Protein AF-A0A7V9G4A8-F1 (afdb_monomer_lite)

Radius of gyration: 33.32 Å; chains: 1; bounding box: 95×56×88 Å

pLDDT: mean 85.18, std 13.76, range [29.92, 98.31]

Foldseek 3Di:
DDQVVLLVVCVVVVHQALAEEEADPVAQLRLLSVLLCVLRVHHYHHDDAFDDDPVPDPDPDPAEDEPVSLLVSLVVRVVVCVVSVNFDDVDEGEYEYRGPHHQWYADDDPDRDIFGSQQSSQADPVQFGRYQYAYADDGNVLSNLLNCCLNFPFFQEEEEQEQFDCPPVDPSNLQDQVLLQVLLVLFHHYDYADDLRRFLVNLCVAQPPAGPGQEYEYEFEDEFAWTDGHPGIDGLLSAHAHEAHAYEYHYFQVVLPLCDCNTNNVVCSVRHHSKYKYFNGGFPSQQWDHSNQQRNCLRVWQFNSVSGHAGPPGPNSGGGGMHMHGTSNRGNDPDGDPPPPCPDDPDPPVRVPDDDPDPAPDDDLEQVVLLSQLVNCVVVVNLVSNQVSLVSHPQLQPDAQVSLLSSLVSCRVVLVLVSLLVSQVRYHPRSLVRSSNLSSNLSSLVVQLVVCLVVLNLVSNLVSLVSNLSSVHDLVVNLVSLVSSLVSCLVVVNLVVLLVSLVVLLPDPSNVVNNLSSLLSNLVSLLSVLLPDQDDDPVSLVVNLVSLVSNDCDPVCNPSNLVSLLSSLVSQVVHDDPSSVVSLVVSLVVADPPDPSNVSSVVSVVVVVVQQQWFDQWFKADFAALPPPPPDLCVQAPVLHGDDDPRTDRPDDRNDTHKDFCCVVVNFDARTKMKTKWKKAAQAWDKWKKFKWWAAWKWKDKSSHTQDGGRGHDHTDTRPDITIDIDHHGIIMMMMMGGGHHDTGIMIIHIARYSVRHHDPRIDIGYDDRDPPDPD

Secondary structure (DSSP, 8-state):
--HHHHHHHHHHTTPPPSEEEEE-TTSTHHHHHHHHHHHHT-EEEE-PPPPPPGGG-TT--TTEE-HHHHHHHHHHHHHHHHHTT---TT--EEEEEESS---EEE-STTS--EEEHHHHHTB-TTS-B-EEEEE--SSHHHHHHHHHHHHH----EEEEEE-S---TTSTGGGG-SHHHHHHHTTTSEEEEEEGGG-BHHHHHHHH-SSB--SEEEEE-EEETTEEEEBTEEEEGGGS--BS-EEEEEE-TTTTSSTT-TTSHHHHHHHTTEEEEEEESS---GGGSPPHHHHHHHHHTT-BHHHHTS--TTSTT-SS-SEEEES-TT-B--SS--------S-SS-HHHH---PPPS------SHHHHHHHHHHHHHHT-HHHHHHHHHT-S-GGG--HHHHHHHHHHHHHTT-HHHHHHHHHHS-HHHHTSHHHHHHHHHHHHHHHHHHHHTT-HHHHHHHHHHHHHT---HHHHHHHHHHHHHHHHHHT-HHHHHHHHHHHHH-GGGGGGHHHHHHHHHHHHHHHHHT-SS--HHHHHHHHHHHHHS---SSSHHHHHHHHHHHHHHHHSS-HHHHHHHHHHHHHHSPSS-HHHHHHHHHHHHHHHHHTSB---EEEEEEESSSTT-SHHHHSGGGS----TT-B--S-TT-BS-EEHHHHH-S-SSEEEEEEEEEEESS-EEEEEEEEEES-EEEEETTEEEEEE-------TTSEEEEEEE-SEEEEEEEEEEESSS--EEEEEEESSTT--B-TTEEEEPPPPPPP---

Structure (mmCIF, N/CA/C/O backbone):
data_AF-A0A7V9G4A8-F1
#
_entry.id   AF-A0A7V9G4A8-F1
#
loop_
_atom_site.group_PDB
_atom_site.id
_atom_site.type_symbol
_atom_site.label_atom_id
_atom_site.label_alt_id
_atom_site.label_comp_id
_atom_site.label_asym_id
_atom_site.label_entity_id
_atom_site.label_seq_id
_atom_site.pdbx_PDB_ins_code
_atom_site.Cartn_x
_atom_site.Cartn_y
_atom_site.Cartn_z
_atom_site.occupancy
_atom_site.B_iso_or_equiv
_atom_site.auth_seq_id
_atom_site.auth_comp_id
_atom_site.auth_asym_id
_atom_site.auth_atom_id
_atom_site.pdbx_PDB_model_num
ATOM 1 N N . ALA A 1 1 ? 27.705 8.036 -31.083 1.00 53.50 1 ALA A N 1
ATOM 2 C CA . ALA A 1 1 ? 27.667 7.829 -32.548 1.00 53.50 1 ALA A CA 1
ATOM 3 C C . ALA A 1 1 ? 26.876 8.970 -33.179 1.00 53.50 1 ALA A C 1
ATOM 5 O O . ALA A 1 1 ? 25.944 9.440 -32.542 1.00 53.50 1 ALA A O 1
ATOM 6 N N . ASP A 1 2 ? 27.236 9.427 -34.378 1.00 78.38 2 ASP A N 1
ATOM 7 C CA . ASP A 1 2 ? 26.467 10.458 -35.093 1.00 78.38 2 ASP A CA 1
ATOM 8 C C . ASP A 1 2 ? 25.093 9.904 -35.546 1.00 78.38 2 ASP A C 1
ATOM 10 O O . ASP A 1 2 ? 25.017 8.805 -36.110 1.00 78.38 2 ASP A O 1
ATOM 14 N N . ARG A 1 3 ? 24.014 10.664 -35.290 1.00 87.62 3 ARG A N 1
ATOM 15 C CA . ARG A 1 3 ? 22.610 10.378 -35.655 1.00 87.62 3 ARG A CA 1
ATOM 16 C C . ARG A 1 3 ? 22.470 9.992 -37.123 1.00 87.62 3 ARG A C 1
ATOM 18 O O . ARG A 1 3 ? 21.736 9.059 -37.447 1.00 87.62 3 ARG A O 1
ATOM 25 N N . THR A 1 4 ? 23.201 10.676 -38.001 1.00 86.38 4 THR A N 1
ATOM 26 C CA . THR A 1 4 ? 23.182 10.434 -39.451 1.00 86.38 4 THR A CA 1
ATOM 27 C C . THR A 1 4 ? 23.552 8.986 -39.775 1.00 86.38 4 THR A C 1
ATOM 29 O O . THR A 1 4 ? 22.851 8.308 -40.528 1.00 86.38 4 THR A O 1
ATOM 32 N N . THR A 1 5 ? 24.608 8.476 -39.139 1.00 86.00 5 THR A N 1
ATOM 33 C CA . THR A 1 5 ? 25.087 7.100 -39.316 1.00 86.00 5 THR A CA 1
ATOM 34 C C . THR A 1 5 ? 24.090 6.079 -38.775 1.00 86.00 5 THR A C 1
ATOM 36 O O . THR A 1 5 ? 23.840 5.061 -39.421 1.00 86.00 5 THR A O 1
ATOM 39 N N . ALA A 1 6 ? 23.489 6.341 -37.611 1.00 85.44 6 ALA A N 1
ATOM 40 C CA . ALA A 1 6 ? 22.477 5.457 -37.032 1.00 85.44 6 ALA A CA 1
ATOM 41 C C . ALA A 1 6 ? 21.223 5.364 -37.921 1.00 85.44 6 ALA A C 1
ATOM 43 O O . ALA A 1 6 ? 20.761 4.263 -38.219 1.00 85.44 6 ALA A O 1
ATOM 44 N N . LEU A 1 7 ? 20.725 6.501 -38.420 1.00 87.69 7 LEU A N 1
ATOM 45 C CA . LEU A 1 7 ? 19.600 6.547 -39.359 1.00 87.69 7 LEU A CA 1
ATOM 46 C C . LEU A 1 7 ? 19.909 5.827 -40.671 1.00 87.69 7 LEU A C 1
ATOM 48 O O . LEU A 1 7 ? 19.063 5.087 -41.169 1.00 87.69 7 LEU A O 1
ATOM 52 N N . ALA A 1 8 ? 21.109 6.009 -41.226 1.00 85.62 8 ALA A N 1
ATOM 53 C CA . ALA A 1 8 ? 21.524 5.304 -42.435 1.00 85.62 8 ALA A CA 1
ATOM 54 C C . ALA A 1 8 ? 21.515 3.779 -42.232 1.00 85.62 8 ALA A C 1
ATOM 56 O O . ALA A 1 8 ? 21.009 3.055 -43.087 1.00 85.62 8 ALA A O 1
ATOM 57 N N . ARG A 1 9 ? 21.996 3.291 -41.079 1.00 86.25 9 ARG A N 1
ATOM 58 C CA . ARG A 1 9 ? 21.965 1.860 -40.731 1.00 86.25 9 ARG A CA 1
ATOM 59 C C . ARG A 1 9 ? 20.541 1.329 -40.567 1.00 86.25 9 ARG A C 1
ATOM 61 O O . ARG A 1 9 ? 20.227 0.290 -41.134 1.00 86.25 9 ARG A O 1
ATOM 68 N N . LEU A 1 10 ? 19.670 2.040 -39.850 1.00 86.38 10 LEU A N 1
ATOM 69 C CA . LEU A 1 10 ? 18.267 1.632 -39.689 1.00 86.38 10 LEU A CA 1
ATOM 70 C C . LEU A 1 10 ? 17.529 1.604 -41.035 1.00 86.38 10 LEU A C 1
ATOM 72 O O . LEU A 1 10 ? 16.846 0.628 -41.337 1.00 86.38 10 LEU A O 1
ATOM 76 N N . ARG A 1 11 ? 17.749 2.606 -41.896 1.00 86.69 11 ARG A N 1
ATOM 77 C CA . ARG A 1 11 ? 17.203 2.633 -43.264 1.00 86.69 11 ARG A CA 1
ATOM 78 C C . ARG A 1 11 ? 17.722 1.485 -44.124 1.00 86.69 11 ARG A C 1
ATOM 80 O O . ARG A 1 11 ? 16.936 0.897 -44.857 1.00 86.69 11 ARG A O 1
ATOM 87 N N . ALA A 1 12 ? 19.007 1.140 -44.020 1.00 85.81 12 ALA A N 1
ATOM 88 C CA . ALA A 1 12 ? 19.577 -0.010 -44.724 1.00 85.81 12 ALA A CA 1
ATOM 89 C C . ALA A 1 12 ? 18.945 -1.343 -44.281 1.00 85.81 12 ALA A C 1
ATOM 91 O O . ALA A 1 12 ? 18.836 -2.263 -45.084 1.00 85.81 12 ALA A O 1
ATOM 92 N N . LEU A 1 13 ? 18.473 -1.425 -43.032 1.00 86.81 13 LEU A N 1
ATOM 93 C CA . LEU A 1 13 ? 17.691 -2.551 -42.512 1.00 86.81 13 LEU A CA 1
ATOM 94 C C . LEU A 1 13 ? 16.189 -2.467 -42.857 1.00 86.81 13 LEU A C 1
ATOM 96 O O . LEU A 1 13 ? 15.428 -3.346 -42.463 1.00 86.81 13 LEU A O 1
ATOM 100 N N . GLY A 1 14 ? 15.740 -1.419 -43.559 1.00 88.69 14 GLY A N 1
ATOM 101 C CA . GLY A 1 14 ? 14.324 -1.180 -43.855 1.00 88.69 14 GLY A CA 1
ATOM 102 C C . GLY A 1 14 ? 13.489 -0.785 -42.631 1.00 88.69 14 GLY A C 1
ATOM 103 O O . GLY A 1 14 ? 12.267 -0.917 -42.653 1.00 88.69 14 GLY A O 1
ATOM 104 N N . ILE A 1 15 ? 14.130 -0.323 -41.555 1.00 87.38 15 ILE A N 1
ATOM 105 C CA . ILE A 1 15 ? 13.484 -0.002 -40.281 1.00 87.38 15 ILE A CA 1
ATOM 106 C C . ILE A 1 15 ? 13.254 1.507 -40.180 1.00 87.38 15 ILE A C 1
ATOM 108 O O . ILE A 1 15 ? 14.192 2.305 -40.243 1.00 87.38 15 ILE A O 1
ATOM 112 N N . VAL A 1 16 ? 11.998 1.893 -39.954 1.00 88.81 16 VAL A N 1
ATOM 113 C CA . VAL A 1 16 ? 11.642 3.226 -39.452 1.00 88.81 16 VAL A CA 1
ATOM 114 C C . VAL A 1 16 ? 11.624 3.152 -37.925 1.00 88.81 16 VAL A C 1
ATOM 116 O O . VAL A 1 16 ? 10.931 2.280 -37.391 1.00 88.81 16 VAL A O 1
ATOM 119 N N . PRO A 1 17 ? 12.366 4.018 -37.209 1.00 92.75 17 PRO A N 1
ATOM 120 C CA . PRO A 1 17 ? 12.383 3.982 -35.754 1.00 92.75 17 PRO A CA 1
ATOM 121 C C . PRO A 1 17 ? 10.958 4.113 -35.191 1.00 92.75 17 PRO A C 1
ATOM 123 O O . PRO A 1 17 ? 10.272 5.086 -35.508 1.00 92.75 17 PRO A O 1
ATOM 126 N N . PRO A 1 18 ? 10.502 3.195 -34.320 1.00 93.12 18 PRO A N 1
ATOM 127 C CA . PRO A 1 18 ? 9.171 3.285 -33.712 1.00 93.12 18 PRO A CA 1
ATOM 128 C C . PRO A 1 18 ? 9.074 4.403 -32.660 1.00 93.12 18 PRO A C 1
ATOM 130 O O . PRO A 1 18 ? 8.009 4.653 -32.099 1.00 93.12 18 PRO A O 1
ATOM 133 N N . GLY A 1 19 ? 10.198 5.048 -32.348 1.00 96.12 19 GLY A N 1
ATOM 134 C CA . GLY A 1 19 ? 10.325 6.062 -31.320 1.00 96.12 19 GLY A CA 1
ATOM 135 C C . GLY A 1 19 ? 11.772 6.480 -31.103 1.00 96.12 19 GLY A C 1
ATOM 136 O O . GLY A 1 19 ? 12.671 6.035 -31.821 1.00 96.12 19 GLY A O 1
ATOM 137 N N . VAL A 1 20 ? 11.995 7.297 -30.077 1.00 97.69 20 VAL A N 1
ATOM 138 C CA . VAL A 1 20 ? 13.321 7.766 -29.653 1.00 97.69 20 VAL A CA 1
ATOM 139 C C . VAL A 1 20 ? 13.488 7.574 -28.147 1.00 97.69 20 VAL A C 1
ATOM 141 O O . VAL A 1 20 ? 12.566 7.822 -27.369 1.00 97.69 20 VAL A O 1
ATOM 144 N N . VAL A 1 21 ? 14.673 7.132 -27.737 1.00 98.06 21 VAL A N 1
ATOM 145 C CA . VAL A 1 21 ? 15.130 7.146 -26.350 1.00 98.06 21 VAL A CA 1
ATOM 146 C C . VAL A 1 21 ? 15.959 8.406 -26.124 1.00 98.06 21 VAL A C 1
ATOM 148 O O . VAL A 1 21 ? 16.990 8.607 -26.764 1.00 98.06 21 VAL A O 1
ATOM 151 N N . PHE A 1 22 ? 15.503 9.242 -25.202 1.00 97.75 22 PHE A N 1
ATOM 152 C CA . PHE A 1 22 ? 16.151 10.473 -24.777 1.00 97.75 22 PHE A CA 1
ATOM 153 C C . PHE A 1 22 ? 16.984 10.209 -23.532 1.00 97.75 22 PHE A C 1
ATOM 155 O O . PHE A 1 22 ? 16.438 9.804 -22.510 1.00 97.75 22 PHE A O 1
ATOM 162 N N . THR A 1 23 ? 18.291 10.417 -23.626 1.00 95.19 23 THR A N 1
ATOM 163 C CA . THR A 1 23 ? 19.250 9.995 -22.606 1.00 95.19 23 THR A CA 1
ATOM 164 C C . THR A 1 23 ? 19.996 11.179 -22.006 1.00 95.19 23 THR A C 1
ATOM 166 O O . THR A 1 23 ? 20.457 12.067 -22.730 1.00 95.19 23 THR A O 1
ATOM 169 N N . ASP A 1 24 ? 20.160 11.146 -20.686 1.00 92.62 24 ASP A N 1
ATOM 170 C CA . ASP A 1 24 ? 21.178 11.902 -19.964 1.00 92.62 24 ASP A CA 1
ATOM 171 C C . ASP A 1 24 ? 22.316 10.941 -19.608 1.00 92.62 24 ASP A C 1
ATOM 173 O O . ASP A 1 24 ? 22.169 10.082 -18.741 1.00 92.62 24 ASP A O 1
ATOM 177 N N . TRP A 1 25 ? 23.455 11.075 -20.290 1.00 91.38 25 TRP A N 1
ATOM 178 C CA . TRP A 1 25 ? 24.605 10.177 -20.138 1.00 91.38 25 TRP A CA 1
ATOM 179 C C . TRP A 1 25 ? 25.279 10.245 -18.766 1.00 91.38 25 TRP A C 1
ATOM 181 O O . TRP A 1 25 ? 26.105 9.388 -18.461 1.00 91.38 25 TRP A O 1
ATOM 191 N N . THR A 1 26 ? 24.940 11.241 -17.944 1.00 89.94 26 THR A N 1
ATOM 192 C CA . THR A 1 26 ? 25.429 11.349 -16.564 1.00 89.94 26 THR A CA 1
ATOM 193 C C . THR A 1 26 ? 24.558 10.573 -15.569 1.00 89.94 26 THR A C 1
ATOM 195 O O . THR A 1 26 ? 24.954 10.380 -14.422 1.00 89.94 26 THR A O 1
ATOM 198 N N . SER A 1 27 ? 23.390 10.099 -16.013 1.00 90.56 27 SER A N 1
ATOM 199 C CA . SER A 1 27 ? 22.381 9.426 -15.196 1.00 90.56 27 SER A CA 1
ATOM 200 C C . SER A 1 27 ? 22.522 7.905 -15.249 1.00 90.56 27 SER A C 1
ATOM 202 O O . SER A 1 27 ? 22.871 7.334 -16.285 1.00 90.56 27 SER A O 1
ATOM 204 N N . GLY A 1 28 ? 22.155 7.217 -14.163 1.00 89.12 28 GLY A N 1
ATOM 205 C CA . GLY A 1 28 ? 22.096 5.749 -14.138 1.00 89.12 28 GLY A CA 1
ATOM 206 C C . GLY A 1 28 ? 21.103 5.177 -15.159 1.00 89.12 28 GLY A C 1
ATOM 207 O O . GLY A 1 28 ? 21.318 4.108 -15.728 1.00 89.12 28 GLY A O 1
ATOM 208 N N . GLU A 1 29 ? 20.053 5.924 -15.482 1.00 95.06 29 GLU A N 1
ATOM 209 C CA . GLU A 1 29 ? 19.022 5.551 -16.444 1.00 95.06 29 GLU A CA 1
ATOM 210 C C . GLU A 1 29 ? 19.539 5.353 -17.877 1.00 95.06 29 GLU A C 1
ATOM 212 O O . GLU A 1 29 ? 18.897 4.649 -18.664 1.00 95.06 29 GLU A O 1
ATOM 217 N N . ALA A 1 30 ? 20.706 5.912 -18.215 1.00 95.12 30 ALA A N 1
ATOM 218 C CA . ALA A 1 30 ? 21.306 5.790 -19.540 1.00 95.12 30 ALA A CA 1
ATOM 219 C C . ALA A 1 30 ? 21.578 4.334 -19.946 1.00 95.12 30 ALA A C 1
ATOM 221 O O . ALA A 1 30 ? 21.428 3.991 -21.120 1.00 95.12 30 ALA A O 1
ATOM 222 N N . ALA A 1 31 ? 21.923 3.463 -18.990 1.00 95.56 31 ALA A N 1
ATOM 223 C CA . ALA A 1 31 ? 22.196 2.051 -19.259 1.00 95.56 31 ALA A CA 1
ATOM 224 C C . ALA A 1 31 ? 20.955 1.330 -19.812 1.00 95.56 31 ALA A C 1
ATOM 226 O O . ALA A 1 31 ? 21.004 0.712 -20.880 1.00 95.56 31 ALA A O 1
ATOM 227 N N . GLY A 1 32 ? 19.813 1.467 -19.132 1.00 96.94 32 GLY A N 1
ATOM 228 C CA . GLY A 1 32 ? 18.539 0.950 -19.625 1.00 96.94 32 GLY A CA 1
ATOM 229 C C . GLY A 1 32 ? 18.065 1.647 -20.900 1.00 96.94 32 GLY A C 1
ATOM 230 O O . GLY A 1 32 ? 17.505 0.997 -21.784 1.00 96.94 32 GLY A O 1
ATOM 231 N N . GLY A 1 33 ? 18.327 2.951 -21.036 1.00 97.56 33 GLY A N 1
ATOM 232 C CA . GLY A 1 33 ? 18.001 3.713 -22.240 1.00 97.56 33 GLY A CA 1
ATOM 233 C C . GLY A 1 33 ? 18.699 3.158 -23.482 1.00 97.56 33 GLY A C 1
ATOM 234 O O . GLY A 1 33 ? 18.050 2.865 -24.488 1.00 97.56 33 GLY A O 1
ATOM 235 N N . LEU A 1 34 ? 20.009 2.926 -23.387 1.00 96.25 34 LEU A N 1
ATOM 236 C CA . LEU A 1 34 ? 20.801 2.304 -24.444 1.00 96.25 34 LEU A CA 1
ATOM 237 C C . LEU A 1 34 ? 20.280 0.902 -24.793 1.00 96.25 34 LEU A C 1
ATOM 239 O O . LEU A 1 34 ? 20.129 0.580 -25.973 1.00 96.25 34 LEU A O 1
ATOM 243 N N . ALA A 1 35 ? 19.959 0.090 -23.780 1.00 95.69 35 ALA A N 1
ATOM 244 C CA . ALA A 1 35 ? 19.415 -1.251 -23.978 1.00 95.69 35 ALA A CA 1
ATOM 245 C C . ALA A 1 35 ? 18.066 -1.230 -24.720 1.00 95.69 35 ALA A C 1
ATOM 247 O O . ALA A 1 35 ? 17.872 -2.007 -25.656 1.00 95.69 35 ALA A O 1
ATOM 248 N N . LEU A 1 36 ? 17.152 -0.320 -24.360 1.00 97.12 36 LEU A N 1
ATOM 249 C CA . LEU A 1 36 ? 15.880 -0.152 -25.070 1.00 97.12 36 LEU A CA 1
ATOM 250 C C . LEU A 1 36 ? 16.085 0.354 -26.496 1.00 97.12 36 LEU A C 1
ATOM 252 O O . LEU A 1 36 ? 15.487 -0.202 -27.416 1.00 97.12 36 LEU A O 1
ATOM 256 N N . ALA A 1 37 ? 16.961 1.342 -26.700 1.00 95.50 37 ALA A N 1
ATOM 257 C CA . ALA A 1 37 ? 17.241 1.870 -28.030 1.00 95.50 37 ALA A CA 1
ATOM 258 C C . ALA A 1 37 ? 17.726 0.771 -28.982 1.00 95.50 37 ALA A C 1
ATOM 260 O O . ALA A 1 37 ? 17.179 0.606 -30.075 1.00 95.50 37 ALA A O 1
ATOM 261 N N . ALA A 1 38 ? 18.684 -0.039 -28.524 1.00 92.06 38 ALA A N 1
ATOM 262 C CA . ALA A 1 38 ? 19.195 -1.178 -29.272 1.00 92.06 38 ALA A CA 1
ATOM 263 C C . ALA A 1 38 ? 18.129 -2.270 -29.473 1.00 92.06 38 ALA A C 1
ATOM 265 O O . ALA A 1 38 ? 17.887 -2.696 -30.600 1.00 92.06 38 ALA A O 1
ATOM 266 N N . GLY A 1 39 ? 17.453 -2.702 -28.404 1.00 91.00 39 GLY A N 1
ATOM 267 C CA . GLY A 1 39 ? 16.503 -3.819 -28.442 1.00 91.00 39 GLY A CA 1
ATOM 268 C C . GLY A 1 39 ? 15.188 -3.524 -29.174 1.00 91.00 39 GLY A C 1
ATOM 269 O O . GLY A 1 39 ? 14.509 -4.449 -29.622 1.00 91.00 39 GLY A O 1
ATOM 270 N N . ARG A 1 40 ? 14.812 -2.247 -29.307 1.00 92.62 40 ARG A N 1
ATOM 271 C CA . ARG A 1 40 ? 13.596 -1.792 -30.005 1.00 92.62 40 ARG A CA 1
ATOM 272 C C . ARG A 1 40 ? 13.870 -1.133 -31.352 1.00 92.62 40 ARG A C 1
ATOM 274 O O . ARG A 1 40 ? 12.911 -0.728 -32.007 1.00 92.62 40 ARG A O 1
ATOM 281 N N . PHE A 1 41 ? 15.136 -1.012 -31.755 1.00 92.69 41 PHE A N 1
ATOM 282 C CA . PHE A 1 41 ? 15.547 -0.240 -32.932 1.00 92.69 41 PHE A CA 1
ATOM 283 C C . PHE A 1 41 ? 15.026 1.211 -32.898 1.00 92.69 41 PHE A C 1
ATOM 285 O O . PHE A 1 41 ? 14.633 1.772 -33.923 1.00 92.69 41 PHE A O 1
ATOM 292 N N . GLN A 1 42 ? 14.977 1.813 -31.705 1.00 93.56 42 GLN A N 1
ATOM 293 C CA . GLN A 1 42 ? 14.596 3.217 -31.534 1.00 93.56 42 GLN A CA 1
ATOM 294 C C . GLN A 1 42 ? 15.778 4.136 -31.858 1.00 93.56 42 GLN A C 1
ATOM 296 O O . GLN A 1 42 ? 16.943 3.737 -31.795 1.00 93.56 42 GLN A O 1
ATOM 301 N N . GLY A 1 43 ? 15.476 5.399 -32.161 1.00 94.88 43 GLY A N 1
ATOM 302 C CA . GLY A 1 43 ? 16.492 6.446 -32.141 1.00 94.88 43 GLY A CA 1
ATOM 303 C C . GLY A 1 43 ? 17.082 6.607 -30.739 1.00 94.88 43 GLY A C 1
ATOM 304 O O . GLY A 1 43 ? 16.411 6.324 -29.747 1.00 94.88 43 GLY A O 1
ATOM 305 N N . LEU A 1 44 ? 18.324 7.074 -30.654 1.00 94.62 44 LEU A N 1
ATOM 306 C CA . LEU A 1 44 ? 19.014 7.338 -29.393 1.00 94.62 44 LEU A CA 1
ATOM 307 C C . LEU A 1 44 ? 19.550 8.762 -29.418 1.00 94.62 44 LEU A C 1
ATOM 309 O O . LEU A 1 44 ? 20.405 9.088 -30.240 1.00 94.62 44 LEU A O 1
ATOM 313 N N . GLU A 1 45 ? 19.038 9.597 -28.527 1.00 95.69 45 GLU A N 1
ATOM 314 C CA . GLU A 1 45 ? 19.274 11.032 -28.554 1.00 95.69 45 GLU A CA 1
ATOM 315 C C . GLU A 1 45 ? 19.683 11.554 -27.184 1.00 95.69 45 GLU A C 1
ATOM 317 O O . GLU A 1 45 ? 19.087 11.184 -26.176 1.00 95.69 45 GLU A O 1
ATOM 322 N N . THR A 1 46 ? 20.657 12.458 -27.143 1.00 94.06 46 THR A N 1
ATOM 323 C CA . THR A 1 46 ? 20.955 13.195 -25.913 1.00 94.06 46 THR A CA 1
ATOM 324 C C . THR A 1 46 ? 19.930 14.310 -25.747 1.00 94.06 46 THR A C 1
ATOM 326 O O . THR A 1 46 ? 19.789 15.154 -26.632 1.00 94.06 46 T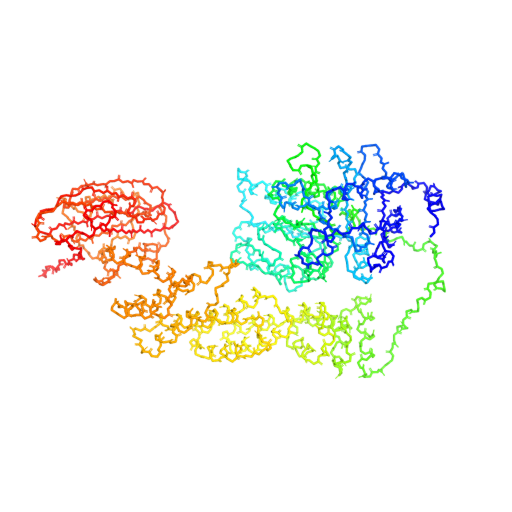HR A O 1
ATOM 329 N N . LEU A 1 47 ? 19.238 14.349 -24.609 1.00 92.56 47 LEU A N 1
ATOM 330 C CA . LEU A 1 47 ? 18.302 15.426 -24.283 1.00 92.56 47 LEU A CA 1
ATOM 331 C C . LEU A 1 47 ? 18.812 16.179 -23.060 1.00 92.56 47 LEU A C 1
ATOM 333 O O . LEU A 1 47 ? 18.953 15.601 -21.983 1.00 92.56 47 LEU A O 1
ATOM 337 N N . ALA A 1 48 ? 19.087 17.470 -23.233 1.00 88.00 48 ALA A N 1
ATOM 338 C CA . ALA A 1 48 ? 19.552 18.314 -22.143 1.00 88.00 48 ALA A CA 1
ATOM 339 C C . ALA A 1 48 ? 18.492 18.401 -21.035 1.00 88.00 48 ALA A C 1
ATOM 341 O O . ALA A 1 48 ? 17.297 18.568 -21.314 1.00 88.00 48 ALA A O 1
ATOM 342 N N . ARG A 1 49 ? 18.940 18.314 -19.777 1.00 84.38 49 ARG A N 1
ATOM 343 C CA . ARG A 1 49 ? 18.084 18.570 -18.618 1.00 84.38 49 ARG A CA 1
ATOM 344 C C . ARG A 1 49 ? 17.606 20.027 -18.687 1.00 84.38 49 ARG A C 1
ATOM 346 O O . ARG A 1 49 ? 18.444 20.927 -18.783 1.00 84.38 49 ARG A O 1
ATOM 353 N N . PRO A 1 50 ? 16.289 20.285 -18.682 1.00 81.31 50 PRO A N 1
ATOM 354 C CA . PRO A 1 50 ? 15.790 21.648 -18.757 1.00 81.31 50 PRO A CA 1
ATOM 355 C C . PRO A 1 50 ? 16.065 22.388 -17.435 1.00 81.31 50 PRO A C 1
ATOM 357 O O . PRO A 1 50 ? 16.153 21.744 -16.385 1.00 81.31 50 PRO A O 1
ATOM 360 N N . PRO A 1 51 ? 16.176 23.729 -17.452 1.00 69.12 51 PRO A N 1
ATOM 361 C CA . PRO A 1 51 ? 16.346 24.503 -16.230 1.00 69.12 51 PRO A CA 1
ATOM 362 C C . PRO A 1 51 ? 15.150 24.294 -15.290 1.00 69.12 51 PRO A C 1
ATOM 364 O O . PRO A 1 51 ? 13.992 24.455 -15.686 1.00 69.12 51 PRO A O 1
ATOM 367 N N . VAL A 1 52 ? 15.442 23.942 -14.039 1.00 68.62 52 VAL A N 1
ATOM 368 C CA . VAL A 1 52 ? 14.470 23.885 -12.940 1.00 68.62 52 VAL A CA 1
ATOM 369 C C . VAL A 1 52 ? 14.478 25.241 -12.227 1.00 68.62 52 VAL A C 1
ATOM 371 O O . VAL A 1 52 ? 15.537 25.797 -11.946 1.00 68.62 52 VAL A O 1
ATOM 374 N N . GLY A 1 53 ? 13.308 25.847 -12.022 1.00 54.69 53 GLY A N 1
ATOM 375 C CA . GLY A 1 53 ? 13.222 27.227 -11.531 1.00 54.69 53 GLY A CA 1
ATOM 376 C C . GLY A 1 53 ? 13.485 27.328 -10.027 1.00 54.69 53 GLY A C 1
ATOM 377 O O . GLY A 1 53 ? 12.698 26.804 -9.243 1.00 54.69 53 GLY A O 1
ATOM 378 N N . ALA A 1 54 ? 14.526 28.062 -9.620 1.00 48.56 54 ALA A N 1
ATOM 379 C CA . ALA A 1 54 ? 14.780 28.413 -8.216 1.00 48.56 54 ALA A CA 1
ATOM 380 C C . ALA A 1 54 ? 13.672 29.305 -7.608 1.00 48.56 54 ALA A C 1
ATOM 382 O O . ALA A 1 54 ? 13.470 29.324 -6.401 1.00 48.56 54 ALA A O 1
ATOM 383 N N . GLU A 1 55 ? 12.911 30.007 -8.449 1.00 48.28 55 GLU A N 1
ATOM 384 C CA . GLU A 1 55 ? 11.951 31.047 -8.048 1.00 48.28 55 GLU A CA 1
ATOM 385 C C . GLU A 1 55 ? 10.572 30.490 -7.637 1.00 48.28 55 GLU A C 1
ATOM 387 O O . GLU A 1 55 ? 9.737 31.224 -7.124 1.00 48.28 55 GLU A O 1
ATOM 392 N N . ASN A 1 56 ? 10.335 29.184 -7.826 1.00 46.94 56 ASN A N 1
ATOM 393 C CA . ASN A 1 56 ? 9.067 28.503 -7.509 1.00 46.94 56 ASN A CA 1
ATOM 394 C C . ASN A 1 56 ? 9.265 27.212 -6.688 1.00 46.94 56 ASN A C 1
ATOM 396 O O . ASN A 1 56 ? 8.411 26.325 -6.710 1.00 46.94 56 ASN A O 1
ATOM 400 N N . ASN A 1 57 ? 10.398 27.079 -5.991 1.00 45.69 57 ASN A N 1
ATOM 401 C CA . ASN A 1 57 ? 10.771 25.874 -5.246 1.00 45.69 57 ASN A CA 1
ATOM 402 C C . ASN A 1 57 ? 11.032 26.181 -3.757 1.00 45.69 57 ASN A C 1
ATOM 404 O O . ASN A 1 57 ? 12.191 26.205 -3.335 1.00 45.69 57 ASN A O 1
ATOM 408 N N . PRO A 1 58 ? 9.994 26.420 -2.932 1.00 36.31 58 PRO A N 1
ATOM 409 C CA . PRO A 1 58 ? 10.165 26.456 -1.488 1.00 36.31 58 PRO A CA 1
ATOM 410 C C . PRO A 1 58 ? 10.324 25.006 -0.996 1.00 36.31 58 PRO A C 1
ATOM 412 O O . PRO A 1 58 ? 9.353 24.378 -0.591 1.00 36.31 58 PRO A O 1
ATOM 415 N N . GLY A 1 59 ? 11.529 24.437 -1.113 1.00 41.31 59 GLY A N 1
ATOM 416 C CA . GLY A 1 59 ? 11.809 23.082 -0.611 1.00 41.31 59 GLY A CA 1
ATOM 417 C C . GLY A 1 59 ? 12.950 22.308 -1.274 1.00 41.31 59 GLY A C 1
ATOM 418 O O . GLY A 1 59 ? 13.328 21.264 -0.758 1.00 41.31 59 GLY A O 1
ATOM 419 N N . GLY A 1 60 ? 13.522 22.784 -2.387 1.00 38.88 60 GLY A N 1
ATOM 420 C CA . GLY A 1 60 ? 14.683 22.131 -3.013 1.00 38.88 60 GLY A CA 1
ATOM 421 C C . GLY A 1 60 ? 14.375 20.834 -3.779 1.00 38.88 60 GLY A C 1
ATOM 422 O O . GLY A 1 60 ? 15.260 20.001 -3.936 1.00 38.88 60 GLY A O 1
ATOM 423 N N . ILE A 1 61 ? 13.148 20.647 -4.284 1.00 50.97 61 ILE A N 1
ATOM 424 C CA . ILE A 1 61 ? 12.757 19.424 -5.009 1.00 50.97 61 ILE A CA 1
ATOM 425 C C . ILE A 1 61 ? 13.008 19.577 -6.521 1.00 50.97 61 ILE A C 1
ATOM 427 O O . ILE A 1 61 ? 12.373 20.385 -7.199 1.00 50.97 61 ILE A O 1
ATOM 431 N N . ASP A 1 62 ? 13.899 18.750 -7.066 1.00 60.28 62 ASP A N 1
ATOM 432 C CA . ASP A 1 62 ? 14.459 18.765 -8.431 1.00 60.28 62 ASP A CA 1
ATOM 433 C C . ASP A 1 62 ? 13.487 18.378 -9.578 1.00 60.28 62 ASP A C 1
ATOM 435 O O . ASP A 1 62 ? 13.904 18.077 -10.704 1.00 60.28 62 ASP A O 1
ATOM 439 N N . HIS A 1 63 ? 12.175 18.367 -9.315 1.00 73.56 63 HIS A N 1
ATOM 440 C CA . HIS A 1 63 ? 11.172 17.712 -10.166 1.00 73.56 63 HIS A CA 1
ATOM 441 C C . HIS A 1 63 ? 10.176 18.648 -10.870 1.00 73.56 63 HIS A C 1
ATOM 443 O O . HIS A 1 63 ? 9.314 18.153 -11.603 1.00 73.56 63 HIS A O 1
ATOM 449 N N . TYR A 1 64 ? 10.290 19.969 -10.685 1.00 81.56 64 TYR A N 1
ATOM 450 C CA . TYR A 1 64 ? 9.319 20.958 -11.170 1.00 81.56 64 TYR A CA 1
ATOM 451 C C . TYR A 1 64 ? 9.845 21.854 -12.295 1.00 81.56 64 TYR A C 1
ATOM 453 O O . TYR A 1 64 ? 10.995 22.290 -12.300 1.00 81.56 64 TYR A O 1
ATOM 461 N N . MET A 1 65 ? 8.946 22.196 -13.219 1.00 83.69 65 MET A N 1
ATOM 462 C CA . MET A 1 65 ? 9.173 23.160 -14.295 1.00 83.69 65 MET A CA 1
ATOM 463 C C . MET A 1 65 ? 8.105 24.257 -14.305 1.00 83.69 65 MET A C 1
ATOM 465 O O . MET A 1 65 ? 6.954 24.047 -13.908 1.00 83.69 65 MET A O 1
ATOM 469 N N . SER A 1 66 ? 8.460 25.422 -14.850 1.00 84.25 66 SER A N 1
ATOM 470 C CA . SER A 1 66 ? 7.454 26.396 -15.274 1.00 84.25 66 SER A CA 1
ATOM 471 C C . SER A 1 66 ? 6.636 25.838 -16.444 1.00 84.25 66 SER A C 1
ATOM 473 O O . SER A 1 66 ? 7.099 24.980 -17.202 1.00 84.25 66 SER A O 1
ATOM 475 N N . ARG A 1 67 ? 5.413 26.346 -16.624 1.00 86.94 67 ARG A N 1
ATOM 476 C CA . ARG A 1 67 ? 4.553 25.967 -17.754 1.00 86.94 67 ARG A CA 1
ATOM 477 C C . ARG A 1 67 ? 5.232 26.196 -19.103 1.00 86.94 67 ARG A C 1
ATOM 479 O O . ARG A 1 67 ? 5.153 25.340 -19.983 1.00 86.94 67 ARG A O 1
ATOM 486 N N . ASP A 1 68 ? 5.881 27.344 -19.259 1.00 88.00 68 ASP A N 1
ATOM 487 C CA . ASP A 1 68 ? 6.527 27.724 -20.514 1.00 88.00 68 ASP A CA 1
ATOM 488 C C . ASP A 1 68 ? 7.788 26.899 -20.757 1.00 88.00 68 ASP A C 1
ATOM 490 O O . ASP A 1 68 ? 7.994 26.422 -21.872 1.00 88.00 68 ASP A O 1
ATOM 494 N N . GLY A 1 69 ? 8.555 26.610 -19.700 1.00 88.62 69 GLY A N 1
ATOM 495 C CA . GLY A 1 69 ? 9.674 25.674 -19.769 1.00 88.62 69 GLY A CA 1
ATOM 496 C C . GLY A 1 69 ? 9.225 24.284 -20.219 1.00 88.62 69 GLY A C 1
ATOM 497 O O . GLY A 1 69 ? 9.819 23.708 -21.127 1.00 88.62 69 GLY A O 1
ATOM 498 N N . ALA A 1 70 ? 8.137 23.756 -19.647 1.00 91.38 70 ALA A N 1
ATOM 499 C CA . ALA A 1 70 ? 7.610 22.442 -20.016 1.00 91.38 70 ALA A CA 1
ATOM 500 C C . ALA A 1 70 ? 7.111 22.399 -21.473 1.00 91.38 70 ALA A C 1
ATOM 502 O O . ALA A 1 70 ? 7.311 21.406 -22.170 1.00 91.38 70 ALA A O 1
ATOM 503 N N . ARG A 1 71 ? 6.506 23.489 -21.967 1.00 91.88 71 ARG A N 1
ATOM 504 C CA . ARG A 1 71 ? 6.065 23.620 -23.368 1.00 91.88 71 ARG A CA 1
ATOM 505 C C . ARG A 1 71 ? 7.228 23.716 -24.350 1.00 91.88 71 ARG A C 1
ATOM 507 O O . ARG A 1 71 ? 7.189 23.055 -25.385 1.00 91.88 71 ARG A O 1
ATOM 514 N N . ALA A 1 72 ? 8.252 24.503 -24.027 1.00 92.06 72 ALA A N 1
ATOM 515 C CA . ALA A 1 72 ? 9.463 24.594 -24.837 1.00 92.06 72 ALA A CA 1
ATOM 516 C C . ALA A 1 72 ? 10.160 23.230 -24.930 1.00 92.06 72 ALA A C 1
ATOM 518 O O . ALA A 1 72 ? 10.572 22.805 -26.008 1.00 92.06 72 ALA A O 1
ATOM 519 N N . TRP A 1 73 ? 10.209 22.503 -23.814 1.00 93.00 73 TRP A N 1
ATOM 520 C CA . TRP A 1 73 ? 10.797 21.171 -23.769 1.00 93.00 73 TRP A CA 1
ATOM 521 C C . TRP A 1 73 ? 9.980 20.133 -24.556 1.00 93.00 73 TRP A C 1
ATOM 523 O O . TRP A 1 73 ? 10.556 19.329 -25.286 1.00 93.00 73 TRP A O 1
ATOM 533 N N . ALA A 1 74 ? 8.644 20.200 -24.513 1.00 95.06 74 ALA A N 1
ATOM 534 C CA . ALA A 1 74 ? 7.775 19.377 -25.361 1.00 95.06 74 ALA A CA 1
ATOM 535 C C . ALA A 1 74 ? 8.013 19.618 -26.860 1.00 95.06 74 ALA A C 1
ATOM 537 O O . ALA A 1 74 ? 8.135 18.658 -27.620 1.00 95.06 74 ALA A O 1
ATOM 538 N N . ALA A 1 75 ? 8.142 20.883 -27.273 1.00 94.56 75 ALA A N 1
ATOM 539 C CA . ALA A 1 75 ? 8.442 21.231 -28.661 1.00 94.56 75 ALA A CA 1
ATOM 540 C C . ALA A 1 75 ? 9.798 20.664 -29.117 1.00 94.56 75 ALA A C 1
ATOM 542 O O . ALA A 1 75 ? 9.909 20.150 -30.231 1.00 94.56 75 ALA A O 1
ATOM 543 N N . GLU A 1 76 ? 10.811 20.696 -28.247 1.00 95.25 76 GLU A N 1
ATOM 544 C CA . GLU A 1 76 ? 12.122 20.111 -28.534 1.00 95.25 76 GLU A CA 1
ATOM 545 C C . GLU A 1 76 ? 12.057 18.583 -28.677 1.00 95.25 76 GLU A C 1
ATOM 547 O O . GLU A 1 76 ? 12.594 18.027 -29.638 1.00 95.25 76 GLU A O 1
ATOM 552 N N . VAL A 1 77 ? 11.330 17.898 -27.788 1.00 95.62 77 VAL A N 1
ATOM 553 C CA . VAL A 1 77 ? 11.091 16.450 -27.896 1.00 95.62 77 VAL A CA 1
ATOM 554 C C . VAL A 1 77 ? 10.421 16.098 -29.228 1.00 95.62 77 VAL A C 1
ATOM 556 O O . VAL A 1 77 ? 10.860 15.162 -29.898 1.00 95.62 77 VAL A O 1
ATOM 559 N N . HIS A 1 78 ? 9.408 16.850 -29.677 1.00 95.62 78 HIS A N 1
ATOM 560 C CA . HIS A 1 78 ? 8.758 16.585 -30.973 1.00 95.62 78 HIS A CA 1
ATOM 561 C C . HIS A 1 78 ? 9.669 16.860 -32.157 1.00 95.62 78 HIS A C 1
ATOM 563 O O . HIS A 1 78 ? 9.691 16.069 -33.100 1.00 95.62 78 HIS A O 1
ATOM 569 N N . ARG A 1 79 ? 10.449 17.943 -32.110 1.00 95.06 79 ARG A N 1
ATOM 570 C CA . ARG A 1 79 ? 11.442 18.248 -33.144 1.00 95.06 79 ARG A CA 1
ATOM 571 C C . ARG A 1 79 ? 12.436 17.095 -33.290 1.00 95.06 79 ARG A C 1
ATOM 573 O O . ARG A 1 79 ? 12.747 16.686 -34.410 1.00 95.06 79 ARG A O 1
ATOM 580 N N . LEU A 1 80 ? 12.904 16.541 -32.172 1.00 95.38 80 LEU A N 1
ATOM 581 C CA . LEU A 1 80 ? 13.825 15.408 -32.164 1.00 95.38 80 LEU A CA 1
ATOM 582 C C . LEU A 1 80 ? 13.157 14.116 -32.654 1.00 95.38 80 LEU A C 1
ATOM 584 O O . LEU A 1 80 ? 13.730 13.467 -33.529 1.00 95.38 80 LEU A O 1
ATOM 588 N N . LEU A 1 81 ? 11.940 13.785 -32.203 1.00 95.44 81 LEU A N 1
ATOM 589 C CA . LEU A 1 81 ? 11.158 12.656 -32.739 1.00 95.44 81 LEU A CA 1
ATOM 590 C C . LEU A 1 81 ? 11.001 12.753 -34.266 1.00 95.44 81 LEU A C 1
ATOM 592 O O . LEU A 1 81 ? 11.234 11.777 -34.981 1.00 95.44 81 LEU A O 1
ATOM 596 N N . GLY A 1 82 ? 10.669 13.944 -34.773 1.00 93.69 82 GLY A N 1
ATOM 597 C CA . GLY A 1 82 ? 10.571 14.217 -36.206 1.00 93.69 82 GLY A CA 1
ATOM 598 C C . GLY A 1 82 ? 11.904 14.039 -36.935 1.00 93.69 82 GLY A C 1
ATOM 599 O O . GLY A 1 82 ? 11.941 13.438 -38.005 1.00 93.69 82 GLY A O 1
ATOM 600 N N . SER A 1 83 ? 13.020 14.468 -36.335 1.00 93.50 83 SER A N 1
ATOM 601 C CA . SER A 1 83 ? 14.357 14.314 -36.933 1.00 93.50 83 SER A CA 1
ATOM 602 C C . SER A 1 83 ? 14.801 12.854 -37.098 1.00 93.50 83 SER A C 1
ATOM 604 O O . SER A 1 83 ? 15.621 12.556 -37.964 1.00 93.50 83 SER A O 1
ATOM 606 N N . TRP A 1 84 ? 14.232 11.943 -36.305 1.00 93.62 84 TRP A N 1
ATOM 607 C CA . TRP A 1 84 ? 14.432 10.499 -36.436 1.00 93.62 84 TRP A CA 1
ATOM 608 C C . TRP A 1 84 ? 13.428 9.831 -37.388 1.00 93.62 84 TRP A C 1
ATOM 610 O O . TRP A 1 84 ? 13.513 8.627 -37.617 1.00 93.62 84 TRP A O 1
ATOM 620 N N . GLY A 1 85 ? 12.476 10.585 -37.950 1.00 91.06 85 GLY A N 1
ATOM 621 C CA . GLY A 1 85 ? 11.377 10.036 -38.747 1.00 91.06 85 GLY A CA 1
ATOM 622 C C . GLY A 1 85 ? 10.402 9.184 -37.928 1.00 91.06 85 GLY A C 1
ATOM 623 O O . GLY A 1 85 ? 9.680 8.375 -38.498 1.00 91.06 85 GLY A O 1
ATOM 624 N N . ALA A 1 86 ? 10.398 9.340 -36.600 1.00 91.38 86 ALA A N 1
ATOM 625 C CA . ALA A 1 86 ? 9.583 8.534 -35.693 1.00 91.38 86 ALA A CA 1
ATOM 626 C C . ALA A 1 86 ? 8.138 9.053 -35.559 1.00 91.38 86 ALA A C 1
ATOM 628 O O . ALA A 1 86 ? 7.293 8.378 -34.970 1.00 91.38 86 ALA A O 1
ATOM 629 N N . LEU A 1 87 ? 7.846 10.251 -36.075 1.00 88.06 87 LEU A N 1
ATOM 630 C CA . LEU A 1 87 ? 6.489 10.785 -36.185 1.00 88.06 87 LEU A CA 1
ATOM 631 C C . LEU A 1 87 ? 5.879 10.325 -37.511 1.00 88.06 87 LEU A C 1
ATOM 633 O O . LEU A 1 87 ? 6.483 10.498 -38.566 1.00 88.06 87 LEU A O 1
ATOM 637 N N . THR A 1 88 ? 4.686 9.740 -37.446 1.00 76.44 88 THR A N 1
ATOM 638 C CA . THR A 1 88 ? 3.941 9.251 -38.614 1.00 76.44 88 THR A CA 1
ATOM 639 C C . THR A 1 88 ? 2.558 9.887 -38.647 1.00 76.44 88 THR A C 1
ATOM 641 O O . THR A 1 88 ? 1.967 10.145 -37.595 1.00 76.44 88 THR A O 1
ATOM 644 N N . ASP A 1 89 ? 2.025 10.131 -39.844 1.00 75.06 89 ASP A N 1
ATOM 645 C CA . ASP A 1 89 ? 0.700 10.729 -40.009 1.00 75.06 89 ASP A CA 1
ATOM 646 C C . ASP A 1 89 ? -0.382 9.827 -39.401 1.00 75.06 89 ASP A C 1
ATOM 648 O O . ASP A 1 89 ? -0.600 8.694 -39.830 1.00 75.06 89 ASP A O 1
ATOM 652 N N . GLY A 1 90 ? -1.047 10.322 -38.353 1.00 69.94 90 GLY A N 1
ATOM 653 C CA . GLY A 1 90 ? -2.090 9.589 -37.627 1.00 69.94 90 GLY A CA 1
ATOM 654 C C . GLY A 1 90 ? -1.596 8.414 -36.769 1.00 69.94 90 GLY A C 1
ATOM 655 O O . GLY A 1 90 ? -2.419 7.746 -36.134 1.00 69.94 90 GLY A O 1
ATOM 656 N N . GLY A 1 91 ? -0.285 8.156 -36.722 1.00 78.81 91 GLY A N 1
ATOM 657 C CA . GLY A 1 91 ? 0.327 7.106 -35.910 1.00 78.81 91 GLY A CA 1
ATOM 658 C C . GLY A 1 91 ? 0.789 7.594 -34.535 1.00 78.81 91 GLY A C 1
ATOM 659 O O . GLY A 1 91 ? 0.930 8.788 -34.281 1.00 78.81 91 GLY A O 1
ATOM 660 N N . LEU A 1 92 ? 1.016 6.647 -33.621 1.00 89.00 92 LEU A N 1
ATOM 661 C CA . LEU A 1 92 ? 1.530 6.919 -32.278 1.00 89.00 92 LEU A CA 1
ATOM 662 C C . LEU A 1 92 ? 3.008 6.521 -32.211 1.00 89.00 92 LEU A C 1
ATOM 664 O O . LEU A 1 92 ? 3.326 5.343 -32.355 1.00 89.00 92 LEU A O 1
ATOM 668 N N . SER A 1 93 ? 3.886 7.491 -31.963 1.00 95.38 93 SER A N 1
ATOM 669 C CA . SER A 1 93 ? 5.314 7.266 -31.717 1.00 95.38 93 SER A CA 1
ATOM 670 C C . SER A 1 93 ? 5.580 6.809 -30.275 1.00 95.38 93 SER A C 1
ATOM 672 O O . SER A 1 93 ? 4.686 6.809 -29.423 1.00 95.38 93 SER A O 1
ATOM 674 N N . ALA A 1 94 ? 6.826 6.463 -29.972 1.00 96.69 94 ALA A N 1
ATOM 675 C CA . ALA A 1 94 ? 7.297 6.196 -28.618 1.00 96.69 94 ALA A CA 1
ATOM 676 C C . ALA A 1 94 ? 8.400 7.179 -28.205 1.00 96.69 94 ALA A C 1
ATOM 678 O O . ALA A 1 94 ? 9.308 7.479 -28.976 1.00 96.69 94 ALA A O 1
ATOM 679 N N . ALA A 1 95 ? 8.347 7.641 -26.960 1.00 98.00 95 ALA A N 1
ATOM 680 C CA . ALA A 1 95 ? 9.410 8.426 -26.348 1.00 98.00 95 ALA A CA 1
ATOM 681 C C . ALA A 1 95 ? 9.774 7.810 -24.998 1.00 98.00 95 ALA A C 1
ATOM 683 O O . ALA A 1 95 ? 8.925 7.714 -24.109 1.00 98.00 95 ALA A O 1
ATOM 684 N N . THR A 1 96 ? 11.027 7.395 -24.847 1.00 98.31 96 THR A N 1
ATOM 685 C CA . THR A 1 96 ? 11.543 6.900 -23.568 1.00 98.31 96 THR A CA 1
ATOM 686 C C . THR A 1 96 ? 12.439 7.964 -22.958 1.00 98.31 96 THR A C 1
ATOM 688 O O . THR A 1 96 ? 13.396 8.382 -23.600 1.00 98.31 96 THR A O 1
ATOM 691 N N . LEU A 1 97 ? 12.161 8.392 -21.730 1.00 98.00 97 LEU A N 1
ATOM 692 C CA . LEU A 1 97 ? 13.045 9.273 -20.968 1.00 98.00 97 LEU A CA 1
ATOM 693 C C . LEU A 1 97 ? 13.986 8.426 -20.102 1.00 98.00 97 LEU A C 1
ATOM 695 O O . LEU A 1 97 ? 13.539 7.717 -19.204 1.00 98.00 97 LEU A O 1
ATOM 699 N N . ALA A 1 98 ? 15.281 8.492 -20.380 1.00 97.06 98 ALA A N 1
ATOM 700 C CA . ALA A 1 98 ? 16.348 7.763 -19.706 1.00 97.06 98 ALA A CA 1
ATOM 701 C C . ALA A 1 98 ? 17.336 8.754 -19.065 1.00 97.06 98 ALA A C 1
ATOM 703 O O . ALA A 1 98 ? 18.472 8.913 -19.509 1.00 97.06 98 ALA A O 1
ATOM 704 N N . GLY A 1 99 ? 16.869 9.465 -18.039 1.00 91.62 99 GLY A N 1
ATOM 705 C CA . GLY A 1 99 ? 17.668 10.443 -17.305 1.00 91.62 99 GLY A CA 1
ATOM 706 C C . GLY A 1 99 ? 16.912 11.080 -16.142 1.00 91.62 99 GLY A C 1
ATOM 707 O O . GLY A 1 99 ? 15.688 10.936 -16.037 1.00 91.62 99 GLY A O 1
ATOM 708 N N . ALA A 1 100 ? 17.637 11.824 -15.305 1.00 85.88 100 ALA A N 1
ATOM 709 C CA . ALA A 1 100 ? 17.115 12.576 -14.164 1.00 85.88 100 ALA A CA 1
ATOM 710 C C . ALA A 1 100 ? 16.318 13.827 -14.597 1.00 85.88 100 ALA A C 1
ATOM 712 O O . ALA A 1 100 ? 16.686 14.976 -14.337 1.00 85.88 100 ALA A O 1
ATOM 713 N N . TYR A 1 101 ? 15.203 13.604 -15.294 1.00 90.81 101 TYR A N 1
ATOM 714 C CA . TYR A 1 101 ? 14.355 14.665 -15.823 1.00 90.81 101 TYR A CA 1
ATOM 715 C C . TYR A 1 101 ? 13.192 15.023 -14.887 1.00 90.81 101 TYR A C 1
ATOM 717 O O . TYR A 1 101 ? 12.544 14.119 -14.340 1.00 90.81 101 TYR A O 1
ATOM 725 N N . PRO A 1 102 ? 12.827 16.317 -14.777 1.00 90.19 102 PRO A N 1
ATOM 726 C CA . PRO A 1 102 ? 11.640 16.729 -14.038 1.00 90.19 102 PRO A CA 1
ATOM 727 C C . PRO A 1 102 ? 10.371 16.113 -14.640 1.00 90.19 102 PRO A C 1
ATOM 729 O O . PRO A 1 102 ? 10.238 15.958 -15.856 1.00 90.19 102 PRO A O 1
ATOM 732 N N . PHE A 1 103 ? 9.426 15.746 -13.777 1.00 92.00 103 PHE A N 1
ATOM 733 C CA . PHE A 1 103 ? 8.181 15.072 -14.170 1.00 92.00 103 PHE A CA 1
ATOM 734 C C . PHE A 1 103 ? 6.924 15.879 -13.839 1.00 92.00 103 PHE A C 1
ATOM 736 O O . PHE A 1 103 ? 5.809 15.424 -14.117 1.00 92.00 103 PHE A O 1
ATOM 743 N N . ARG A 1 104 ? 7.089 17.081 -13.271 1.00 91.44 104 ARG A N 1
ATOM 744 C CA . ARG A 1 104 ? 6.002 17.987 -12.900 1.00 91.44 104 ARG A CA 1
ATOM 745 C C . ARG A 1 104 ? 6.180 19.363 -13.530 1.00 91.44 104 ARG A C 1
ATOM 747 O O . ARG A 1 104 ? 7.297 19.858 -13.671 1.00 91.44 104 ARG A O 1
ATOM 754 N N . TYR A 1 105 ? 5.065 20.022 -13.825 1.00 89.50 105 TYR A N 1
ATOM 755 C CA . TYR A 1 105 ? 5.049 21.444 -14.162 1.00 89.50 105 TYR A CA 1
ATOM 756 C C . TYR A 1 105 ? 3.830 22.164 -13.572 1.00 89.50 105 TYR A C 1
ATOM 758 O O . TYR A 1 105 ? 2.790 21.547 -13.316 1.00 89.50 105 TYR A O 1
ATOM 766 N N . PHE A 1 106 ? 3.965 23.473 -13.347 1.00 85.69 106 PHE A N 1
ATOM 767 C CA . PHE A 1 106 ? 2.901 24.323 -12.800 1.00 85.69 106 PHE A CA 1
ATOM 768 C C . PHE A 1 106 ? 1.880 24.768 -13.861 1.00 85.69 106 PHE A C 1
ATOM 770 O O . PHE A 1 106 ? 2.216 25.003 -15.023 1.00 85.69 106 PHE A O 1
ATOM 777 N N . GLY A 1 107 ? 0.614 24.887 -13.453 1.00 78.94 107 GLY A N 1
ATOM 778 C CA . GLY A 1 107 ? -0.500 25.375 -14.272 1.00 78.94 107 GLY A CA 1
ATOM 779 C C . GLY A 1 107 ? -0.528 26.892 -14.528 1.00 78.94 107 GLY A C 1
ATOM 780 O O . GLY A 1 107 ? 0.456 27.597 -14.349 1.00 78.94 107 GLY A O 1
ATOM 781 N N . GLN A 1 108 ? -1.683 27.393 -14.995 1.00 70.44 108 GLN A N 1
ATOM 782 C CA . GLN A 1 108 ? -1.980 28.835 -15.125 1.00 70.44 108 GLN A CA 1
ATOM 783 C C . GLN A 1 108 ? -1.882 29.567 -13.761 1.00 70.44 108 GLN A C 1
ATOM 785 O O . GLN A 1 108 ? -2.120 28.931 -12.736 1.00 70.44 108 GLN A O 1
ATOM 790 N N . PRO A 1 109 ? -1.649 30.896 -13.732 1.00 51.56 109 PRO A N 1
ATOM 791 C CA . PRO A 1 109 ? -1.173 31.621 -12.540 1.00 51.56 109 PRO A CA 1
ATOM 792 C C . PRO A 1 109 ? -2.124 31.679 -11.330 1.00 51.56 109 PRO A C 1
ATOM 794 O O . PRO A 1 109 ? -1.699 32.076 -10.255 1.00 51.56 109 PRO A O 1
ATOM 797 N N . ALA A 1 110 ? -3.402 31.316 -11.478 1.00 47.94 110 ALA A N 1
ATOM 798 C CA . ALA A 1 110 ? -4.410 31.466 -10.420 1.00 47.94 110 ALA A CA 1
ATOM 799 C C . ALA A 1 110 ? -4.614 30.211 -9.547 1.00 47.94 110 ALA A C 1
ATOM 801 O O . ALA A 1 110 ? -5.470 30.210 -8.667 1.00 47.94 110 ALA A O 1
ATOM 802 N N . GLY A 1 111 ? -3.859 29.130 -9.772 1.00 51.19 111 GLY A N 1
ATOM 803 C CA . GLY A 1 111 ? -3.933 27.947 -8.918 1.00 51.19 111 GLY A CA 1
ATOM 804 C C . GLY A 1 111 ? -2.627 27.171 -8.909 1.00 51.19 111 GLY A C 1
ATOM 805 O O . GLY A 1 111 ? -2.081 26.883 -9.971 1.00 51.19 111 GLY A O 1
ATOM 806 N N . ASN A 1 112 ? -2.178 26.761 -7.721 1.00 60.34 112 ASN A N 1
ATOM 807 C CA . ASN A 1 112 ? -1.020 25.880 -7.489 1.00 60.34 112 ASN A CA 1
ATOM 808 C C . ASN A 1 112 ? -1.229 24.442 -8.029 1.00 60.34 112 ASN A C 1
ATOM 810 O O . ASN A 1 112 ? -0.765 23.460 -7.456 1.00 60.34 112 ASN A O 1
ATOM 814 N N . ASN A 1 113 ? -1.955 24.285 -9.138 1.00 78.31 113 ASN A N 1
ATOM 815 C CA . ASN A 1 113 ? -2.226 23.006 -9.773 1.00 78.31 113 ASN A CA 1
ATOM 816 C C . ASN A 1 113 ? -0.980 22.492 -10.497 1.00 78.31 113 ASN A C 1
ATOM 818 O O . ASN A 1 113 ? -0.419 23.170 -11.359 1.00 78.31 113 ASN A O 1
ATOM 822 N N . THR A 1 114 ? -0.612 21.251 -10.192 1.00 86.56 114 THR A N 1
ATOM 823 C CA . THR A 1 114 ? 0.511 20.537 -10.807 1.00 86.56 114 THR A CA 1
ATOM 824 C C . THR A 1 114 ? 0.017 19.549 -11.867 1.00 86.56 114 THR A C 1
ATOM 826 O O . THR A 1 114 ? -1.068 18.966 -11.742 1.00 86.56 114 THR A O 1
ATOM 829 N N . TYR A 1 115 ? 0.809 19.379 -12.925 1.00 91.88 115 TYR A N 1
ATOM 830 C CA . TYR A 1 115 ? 0.545 18.498 -14.068 1.00 91.88 115 TYR A CA 1
ATOM 831 C C . TYR A 1 115 ? 1.777 17.649 -14.386 1.00 91.88 115 TYR A C 1
ATOM 833 O O . TYR A 1 115 ? 2.892 18.016 -14.016 1.00 91.88 115 TYR A O 1
ATOM 841 N N . CYS A 1 116 ? 1.586 16.514 -15.062 1.00 94.06 116 CYS A N 1
ATOM 842 C CA . CYS A 1 116 ? 2.676 15.612 -15.418 1.00 94.06 116 CYS A CA 1
ATOM 843 C C . CYS A 1 116 ? 3.342 16.063 -16.720 1.00 94.06 116 CYS A C 1
ATOM 845 O O . CYS A 1 116 ? 2.694 16.136 -17.769 1.00 94.06 116 CYS A O 1
ATOM 847 N N . THR A 1 117 ? 4.646 16.329 -16.654 1.00 93.94 117 THR A N 1
ATOM 848 C CA . THR A 1 117 ? 5.449 16.737 -17.812 1.00 93.94 117 THR A CA 1
ATOM 849 C C . THR A 1 117 ? 5.429 15.660 -18.895 1.00 93.94 117 THR A C 1
ATOM 851 O O . THR A 1 117 ? 5.197 15.968 -20.056 1.00 93.94 117 THR A O 1
ATOM 854 N N . ASP A 1 118 ? 5.546 14.385 -18.529 1.00 94.75 118 ASP A N 1
ATOM 855 C CA . ASP A 1 118 ? 5.566 13.251 -19.460 1.00 94.75 118 ASP A CA 1
ATOM 856 C C . ASP A 1 118 ? 4.291 13.154 -20.298 1.00 94.75 118 ASP A C 1
ATOM 858 O O . ASP A 1 118 ? 4.342 12.805 -21.478 1.00 94.75 118 ASP A O 1
ATOM 862 N N . ASP A 1 119 ? 3.130 13.471 -19.713 1.00 93.88 119 ASP A N 1
ATOM 863 C CA . ASP A 1 119 ? 1.887 13.469 -20.481 1.00 93.88 119 ASP A CA 1
ATOM 864 C C . ASP A 1 119 ? 1.849 14.610 -21.503 1.00 93.88 119 ASP A C 1
ATOM 866 O O . ASP A 1 119 ? 1.320 14.414 -22.598 1.00 93.88 119 ASP A O 1
ATOM 870 N N . LEU A 1 120 ? 2.428 15.770 -21.167 1.00 94.56 120 LEU A N 1
ATOM 871 C CA . LEU A 1 120 ? 2.574 16.910 -22.074 1.00 94.56 120 LEU A CA 1
ATOM 872 C C . LEU A 1 120 ? 3.547 16.596 -23.219 1.00 94.56 120 LEU A C 1
ATOM 874 O O . LEU A 1 120 ? 3.216 16.860 -24.371 1.00 94.56 120 LEU A O 1
ATOM 878 N N . LEU A 1 121 ? 4.704 15.989 -22.927 1.00 95.31 121 LEU A N 1
ATOM 879 C CA . LEU A 1 121 ? 5.714 15.638 -23.937 1.00 95.31 121 LEU A CA 1
ATOM 880 C C . LEU A 1 121 ? 5.158 14.715 -25.030 1.00 95.31 121 LEU A C 1
ATOM 882 O O . LEU A 1 121 ? 5.615 14.753 -26.167 1.00 95.31 121 LEU A O 1
ATOM 886 N N . GLY A 1 122 ? 4.149 13.901 -24.715 1.00 93.88 122 GLY A N 1
ATOM 887 C CA . GLY A 1 122 ? 3.515 13.002 -25.678 1.00 93.88 122 GLY A CA 1
ATOM 888 C C . GLY A 1 122 ? 2.501 13.658 -26.618 1.00 93.88 122 GLY A C 1
ATOM 889 O O . GLY A 1 122 ? 1.837 12.934 -27.366 1.00 93.88 122 GLY A O 1
ATOM 890 N N . ARG A 1 123 ? 2.301 14.981 -26.555 1.00 91.69 123 ARG A N 1
ATOM 891 C CA . ARG A 1 123 ? 1.185 15.674 -27.217 1.00 91.69 123 ARG A CA 1
ATOM 892 C C . ARG A 1 123 ? 1.631 16.895 -27.993 1.00 91.69 123 ARG A C 1
ATOM 894 O O . ARG A 1 123 ? 2.386 17.685 -27.452 1.00 91.69 123 ARG A O 1
ATOM 901 N N . ASP A 1 124 ? 1.095 17.084 -29.191 1.00 88.62 124 ASP A N 1
ATOM 902 C CA . ASP A 1 124 ? 1.378 18.253 -30.025 1.00 88.62 124 ASP A CA 1
ATOM 903 C C . ASP A 1 124 ? 0.785 19.567 -29.465 1.00 88.62 124 ASP A C 1
ATOM 905 O O . ASP A 1 124 ? 0.130 19.602 -28.417 1.00 88.62 124 ASP A O 1
ATOM 909 N N . GLY A 1 125 ? 0.990 20.672 -30.189 1.00 83.12 125 GLY A N 1
ATOM 910 C CA . GLY A 1 125 ? 0.475 21.996 -29.817 1.00 83.12 125 GLY A CA 1
ATOM 911 C C . GLY A 1 125 ? -1.057 22.105 -29.759 1.00 83.12 125 GLY A C 1
ATOM 912 O O . GLY A 1 125 ? -1.568 23.026 -29.121 1.00 83.12 125 GLY A O 1
ATOM 913 N N . LEU A 1 126 ? -1.789 21.165 -30.368 1.00 83.00 126 LEU A N 1
ATOM 914 C CA . LEU A 1 126 ? -3.252 21.057 -30.305 1.00 83.00 126 LEU A CA 1
ATOM 915 C C . LEU A 1 126 ? -3.717 20.141 -29.158 1.00 83.00 126 LEU A C 1
ATOM 917 O O . LEU A 1 126 ? -4.917 19.982 -28.928 1.00 83.00 126 LEU A O 1
ATOM 921 N N . GLY A 1 127 ? -2.782 19.541 -28.417 1.00 84.25 127 GLY A N 1
ATOM 922 C CA . GLY A 1 127 ? -3.049 18.596 -27.337 1.00 84.25 127 GLY A CA 1
ATOM 923 C C . GLY A 1 127 ? -3.331 17.169 -27.817 1.00 84.25 127 GLY A C 1
ATOM 924 O O . GLY A 1 127 ? -3.668 16.309 -26.991 1.00 84.25 127 GLY A O 1
ATOM 925 N N . ILE A 1 128 ? -3.185 16.887 -29.114 1.00 87.19 128 ILE A N 1
ATOM 926 C CA . ILE A 1 128 ? -3.376 15.558 -29.699 1.00 87.19 128 ILE A CA 1
ATOM 927 C C . ILE A 1 128 ? -2.178 14.692 -29.334 1.00 87.19 128 ILE A C 1
ATOM 929 O O . ILE A 1 128 ? -1.029 15.115 -29.415 1.00 87.19 128 ILE A O 1
ATOM 933 N N . ARG A 1 129 ? -2.438 13.456 -28.903 1.00 90.94 129 ARG A N 1
ATOM 934 C CA . ARG A 1 129 ? -1.370 12.532 -28.527 1.00 90.94 129 ARG A CA 1
ATOM 935 C C . ARG A 1 129 ? -0.663 11.993 -29.768 1.00 90.94 129 ARG A C 1
ATOM 937 O O . ARG A 1 129 ? -1.272 11.254 -30.535 1.00 90.94 129 ARG A O 1
ATOM 944 N N . VAL A 1 130 ? 0.621 12.311 -29.881 1.00 92.44 130 VAL A N 1
ATOM 945 C CA . VAL A 1 130 ? 1.517 11.889 -30.967 1.00 92.44 130 VAL A CA 1
ATOM 946 C C . VAL A 1 130 ? 2.563 10.876 -30.502 1.00 92.44 130 VAL A C 1
ATOM 948 O O . VAL A 1 130 ? 3.120 10.156 -31.325 1.00 92.44 130 VAL A O 1
ATOM 951 N N . ALA A 1 131 ? 2.795 10.757 -29.188 1.00 94.69 131 ALA A N 1
ATOM 952 C CA . ALA A 1 131 ? 3.669 9.736 -28.623 1.00 94.69 131 ALA A CA 1
ATOM 953 C C . ALA A 1 131 ? 3.147 9.148 -27.300 1.00 94.69 131 ALA A C 1
ATOM 955 O O . ALA A 1 131 ? 2.511 9.824 -26.481 1.00 94.69 131 ALA A O 1
ATOM 956 N N . ALA A 1 132 ? 3.436 7.865 -27.077 1.00 95.56 132 ALA A N 1
ATOM 957 C CA . ALA A 1 132 ? 3.412 7.262 -25.752 1.00 95.56 132 ALA A CA 1
ATOM 958 C C . ALA A 1 132 ? 4.750 7.544 -25.061 1.00 95.56 132 ALA A C 1
ATOM 960 O O . ALA A 1 132 ? 5.802 7.155 -25.566 1.00 95.56 132 ALA A O 1
ATOM 961 N N . VAL A 1 133 ? 4.691 8.219 -23.913 1.00 97.75 133 VAL A N 1
ATOM 962 C CA . VAL A 1 133 ? 5.874 8.552 -23.117 1.00 97.75 133 VAL A CA 1
ATOM 963 C C . VAL A 1 133 ? 5.973 7.593 -21.941 1.00 97.75 133 VAL A C 1
ATOM 965 O O . VAL A 1 133 ? 5.008 7.449 -21.180 1.00 97.75 133 VAL A O 1
ATOM 968 N N . GLY A 1 134 ? 7.126 6.942 -21.825 1.00 98.06 134 GLY A N 1
ATOM 969 C CA . GLY A 1 134 ? 7.547 6.182 -20.652 1.00 98.06 134 GLY A CA 1
ATOM 970 C C . GLY A 1 134 ? 8.890 6.705 -20.146 1.00 98.06 134 GLY A C 1
ATOM 971 O O . GLY A 1 134 ? 9.637 7.330 -20.901 1.00 98.06 134 GLY A O 1
ATOM 972 N N . ARG A 1 135 ? 9.208 6.464 -18.875 1.00 97.12 135 ARG A N 1
ATOM 973 C CA . ARG A 1 135 ? 10.509 6.825 -18.295 1.00 97.12 135 ARG A CA 1
ATOM 974 C C . ARG A 1 135 ? 11.157 5.672 -17.546 1.00 97.12 135 ARG A C 1
ATOM 976 O O . ARG A 1 135 ? 10.470 4.843 -16.953 1.00 97.12 135 ARG A O 1
ATOM 983 N N . LEU A 1 136 ? 12.478 5.628 -17.562 1.00 96.81 136 LEU A N 1
ATOM 984 C CA . LEU A 1 136 ? 13.257 4.765 -16.681 1.00 96.81 136 LEU A CA 1
ATOM 985 C C . LEU A 1 136 ? 13.539 5.494 -15.364 1.00 96.81 136 LEU A C 1
ATOM 987 O O . LEU A 1 136 ? 13.353 6.708 -15.265 1.00 96.81 136 LEU A O 1
ATOM 991 N N . SER A 1 137 ? 13.936 4.743 -14.344 1.00 91.88 137 SER A N 1
ATOM 992 C CA . SER A 1 137 ? 14.205 5.286 -13.013 1.00 91.88 137 SER A CA 1
ATOM 993 C C . SER A 1 137 ? 15.299 4.502 -12.310 1.00 91.88 137 SER A C 1
ATOM 995 O O . SER A 1 137 ? 15.291 3.272 -12.367 1.00 91.88 137 SER A O 1
ATOM 997 N N . GLY A 1 138 ? 16.148 5.204 -11.568 1.00 87.25 138 GLY A N 1
ATOM 998 C CA . GLY A 1 138 ? 17.125 4.605 -10.668 1.00 87.25 138 GLY A CA 1
ATOM 999 C C . GLY A 1 138 ? 18.503 4.457 -11.303 1.00 87.25 138 GLY A C 1
ATOM 1000 O O . GLY A 1 138 ? 18.801 5.020 -12.354 1.00 87.25 138 GLY A O 1
ATOM 1001 N N . ASP A 1 139 ? 19.365 3.700 -10.633 1.00 85.38 139 ASP A N 1
ATOM 1002 C CA . ASP A 1 139 ? 20.746 3.502 -11.065 1.00 85.38 139 ASP A CA 1
ATOM 1003 C C . ASP A 1 139 ? 20.878 2.660 -12.356 1.00 85.38 139 ASP A C 1
ATOM 1005 O O . ASP A 1 139 ? 19.900 2.219 -12.971 1.00 85.38 139 ASP A O 1
ATOM 1009 N N . ALA A 1 140 ? 22.123 2.435 -12.783 1.00 87.44 140 ALA A N 1
ATOM 1010 C CA . ALA A 1 140 ? 22.435 1.652 -13.977 1.00 87.44 140 ALA A CA 1
ATOM 1011 C C . ALA A 1 140 ? 21.886 0.221 -13.924 1.00 87.44 140 ALA A C 1
ATOM 1013 O O . ALA A 1 140 ? 21.359 -0.267 -14.925 1.00 87.44 140 ALA A O 1
ATOM 1014 N N . ALA A 1 141 ? 21.963 -0.444 -12.770 1.00 83.88 141 ALA A N 1
ATOM 1015 C CA . ALA A 1 141 ? 21.464 -1.805 -12.617 1.00 83.88 141 ALA A CA 1
ATOM 1016 C C . ALA A 1 141 ? 19.934 -1.835 -12.705 1.00 83.88 141 ALA A C 1
ATOM 1018 O O . ALA A 1 141 ? 19.354 -2.663 -13.413 1.00 83.88 141 ALA A O 1
ATOM 1019 N N . ARG A 1 142 ? 19.274 -0.890 -12.037 1.00 87.19 142 ARG A N 1
ATOM 1020 C CA . ARG A 1 142 ? 17.821 -0.778 -11.997 1.00 87.19 142 ARG A CA 1
ATOM 1021 C C . ARG A 1 142 ? 17.231 -0.432 -13.362 1.00 87.19 142 ARG A C 1
ATOM 1023 O O . ARG A 1 142 ? 16.271 -1.074 -13.796 1.00 87.19 142 ARG A O 1
ATOM 1030 N N . SER A 1 143 ? 17.799 0.542 -14.063 1.00 93.81 143 SER A N 1
ATOM 1031 C CA . SER A 1 143 ? 17.307 0.931 -15.385 1.00 93.81 143 SER A CA 1
ATOM 1032 C C . SER A 1 143 ? 17.538 -0.169 -16.426 1.00 93.81 143 SER A C 1
ATOM 1034 O O . SER A 1 143 ? 16.643 -0.457 -17.227 1.00 93.81 143 SER A O 1
ATOM 1036 N N . ALA A 1 144 ? 18.689 -0.852 -16.373 1.00 93.81 144 ALA A N 1
ATOM 1037 C CA . ALA A 1 144 ? 18.971 -2.019 -17.205 1.00 93.81 144 ALA A CA 1
ATOM 1038 C C . ALA A 1 144 ? 18.002 -3.173 -16.909 1.00 93.81 144 ALA A C 1
ATOM 1040 O O . ALA A 1 144 ? 17.502 -3.799 -17.844 1.00 93.81 144 ALA A O 1
ATOM 1041 N N . TYR A 1 145 ? 17.660 -3.407 -15.638 1.00 91.25 145 TYR A N 1
ATOM 1042 C CA . TYR A 1 145 ? 16.631 -4.370 -15.247 1.00 91.25 145 TYR A CA 1
ATOM 1043 C C . TYR A 1 145 ? 15.266 -4.036 -15.865 1.00 91.25 145 TYR A C 1
ATOM 1045 O O . TYR A 1 145 ? 14.613 -4.927 -16.416 1.00 91.25 145 TYR A O 1
ATOM 1053 N N . GLN A 1 146 ? 14.831 -2.768 -15.817 1.00 95.38 146 GLN A N 1
ATOM 1054 C CA . GLN A 1 146 ? 13.556 -2.356 -16.420 1.00 95.38 146 GLN A CA 1
ATOM 1055 C C . GLN A 1 146 ? 13.546 -2.618 -17.930 1.00 95.38 146 GLN A C 1
ATOM 1057 O O . GLN A 1 146 ? 12.582 -3.174 -18.462 1.00 95.38 146 GLN A O 1
ATOM 1062 N N . ALA A 1 147 ? 14.637 -2.255 -18.609 1.00 96.62 147 ALA A N 1
ATOM 1063 C CA . ALA A 1 147 ? 14.801 -2.461 -20.041 1.00 96.62 147 ALA A CA 1
ATOM 1064 C C . ALA A 1 147 ? 14.799 -3.950 -20.416 1.00 96.62 147 ALA A C 1
ATOM 1066 O O . ALA A 1 147 ? 14.016 -4.374 -21.267 1.00 96.62 147 ALA A O 1
ATOM 1067 N N . ALA A 1 148 ? 15.631 -4.757 -19.754 1.00 92.31 148 ALA A N 1
ATOM 1068 C CA . ALA A 1 148 ? 15.741 -6.189 -20.007 1.00 92.31 148 ALA A CA 1
ATOM 1069 C C . ALA A 1 148 ? 14.409 -6.909 -19.754 1.00 92.31 148 ALA A C 1
ATOM 1071 O O . ALA A 1 148 ? 13.959 -7.693 -20.592 1.00 92.31 148 ALA A O 1
ATOM 1072 N N . SER A 1 149 ? 13.729 -6.584 -18.652 1.00 92.69 149 SER A N 1
ATOM 1073 C CA . SER A 1 149 ? 12.418 -7.156 -18.334 1.00 92.69 149 SER A CA 1
ATOM 1074 C C . SER A 1 149 ? 11.394 -6.851 -19.430 1.00 92.69 149 SER A C 1
ATOM 1076 O O . SER A 1 149 ? 10.726 -7.758 -19.921 1.00 92.69 149 SER A O 1
ATOM 1078 N N . ALA A 1 150 ? 11.325 -5.601 -19.898 1.00 94.19 150 ALA A N 1
ATOM 1079 C CA . ALA A 1 150 ? 10.404 -5.207 -20.963 1.00 94.19 150 ALA A CA 1
ATOM 1080 C C . ALA A 1 150 ? 10.727 -5.828 -22.338 1.00 94.19 150 ALA A C 1
ATOM 1082 O O . ALA A 1 150 ? 9.823 -6.026 -23.161 1.00 94.19 150 ALA A O 1
ATOM 1083 N N . LEU A 1 151 ? 12.003 -6.105 -22.618 1.00 92.12 151 LEU A N 1
ATOM 1084 C CA . LEU A 1 151 ? 12.450 -6.698 -23.881 1.00 92.12 151 LEU A CA 1
ATOM 1085 C C . LEU A 1 151 ? 12.199 -8.207 -23.937 1.00 92.12 151 LEU A C 1
ATOM 1087 O O . LEU A 1 151 ? 11.778 -8.716 -24.980 1.00 92.12 151 LEU A O 1
ATOM 1091 N N . PHE A 1 152 ? 12.456 -8.911 -22.833 1.00 87.25 152 PHE A N 1
ATOM 1092 C CA . PHE A 1 152 ? 12.574 -10.370 -22.842 1.00 87.25 152 PHE A CA 1
ATOM 1093 C C . PHE A 1 152 ? 11.448 -11.099 -22.111 1.00 87.25 152 PHE A C 1
ATOM 1095 O O . PHE A 1 152 ? 11.133 -12.229 -22.486 1.00 87.25 152 PHE A O 1
ATOM 1102 N N . LEU A 1 153 ? 10.815 -10.482 -21.110 1.00 87.00 153 LEU A N 1
ATOM 1103 C CA . LEU A 1 153 ? 9.761 -11.135 -20.336 1.00 87.00 153 LEU A CA 1
ATOM 1104 C C . LEU A 1 153 ? 8.389 -10.914 -20.968 1.00 87.00 153 LEU A C 1
ATOM 1106 O O . LEU A 1 153 ? 8.126 -9.908 -21.632 1.00 87.00 153 LEU A O 1
ATOM 1110 N N . GLN A 1 154 ? 7.498 -11.883 -20.772 1.00 89.50 154 GLN A N 1
ATOM 1111 C CA . GLN A 1 154 ? 6.101 -11.811 -21.182 1.00 89.50 154 GLN A CA 1
ATOM 1112 C C . GLN A 1 154 ? 5.220 -12.287 -20.026 1.00 89.50 154 GLN A C 1
ATOM 1114 O O . GLN A 1 154 ? 5.435 -13.399 -19.549 1.00 89.50 154 GLN A O 1
ATOM 1119 N N . PRO A 1 155 ? 4.239 -11.482 -19.577 1.00 90.50 155 PRO A N 1
ATOM 1120 C CA . PRO A 1 155 ? 3.297 -11.923 -18.562 1.00 90.50 155 PRO A CA 1
ATOM 1121 C C . PRO A 1 155 ? 2.500 -13.128 -19.055 1.00 90.50 155 PRO A C 1
ATOM 1123 O O . PRO A 1 155 ? 2.020 -13.121 -20.188 1.00 90.50 155 PRO A O 1
ATOM 1126 N N . GLU A 1 156 ? 2.327 -14.123 -18.191 1.00 89.56 156 GLU A N 1
ATOM 1127 C CA . GLU A 1 156 ? 1.469 -15.296 -18.424 1.00 89.56 156 GLU A CA 1
ATOM 1128 C C . GLU A 1 156 ? 0.202 -15.290 -17.555 1.00 89.56 156 GLU A C 1
ATOM 1130 O O . GLU A 1 156 ? -0.804 -15.915 -17.897 1.00 89.56 156 GLU A O 1
ATOM 1135 N N . ALA A 1 157 ? 0.222 -14.514 -16.470 1.00 94.25 157 ALA A N 1
ATOM 1136 C CA . ALA A 1 157 ? -0.875 -14.368 -15.529 1.00 94.25 157 ALA A CA 1
ATOM 1137 C C . ALA A 1 157 ? -1.123 -12.893 -15.177 1.00 94.25 157 ALA A C 1
ATOM 1139 O O . ALA A 1 157 ? -0.230 -12.052 -15.291 1.00 94.25 157 ALA A O 1
ATOM 1140 N N . ALA A 1 158 ? -2.341 -12.574 -14.750 1.00 96.62 158 ALA A N 1
ATOM 1141 C CA . ALA A 1 158 ? -2.722 -11.249 -14.297 1.00 96.62 158 ALA A CA 1
ATOM 1142 C C . ALA A 1 158 ? -3.573 -11.307 -13.029 1.00 96.62 158 ALA A C 1
ATOM 1144 O O . ALA A 1 158 ? -4.549 -12.055 -12.973 1.00 96.62 158 ALA A O 1
ATOM 1145 N N . LEU A 1 159 ? -3.243 -10.447 -12.067 1.00 97.75 159 LEU A N 1
ATOM 1146 C CA . LEU A 1 159 ? -4.122 -10.096 -10.961 1.00 97.75 159 LEU A CA 1
ATOM 1147 C C . LEU A 1 159 ? -4.942 -8.864 -11.346 1.00 97.75 159 LEU A C 1
ATOM 1149 O O . LEU A 1 159 ? -4.388 -7.805 -11.641 1.00 97.75 159 LEU A O 1
ATOM 1153 N N . MET A 1 160 ? -6.264 -8.993 -11.325 1.00 97.69 160 MET A N 1
ATOM 1154 C CA . MET A 1 160 ? -7.208 -7.887 -11.438 1.00 97.69 160 MET A CA 1
ATOM 1155 C C . MET A 1 160 ? -7.900 -7.684 -10.089 1.00 97.69 160 MET A C 1
ATOM 1157 O O . MET A 1 160 ? -8.765 -8.469 -9.708 1.00 97.69 160 MET A O 1
ATOM 1161 N N . PHE A 1 161 ? -7.514 -6.639 -9.359 1.00 96.62 161 PHE A N 1
ATOM 1162 C CA . PHE A 1 161 ? -7.984 -6.384 -7.996 1.00 96.62 161 PHE A CA 1
ATOM 1163 C C . PHE A 1 161 ? -8.884 -5.142 -7.946 1.00 96.62 161 PHE A C 1
ATOM 1165 O O . PHE A 1 161 ? -8.419 -4.006 -8.052 1.00 96.62 161 PHE A O 1
ATOM 1172 N N . ASN A 1 162 ? -10.193 -5.357 -7.817 1.00 95.56 162 ASN A N 1
ATOM 1173 C CA . ASN A 1 162 ? -11.210 -4.315 -7.905 1.00 95.56 162 ASN A CA 1
ATOM 1174 C C . ASN A 1 162 ? -11.858 -4.042 -6.541 1.00 95.56 162 ASN A C 1
ATOM 1176 O O . ASN A 1 162 ? -12.760 -4.769 -6.129 1.00 95.56 162 ASN A O 1
ATOM 1180 N N . THR A 1 163 ? -11.448 -2.955 -5.891 1.00 92.88 163 THR A N 1
ATOM 1181 C CA . THR A 1 163 ? -12.010 -2.480 -4.615 1.00 92.88 163 THR A CA 1
ATOM 1182 C C . THR A 1 163 ? -13.300 -1.676 -4.795 1.00 92.88 163 THR A C 1
ATOM 1184 O O . THR A 1 163 ? -14.074 -1.511 -3.857 1.00 92.88 163 THR A O 1
ATOM 1187 N N . TYR A 1 164 ? -13.564 -1.173 -6.004 1.00 91.00 164 TYR A N 1
ATOM 1188 C CA . TYR A 1 164 ? -14.756 -0.374 -6.283 1.00 91.00 164 TYR A CA 1
ATOM 1189 C C . TYR A 1 164 ? -16.027 -1.220 -6.397 1.00 91.00 164 TYR A C 1
ATOM 1191 O O . TYR A 1 164 ? -16.001 -2.367 -6.854 1.00 91.00 164 TYR A O 1
ATOM 1199 N N . ASN A 1 165 ? -17.168 -0.619 -6.043 1.00 83.56 165 ASN A N 1
ATOM 1200 C CA . ASN A 1 165 ? -18.468 -1.275 -6.156 1.00 83.56 165 ASN A CA 1
ATOM 1201 C C . ASN A 1 165 ? -18.763 -1.712 -7.613 1.00 83.56 165 ASN A C 1
ATOM 1203 O O . ASN A 1 165 ? -18.317 -1.065 -8.565 1.00 83.56 165 ASN A O 1
ATOM 1207 N N . PRO A 1 166 ? -19.527 -2.798 -7.815 1.00 76.81 166 PRO A N 1
ATOM 1208 C CA . PRO A 1 166 ? -19.846 -3.287 -9.153 1.00 76.81 166 PRO A CA 1
ATOM 1209 C C . PRO A 1 166 ? -21.008 -2.537 -9.833 1.00 76.81 166 PRO A C 1
ATOM 1211 O O . PRO A 1 166 ? -21.310 -2.844 -10.990 1.00 76.81 166 PRO A O 1
ATOM 1214 N N . ASP A 1 167 ? -21.668 -1.575 -9.169 1.00 83.19 167 ASP A N 1
ATOM 1215 C CA . ASP A 1 167 ? -22.842 -0.891 -9.722 1.00 83.19 167 ASP A CA 1
ATOM 1216 C C . ASP A 1 167 ? -22.459 -0.013 -10.916 1.00 83.19 167 ASP A C 1
ATOM 1218 O O . ASP A 1 167 ? -21.907 1.081 -10.791 1.00 83.19 167 ASP A O 1
ATOM 1222 N N . SER A 1 168 ? -22.838 -0.483 -12.101 1.00 78.00 168 SER A N 1
ATOM 1223 C CA . SER A 1 168 ? -22.579 0.180 -13.375 1.00 78.00 168 SER A CA 1
ATOM 1224 C C . SER A 1 168 ? -23.157 1.592 -13.514 1.00 78.00 168 SER A C 1
ATOM 1226 O O . SER A 1 168 ? -22.709 2.324 -14.403 1.00 78.00 168 SER A O 1
ATOM 1228 N N . LYS A 1 169 ? -24.132 1.969 -12.677 1.00 82.62 169 LYS A N 1
ATOM 1229 C CA . LYS A 1 169 ? -24.733 3.307 -12.671 1.00 82.62 169 LYS A CA 1
ATOM 1230 C C . LYS A 1 169 ? -23.886 4.321 -11.898 1.00 82.62 169 LYS A C 1
ATOM 1232 O O . LYS A 1 169 ? -23.961 5.509 -12.211 1.00 82.62 169 LYS A O 1
ATOM 1237 N N . SER A 1 170 ? -23.053 3.871 -10.958 1.00 88.25 170 SER A N 1
ATOM 1238 C CA . SER A 1 170 ? -22.154 4.738 -10.192 1.00 88.25 170 SER A CA 1
ATOM 1239 C C . SER A 1 170 ? -20.905 5.136 -10.994 1.00 88.25 170 SER A C 1
ATOM 1241 O O . SER A 1 170 ? -20.500 4.454 -11.941 1.00 88.25 170 SER A O 1
ATOM 1243 N N . GLU A 1 171 ? -20.264 6.253 -10.630 1.00 85.94 171 GLU A N 1
ATOM 1244 C CA . GLU A 1 171 ? -19.032 6.699 -11.297 1.00 85.94 171 GLU A CA 1
ATOM 1245 C C . GLU A 1 171 ? -17.888 5.688 -11.112 1.00 85.94 171 GLU A C 1
ATOM 1247 O O . GLU A 1 171 ? -17.221 5.322 -12.083 1.00 85.94 171 GLU A O 1
ATOM 1252 N N . PHE A 1 172 ? -17.732 5.165 -9.893 1.00 89.19 172 PHE A N 1
ATOM 1253 C CA . PHE A 1 172 ? -16.736 4.153 -9.532 1.00 89.19 172 PHE A CA 1
ATOM 1254 C C . PHE A 1 172 ? -16.999 2.803 -10.208 1.00 89.19 172 PHE A C 1
ATOM 1256 O O . PHE A 1 172 ? -16.071 2.186 -10.733 1.00 89.19 172 PHE A O 1
ATOM 1263 N N . GLY A 1 173 ? -18.258 2.371 -10.321 1.00 90.44 173 GLY A N 1
ATOM 1264 C CA . GLY A 1 173 ? -18.596 1.104 -10.972 1.00 90.44 173 GLY A CA 1
ATOM 1265 C C . GLY A 1 173 ? -18.386 1.094 -12.489 1.00 90.44 173 GLY A C 1
ATOM 1266 O O . GLY A 1 173 ? -18.373 0.025 -13.107 1.00 90.44 173 GLY A O 1
ATOM 1267 N N . ARG A 1 174 ? -18.114 2.245 -13.125 1.00 90.69 174 ARG A N 1
ATOM 1268 C CA . ARG A 1 174 ? -17.589 2.309 -14.508 1.00 90.69 174 ARG A CA 1
ATOM 1269 C C . ARG A 1 174 ? -16.154 1.785 -14.632 1.00 90.69 174 ARG A C 1
ATOM 1271 O O . ARG A 1 174 ? -15.719 1.512 -15.747 1.00 90.69 174 ARG A O 1
ATOM 1278 N N . TYR A 1 175 ? -15.440 1.645 -13.517 1.00 94.06 175 TYR A N 1
ATOM 1279 C CA . TYR A 1 175 ? -14.075 1.120 -13.437 1.00 94.06 175 TYR A CA 1
ATOM 1280 C C . TYR A 1 175 ? -14.025 -0.323 -12.924 1.00 94.06 175 TYR A C 1
ATOM 1282 O O . TYR A 1 175 ? -12.942 -0.834 -12.643 1.00 94.06 175 TYR A O 1
ATOM 1290 N N . ARG A 1 176 ? -15.180 -1.000 -12.855 1.00 93.50 176 ARG A N 1
ATOM 1291 C CA . ARG A 1 176 ? -15.258 -2.433 -12.560 1.00 93.50 176 ARG A CA 1
ATOM 1292 C C . ARG A 1 176 ? -14.422 -3.250 -13.543 1.00 93.50 176 ARG A C 1
ATOM 1294 O O . ARG A 1 176 ? -14.342 -2.939 -14.734 1.00 93.50 176 ARG A O 1
ATOM 1301 N N . MET A 1 177 ? -13.842 -4.338 -13.052 1.00 96.00 177 MET A N 1
ATOM 1302 C CA . MET A 1 177 ? -12.867 -5.117 -13.817 1.00 96.00 177 MET A CA 1
ATOM 1303 C C . MET A 1 177 ? -13.434 -6.367 -14.490 1.00 96.00 177 MET A C 1
ATOM 1305 O O . MET A 1 177 ? -12.807 -6.854 -15.425 1.00 96.00 177 MET A O 1
ATOM 1309 N N . ALA A 1 178 ? -14.629 -6.837 -14.109 1.00 94.75 178 ALA A N 1
ATOM 1310 C CA . ALA A 1 178 ? -15.207 -8.092 -14.605 1.00 94.75 178 ALA A CA 1
ATOM 1311 C C . ALA A 1 178 ? -15.213 -8.221 -16.140 1.00 94.75 178 ALA A C 1
ATOM 1313 O O . ALA A 1 178 ? -14.666 -9.173 -16.689 1.00 94.75 178 ALA A O 1
ATOM 1314 N N . ALA A 1 179 ? -15.748 -7.226 -16.855 1.00 93.19 179 ALA A N 1
ATOM 1315 C CA . ALA A 1 179 ? -15.782 -7.261 -18.319 1.00 93.19 179 ALA A CA 1
ATOM 1316 C C . ALA A 1 179 ? -14.376 -7.226 -18.947 1.00 93.19 179 ALA A C 1
ATOM 1318 O O . ALA A 1 179 ? -14.147 -7.849 -19.981 1.00 93.19 179 ALA A O 1
ATOM 1319 N N . GLY A 1 180 ? -13.431 -6.510 -18.329 1.00 94.75 180 GLY A N 1
ATOM 1320 C CA . GLY A 1 180 ? -12.035 -6.489 -18.763 1.00 94.75 180 GLY A CA 1
ATOM 1321 C C . GLY A 1 180 ? -11.341 -7.834 -18.539 1.00 94.75 180 GLY A C 1
ATOM 1322 O O . GLY A 1 180 ? -10.656 -8.315 -19.440 1.00 94.75 180 GLY A O 1
ATOM 1323 N N . ALA A 1 181 ? -11.584 -8.471 -17.391 1.00 96.31 181 ALA A N 1
ATOM 1324 C CA . ALA A 1 181 ? -11.047 -9.782 -17.043 1.00 96.31 181 ALA A CA 1
ATOM 1325 C C . ALA A 1 181 ? -11.450 -10.846 -18.068 1.00 96.31 181 ALA A C 1
ATOM 1327 O O . ALA A 1 181 ? -10.578 -11.541 -18.584 1.00 96.31 181 ALA A O 1
ATOM 1328 N N . GLU A 1 182 ? -12.727 -10.900 -18.464 1.00 95.56 182 GLU A N 1
ATOM 1329 C CA . GLU A 1 182 ? -13.184 -11.836 -19.506 1.00 95.56 182 GLU A CA 1
ATOM 1330 C C . GLU A 1 182 ? -12.438 -11.652 -20.833 1.00 95.56 182 GLU A C 1
ATOM 1332 O O . GLU A 1 182 ? -12.075 -12.621 -21.500 1.00 95.56 182 GLU A O 1
ATOM 1337 N N . ARG A 1 183 ? -12.152 -10.404 -21.223 1.00 94.00 183 ARG A N 1
ATOM 1338 C CA . ARG A 1 183 ? -11.385 -10.126 -22.448 1.00 94.00 183 ARG A CA 1
ATOM 1339 C C . ARG A 1 183 ? -9.919 -10.521 -22.307 1.00 94.00 183 ARG A C 1
ATOM 1341 O O . ARG A 1 183 ? -9.327 -10.991 -23.276 1.00 94.00 183 ARG A O 1
ATOM 1348 N N . LEU A 1 184 ? -9.338 -10.331 -21.126 1.00 93.00 184 LEU A N 1
ATOM 1349 C CA . LEU A 1 184 ? -7.939 -10.645 -20.861 1.00 93.00 184 LEU A CA 1
ATOM 1350 C C . LEU A 1 184 ? -7.698 -12.152 -20.687 1.00 93.00 184 LEU A C 1
ATOM 1352 O O . LEU A 1 184 ? -6.602 -12.614 -20.986 1.00 93.00 184 LEU A O 1
ATOM 1356 N N . ARG A 1 185 ? -8.712 -12.948 -20.321 1.00 94.25 185 ARG A N 1
ATOM 1357 C CA . ARG A 1 185 ? -8.608 -14.422 -20.280 1.00 94.25 185 ARG A CA 1
ATOM 1358 C C . ARG A 1 185 ? -8.351 -15.070 -21.637 1.00 94.25 185 ARG A C 1
ATOM 1360 O O . ARG A 1 185 ? -7.810 -16.165 -21.703 1.00 94.25 185 ARG A O 1
ATOM 1367 N N . ALA A 1 186 ? -8.634 -14.369 -22.736 1.00 88.81 186 ALA A N 1
ATOM 1368 C CA . ALA A 1 186 ? -8.187 -14.792 -24.066 1.00 88.81 186 ALA A CA 1
ATOM 1369 C C . ALA A 1 186 ? -6.652 -14.732 -24.236 1.00 88.81 186 ALA A C 1
ATOM 1371 O O . ALA A 1 186 ? -6.127 -15.132 -25.278 1.00 88.81 186 ALA A O 1
ATOM 1372 N N . ARG A 1 187 ? -5.941 -14.159 -23.254 1.00 88.12 187 ARG A N 1
ATOM 1373 C CA . ARG A 1 187 ? -4.519 -13.826 -23.296 1.00 88.12 187 ARG A CA 1
ATOM 1374 C C . ARG A 1 187 ? -3.710 -14.460 -22.172 1.00 88.12 187 ARG A C 1
ATOM 1376 O O . ARG A 1 187 ? -2.636 -14.974 -22.460 1.00 88.12 187 ARG A O 1
ATOM 1383 N N . LEU A 1 188 ? -4.199 -14.357 -20.943 1.00 92.19 188 LEU A N 1
ATOM 1384 C CA . LEU A 1 188 ? -3.489 -14.699 -19.711 1.00 92.19 188 LEU A CA 1
ATOM 1385 C C . LEU A 1 188 ? -4.389 -15.538 -18.812 1.00 92.19 188 LEU A C 1
ATOM 1387 O O . LEU A 1 188 ? -5.615 -15.450 -18.901 1.00 92.19 188 LEU A O 1
ATOM 1391 N N . THR A 1 189 ? -3.785 -16.246 -17.865 1.00 95.38 189 THR A N 1
ATOM 1392 C CA . THR A 1 189 ? -4.505 -16.646 -16.652 1.00 95.38 189 THR A CA 1
ATOM 1393 C C . THR A 1 189 ? -4.904 -15.380 -15.889 1.00 95.38 189 THR A C 1
ATOM 1395 O O . THR A 1 189 ? -4.072 -14.498 -15.700 1.00 95.38 189 THR A O 1
ATOM 1398 N N . VAL A 1 190 ? -6.166 -15.246 -15.471 1.00 97.06 190 VAL A N 1
ATOM 1399 C CA . VAL A 1 190 ? -6.643 -14.041 -14.765 1.00 97.06 190 VAL A CA 1
ATOM 1400 C C . VAL A 1 190 ? -7.288 -14.418 -13.439 1.00 97.06 190 VAL A C 1
ATOM 1402 O O . VAL A 1 190 ? -8.343 -15.060 -13.439 1.00 97.06 190 VAL A O 1
ATOM 1405 N N . ASP A 1 191 ? -6.694 -13.948 -12.342 1.00 97.56 191 ASP A N 1
ATOM 1406 C CA . ASP A 1 191 ? -7.331 -13.882 -11.026 1.00 97.56 191 ASP A CA 1
ATOM 1407 C C . ASP A 1 191 ? -8.071 -12.551 -10.913 1.00 97.56 191 ASP A C 1
ATOM 1409 O O . ASP A 1 191 ? -7.481 -11.482 -11.078 1.00 97.56 191 ASP A O 1
ATOM 1413 N N . LEU A 1 192 ? -9.383 -12.616 -10.703 1.00 97.38 192 LEU A N 1
ATOM 1414 C CA . LEU A 1 192 ? -10.218 -11.441 -10.487 1.00 97.38 192 LEU A CA 1
ATOM 1415 C C . LEU A 1 192 ? -10.728 -11.479 -9.052 1.00 97.38 192 LEU A C 1
ATOM 1417 O O . LEU A 1 192 ? -11.541 -12.336 -8.721 1.00 97.38 192 LEU A O 1
ATOM 1421 N N . THR A 1 193 ? -10.314 -10.504 -8.249 1.00 96.19 193 THR A N 1
ATOM 1422 C CA . THR A 1 193 ? -10.837 -10.290 -6.895 1.00 96.19 193 THR A CA 1
ATOM 1423 C C . THR A 1 193 ? -11.680 -9.022 -6.879 1.00 96.19 193 THR A C 1
ATOM 1425 O O . THR A 1 193 ? -11.223 -7.973 -7.337 1.00 96.19 193 THR A O 1
ATOM 1428 N N . GLN A 1 194 ? -12.923 -9.105 -6.399 1.00 93.88 194 GLN A N 1
ATOM 1429 C CA . GLN A 1 194 ? -13.872 -7.985 -6.416 1.00 93.88 194 GLN A CA 1
ATOM 1430 C C . GLN A 1 194 ? -14.977 -8.128 -5.359 1.00 93.88 194 GLN A C 1
ATOM 1432 O O . GLN A 1 194 ? -15.190 -9.206 -4.811 1.00 93.88 194 GLN A O 1
ATOM 1437 N N . GLY A 1 195 ? -15.732 -7.054 -5.114 1.00 87.19 195 GLY A N 1
ATOM 1438 C CA . GLY A 1 195 ? -16.839 -7.070 -4.151 1.00 87.19 195 GLY A CA 1
ATOM 1439 C C . GLY A 1 195 ? -16.335 -7.184 -2.711 1.00 87.19 195 GLY A C 1
ATOM 1440 O O . GLY A 1 195 ? -15.268 -6.667 -2.396 1.00 87.19 195 GLY A O 1
ATOM 1441 N N . GLY A 1 196 ? -17.086 -7.868 -1.841 1.00 86.62 196 GLY A N 1
ATOM 1442 C CA . GLY A 1 196 ? -16.702 -8.051 -0.431 1.00 86.62 196 GLY A CA 1
ATOM 1443 C C . GLY A 1 196 ? -15.389 -8.823 -0.227 1.00 86.62 196 GLY A C 1
ATOM 1444 O O . GLY A 1 196 ? -14.745 -8.679 0.809 1.00 86.62 196 GLY A O 1
ATOM 1445 N N . GLU A 1 197 ? -14.952 -9.591 -1.230 1.00 89.31 197 GLU A N 1
ATOM 1446 C CA . GLU A 1 197 ? -13.671 -10.308 -1.209 1.00 89.31 197 GLU A CA 1
ATOM 1447 C C . GLU A 1 197 ? -12.466 -9.391 -1.465 1.00 89.31 197 GLU A C 1
ATOM 1449 O O . GLU A 1 197 ? -11.342 -9.751 -1.125 1.00 89.31 197 GLU A O 1
ATOM 1454 N N . ALA A 1 198 ? -12.665 -8.209 -2.060 1.00 92.62 198 ALA A N 1
ATOM 1455 C CA . ALA A 1 198 ? -11.590 -7.261 -2.349 1.00 92.62 198 ALA A CA 1
ATOM 1456 C C . ALA A 1 198 ? -11.224 -6.430 -1.112 1.00 92.62 198 ALA A C 1
ATOM 1458 O O . ALA A 1 198 ? -11.456 -5.221 -1.045 1.00 92.62 198 ALA A O 1
ATOM 1459 N N . ASN A 1 199 ? -10.637 -7.109 -0.132 1.00 92.69 199 ASN A N 1
ATOM 1460 C CA . ASN A 1 199 ? -10.151 -6.529 1.112 1.00 92.69 199 ASN A CA 1
ATOM 1461 C C . ASN A 1 199 ? -8.624 -6.667 1.255 1.00 92.69 199 ASN A C 1
ATOM 1463 O O . ASN A 1 199 ? -7.962 -7.356 0.474 1.00 92.69 199 ASN A O 1
ATOM 1467 N N . ILE A 1 200 ? -8.050 -5.983 2.242 1.00 90.06 200 ILE A N 1
ATOM 1468 C CA . ILE A 1 200 ? -6.600 -5.910 2.417 1.00 90.06 200 ILE A CA 1
ATOM 1469 C C . ILE A 1 200 ? -5.956 -7.271 2.713 1.00 90.06 200 ILE A C 1
ATOM 1471 O O . ILE A 1 200 ? -4.857 -7.550 2.236 1.00 90.06 200 ILE A O 1
ATOM 1475 N N . GLU A 1 201 ? -6.634 -8.149 3.453 1.00 89.12 201 GLU A N 1
ATOM 1476 C CA . GLU A 1 201 ? -6.142 -9.500 3.743 1.00 89.12 201 GLU A CA 1
ATOM 1477 C C . GLU A 1 201 ? -6.082 -10.342 2.466 1.00 89.12 201 GLU A C 1
ATOM 1479 O O . GLU A 1 201 ? -5.066 -10.976 2.181 1.00 89.12 201 GLU A O 1
ATOM 1484 N N . ALA A 1 202 ? -7.127 -10.267 1.642 1.00 93.19 202 ALA A N 1
ATOM 1485 C CA . ALA A 1 202 ? -7.192 -10.935 0.350 1.00 93.19 202 ALA A CA 1
ATOM 1486 C C . ALA A 1 202 ? -6.134 -10.422 -0.638 1.00 93.19 202 ALA A C 1
ATOM 1488 O O . ALA A 1 202 ? -5.632 -11.204 -1.452 1.00 93.19 202 ALA A O 1
ATOM 1489 N N . PHE A 1 203 ? -5.786 -9.132 -0.578 1.00 93.38 203 PHE A N 1
ATOM 1490 C CA . PHE A 1 203 ? -4.684 -8.572 -1.359 1.00 93.38 203 PHE A CA 1
ATOM 1491 C C . PHE A 1 203 ? -3.340 -9.135 -0.890 1.00 93.38 203 PHE A C 1
ATOM 1493 O O . PHE A 1 203 ? -2.603 -9.705 -1.694 1.00 93.38 203 PHE A O 1
ATOM 1500 N N . ARG A 1 204 ? -3.056 -9.064 0.419 1.00 88.38 204 ARG A N 1
ATOM 1501 C CA . ARG A 1 204 ? -1.826 -9.599 1.034 1.00 88.38 204 ARG A CA 1
ATOM 1502 C C . ARG A 1 204 ? -1.625 -11.079 0.728 1.00 88.38 204 ARG A C 1
ATOM 1504 O O . ARG A 1 204 ? -0.522 -11.468 0.372 1.00 88.38 204 ARG A O 1
ATOM 1511 N N . ALA A 1 205 ? -2.686 -11.880 0.785 1.00 89.12 205 ALA A N 1
ATOM 1512 C CA . ALA A 1 205 ? -2.632 -13.304 0.459 1.00 89.12 205 ALA A CA 1
ATOM 1513 C C . ALA A 1 205 ? -2.246 -13.589 -1.007 1.00 89.12 205 ALA A C 1
ATOM 1515 O O . ALA A 1 205 ? -1.776 -14.680 -1.316 1.00 89.12 205 ALA A O 1
ATOM 1516 N N . ARG A 1 206 ? -2.456 -12.631 -1.920 1.00 91.38 206 ARG A N 1
ATOM 1517 C CA . ARG A 1 206 ? -2.171 -12.784 -3.356 1.00 91.38 206 ARG A CA 1
ATOM 1518 C C . ARG A 1 206 ? -0.826 -12.223 -3.778 1.00 91.38 206 ARG A C 1
ATOM 1520 O O . ARG A 1 206 ? -0.220 -12.777 -4.691 1.00 91.38 206 ARG A O 1
ATOM 1527 N N . VAL A 1 207 ? -0.407 -11.105 -3.189 1.00 87.94 207 VAL A N 1
ATOM 1528 C CA . VAL A 1 207 ? 0.834 -10.413 -3.579 1.00 87.94 207 VAL A CA 1
ATOM 1529 C C . VAL A 1 207 ? 1.976 -10.641 -2.595 1.00 87.94 207 VAL A C 1
ATOM 1531 O O . VAL A 1 207 ? 3.128 -10.423 -2.951 1.00 87.94 207 VAL A O 1
ATOM 1534 N N . GLY A 1 208 ? 1.669 -11.044 -1.364 1.00 76.31 208 GLY A N 1
ATOM 1535 C CA . GLY A 1 208 ? 2.637 -11.248 -0.299 1.00 76.31 208 GLY A CA 1
ATOM 1536 C C . GLY A 1 208 ? 2.998 -12.725 -0.097 1.00 76.31 208 GLY A C 1
ATOM 1537 O O . GLY A 1 208 ? 2.273 -13.618 -0.532 1.00 76.31 208 GLY A O 1
ATOM 1538 N N . PRO A 1 209 ? 4.129 -13.004 0.572 1.00 66.75 209 PRO A N 1
ATOM 1539 C CA . PRO A 1 209 ? 5.215 -12.062 0.869 1.00 66.75 209 PRO A CA 1
ATOM 1540 C C . PRO A 1 209 ? 6.067 -11.738 -0.374 1.00 66.75 209 PRO A C 1
ATOM 1542 O O . PRO A 1 209 ? 6.931 -10.871 -0.316 1.00 66.75 209 PRO A O 1
ATOM 1545 N N . TRP A 1 210 ? 5.830 -12.447 -1.479 1.00 76.50 210 TRP A N 1
ATOM 1546 C CA . TRP A 1 210 ? 6.538 -12.306 -2.743 1.00 76.50 210 TRP A CA 1
ATOM 1547 C C . TRP A 1 210 ? 5.526 -12.245 -3.879 1.00 76.50 210 TRP A C 1
ATOM 1549 O O . TRP A 1 210 ? 4.781 -13.206 -4.092 1.00 76.50 210 TRP A O 1
ATOM 1559 N N . ASN A 1 211 ? 5.502 -11.141 -4.619 1.00 85.69 211 ASN A N 1
ATOM 1560 C CA . ASN A 1 211 ? 4.595 -10.991 -5.741 1.00 85.69 211 ASN A CA 1
ATOM 1561 C C . ASN A 1 211 ? 4.978 -11.972 -6.847 1.00 85.69 211 ASN A C 1
ATOM 1563 O O . ASN A 1 211 ? 6.106 -11.962 -7.330 1.00 85.69 211 ASN A O 1
ATOM 1567 N N . ARG A 1 212 ? 4.003 -12.772 -7.276 1.00 87.25 212 ARG A N 1
ATOM 1568 C CA . ARG A 1 212 ? 4.137 -13.735 -8.381 1.00 87.25 212 ARG A CA 1
ATOM 1569 C C . ARG A 1 212 ? 3.298 -13.349 -9.594 1.00 87.25 212 ARG A C 1
ATOM 1571 O O . ARG A 1 212 ? 3.237 -14.091 -10.567 1.00 87.25 212 ARG A O 1
ATOM 1578 N N . TRP A 1 213 ? 2.612 -12.206 -9.538 1.00 93.56 213 TRP A N 1
ATOM 1579 C CA . TRP A 1 213 ? 1.761 -11.735 -10.623 1.00 93.56 213 TRP A CA 1
ATOM 1580 C C . TRP A 1 213 ? 2.579 -10.874 -11.587 1.00 93.56 213 TRP A C 1
ATOM 1582 O O . TRP A 1 213 ? 2.951 -9.755 -11.225 1.00 93.56 213 TRP A O 1
ATOM 1592 N N . PRO A 1 214 ? 2.835 -11.333 -12.827 1.00 93.00 214 PRO A N 1
ATOM 1593 C CA . PRO A 1 214 ? 3.627 -10.568 -13.787 1.00 93.00 214 PRO A CA 1
ATOM 1594 C C . PRO A 1 214 ? 2.836 -9.404 -14.410 1.00 93.00 214 PRO A C 1
ATOM 1596 O O . PRO A 1 214 ? 3.421 -8.525 -15.047 1.00 93.00 214 PRO A O 1
ATOM 1599 N N . LEU A 1 215 ? 1.513 -9.367 -14.217 1.00 96.06 215 LEU A N 1
ATOM 1600 C CA . LEU A 1 215 ? 0.653 -8.227 -14.523 1.00 96.06 215 LEU A CA 1
ATOM 1601 C C . LEU A 1 215 ? -0.317 -7.968 -13.362 1.00 96.06 215 LEU A C 1
ATOM 1603 O O . LEU A 1 215 ? -1.039 -8.869 -12.947 1.00 96.06 215 LEU A O 1
ATOM 1607 N N . VAL A 1 216 ? -0.382 -6.727 -12.881 1.00 97.31 216 VAL A N 1
ATOM 1608 C CA . VAL A 1 216 ? -1.333 -6.285 -11.854 1.00 97.31 216 VAL A CA 1
ATOM 1609 C C . VAL A 1 216 ? -2.133 -5.093 -12.376 1.00 97.31 216 VAL A C 1
ATOM 1611 O O . VAL A 1 216 ? -1.578 -4.058 -12.749 1.00 97.31 216 VAL A O 1
ATOM 1614 N N . LEU A 1 217 ? -3.456 -5.232 -12.404 1.00 97.62 217 LEU A N 1
ATOM 1615 C CA . LEU A 1 217 ? -4.401 -4.152 -12.671 1.00 97.62 217 LEU A CA 1
ATOM 1616 C C . LEU A 1 217 ? -5.249 -3.961 -11.418 1.00 97.62 217 LEU A C 1
ATOM 1618 O O . LEU A 1 217 ? -5.963 -4.877 -11.021 1.00 97.62 217 LEU A O 1
ATOM 1622 N N . MET A 1 218 ? -5.198 -2.788 -10.795 1.00 96.31 218 MET A N 1
ATOM 1623 C CA . MET A 1 218 ? -5.953 -2.555 -9.561 1.00 96.31 218 MET A CA 1
ATOM 1624 C C . MET A 1 218 ? -6.563 -1.158 -9.476 1.00 96.31 218 MET A C 1
ATOM 1626 O O . MET A 1 218 ? -6.155 -0.234 -10.184 1.00 96.31 218 MET A O 1
ATOM 1630 N N . ASN A 1 219 ? -7.573 -1.008 -8.625 1.00 95.25 219 ASN A N 1
ATOM 1631 C CA . ASN A 1 219 ? -8.123 0.289 -8.251 1.00 95.25 219 ASN A CA 1
ATOM 1632 C C . ASN A 1 219 ? -8.239 0.407 -6.728 1.00 95.25 219 ASN A C 1
ATOM 1634 O O . ASN A 1 219 ? -8.494 -0.581 -6.043 1.00 95.25 219 ASN A O 1
ATOM 1638 N N . SER A 1 220 ? -8.006 1.609 -6.208 1.00 93.25 220 SER A N 1
ATOM 1639 C CA . SER A 1 220 ? -8.176 1.975 -4.798 1.00 93.25 220 SER A CA 1
ATOM 1640 C C . SER A 1 220 ? -8.249 3.503 -4.670 1.00 93.25 220 SER A C 1
ATOM 1642 O O . SER A 1 220 ? -8.420 4.213 -5.664 1.00 93.25 220 SER A O 1
ATOM 1644 N N . SER A 1 221 ? -8.162 4.036 -3.459 1.00 87.69 221 SER A N 1
ATOM 1645 C CA . SER A 1 221 ? -8.036 5.473 -3.185 1.00 87.69 221 SER A CA 1
ATOM 1646 C C . SER A 1 221 ? -6.981 5.693 -2.106 1.00 87.69 221 SER A C 1
ATOM 1648 O O . SER A 1 221 ? -6.603 4.739 -1.432 1.00 87.69 221 SER A O 1
ATOM 1650 N N . GLY A 1 222 ? -6.465 6.913 -1.956 1.00 87.25 222 GLY A N 1
ATOM 1651 C CA . GLY A 1 222 ? -5.477 7.235 -0.926 1.00 87.25 222 GLY A CA 1
ATOM 1652 C C . GLY A 1 222 ? -4.406 8.212 -1.398 1.00 87.25 222 GLY A C 1
ATOM 1653 O O . GLY A 1 222 ? -4.688 9.115 -2.184 1.00 87.25 222 GLY A O 1
ATOM 1654 N N . TYR A 1 223 ? -3.205 8.025 -0.859 1.00 84.19 223 TYR A N 1
ATOM 1655 C CA . TYR A 1 223 ? -2.049 8.906 -0.948 1.00 84.19 223 TYR A CA 1
ATOM 1656 C C . TYR A 1 223 ? -0.774 8.086 -1.225 1.00 84.19 223 TYR A C 1
ATOM 1658 O O . TYR A 1 223 ? -0.805 6.855 -1.227 1.00 84.19 223 TYR A O 1
ATOM 1666 N N . PRO A 1 224 ? 0.392 8.723 -1.439 1.00 88.81 224 PRO A N 1
ATOM 1667 C CA . PRO A 1 224 ? 1.608 8.015 -1.838 1.00 88.81 224 PRO A CA 1
ATOM 1668 C C . PRO A 1 224 ? 2.095 6.980 -0.821 1.00 88.81 224 PRO A C 1
ATOM 1670 O O . PRO A 1 224 ? 2.889 6.123 -1.190 1.00 88.81 224 PRO A O 1
ATOM 1673 N N . THR A 1 225 ? 1.653 7.046 0.436 1.00 89.00 225 THR A N 1
ATOM 1674 C CA . THR A 1 225 ? 2.100 6.147 1.507 1.00 89.00 225 THR A CA 1
ATOM 1675 C C . THR A 1 225 ? 1.005 5.241 2.075 1.00 89.00 225 THR A C 1
ATOM 1677 O O . THR A 1 225 ? 1.310 4.297 2.804 1.00 89.00 225 THR A O 1
ATOM 1680 N N . ALA A 1 226 ? -0.261 5.485 1.738 1.00 84.94 226 ALA A N 1
ATOM 1681 C CA . ALA A 1 226 ? -1.414 4.806 2.322 1.00 84.94 226 ALA A CA 1
ATOM 1682 C C . ALA A 1 226 ? -2.545 4.676 1.308 1.00 84.94 226 ALA A C 1
ATOM 1684 O O . ALA A 1 226 ? -2.730 5.533 0.445 1.00 84.94 226 ALA A O 1
ATOM 1685 N N . TRP A 1 227 ? -3.328 3.611 1.420 1.00 88.81 227 TRP A N 1
ATOM 1686 C CA . TRP A 1 227 ? -4.405 3.349 0.479 1.00 88.81 227 TRP A CA 1
ATOM 1687 C C . TRP A 1 227 ? -5.602 2.695 1.153 1.00 88.81 227 TRP A C 1
ATOM 1689 O O . TRP A 1 227 ? -5.454 1.778 1.948 1.00 88.81 227 TRP A O 1
ATOM 1699 N N . SER A 1 228 ? -6.796 3.169 0.816 1.00 85.75 228 SER A N 1
ATOM 1700 C CA . SER A 1 228 ? -8.051 2.674 1.361 1.00 85.75 228 SER A CA 1
ATOM 1701 C C . SER A 1 228 ? -8.565 1.491 0.548 1.00 85.75 228 SER A C 1
ATOM 1703 O O . SER A 1 228 ? -8.550 1.491 -0.691 1.00 85.75 228 SER A O 1
ATOM 1705 N N . ILE A 1 229 ? -8.999 0.461 1.264 1.00 86.62 229 ILE A N 1
ATOM 1706 C CA . ILE A 1 229 ? -9.429 -0.834 0.741 1.00 86.62 229 ILE A CA 1
ATOM 1707 C C . ILE A 1 229 ? -10.393 -1.476 1.756 1.00 86.62 229 ILE A C 1
ATOM 1709 O O . ILE A 1 229 ? -10.463 -1.075 2.916 1.00 86.62 229 ILE A O 1
ATOM 1713 N N . GLY A 1 230 ? -11.196 -2.458 1.331 1.00 83.62 230 GLY A N 1
ATOM 1714 C CA . GLY A 1 230 ? -12.048 -3.198 2.264 1.00 83.62 230 GLY A CA 1
ATOM 1715 C C . GLY A 1 230 ? -11.225 -3.834 3.394 1.00 83.62 230 GLY A C 1
ATOM 1716 O O . GLY A 1 230 ? -10.094 -4.265 3.177 1.00 83.62 230 GLY A O 1
ATOM 1717 N N . GLY A 1 231 ? -11.784 -3.918 4.601 1.00 79.75 231 GLY A N 1
ATOM 1718 C CA . GLY A 1 231 ? -11.108 -4.534 5.753 1.00 79.75 231 GLY A CA 1
ATOM 1719 C C . GLY A 1 231 ? -10.045 -3.668 6.448 1.00 79.75 231 GLY A C 1
ATOM 1720 O O . GLY A 1 231 ? -9.390 -4.166 7.357 1.00 79.75 231 GLY A O 1
ATOM 1721 N N . GLY A 1 232 ? -9.880 -2.399 6.058 1.00 80.06 232 GLY A N 1
ATOM 1722 C CA . GLY A 1 232 ? -8.983 -1.429 6.702 1.00 80.06 232 GLY A CA 1
ATOM 1723 C C . GLY A 1 232 ? -8.040 -0.754 5.707 1.00 80.06 232 GLY A C 1
ATOM 1724 O O . GLY A 1 232 ? -8.081 -1.043 4.517 1.00 80.06 232 GLY A O 1
ATOM 1725 N N . ASP A 1 233 ? -7.165 0.129 6.184 1.00 82.00 233 ASP A N 1
ATOM 1726 C CA . ASP A 1 233 ? -6.199 0.802 5.312 1.00 82.00 233 ASP A CA 1
ATOM 1727 C C . ASP A 1 233 ? -4.954 -0.064 5.055 1.00 82.00 233 ASP A C 1
ATOM 1729 O O . ASP A 1 233 ? -4.430 -0.763 5.932 1.00 82.00 233 ASP A O 1
ATOM 1733 N N . GLY A 1 234 ? -4.481 -0.023 3.813 1.00 85.50 234 GLY A N 1
ATOM 1734 C CA . GLY A 1 234 ? -3.213 -0.590 3.384 1.00 85.50 234 GLY A CA 1
ATOM 1735 C C . GLY A 1 234 ? -2.067 0.414 3.504 1.00 85.50 234 GLY A C 1
ATOM 1736 O O . GLY A 1 234 ? -2.254 1.631 3.415 1.00 85.50 234 GLY A O 1
ATOM 1737 N N . THR A 1 235 ? -0.852 -0.107 3.653 1.00 86.44 235 THR A N 1
ATOM 1738 C CA . THR A 1 235 ? 0.387 0.684 3.689 1.00 86.44 235 THR A CA 1
ATOM 1739 C C . THR A 1 235 ? 1.257 0.388 2.469 1.00 86.44 235 THR A C 1
ATOM 1741 O O . THR A 1 235 ? 0.940 -0.475 1.645 1.00 86.44 235 THR A O 1
ATOM 1744 N N . THR A 1 236 ? 2.375 1.099 2.335 1.00 86.38 236 THR A N 1
ATOM 1745 C CA . THR A 1 236 ? 3.352 0.882 1.253 1.00 86.38 236 THR A CA 1
ATOM 1746 C C . THR A 1 236 ? 3.982 -0.494 1.276 1.00 86.38 236 THR A C 1
ATOM 1748 O O . THR A 1 236 ? 4.303 -1.040 0.227 1.00 86.38 236 THR A O 1
ATOM 1751 N N . ASP A 1 237 ? 4.091 -1.100 2.450 1.00 81.06 237 ASP A N 1
ATOM 1752 C CA . ASP A 1 237 ? 4.606 -2.456 2.603 1.00 81.06 237 ASP A CA 1
ATOM 1753 C C . ASP A 1 237 ? 3.660 -3.544 2.096 1.00 81.06 237 ASP A C 1
ATOM 1755 O O . ASP A 1 237 ? 4.091 -4.678 1.915 1.00 81.06 237 ASP A O 1
ATOM 1759 N N . ASP A 1 238 ? 2.399 -3.210 1.817 1.00 86.06 238 ASP A N 1
ATOM 1760 C CA . ASP A 1 238 ? 1.488 -4.138 1.154 1.00 86.06 238 ASP A CA 1
ATOM 1761 C C . ASP A 1 238 ? 1.719 -4.177 -0.369 1.00 86.06 238 ASP A C 1
ATOM 1763 O O . ASP A 1 238 ? 1.241 -5.096 -1.030 1.00 86.06 238 ASP A O 1
ATOM 1767 N N . PHE A 1 239 ? 2.429 -3.200 -0.950 1.00 87.19 239 PHE A N 1
ATOM 1768 C CA . PHE A 1 239 ? 2.591 -3.113 -2.401 1.00 87.19 239 PHE A CA 1
ATOM 1769 C C . PHE A 1 239 ? 3.538 -4.178 -2.970 1.00 87.19 239 PHE A C 1
ATOM 1771 O O . PHE A 1 239 ? 4.506 -4.551 -2.307 1.00 87.19 239 PHE A O 1
ATOM 1778 N N . PRO A 1 240 ? 3.296 -4.646 -4.214 1.00 83.06 240 PRO A N 1
ATOM 1779 C CA . PRO A 1 240 ? 4.025 -5.767 -4.796 1.00 83.06 240 PRO A CA 1
ATOM 1780 C C . PRO A 1 240 ? 5.547 -5.591 -4.770 1.00 83.06 240 PRO A C 1
ATOM 1782 O O . PRO A 1 240 ? 6.091 -4.672 -5.384 1.00 83.06 240 PRO A O 1
ATOM 1785 N N . VAL A 1 241 ? 6.217 -6.532 -4.111 1.00 82.75 241 VAL A N 1
ATOM 1786 C CA . VAL A 1 241 ? 7.662 -6.756 -4.181 1.00 82.75 241 VAL A CA 1
ATOM 1787 C C . VAL A 1 241 ? 7.851 -8.205 -4.592 1.00 82.75 241 VAL A C 1
ATOM 1789 O O . VAL A 1 241 ? 7.288 -9.092 -3.953 1.00 82.75 241 VAL A O 1
ATOM 1792 N N . GLY A 1 242 ? 8.595 -8.461 -5.660 1.00 82.44 242 GLY A N 1
ATOM 1793 C CA . GLY A 1 242 ? 8.894 -9.827 -6.046 1.00 82.44 242 GLY A CA 1
ATOM 1794 C C . GLY A 1 242 ? 9.307 -10.004 -7.497 1.00 82.44 242 GLY A C 1
ATOM 1795 O O . GLY A 1 242 ? 10.174 -9.298 -8.013 1.00 82.44 242 GLY A O 1
ATOM 1796 N N . ASP A 1 243 ? 8.671 -10.970 -8.158 1.00 83.88 243 ASP A N 1
ATOM 1797 C CA . ASP A 1 243 ? 8.936 -11.276 -9.557 1.00 83.88 243 ASP A CA 1
ATOM 1798 C C . ASP A 1 243 ? 8.666 -10.052 -10.452 1.00 83.88 243 ASP A C 1
ATOM 1800 O O . ASP A 1 243 ? 7.769 -9.244 -10.160 1.00 83.88 243 ASP A O 1
ATOM 1804 N N . PRO A 1 244 ? 9.411 -9.910 -11.569 1.00 89.62 244 PRO A N 1
ATOM 1805 C CA . PRO A 1 244 ? 9.230 -8.803 -12.496 1.00 89.62 244 PRO A CA 1
ATOM 1806 C C . PRO A 1 244 ? 7.770 -8.654 -12.928 1.00 89.62 244 PRO A C 1
ATOM 1808 O O . PRO A 1 244 ? 7.179 -9.572 -13.503 1.00 89.62 244 PRO A O 1
ATOM 1811 N N . CYS A 1 245 ? 7.193 -7.471 -12.716 1.00 94.00 245 CYS A N 1
ATOM 1812 C CA . CYS A 1 245 ? 5.784 -7.228 -13.018 1.00 94.00 245 CYS A CA 1
ATOM 1813 C C . CYS A 1 245 ? 5.514 -5.898 -13.735 1.00 94.00 245 CYS A C 1
ATOM 1815 O O . CYS A 1 245 ? 6.302 -4.950 -13.692 1.00 94.00 245 CYS A O 1
ATOM 1817 N N . ALA A 1 246 ? 4.372 -5.835 -14.417 1.00 97.19 246 ALA A N 1
ATOM 1818 C CA . ALA A 1 246 ? 3.789 -4.605 -14.937 1.00 97.19 246 ALA A CA 1
ATOM 1819 C C . ALA A 1 246 ? 2.568 -4.222 -14.093 1.00 97.19 246 ALA A C 1
ATOM 1821 O O . ALA A 1 246 ? 1.703 -5.061 -13.850 1.00 97.19 246 ALA A O 1
ATOM 1822 N N . ILE A 1 247 ? 2.472 -2.960 -13.671 1.00 97.88 247 ILE A N 1
ATOM 1823 C CA . ILE A 1 247 ? 1.407 -2.482 -12.784 1.00 97.88 247 ILE A CA 1
ATOM 1824 C C . ILE A 1 247 ? 0.680 -1.294 -13.415 1.00 97.88 247 ILE A C 1
ATOM 1826 O O . ILE A 1 247 ? 1.297 -0.330 -13.871 1.00 97.88 247 ILE A O 1
ATOM 1830 N N . HIS A 1 248 ? -0.650 -1.335 -13.405 1.00 97.94 248 HIS A N 1
ATOM 1831 C CA . HIS A 1 248 ? -1.488 -0.150 -13.571 1.00 97.94 248 HIS A CA 1
ATOM 1832 C C . HIS A 1 248 ? -2.433 -0.031 -12.385 1.00 97.94 248 HIS A C 1
ATOM 1834 O O . HIS A 1 248 ? -3.176 -0.967 -12.075 1.00 97.94 248 HIS A O 1
ATOM 1840 N N . ILE A 1 249 ? -2.424 1.145 -11.765 1.00 96.81 249 ILE A N 1
ATOM 1841 C CA . ILE A 1 249 ? -3.290 1.450 -10.641 1.00 96.81 249 ILE A CA 1
ATOM 1842 C C . ILE A 1 249 ? -4.118 2.713 -10.886 1.00 96.81 249 ILE A C 1
ATOM 1844 O O . ILE A 1 249 ? -3.601 3.776 -11.228 1.00 96.81 249 ILE A O 1
ATOM 1848 N N . VAL A 1 250 ? -5.425 2.587 -10.660 1.00 96.25 250 VAL A N 1
ATOM 1849 C CA . VAL A 1 250 ? -6.348 3.717 -10.517 1.00 96.25 250 VAL A CA 1
ATOM 1850 C C . VAL A 1 250 ? -6.334 4.135 -9.049 1.00 96.25 250 VAL A C 1
ATOM 1852 O O . VAL A 1 250 ? -6.974 3.488 -8.224 1.00 96.25 250 VAL A O 1
ATOM 1855 N N . HIS A 1 251 ? -5.537 5.154 -8.727 1.00 94.88 251 HIS A N 1
ATOM 1856 C CA . HIS A 1 251 ? -5.336 5.655 -7.364 1.00 94.88 251 HIS A CA 1
ATOM 1857 C C . HIS A 1 251 ? -4.727 7.063 -7.386 1.00 94.88 251 HIS A C 1
ATOM 1859 O O . HIS A 1 251 ? -3.855 7.366 -8.211 1.00 94.88 251 HIS A O 1
ATOM 1865 N N . SER A 1 252 ? -5.170 7.916 -6.469 1.00 92.12 252 SER A N 1
ATOM 1866 C CA . SER A 1 252 ? -4.759 9.316 -6.367 1.00 92.12 252 SER A CA 1
ATOM 1867 C C . SER A 1 252 ? -3.364 9.480 -5.769 1.00 92.12 252 SER A C 1
ATOM 1869 O O . SER A 1 252 ? -3.085 9.007 -4.681 1.00 92.12 252 SER A O 1
ATOM 1871 N N . GLY A 1 253 ? -2.450 10.141 -6.479 1.00 92.31 253 GLY A N 1
ATOM 1872 C CA . GLY A 1 253 ? -1.087 10.361 -5.986 1.00 92.31 253 GLY A CA 1
ATOM 1873 C C . GLY A 1 253 ? -0.241 9.092 -5.815 1.00 92.31 253 GLY A C 1
ATOM 1874 O O . GLY A 1 253 ? 0.794 9.154 -5.163 1.00 92.31 253 GLY A O 1
ATOM 1875 N N . SER A 1 254 ? -0.617 7.953 -6.411 1.00 95.44 254 SER A N 1
ATOM 1876 C CA . SER A 1 254 ? 0.107 6.681 -6.223 1.00 95.44 254 SER A CA 1
ATOM 1877 C C . SER A 1 254 ? 1.587 6.744 -6.629 1.00 95.44 254 SER A C 1
ATOM 1879 O O . SER A 1 254 ? 2.402 5.975 -6.132 1.00 95.44 254 SER A O 1
ATOM 1881 N N . ALA A 1 255 ? 1.923 7.665 -7.533 1.00 95.12 255 ALA A N 1
ATOM 1882 C CA . ALA A 1 255 ? 3.258 7.962 -8.032 1.00 95.12 255 ALA A CA 1
ATOM 1883 C C . ALA A 1 255 ? 3.646 9.421 -7.769 1.00 95.12 255 ALA A C 1
ATOM 1885 O O . ALA A 1 255 ? 4.241 10.064 -8.637 1.00 95.12 255 ALA A O 1
ATOM 1886 N N . ALA A 1 256 ? 3.271 9.977 -6.612 1.00 92.38 256 ALA A N 1
ATOM 1887 C CA . ALA A 1 256 ? 3.698 11.327 -6.271 1.00 92.38 256 ALA A CA 1
ATOM 1888 C C . ALA A 1 256 ? 5.212 11.402 -6.013 1.00 92.38 256 ALA A C 1
ATOM 1890 O O . ALA A 1 256 ? 5.869 12.272 -6.579 1.00 92.38 256 ALA A O 1
ATOM 1891 N N . GLU A 1 257 ? 5.764 10.453 -5.257 1.00 90.88 257 GLU A N 1
ATOM 1892 C CA . GLU A 1 257 ? 7.200 10.387 -4.947 1.00 90.88 257 GLU A CA 1
ATOM 1893 C C . GLU A 1 257 ? 7.810 9.059 -5.433 1.00 90.88 257 GLU A C 1
ATOM 1895 O O . GLU A 1 257 ? 8.274 8.243 -4.646 1.00 90.88 257 GLU A O 1
ATOM 1900 N N . PRO A 1 258 ? 7.811 8.792 -6.752 1.00 91.06 258 PRO A N 1
ATOM 1901 C CA . PRO A 1 258 ? 8.149 7.478 -7.308 1.00 91.06 258 PRO A CA 1
ATOM 1902 C C . PRO A 1 258 ? 9.623 7.081 -7.131 1.00 91.06 258 PRO A C 1
ATOM 1904 O O . PRO A 1 258 ? 9.976 5.935 -7.397 1.00 91.06 258 PRO A O 1
ATOM 1907 N N . TYR A 1 259 ? 10.483 8.012 -6.712 1.00 88.19 259 TYR A N 1
ATOM 1908 C CA . TYR A 1 259 ? 11.891 7.751 -6.414 1.00 88.19 259 TYR A CA 1
ATOM 1909 C C . TYR A 1 259 ? 12.121 7.351 -4.949 1.00 88.19 259 TYR A C 1
ATOM 1911 O O . TYR A 1 259 ? 13.160 6.770 -4.646 1.00 88.19 259 TYR A O 1
ATOM 1919 N N . ASP A 1 260 ? 11.146 7.581 -4.068 1.00 87.19 260 ASP A N 1
ATOM 1920 C CA . ASP A 1 260 ? 11.182 7.155 -2.672 1.00 87.19 260 ASP A CA 1
ATOM 1921 C C . ASP A 1 260 ? 10.600 5.739 -2.529 1.00 87.19 260 ASP A C 1
ATOM 1923 O O . ASP A 1 260 ? 9.406 5.511 -2.748 1.00 87.19 260 ASP A O 1
ATOM 1927 N N . SER A 1 261 ? 11.449 4.776 -2.148 1.00 86.88 261 SER A N 1
ATOM 1928 C CA . SER A 1 261 ? 11.091 3.362 -1.958 1.00 86.88 261 SER A CA 1
ATOM 1929 C C . SER A 1 261 ? 10.046 3.104 -0.874 1.00 86.88 261 SER A C 1
ATOM 1931 O O . SER A 1 261 ? 9.510 1.996 -0.801 1.00 86.88 261 SER A O 1
ATOM 1933 N N . ASP A 1 262 ? 9.750 4.097 -0.044 1.00 86.81 262 ASP A N 1
ATOM 1934 C CA . ASP A 1 262 ? 8.730 4.030 0.991 1.00 86.81 262 ASP A CA 1
ATOM 1935 C C . ASP A 1 262 ? 7.371 4.606 0.558 1.00 86.81 262 ASP A C 1
ATOM 1937 O O . ASP A 1 262 ? 6.451 4.669 1.371 1.00 86.81 262 ASP A O 1
ATOM 1941 N N . THR A 1 263 ? 7.192 4.906 -0.736 1.00 90.88 263 THR A N 1
ATOM 1942 C CA . THR A 1 263 ? 5.887 5.201 -1.363 1.00 90.88 263 THR A CA 1
ATOM 1943 C C . THR A 1 263 ? 5.355 4.051 -2.228 1.00 90.88 263 THR A C 1
ATOM 1945 O O . THR A 1 263 ? 6.094 3.131 -2.557 1.00 90.88 263 THR A O 1
ATOM 1948 N N . LEU A 1 264 ? 4.077 4.072 -2.633 1.00 93.31 264 LEU A N 1
ATOM 1949 C CA . LEU A 1 264 ? 3.442 2.986 -3.397 1.00 93.31 264 LEU A CA 1
ATOM 1950 C C . LEU A 1 264 ? 4.164 2.709 -4.728 1.00 93.31 264 LEU A C 1
ATOM 1952 O O . LEU A 1 264 ? 4.547 1.571 -5.010 1.00 93.31 264 LEU A O 1
ATOM 1956 N N . ALA A 1 265 ? 4.356 3.737 -5.565 1.00 94.31 265 ALA A N 1
ATOM 1957 C CA . ALA A 1 265 ? 5.072 3.584 -6.831 1.00 94.31 265 ALA A CA 1
ATOM 1958 C C . ALA A 1 265 ? 6.553 3.288 -6.626 1.00 94.31 265 ALA A C 1
ATOM 1960 O O . ALA A 1 265 ? 7.081 2.418 -7.316 1.00 94.31 265 ALA A O 1
ATOM 1961 N N . GLY A 1 266 ? 7.217 3.972 -5.690 1.00 91.38 266 GLY A N 1
ATOM 1962 C CA . GLY A 1 266 ? 8.626 3.715 -5.436 1.00 91.38 266 GLY A CA 1
ATOM 1963 C C . GLY A 1 266 ? 8.845 2.292 -4.941 1.00 91.38 266 GLY A C 1
ATOM 1964 O O . GLY A 1 266 ? 9.668 1.580 -5.511 1.00 91.38 266 GLY A O 1
ATOM 1965 N N . ARG A 1 267 ? 8.040 1.811 -3.987 1.00 90.06 267 ARG A N 1
ATOM 1966 C CA . ARG A 1 267 ? 8.087 0.422 -3.522 1.00 90.06 267 ARG A CA 1
ATOM 1967 C C . ARG A 1 267 ? 7.906 -0.565 -4.661 1.00 90.06 267 ARG A C 1
ATOM 1969 O O . ARG A 1 267 ? 8.699 -1.491 -4.772 1.00 90.06 267 ARG A O 1
ATOM 1976 N N . ALA A 1 268 ? 6.899 -0.361 -5.508 1.00 92.06 268 ALA A N 1
ATOM 1977 C CA . ALA A 1 268 ? 6.661 -1.235 -6.650 1.00 92.06 268 ALA A CA 1
ATOM 1978 C C . ALA A 1 268 ? 7.843 -1.240 -7.622 1.00 92.06 268 ALA A C 1
ATOM 1980 O O . ALA A 1 268 ? 8.306 -2.304 -8.021 1.00 92.06 268 ALA A O 1
ATOM 1981 N N . LEU A 1 269 ? 8.337 -0.060 -8.010 1.00 91.00 269 LEU A N 1
ATOM 1982 C CA . LEU A 1 269 ? 9.460 0.074 -8.934 1.00 91.00 269 LEU A CA 1
ATOM 1983 C C . LEU A 1 269 ? 10.687 -0.619 -8.347 1.00 91.00 269 LEU A C 1
ATOM 1985 O O . LEU A 1 269 ? 11.169 -1.597 -8.912 1.00 91.00 269 LEU A O 1
ATOM 1989 N N . TRP A 1 270 ? 11.146 -0.188 -7.180 1.00 84.81 270 TRP A N 1
ATOM 1990 C CA . TRP A 1 270 ? 12.305 -0.770 -6.511 1.00 84.81 270 TRP A CA 1
ATOM 1991 C C . TRP A 1 270 ? 12.121 -2.258 -6.162 1.00 84.81 270 TRP A C 1
ATOM 1993 O O . TRP A 1 270 ? 13.098 -3.001 -6.142 1.00 84.81 270 TRP A O 1
ATOM 2003 N N . GLY A 1 271 ? 10.880 -2.709 -5.970 1.00 80.75 271 GLY A N 1
ATOM 2004 C CA . GLY A 1 271 ? 10.501 -4.092 -5.686 1.00 80.75 271 GLY A CA 1
ATOM 2005 C C . GLY A 1 271 ? 10.316 -5.001 -6.904 1.00 80.75 271 GLY A C 1
ATOM 2006 O O . GLY A 1 271 ? 9.936 -6.152 -6.720 1.00 80.75 271 GLY A O 1
ATOM 2007 N N . GLY A 1 272 ? 10.565 -4.523 -8.130 1.00 84.31 272 GLY A N 1
ATOM 2008 C CA . GLY A 1 272 ? 10.573 -5.367 -9.337 1.00 84.31 272 GLY A CA 1
ATOM 2009 C C . GLY A 1 272 ? 9.601 -4.953 -10.447 1.00 84.31 272 GLY A C 1
ATOM 2010 O O . GLY A 1 272 ? 9.649 -5.502 -11.548 1.00 84.31 272 GLY A O 1
ATOM 2011 N N . ALA A 1 273 ? 8.752 -3.945 -10.245 1.00 93.94 273 ALA A N 1
ATOM 2012 C CA . ALA A 1 273 ? 7.872 -3.472 -11.309 1.00 93.94 273 ALA A CA 1
ATOM 2013 C C . ALA A 1 273 ? 8.697 -2.820 -12.427 1.00 93.94 273 ALA A C 1
ATOM 2015 O O . ALA A 1 273 ? 9.327 -1.788 -12.214 1.00 93.94 273 ALA A O 1
ATOM 2016 N N . TYR A 1 274 ? 8.721 -3.393 -13.630 1.00 96.19 274 TYR A N 1
ATOM 2017 C CA . TYR A 1 274 ? 9.441 -2.816 -14.774 1.00 96.19 274 TYR A CA 1
ATOM 2018 C C . TYR A 1 274 ? 8.567 -1.872 -15.606 1.00 96.19 274 TYR A C 1
ATOM 2020 O O . TYR A 1 274 ? 9.094 -1.040 -16.346 1.00 96.19 274 TYR A O 1
ATOM 2028 N N . VAL A 1 275 ? 7.245 -1.958 -15.434 1.00 97.75 275 VAL A N 1
ATOM 2029 C CA . VAL A 1 275 ? 6.266 -0.979 -15.911 1.00 97.75 275 VAL A CA 1
ATOM 2030 C C . VAL A 1 275 ? 5.367 -0.576 -14.748 1.00 97.75 275 VAL A C 1
ATOM 2032 O O . VAL A 1 275 ? 4.835 -1.440 -14.056 1.00 97.75 275 VAL A O 1
ATOM 2035 N N . TYR A 1 276 ? 5.158 0.724 -14.557 1.00 98.25 276 TYR A N 1
ATOM 2036 C CA . TYR A 1 276 ? 4.223 1.250 -13.562 1.00 98.25 276 TYR A CA 1
ATOM 2037 C C . TYR A 1 276 ? 3.457 2.435 -14.143 1.00 98.25 276 TYR A C 1
ATOM 2039 O O . TYR A 1 276 ? 4.064 3.389 -14.628 1.00 98.25 276 TYR A O 1
ATOM 2047 N N . VAL A 1 277 ? 2.128 2.404 -14.078 1.00 98.31 277 VAL A N 1
ATOM 2048 C CA . VAL A 1 277 ? 1.269 3.517 -14.498 1.00 98.31 277 VAL A CA 1
ATOM 2049 C C . VAL A 1 277 ? 0.364 3.926 -13.342 1.00 98.31 277 VAL A C 1
ATOM 2051 O O . VAL A 1 277 ? -0.420 3.116 -12.849 1.00 98.31 277 VAL A O 1
ATOM 2054 N N . GLY A 1 278 ? 0.458 5.196 -12.947 1.00 97.00 278 GLY A N 1
ATOM 2055 C CA . GLY A 1 278 ? -0.292 5.778 -11.834 1.00 97.00 278 GLY A CA 1
ATOM 2056 C C . GLY A 1 278 ? -0.400 7.296 -11.956 1.00 97.00 278 GLY A C 1
ATOM 2057 O O . GLY A 1 278 ? -0.281 7.845 -13.057 1.00 97.00 278 GLY A O 1
ATOM 2058 N N . SER A 1 279 ? -0.623 7.990 -10.838 1.00 95.50 279 SER A N 1
ATOM 2059 C CA . SER A 1 279 ? -0.810 9.448 -10.837 1.00 95.50 279 SER A CA 1
ATOM 2060 C C . SER A 1 279 ? 0.143 10.182 -9.895 1.00 95.50 279 SER A C 1
ATOM 2062 O O . SER A 1 279 ? 0.462 9.695 -8.817 1.00 95.50 279 SER A O 1
ATOM 2064 N N . ILE A 1 280 ? 0.599 11.369 -10.302 1.00 93.44 280 ILE A N 1
ATOM 2065 C CA . ILE A 1 280 ? 1.548 12.191 -9.525 1.00 93.44 280 ILE A CA 1
ATOM 2066 C C . ILE A 1 280 ? 0.862 13.038 -8.438 1.00 93.44 280 ILE A C 1
ATOM 2068 O O . ILE A 1 280 ? 1.517 13.636 -7.587 1.00 93.44 280 ILE A O 1
ATOM 2072 N N . SER A 1 281 ? -0.458 13.160 -8.508 1.00 89.44 281 SER A N 1
ATOM 2073 C CA . SER A 1 281 ? -1.337 13.886 -7.586 1.00 89.44 281 SER A CA 1
ATOM 2074 C C . SER A 1 281 ? -2.786 13.517 -7.916 1.00 89.44 281 SER A C 1
ATOM 2076 O O . SER A 1 281 ? -3.016 12.832 -8.914 1.00 89.44 281 SER A O 1
ATOM 2078 N N . GLU A 1 282 ? -3.752 13.963 -7.105 1.00 88.56 282 GLU A N 1
ATOM 2079 C CA . GLU A 1 282 ? -5.193 13.739 -7.316 1.00 88.56 282 GLU A CA 1
ATOM 2080 C C . GLU A 1 282 ? -5.616 14.063 -8.767 1.00 88.56 282 GLU A C 1
ATOM 2082 O O . GLU A 1 282 ? -5.593 15.234 -9.173 1.00 88.56 282 GLU A O 1
ATOM 2087 N N . PRO A 1 283 ? -5.968 13.058 -9.592 1.00 87.81 283 PRO A N 1
ATOM 2088 C CA . PRO A 1 283 ? -6.212 13.260 -11.012 1.00 87.81 283 PRO A CA 1
ATOM 2089 C C . PRO A 1 283 ? -7.702 13.344 -11.371 1.00 87.81 283 PRO A C 1
ATOM 2091 O O . PRO A 1 283 ? -7.999 13.555 -12.543 1.00 87.81 283 PRO A O 1
ATOM 2094 N N . TYR A 1 284 ? -8.637 13.194 -10.433 1.00 89.25 284 TYR A N 1
ATOM 2095 C CA . TYR A 1 284 ? -10.016 12.789 -10.720 1.00 89.25 284 TYR A CA 1
ATOM 2096 C C . TYR A 1 284 ? -10.096 11.401 -11.368 1.00 89.25 284 TYR A C 1
ATOM 2098 O O . TYR A 1 284 ? -9.313 11.029 -12.247 1.00 89.25 284 TYR A O 1
ATOM 2106 N N . LEU A 1 285 ? -11.129 10.645 -11.004 1.00 90.75 285 LEU A N 1
ATOM 2107 C CA . LEU A 1 285 ? -11.346 9.292 -11.511 1.00 90.75 285 LEU A CA 1
ATOM 2108 C C . LEU A 1 285 ? -11.390 9.240 -13.053 1.00 90.75 285 LEU A C 1
ATOM 2110 O O . LEU A 1 285 ? -10.752 8.390 -13.675 1.00 90.75 285 LEU A O 1
ATOM 2114 N N . SER A 1 286 ? -12.063 10.212 -13.680 1.00 91.12 286 SER A N 1
ATOM 2115 C CA . SER A 1 286 ? -12.248 10.303 -15.138 1.00 91.12 286 SER A CA 1
ATOM 2116 C C . SER A 1 286 ? -10.961 10.467 -15.965 1.00 91.12 286 SER A C 1
ATOM 2118 O O . SER A 1 286 ? -10.997 10.263 -17.185 1.00 91.12 286 SER A O 1
ATOM 2120 N N . ALA A 1 287 ? -9.833 10.808 -15.330 1.00 92.00 287 ALA A N 1
ATOM 2121 C CA . ALA A 1 287 ? -8.533 10.876 -15.989 1.00 92.00 287 ALA A CA 1
ATOM 2122 C C . ALA A 1 287 ? -7.960 9.498 -16.329 1.00 92.00 287 ALA A C 1
ATOM 2124 O O . ALA A 1 287 ? -7.236 9.366 -17.317 1.00 92.00 287 ALA A O 1
ATOM 2125 N N . PHE A 1 288 ? -8.300 8.470 -15.551 1.00 95.31 288 PHE A N 1
ATOM 2126 C CA . PHE A 1 288 ? -7.851 7.111 -15.813 1.00 95.31 288 PHE A CA 1
ATOM 2127 C C . PHE A 1 288 ? -8.649 6.469 -16.939 1.00 95.31 288 PHE A C 1
ATOM 2129 O O . PHE A 1 288 ? -9.864 6.661 -17.079 1.00 95.31 288 PHE A O 1
ATOM 2136 N N . GLN A 1 289 ? -7.966 5.645 -17.728 1.00 95.19 289 GLN A N 1
ATOM 2137 C CA . GLN A 1 289 ? -8.638 4.808 -18.700 1.00 95.19 289 GLN A CA 1
ATOM 2138 C C . GLN A 1 289 ? -9.343 3.639 -18.002 1.00 95.19 289 GLN A C 1
ATOM 2140 O O . GLN A 1 289 ? -8.836 3.062 -17.044 1.00 95.19 289 GLN A O 1
ATOM 2145 N N . ARG A 1 290 ? -10.542 3.298 -18.477 1.00 93.62 290 ARG A N 1
ATOM 2146 C CA . ARG A 1 290 ? -11.347 2.237 -17.867 1.00 93.62 290 ARG A CA 1
ATOM 2147 C C . ARG A 1 290 ? -10.764 0.847 -18.170 1.00 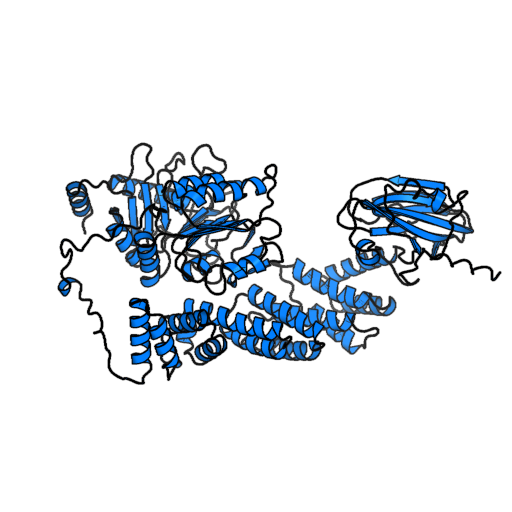93.62 290 ARG A C 1
ATOM 2149 O O . ARG A 1 290 ? -10.284 0.638 -19.292 1.00 93.62 290 ARG A O 1
ATOM 2156 N N . PRO A 1 291 ? -10.846 -0.125 -17.242 1.00 94.06 291 PRO A N 1
ATOM 2157 C CA . PRO A 1 291 ? -10.343 -1.483 -17.471 1.00 94.06 291 PRO A CA 1
ATOM 2158 C C . PRO A 1 291 ? -10.964 -2.190 -18.683 1.00 94.06 291 PRO A C 1
ATOM 2160 O O . PRO A 1 291 ? -10.261 -2.895 -19.405 1.00 94.06 291 PRO A O 1
ATOM 2163 N N . ASP A 1 292 ? -12.246 -1.949 -18.967 1.00 92.00 292 ASP A N 1
ATOM 2164 C CA . ASP A 1 292 ? -12.959 -2.474 -20.143 1.00 92.00 292 ASP A CA 1
ATOM 2165 C C . ASP A 1 292 ? -12.454 -1.900 -21.482 1.00 92.00 292 ASP A C 1
ATOM 2167 O O . ASP A 1 292 ? -12.678 -2.485 -22.541 1.00 92.00 292 ASP A O 1
ATOM 2171 N N . TYR A 1 293 ? -11.714 -0.791 -21.452 1.00 94.62 293 TYR A N 1
ATOM 2172 C CA . TYR A 1 293 ? -11.001 -0.253 -22.604 1.00 94.62 293 TYR A CA 1
ATOM 2173 C C . TYR A 1 293 ? -9.564 -0.776 -22.695 1.00 94.62 293 TYR A C 1
ATOM 2175 O O . TYR A 1 293 ? -9.096 -1.066 -23.802 1.00 94.62 293 TYR A O 1
ATOM 2183 N N . ILE A 1 294 ? -8.868 -0.861 -21.557 1.00 95.94 294 ILE A N 1
ATOM 2184 C CA . ILE A 1 294 ? -7.465 -1.288 -21.468 1.00 95.94 294 ILE A CA 1
ATOM 2185 C C . ILE A 1 294 ? -7.341 -2.764 -21.864 1.00 95.94 294 ILE A C 1
ATOM 2187 O O . ILE A 1 294 ? -6.651 -3.095 -22.830 1.00 95.94 294 ILE A O 1
ATOM 2191 N N . ALA A 1 295 ? -8.056 -3.647 -21.165 1.00 95.44 295 ALA A N 1
ATOM 2192 C CA . ALA A 1 295 ? -7.903 -5.095 -21.264 1.00 95.44 295 ALA A CA 1
ATOM 2193 C C . ALA A 1 295 ? -8.040 -5.670 -22.689 1.00 95.44 295 ALA A C 1
ATOM 2195 O O . ALA A 1 295 ? -7.139 -6.401 -23.106 1.00 95.44 295 ALA A O 1
ATOM 2196 N N . PRO A 1 296 ? -9.073 -5.340 -23.497 1.00 93.81 296 PRO A N 1
ATOM 2197 C CA . PRO A 1 296 ? -9.168 -5.880 -24.855 1.00 93.81 296 PRO A CA 1
ATOM 2198 C C . PRO A 1 296 ? -8.034 -5.403 -25.776 1.00 93.81 296 PRO A C 1
ATOM 2200 O O . PRO A 1 296 ? -7.626 -6.137 -26.673 1.00 93.81 296 PRO A O 1
ATOM 2203 N N . ARG A 1 297 ? -7.490 -4.198 -25.558 1.00 94.75 297 ARG A N 1
ATOM 2204 C CA . ARG A 1 297 ? -6.359 -3.677 -26.346 1.00 94.75 297 ARG A CA 1
ATOM 2205 C C . ARG A 1 297 ? -5.048 -4.340 -25.944 1.00 94.75 297 ARG A C 1
ATOM 2207 O O . ARG A 1 297 ? -4.270 -4.701 -26.822 1.00 94.75 297 ARG A O 1
ATOM 2214 N N . LEU A 1 298 ? -4.839 -4.560 -24.647 1.00 93.88 298 LEU A N 1
ATOM 2215 C CA . LEU A 1 298 ? -3.718 -5.361 -24.153 1.00 93.88 298 LEU A CA 1
ATOM 2216 C C . LEU A 1 298 ? -3.765 -6.787 -24.708 1.00 93.88 298 LEU A C 1
ATOM 2218 O O . LEU A 1 298 ? -2.764 -7.276 -25.225 1.00 93.88 298 LEU A O 1
ATOM 2222 N N . ALA A 1 299 ? -4.937 -7.429 -24.679 1.00 91.12 299 ALA A N 1
ATOM 2223 C CA . ALA A 1 299 ? -5.133 -8.763 -25.243 1.00 91.12 299 ALA A CA 1
ATOM 2224 C C . ALA A 1 299 ? -4.840 -8.813 -26.755 1.00 91.12 299 ALA A C 1
ATOM 2226 O O . ALA A 1 299 ? -4.300 -9.804 -27.252 1.00 91.12 299 ALA A O 1
ATOM 2227 N N . ALA A 1 300 ? -5.131 -7.724 -27.475 1.00 91.38 300 ALA A N 1
ATOM 2228 C CA . ALA A 1 300 ? -4.800 -7.554 -28.889 1.00 91.38 300 ALA A CA 1
ATOM 2229 C C . ALA A 1 300 ? -3.311 -7.242 -29.158 1.00 91.38 300 ALA A C 1
ATOM 2231 O O . ALA A 1 300 ? -2.904 -7.199 -30.316 1.00 91.38 300 ALA A O 1
ATOM 2232 N N . GLY A 1 301 ? -2.487 -7.057 -28.120 1.00 90.44 301 GLY A N 1
ATOM 2233 C CA . GLY A 1 301 ? -1.055 -6.779 -28.243 1.00 90.44 301 GLY A CA 1
ATOM 2234 C C . GLY A 1 301 ? -0.697 -5.300 -28.393 1.00 90.44 301 GLY A C 1
ATOM 2235 O O . GLY A 1 301 ? 0.410 -5.000 -28.831 1.00 90.44 301 GLY A O 1
ATOM 2236 N N . ALA A 1 302 ? -1.598 -4.377 -28.042 1.00 93.06 302 ALA A N 1
ATOM 2237 C CA . ALA A 1 302 ? -1.275 -2.953 -28.010 1.00 93.06 302 ALA A CA 1
ATOM 2238 C C . ALA A 1 302 ? -0.251 -2.629 -26.897 1.00 93.06 302 ALA A C 1
ATOM 2240 O O . ALA A 1 302 ? -0.265 -3.295 -25.854 1.00 93.06 302 ALA A O 1
ATOM 2241 N N . PRO A 1 303 ? 0.592 -1.588 -27.066 1.00 94.69 303 PRO A N 1
ATOM 2242 C CA . PRO A 1 303 ? 1.561 -1.205 -26.045 1.00 94.69 303 PRO A CA 1
ATOM 2243 C C . PRO A 1 303 ? 0.898 -0.786 -24.733 1.00 94.69 303 PRO A C 1
ATOM 2245 O O . PRO A 1 303 ? -0.031 0.026 -24.733 1.00 94.69 303 PRO A O 1
ATOM 2248 N N . PHE A 1 304 ? 1.391 -1.312 -23.612 1.00 96.75 304 PHE A N 1
ATOM 2249 C CA . PHE A 1 304 ? 0.742 -1.206 -22.307 1.00 96.75 304 PHE A CA 1
ATOM 2250 C C . PHE A 1 304 ? 0.502 0.245 -21.898 1.00 96.75 304 PHE A C 1
ATOM 2252 O O . PHE A 1 304 ? -0.644 0.656 -21.708 1.00 96.75 304 PHE A O 1
ATOM 2259 N N . ILE A 1 305 ? 1.568 1.051 -21.886 1.00 97.38 305 ILE A N 1
ATOM 2260 C CA . ILE A 1 305 ? 1.507 2.473 -21.532 1.00 97.38 305 ILE A CA 1
ATOM 2261 C C . ILE A 1 305 ? 0.527 3.220 -22.446 1.00 97.38 305 ILE A C 1
ATOM 2263 O O . ILE A 1 305 ? -0.276 4.018 -21.966 1.00 97.38 305 ILE A O 1
ATOM 2267 N N . ALA A 1 306 ? 0.520 2.927 -23.750 1.00 95.00 306 ALA A N 1
ATOM 2268 C CA . ALA A 1 306 ? -0.388 3.567 -24.699 1.00 95.00 306 ALA A CA 1
ATOM 2269 C C . ALA A 1 306 ? -1.869 3.250 -24.419 1.00 95.00 306 ALA A C 1
ATOM 2271 O O . ALA A 1 306 ? -2.728 4.107 -24.639 1.00 95.00 306 ALA A O 1
ATOM 2272 N N . THR A 1 307 ? -2.190 2.048 -23.924 1.00 95.69 307 THR A N 1
ATOM 2273 C CA . THR A 1 307 ? -3.576 1.681 -23.577 1.00 95.69 307 THR A CA 1
ATOM 2274 C C . THR A 1 307 ? -4.110 2.415 -22.350 1.00 95.69 307 THR A C 1
ATOM 2276 O O . THR A 1 307 ? -5.316 2.653 -22.281 1.00 95.69 307 THR A O 1
ATOM 2279 N N . CYS A 1 308 ? -3.233 2.825 -21.430 1.00 95.69 308 CYS A N 1
ATOM 2280 C CA . CYS A 1 308 ? -3.604 3.544 -20.210 1.00 95.69 308 CYS A CA 1
ATOM 2281 C C . CYS A 1 308 ? -3.832 5.049 -20.437 1.00 95.69 308 CYS A C 1
ATOM 2283 O O . CYS A 1 308 ? -4.321 5.744 -19.548 1.00 95.69 308 CYS A O 1
ATOM 2285 N N . ARG A 1 309 ? -3.482 5.579 -21.616 1.00 92.69 309 ARG A N 1
ATOM 2286 C CA . ARG A 1 309 ? -3.575 7.010 -21.921 1.00 92.69 309 ARG A CA 1
ATOM 2287 C C . ARG A 1 309 ? -4.909 7.392 -22.562 1.00 92.69 309 ARG A C 1
ATOM 2289 O O . ARG A 1 309 ? -5.399 6.729 -23.478 1.00 92.69 309 ARG A O 1
ATOM 2296 N N . ARG A 1 310 ? -5.437 8.547 -22.146 1.00 90.06 310 ARG A N 1
ATOM 2297 C CA . ARG A 1 310 ? -6.607 9.187 -22.764 1.00 90.06 310 ARG A CA 1
ATOM 2298 C C . ARG A 1 310 ? -6.299 9.645 -24.190 1.00 90.06 310 ARG A C 1
ATOM 2300 O O . ARG A 1 310 ? -5.207 10.156 -24.472 1.00 90.06 310 ARG A O 1
ATOM 2307 N N . ARG A 1 311 ? -7.285 9.480 -25.071 1.00 83.56 311 ARG A N 1
ATOM 2308 C CA . ARG A 1 311 ? -7.297 9.941 -26.465 1.00 83.56 311 ARG A CA 1
ATOM 2309 C C . ARG A 1 311 ? -8.195 11.162 -26.623 1.00 83.56 311 ARG A C 1
ATOM 2311 O O . ARG A 1 311 ? -9.084 11.395 -25.805 1.00 83.56 311 ARG A O 1
ATOM 2318 N N . LEU A 1 312 ? -7.970 11.916 -27.699 1.00 83.56 312 LEU A N 1
ATOM 2319 C CA . LEU A 1 312 ? -8.815 13.046 -28.080 1.00 83.56 312 LEU A CA 1
ATOM 2320 C C . LEU A 1 312 ? -10.297 12.626 -28.122 1.00 83.56 312 LEU A C 1
ATOM 2322 O O . LEU A 1 312 ? -10.619 11.524 -28.564 1.00 83.56 312 LEU A O 1
ATOM 2326 N N . GLY A 1 313 ? -11.185 13.488 -27.623 1.00 81.38 313 GLY A N 1
ATOM 2327 C CA . GLY A 1 313 ? -12.626 13.221 -27.526 1.00 81.38 313 GLY A CA 1
ATOM 2328 C C . GLY A 1 313 ? -13.071 12.501 -26.246 1.00 81.38 313 GLY A C 1
ATOM 2329 O O . GLY A 1 313 ? -14.267 12.346 -26.021 1.00 81.38 313 GLY A O 1
ATOM 2330 N N . GLN A 1 314 ? -12.144 12.083 -25.379 1.00 86.75 314 GLN A N 1
ATOM 2331 C CA . GLN A 1 314 ? -12.470 11.527 -24.063 1.00 86.75 314 GLN A CA 1
ATOM 2332 C C . GLN A 1 314 ? -12.394 12.604 -22.958 1.00 86.75 314 GLN A C 1
ATOM 2334 O O . GLN A 1 314 ? -11.702 13.610 -23.096 1.00 86.75 314 GLN A O 1
ATOM 2339 N N . ALA A 1 315 ? -13.082 12.408 -21.827 1.00 79.69 315 ALA A N 1
ATOM 2340 C CA . ALA A 1 315 ? -12.941 13.303 -20.669 1.00 79.69 315 ALA A CA 1
ATOM 2341 C C . ALA A 1 315 ? -11.480 13.345 -20.182 1.00 79.69 315 ALA A C 1
ATOM 2343 O O . ALA A 1 315 ? -10.805 12.313 -20.221 1.00 79.69 315 ALA A O 1
ATOM 2344 N N . SER A 1 316 ? -10.994 14.511 -19.748 1.00 80.44 316 SER A N 1
ATOM 2345 C CA . SER A 1 316 ? -9.592 14.703 -19.331 1.00 80.44 316 SER A CA 1
ATOM 2346 C C . SER A 1 316 ? -8.579 14.279 -20.409 1.00 80.44 316 SER A C 1
ATOM 2348 O O . SER A 1 316 ? -7.509 13.754 -20.114 1.00 80.44 316 SER A O 1
ATOM 2350 N N . ALA A 1 317 ? -8.927 14.476 -21.688 1.00 80.69 317 ALA A N 1
ATOM 2351 C CA . ALA A 1 317 ? -8.070 14.124 -22.817 1.00 80.69 317 ALA A CA 1
ATOM 2352 C C . ALA A 1 317 ? -6.889 15.073 -23.040 1.00 80.69 317 ALA A C 1
ATOM 2354 O O . ALA A 1 317 ? -6.066 14.746 -23.888 1.00 80.69 317 ALA A O 1
ATOM 2355 N N . GLY A 1 318 ? -6.780 16.199 -22.328 1.00 86.12 318 GLY A N 1
ATOM 2356 C CA . GLY A 1 318 ? -5.614 17.092 -22.376 1.00 86.12 318 GLY A CA 1
ATOM 2357 C C . GLY A 1 318 ? -4.428 16.593 -21.533 1.00 86.12 318 GLY A C 1
ATOM 2358 O O . GLY A 1 318 ? -4.523 15.521 -20.930 1.00 86.12 318 GLY A O 1
ATOM 2359 N N . PRO A 1 319 ? -3.308 17.344 -21.489 1.00 89.31 319 PRO A N 1
ATOM 2360 C CA . PRO A 1 319 ? -2.220 17.099 -20.543 1.00 89.31 319 PRO A CA 1
ATOM 2361 C C . PRO A 1 319 ? -2.746 17.025 -19.108 1.00 89.31 319 PRO A C 1
ATOM 2363 O O . PRO A 1 319 ? -3.458 17.930 -18.666 1.00 89.31 319 PRO A O 1
ATOM 2366 N N . TRP A 1 320 ? -2.424 15.947 -18.394 1.00 92.56 320 TRP A N 1
ATOM 2367 C CA . TRP A 1 320 ? -2.956 15.709 -17.050 1.00 92.56 320 TRP A CA 1
ATOM 2368 C C . TRP A 1 320 ? -1.912 15.132 -16.080 1.00 92.56 320 TRP A C 1
ATOM 2370 O O . TRP A 1 320 ? -0.717 15.327 -16.265 1.00 92.56 320 TRP A O 1
ATOM 2380 N N . ARG A 1 321 ? -2.347 14.469 -15.004 1.00 93.19 321 ARG A N 1
ATOM 2381 C CA . ARG A 1 321 ? -1.530 14.045 -13.848 1.00 93.19 321 ARG A CA 1
ATOM 2382 C C . ARG A 1 321 ? -1.116 12.568 -13.859 1.00 93.19 321 ARG A C 1
ATOM 2384 O O . ARG A 1 321 ? -0.719 12.042 -12.825 1.00 93.19 321 ARG A O 1
ATOM 2391 N N . LEU A 1 322 ? -1.223 11.883 -14.997 1.00 95.38 322 LEU A N 1
ATOM 2392 C CA . LEU A 1 322 ? -0.809 10.480 -15.107 1.00 95.38 322 LEU A CA 1
ATOM 2393 C C . LEU A 1 322 ? 0.644 10.367 -15.565 1.00 95.38 322 LEU A C 1
ATOM 2395 O O . LEU A 1 322 ? 1.037 11.010 -16.540 1.00 95.38 322 LEU A O 1
ATOM 2399 N N . ILE A 1 323 ? 1.406 9.491 -14.921 1.00 96.75 323 ILE A N 1
ATOM 2400 C CA . ILE A 1 323 ? 2.805 9.194 -15.243 1.00 96.75 323 ILE A CA 1
ATOM 2401 C C . ILE A 1 323 ? 2.961 7.708 -15.560 1.00 96.75 323 ILE A C 1
ATOM 2403 O O . ILE A 1 323 ? 2.171 6.879 -15.101 1.00 96.75 323 ILE A O 1
ATOM 2407 N N . ALA A 1 324 ? 3.958 7.377 -16.379 1.00 97.88 324 ALA A N 1
ATOM 2408 C CA . ALA A 1 324 ? 4.254 6.003 -16.740 1.00 97.88 324 ALA A CA 1
ATOM 2409 C C . ALA A 1 324 ? 5.762 5.745 -16.701 1.00 97.88 324 ALA A C 1
ATOM 2411 O O . ALA A 1 324 ? 6.530 6.412 -17.391 1.00 97.88 324 ALA A O 1
ATOM 2412 N N . PHE A 1 325 ? 6.160 4.751 -15.918 1.00 98.06 325 PHE A N 1
ATOM 2413 C CA . PHE A 1 325 ? 7.510 4.211 -15.875 1.00 98.06 325 PHE A CA 1
ATOM 2414 C C . PHE A 1 325 ? 7.586 2.941 -16.723 1.00 98.06 325 PHE A C 1
ATOM 2416 O O . PHE A 1 325 ? 6.617 2.180 -16.792 1.00 98.06 325 PHE A O 1
ATOM 2423 N N . GLY A 1 326 ? 8.741 2.705 -17.335 1.00 97.56 326 GLY A N 1
ATOM 2424 C CA . GLY A 1 326 ? 9.022 1.565 -18.198 1.00 97.56 326 GLY A CA 1
ATOM 2425 C C . GLY A 1 326 ? 8.992 1.887 -19.691 1.00 97.56 326 GLY A C 1
ATOM 2426 O O . GLY A 1 326 ? 8.851 3.033 -20.120 1.00 97.56 326 GLY A O 1
ATOM 2427 N N . ASP A 1 327 ? 9.144 0.833 -20.486 1.00 97.94 327 ASP A N 1
ATOM 2428 C CA . ASP A 1 327 ? 9.218 0.891 -21.945 1.00 97.94 327 ASP A CA 1
ATOM 2429 C C . ASP A 1 327 ? 7.838 1.193 -22.580 1.00 97.94 327 ASP A C 1
ATOM 2431 O O . ASP A 1 327 ? 6.915 0.376 -22.459 1.00 97.94 327 ASP A O 1
ATOM 2435 N N . PRO A 1 328 ? 7.665 2.315 -23.309 1.00 97.31 328 PRO A N 1
ATOM 2436 C CA . PRO A 1 328 ? 6.416 2.646 -24.003 1.00 97.31 328 PRO A CA 1
ATOM 2437 C C . PRO A 1 328 ? 6.030 1.663 -25.117 1.00 97.31 328 PRO A C 1
ATOM 2439 O O . PRO A 1 328 ? 4.874 1.671 -25.542 1.00 97.31 328 PRO A O 1
ATOM 2442 N N . LEU A 1 329 ? 6.952 0.806 -25.570 1.00 96.12 329 LEU A N 1
ATOM 2443 C CA . LEU A 1 329 ? 6.737 -0.241 -26.574 1.00 96.12 329 LEU A CA 1
ATOM 2444 C C . LEU A 1 329 ? 6.538 -1.638 -25.960 1.00 96.12 329 LEU A C 1
ATOM 2446 O O . LEU A 1 329 ? 6.423 -2.632 -26.696 1.00 96.12 329 LEU A O 1
ATOM 2450 N N . PHE A 1 330 ? 6.485 -1.753 -24.629 1.00 96.06 330 PHE A N 1
ATOM 2451 C CA . PHE A 1 330 ? 6.157 -3.013 -23.968 1.00 96.06 330 PHE A CA 1
ATOM 2452 C C . PHE A 1 330 ? 4.729 -3.451 -24.318 1.00 96.06 330 PHE A C 1
ATOM 2454 O O . PHE A 1 330 ? 3.774 -2.695 -24.154 1.00 96.06 330 PHE A O 1
ATOM 2461 N N . CYS A 1 331 ? 4.584 -4.685 -24.801 1.00 93.31 331 CYS A N 1
ATOM 2462 C CA . CYS A 1 331 ? 3.313 -5.269 -25.232 1.00 93.31 331 CYS A CA 1
ATOM 2463 C C . CYS A 1 331 ? 3.156 -6.663 -24.622 1.00 93.31 331 CYS A C 1
ATOM 2465 O O . CYS A 1 331 ? 4.137 -7.400 -24.525 1.00 93.31 331 CYS A O 1
ATOM 2467 N N . VAL A 1 332 ? 1.916 -7.061 -24.331 1.00 89.31 332 VAL A N 1
ATOM 2468 C CA . VAL A 1 332 ? 1.577 -8.438 -23.935 1.00 89.31 332 VAL A CA 1
ATOM 2469 C C . VAL A 1 332 ? 1.343 -9.276 -25.206 1.00 89.31 332 VAL A C 1
ATOM 2471 O O . VAL A 1 332 ? 0.344 -9.081 -25.906 1.00 89.31 332 VAL A O 1
ATOM 2474 N N . ARG A 1 333 ? 2.266 -10.187 -25.556 1.00 80.62 333 ARG A N 1
ATOM 2475 C CA . ARG A 1 333 ? 2.356 -10.910 -26.856 1.00 80.62 333 ARG A CA 1
ATOM 2476 C C . ARG A 1 333 ? 1.888 -12.382 -26.801 1.00 80.62 333 ARG A C 1
ATOM 2478 O O . ARG A 1 333 ? 1.745 -12.958 -25.736 1.00 80.62 333 ARG A O 1
ATOM 2485 N N . ARG A 1 334 ? 1.536 -12.970 -27.974 1.00 66.25 334 ARG A N 1
ATOM 2486 C CA . ARG A 1 334 ? 0.926 -14.335 -28.129 1.00 66.25 334 ARG A CA 1
ATOM 2487 C C . ARG A 1 334 ? 1.917 -15.447 -28.001 1.00 66.25 334 ARG A C 1
ATOM 2489 O O . ARG A 1 334 ? 1.551 -16.542 -27.600 1.00 66.25 334 ARG A O 1
ATOM 2496 N N . LYS A 1 335 ? 3.143 -15.148 -28.360 1.00 64.19 335 LYS A N 1
ATOM 2497 C CA . LYS A 1 335 ? 4.266 -16.028 -28.180 1.00 64.19 335 LYS A CA 1
ATOM 2498 C C . LYS A 1 335 ? 5.331 -15.170 -27.505 1.00 64.19 335 LYS A C 1
ATOM 2500 O O . LYS A 1 335 ? 5.394 -13.970 -27.820 1.00 64.19 335 LYS A O 1
ATOM 2505 N N . PRO A 1 336 ? 6.132 -15.743 -26.594 1.00 56.88 336 PRO A N 1
ATOM 2506 C CA . PRO A 1 336 ? 7.381 -15.126 -26.177 1.00 56.88 336 PRO A CA 1
ATOM 2507 C C . PRO A 1 336 ? 8.147 -14.628 -27.403 1.00 56.88 336 PRO A C 1
ATOM 2509 O O . PRO A 1 336 ? 7.975 -15.170 -28.503 1.00 56.88 336 PRO A O 1
ATOM 2512 N N . ALA A 1 337 ? 8.978 -13.598 -27.239 1.00 55.81 337 ALA A N 1
ATOM 2513 C CA . ALA A 1 337 ? 9.923 -13.262 -28.296 1.00 55.81 337 ALA A CA 1
ATOM 2514 C C . ALA A 1 337 ? 10.677 -14.549 -28.670 1.00 55.81 337 ALA A C 1
ATOM 2516 O O . ALA A 1 337 ? 11.219 -15.225 -27.795 1.00 55.81 337 ALA A O 1
ATOM 2517 N N . GLN A 1 338 ? 10.621 -14.945 -29.944 1.00 52.28 338 GLN A N 1
ATOM 2518 C CA . GLN A 1 338 ? 11.302 -16.155 -30.384 1.00 52.28 338 GLN A CA 1
ATOM 2519 C C . GLN A 1 338 ? 12.794 -15.930 -30.150 1.00 52.28 338 GLN A C 1
ATOM 2521 O O . GLN A 1 338 ? 13.372 -15.003 -30.720 1.00 52.28 338 GLN A O 1
ATOM 2526 N N . ARG A 1 339 ? 13.411 -16.745 -29.286 1.00 52.00 339 ARG A N 1
ATOM 2527 C CA . ARG A 1 339 ? 14.866 -16.754 -29.150 1.00 52.00 339 ARG A CA 1
ATOM 2528 C C . ARG A 1 339 ? 15.410 -17.203 -30.501 1.00 52.00 339 ARG A C 1
ATOM 2530 O O . ARG A 1 339 ? 15.262 -18.365 -30.872 1.00 52.00 339 ARG A O 1
ATOM 2537 N N . VAL A 1 340 ? 15.963 -16.265 -31.261 1.00 51.53 340 VAL A N 1
ATOM 2538 C CA . VAL A 1 340 ? 16.639 -16.585 -32.516 1.00 51.53 340 VAL A CA 1
ATOM 2539 C C . VAL A 1 340 ? 17.816 -17.484 -32.139 1.00 51.53 340 VAL A C 1
ATOM 2541 O O . VAL A 1 340 ? 18.571 -17.143 -31.225 1.00 51.53 340 VAL A O 1
ATOM 2544 N N . SER A 1 341 ? 17.959 -18.653 -32.775 1.00 45.62 341 SER A N 1
ATOM 2545 C CA . SER A 1 341 ? 19.224 -19.394 -32.705 1.00 45.62 341 SER A CA 1
ATOM 2546 C C . SER A 1 341 ? 20.315 -18.407 -33.098 1.00 45.62 341 SER A C 1
ATOM 2548 O O . SER A 1 341 ? 20.129 -17.748 -34.119 1.00 45.62 341 SER A O 1
ATOM 2550 N N . ALA A 1 342 ? 21.365 -18.249 -32.290 1.00 42.91 342 ALA A N 1
ATOM 2551 C CA . ALA A 1 342 ? 22.432 -17.277 -32.523 1.00 42.91 342 ALA A CA 1
ATOM 2552 C C . ALA A 1 342 ? 23.046 -17.488 -33.918 1.00 42.91 342 ALA A C 1
ATOM 2554 O O . ALA A 1 342 ? 23.975 -18.267 -34.102 1.00 42.91 342 ALA A O 1
ATOM 2555 N N . ALA A 1 343 ? 22.465 -16.844 -34.923 1.00 39.56 343 ALA A N 1
ATOM 2556 C CA . ALA A 1 343 ? 22.924 -16.852 -36.291 1.00 39.56 343 ALA A CA 1
ATOM 2557 C C . ALA A 1 343 ? 23.650 -15.524 -36.457 1.00 39.56 343 ALA A C 1
ATOM 2559 O O . ALA A 1 343 ? 23.020 -14.473 -36.546 1.00 39.56 343 ALA A O 1
ATOM 2560 N N . ALA A 1 344 ? 24.977 -15.633 -36.433 1.00 38.50 344 ALA A N 1
ATOM 2561 C CA . ALA A 1 344 ? 25.982 -14.580 -36.358 1.00 38.50 344 ALA A CA 1
ATOM 2562 C C . ALA A 1 344 ? 26.224 -14.001 -34.951 1.00 38.50 344 ALA A C 1
ATOM 2564 O O . ALA A 1 344 ? 25.362 -13.399 -34.311 1.00 38.50 344 ALA A O 1
ATOM 2565 N N . VAL A 1 345 ? 27.469 -14.176 -34.506 1.00 38.12 345 VAL A N 1
ATOM 2566 C CA . VAL A 1 345 ? 28.118 -13.391 -33.457 1.00 38.12 345 VAL A CA 1
ATOM 2567 C C . VAL A 1 345 ? 28.042 -11.924 -33.892 1.00 38.12 345 VAL A C 1
ATOM 2569 O O . VAL A 1 345 ? 28.708 -11.528 -34.843 1.00 38.12 345 VAL A O 1
ATOM 2572 N N . LEU A 1 346 ? 27.164 -11.136 -33.265 1.00 41.59 346 LEU A N 1
ATOM 2573 C CA . LEU A 1 346 ? 27.028 -9.701 -33.559 1.00 41.59 346 LEU A CA 1
ATOM 2574 C C . LEU A 1 346 ? 28.146 -8.864 -32.911 1.00 41.59 346 LEU A C 1
ATOM 2576 O O . LEU A 1 346 ? 28.349 -7.728 -33.327 1.00 41.59 346 LEU A O 1
ATOM 2580 N N . VAL A 1 347 ? 28.846 -9.426 -31.916 1.00 41.53 347 VAL A N 1
ATOM 2581 C CA . VAL A 1 347 ? 30.010 -8.861 -31.211 1.00 41.53 347 VAL A CA 1
ATOM 2582 C C . VAL A 1 347 ? 30.868 -10.036 -30.735 1.00 41.53 347 VAL A C 1
ATOM 2584 O O . VAL A 1 347 ? 30.321 -10.955 -30.118 1.00 41.53 347 VAL A O 1
ATOM 2587 N N . ASP A 1 348 ? 32.168 -10.048 -31.038 1.00 43.47 348 ASP A N 1
ATOM 2588 C CA . ASP A 1 348 ? 33.086 -11.088 -30.545 1.00 43.47 348 ASP A CA 1
ATOM 2589 C C . ASP A 1 348 ? 33.129 -11.030 -29.005 1.00 43.47 348 ASP A C 1
ATOM 2591 O O . ASP A 1 348 ? 33.146 -9.952 -28.411 1.00 43.47 348 ASP A O 1
ATOM 2595 N N . ALA A 1 349 ? 33.141 -12.175 -28.318 1.00 42.62 349 ALA A N 1
ATOM 2596 C CA . ALA A 1 349 ? 33.265 -12.205 -26.860 1.00 42.62 349 ALA A CA 1
ATOM 2597 C C . ALA A 1 349 ? 34.540 -11.473 -26.387 1.00 42.62 349 ALA A C 1
ATOM 2599 O O . ALA A 1 349 ? 34.512 -10.809 -25.347 1.00 42.62 349 ALA A O 1
ATOM 2600 N N . ALA A 1 350 ? 35.608 -11.498 -27.196 1.00 47.41 350 ALA A N 1
ATOM 2601 C CA . ALA A 1 350 ? 36.829 -10.723 -26.979 1.00 47.41 350 ALA A CA 1
ATOM 2602 C C . ALA A 1 350 ? 36.619 -9.193 -27.039 1.00 47.41 350 ALA A C 1
ATOM 2604 O O . ALA A 1 350 ? 37.358 -8.455 -26.391 1.00 47.41 350 ALA A O 1
ATOM 2605 N N . GLU A 1 351 ? 35.604 -8.705 -27.762 1.00 41.75 351 GLU A N 1
ATOM 2606 C CA . GLU A 1 351 ? 35.269 -7.275 -27.879 1.00 41.75 351 GLU A CA 1
ATOM 2607 C C . GLU A 1 351 ? 34.426 -6.761 -26.701 1.00 41.75 351 GLU A C 1
ATOM 2609 O O . GLU A 1 351 ? 34.418 -5.563 -26.425 1.00 41.75 351 GLU A O 1
ATOM 2614 N N . THR A 1 352 ? 33.722 -7.646 -25.984 1.00 47.28 352 THR A N 1
ATOM 2615 C CA . THR A 1 352 ? 32.884 -7.246 -24.836 1.00 47.28 352 THR A CA 1
ATOM 2616 C C . THR A 1 352 ? 33.677 -7.004 -23.554 1.00 47.28 352 THR A C 1
ATOM 2618 O O . THR A 1 352 ? 33.208 -6.288 -22.673 1.00 47.28 352 THR A O 1
ATOM 2621 N N . GLY A 1 353 ? 34.861 -7.614 -23.424 1.00 38.78 353 GLY A N 1
ATOM 2622 C CA . GLY A 1 353 ? 35.686 -7.542 -22.215 1.00 38.78 353 GLY A CA 1
ATOM 2623 C C . GLY A 1 353 ? 35.052 -8.164 -20.959 1.00 38.78 353 GLY A C 1
ATOM 2624 O O . GLY A 1 353 ? 35.621 -8.042 -19.876 1.00 38.78 353 GLY A O 1
ATOM 2625 N N . VAL A 1 354 ? 33.893 -8.827 -21.070 1.00 42.56 354 VAL A N 1
ATOM 2626 C CA . VAL A 1 354 ? 33.185 -9.427 -19.930 1.00 42.56 354 VAL A CA 1
ATOM 2627 C C . VAL A 1 354 ? 33.633 -10.876 -19.761 1.00 42.56 354 VAL A C 1
ATOM 2629 O O . VAL A 1 354 ? 33.129 -11.783 -20.422 1.00 42.56 354 VAL A O 1
ATOM 2632 N N . ALA A 1 355 ? 34.583 -11.106 -18.855 1.00 47.62 355 ALA A N 1
ATOM 2633 C CA . ALA A 1 355 ? 34.894 -12.447 -18.380 1.00 47.62 355 ALA A CA 1
ATOM 2634 C C . ALA A 1 355 ? 33.796 -12.897 -17.404 1.00 47.62 355 ALA A C 1
ATOM 2636 O O . ALA A 1 355 ? 33.641 -12.320 -16.328 1.00 47.62 355 ALA A O 1
ATOM 2637 N N . LEU A 1 356 ? 33.027 -13.925 -17.770 1.00 45.16 356 LEU A N 1
ATOM 2638 C CA . LEU A 1 356 ? 32.220 -14.645 -16.786 1.00 45.16 356 LEU A CA 1
ATOM 2639 C C . LEU A 1 356 ? 33.185 -15.397 -15.857 1.00 45.16 356 LEU A C 1
ATOM 2641 O O . LEU A 1 356 ? 34.089 -16.067 -16.372 1.00 45.16 356 LEU A O 1
ATOM 2645 N N . PRO A 1 357 ? 33.037 -15.313 -14.522 1.00 48.22 357 PRO A N 1
ATOM 2646 C CA . PRO A 1 357 ? 33.808 -16.167 -13.631 1.00 48.22 357 PRO A CA 1
ATOM 2647 C C . PRO A 1 357 ? 33.562 -17.627 -14.025 1.00 48.22 357 PRO A C 1
ATOM 2649 O O . PRO A 1 357 ? 32.432 -18.019 -14.331 1.00 48.22 357 PRO A O 1
ATOM 2652 N N . ALA A 1 358 ? 34.638 -18.412 -14.099 1.00 47.72 358 ALA A N 1
ATOM 2653 C CA . ALA A 1 358 ? 34.555 -19.808 -14.502 1.00 47.72 358 ALA A CA 1
ATOM 2654 C C . ALA A 1 358 ? 33.547 -20.552 -13.609 1.00 47.72 358 ALA A C 1
ATOM 2656 O O . ALA A 1 358 ? 33.557 -20.392 -12.387 1.00 47.72 358 ALA A O 1
ATOM 2657 N N . GLN A 1 359 ? 32.674 -21.365 -14.215 1.00 42.09 359 GLN A N 1
ATOM 2658 C CA . GLN A 1 359 ? 31.837 -22.291 -13.453 1.00 42.09 359 GLN A CA 1
ATOM 2659 C C . GLN A 1 359 ? 32.752 -23.187 -12.608 1.00 42.09 359 GLN A C 1
ATOM 2661 O O . GLN A 1 359 ? 33.603 -23.883 -13.157 1.00 42.09 359 GLN A O 1
ATOM 2666 N N . GLY A 1 360 ? 32.582 -23.144 -11.284 1.00 47.59 360 GLY A N 1
ATOM 2667 C CA . GLY A 1 360 ? 33.400 -23.908 -10.338 1.00 47.59 360 GLY A CA 1
ATOM 2668 C C . GLY A 1 360 ? 34.470 -23.093 -9.610 1.00 47.59 360 GLY A C 1
ATOM 2669 O O . GLY A 1 360 ? 35.622 -23.518 -9.555 1.00 47.59 360 GLY A O 1
ATOM 2670 N N . VAL A 1 361 ? 34.110 -21.945 -9.020 1.00 46.41 361 VAL A N 1
ATOM 2671 C CA . VAL A 1 361 ? 34.982 -21.299 -8.024 1.00 46.41 361 VAL A CA 1
ATOM 2672 C C . VAL A 1 361 ? 35.148 -22.271 -6.848 1.00 46.41 361 VAL A C 1
ATOM 2674 O O . VAL A 1 361 ? 34.173 -22.656 -6.207 1.00 46.41 361 VAL A O 1
ATOM 2677 N N . THR A 1 362 ? 36.385 -22.711 -6.632 1.00 48.53 362 THR A N 1
ATOM 2678 C CA . THR A 1 362 ? 36.811 -23.728 -5.659 1.00 48.53 362 THR A CA 1
ATOM 2679 C C . THR A 1 362 ? 36.694 -23.261 -4.208 1.00 48.53 362 THR A C 1
ATOM 2681 O O . THR A 1 362 ? 37.002 -22.103 -3.939 1.00 48.53 362 THR A O 1
ATOM 2684 N N . ASP A 1 363 ? 36.338 -24.193 -3.312 1.00 50.59 363 ASP A N 1
ATOM 2685 C CA . ASP A 1 363 ? 36.307 -24.127 -1.838 1.00 50.59 363 ASP A CA 1
ATOM 2686 C C . ASP A 1 363 ? 37.033 -22.923 -1.205 1.00 50.59 363 ASP A C 1
ATOM 2688 O O . ASP A 1 363 ? 38.239 -22.953 -0.948 1.00 50.59 363 ASP A O 1
ATOM 2692 N N . GLY A 1 364 ? 36.272 -21.868 -0.901 1.00 52.62 364 GLY A N 1
ATOM 2693 C CA . GLY A 1 364 ? 36.681 -20.766 -0.032 1.00 52.62 364 GLY A CA 1
ATOM 2694 C C . GLY A 1 364 ? 35.617 -20.520 1.039 1.00 52.62 364 GLY A C 1
ATOM 2695 O O . GLY A 1 364 ? 34.437 -20.410 0.731 1.00 52.62 364 GLY A O 1
ATOM 2696 N N . SER A 1 365 ? 36.003 -20.438 2.313 1.00 55.75 365 SER A N 1
ATOM 2697 C CA . SER A 1 365 ? 35.054 -20.261 3.429 1.00 55.75 365 SER A CA 1
ATOM 2698 C C . SER A 1 365 ? 34.802 -18.796 3.814 1.00 55.75 365 SER A C 1
ATOM 2700 O O . SER A 1 365 ? 34.220 -18.537 4.870 1.00 55.75 365 SER A O 1
ATOM 2702 N N . ASP A 1 366 ? 35.295 -17.832 3.027 1.00 70.50 366 ASP A N 1
ATOM 2703 C CA . ASP A 1 366 ? 35.150 -16.406 3.329 1.00 70.50 366 ASP A CA 1
ATOM 2704 C C . ASP A 1 366 ? 33.887 -15.786 2.696 1.00 70.50 366 ASP A C 1
ATOM 2706 O O . ASP A 1 366 ? 33.278 -16.320 1.761 1.00 70.50 366 ASP A O 1
ATOM 2710 N N . THR A 1 367 ? 33.452 -14.642 3.236 1.00 71.00 367 THR A N 1
ATOM 2711 C CA . THR A 1 367 ? 32.234 -13.958 2.772 1.00 71.00 367 THR A CA 1
ATOM 2712 C C . THR A 1 367 ? 32.336 -13.481 1.322 1.00 71.00 367 THR A C 1
ATOM 2714 O O . THR A 1 367 ? 31.321 -13.450 0.628 1.00 71.00 367 THR A O 1
ATOM 2717 N N . LYS A 1 368 ? 33.531 -13.128 0.827 1.00 75.69 368 LYS A N 1
ATOM 2718 C CA . LYS A 1 368 ? 33.696 -12.672 -0.564 1.00 75.69 368 LYS A CA 1
ATOM 2719 C C . LYS A 1 368 ? 33.386 -13.802 -1.535 1.00 75.69 368 LYS A C 1
ATOM 2721 O O . LYS A 1 368 ? 32.618 -13.602 -2.473 1.00 75.69 368 LYS A O 1
ATOM 2726 N N . HIS A 1 369 ? 33.904 -14.990 -1.248 1.00 76.06 369 HIS A N 1
ATOM 2727 C CA . HIS A 1 369 ? 33.620 -16.191 -2.013 1.00 76.06 369 HIS A CA 1
ATOM 2728 C C . HIS A 1 369 ? 32.128 -16.550 -1.979 1.00 76.06 369 HIS A C 1
ATOM 2730 O O . HIS A 1 369 ? 31.516 -16.751 -3.028 1.00 76.06 369 HIS A O 1
ATOM 2736 N N . SER A 1 370 ? 31.506 -16.542 -0.794 1.00 79.44 370 SER A N 1
ATOM 2737 C CA . SER A 1 370 ? 30.065 -16.822 -0.659 1.00 79.44 370 SER A CA 1
ATOM 2738 C C . SER A 1 370 ? 29.198 -15.805 -1.418 1.00 79.44 370 SER A C 1
ATOM 2740 O O . SER A 1 370 ? 28.199 -16.173 -2.036 1.00 79.44 370 SER A O 1
ATOM 2742 N N . LEU A 1 371 ? 29.588 -14.525 -1.438 1.00 84.50 371 LEU A N 1
ATOM 2743 C CA . LEU A 1 371 ? 28.889 -13.479 -2.190 1.00 84.50 371 LEU A CA 1
ATOM 2744 C C . LEU A 1 371 ? 29.024 -13.659 -3.712 1.00 84.50 371 LEU A C 1
ATOM 2746 O O . LEU A 1 371 ? 28.054 -13.461 -4.447 1.00 84.50 371 LEU A O 1
ATOM 2750 N N . GLU A 1 372 ? 30.202 -14.040 -4.203 1.00 83.69 372 GLU A N 1
ATOM 2751 C CA . GLU A 1 372 ? 30.417 -14.354 -5.622 1.00 83.69 372 GLU A CA 1
ATOM 2752 C C . GLU A 1 372 ? 29.604 -15.576 -6.065 1.00 83.69 372 GLU A C 1
ATOM 2754 O O . GLU A 1 372 ? 28.976 -15.547 -7.130 1.00 83.69 372 GLU A O 1
ATOM 2759 N N . GLN A 1 373 ? 29.548 -16.618 -5.232 1.00 82.81 373 GLN A N 1
ATOM 2760 C CA . GLN A 1 373 ? 28.704 -17.788 -5.467 1.00 82.81 373 GLN A CA 1
ATOM 2761 C C . GLN A 1 373 ? 27.219 -17.418 -5.474 1.00 82.81 373 GLN A C 1
ATOM 2763 O O . GLN A 1 373 ? 26.517 -17.780 -6.418 1.00 82.81 373 GLN A O 1
ATOM 2768 N N . LEU A 1 374 ? 26.757 -16.629 -4.496 1.00 87.00 374 LEU A N 1
ATOM 2769 C CA . LEU A 1 374 ? 25.382 -16.128 -4.440 1.00 87.00 374 LEU A CA 1
ATOM 2770 C C . LEU A 1 374 ? 25.013 -15.397 -5.737 1.00 87.00 374 LEU A C 1
ATOM 2772 O O . LEU A 1 374 ? 24.010 -15.716 -6.373 1.00 87.00 374 LEU A O 1
ATOM 2776 N N . ARG A 1 375 ? 25.843 -14.445 -6.173 1.00 83.38 375 ARG A N 1
ATOM 2777 C CA . ARG A 1 375 ? 25.614 -13.680 -7.411 1.00 83.38 375 ARG A CA 1
ATOM 2778 C C . ARG A 1 375 ? 25.585 -14.573 -8.646 1.00 83.38 375 ARG A C 1
ATOM 2780 O O . ARG A 1 375 ? 24.720 -14.399 -9.502 1.00 83.38 375 ARG A O 1
ATOM 2787 N N . SER A 1 376 ? 26.498 -15.536 -8.724 1.00 76.38 376 SER A N 1
ATOM 2788 C CA . SER A 1 376 ? 26.581 -16.479 -9.842 1.00 76.38 376 SER A CA 1
ATOM 2789 C C . SER A 1 376 ? 25.357 -17.393 -9.897 1.00 76.38 376 SER A C 1
ATOM 2791 O O . SER A 1 376 ? 24.746 -17.543 -10.953 1.00 76.38 376 SER A O 1
ATOM 2793 N N . ALA A 1 377 ? 24.941 -17.943 -8.755 1.00 75.62 377 ALA A N 1
ATOM 2794 C CA . ALA A 1 377 ? 23.746 -18.771 -8.638 1.00 75.62 377 ALA A CA 1
ATOM 2795 C C . ALA A 1 377 ? 22.481 -17.992 -9.033 1.00 75.62 377 ALA A C 1
ATOM 2797 O O . ALA A 1 377 ? 21.686 -18.465 -9.846 1.00 75.62 377 ALA A O 1
ATOM 2798 N N . ARG A 1 378 ? 22.343 -16.744 -8.561 1.00 77.50 378 ARG A N 1
ATOM 2799 C CA . ARG A 1 378 ? 21.253 -15.834 -8.959 1.00 77.50 378 ARG A CA 1
ATOM 2800 C C . ARG A 1 378 ? 21.243 -15.550 -10.454 1.00 77.50 378 ARG A C 1
ATOM 2802 O O . ARG A 1 378 ? 20.176 -15.574 -11.060 1.00 77.50 378 ARG A O 1
ATOM 2809 N N . TRP A 1 379 ? 22.409 -15.304 -11.050 1.00 70.56 379 TRP A N 1
ATOM 2810 C CA . TRP A 1 379 ? 22.536 -15.072 -12.490 1.00 70.56 379 TRP A CA 1
ATOM 2811 C C . TRP A 1 379 ? 22.104 -16.295 -13.309 1.00 70.56 379 TRP A C 1
ATOM 2813 O O . TRP A 1 379 ? 21.455 -16.156 -14.344 1.00 70.56 379 TRP A O 1
ATOM 2823 N N . LEU A 1 380 ? 22.440 -17.498 -12.839 1.00 71.50 380 LEU A N 1
ATOM 2824 C CA . LEU A 1 380 ? 22.061 -18.764 -13.471 1.00 71.50 380 LEU A CA 1
ATOM 2825 C C . LEU A 1 380 ? 20.605 -19.174 -13.188 1.00 71.50 380 LEU A C 1
ATOM 2827 O O . LEU A 1 380 ? 20.114 -20.121 -13.799 1.00 71.50 380 LEU A O 1
ATOM 2831 N N . GLY A 1 381 ? 19.909 -18.467 -12.292 1.00 70.12 381 GLY A N 1
ATOM 2832 C CA . GLY A 1 381 ? 18.559 -18.815 -11.851 1.00 70.12 381 GLY A CA 1
ATOM 2833 C C . GLY A 1 381 ? 18.504 -20.013 -10.894 1.00 70.12 381 GLY A C 1
ATOM 2834 O O . GLY A 1 381 ? 17.418 -20.533 -10.641 1.00 70.12 381 GLY A O 1
ATOM 2835 N N . ASP A 1 382 ? 19.641 -20.448 -10.346 1.00 78.50 382 ASP A N 1
ATOM 2836 C CA . ASP A 1 382 ? 19.717 -21.539 -9.373 1.00 78.50 382 ASP A CA 1
ATOM 2837 C C . ASP A 1 382 ? 19.470 -21.009 -7.953 1.00 78.50 382 ASP A C 1
ATOM 2839 O O . ASP A 1 382 ? 20.386 -20.648 -7.211 1.00 78.50 382 ASP A O 1
ATOM 2843 N N . ARG A 1 383 ? 18.190 -20.936 -7.576 1.00 83.50 383 ARG A N 1
ATOM 2844 C CA . ARG A 1 383 ? 17.763 -20.466 -6.248 1.00 83.50 383 ARG A CA 1
ATOM 2845 C C . ARG A 1 383 ? 18.217 -21.396 -5.115 1.00 83.50 383 ARG A C 1
ATOM 2847 O O . ARG A 1 383 ? 18.448 -20.929 -4.004 1.00 83.50 383 ARG A O 1
ATOM 2854 N N . ALA A 1 384 ? 18.368 -22.698 -5.372 1.00 87.00 384 ALA A N 1
ATOM 2855 C CA . ALA A 1 384 ? 18.805 -23.646 -4.348 1.00 87.00 384 ALA A CA 1
ATOM 2856 C C . ALA A 1 384 ? 20.281 -23.422 -3.995 1.00 87.00 384 ALA A C 1
ATOM 2858 O O . ALA A 1 384 ? 20.623 -23.326 -2.814 1.00 87.00 384 ALA A O 1
ATOM 2859 N N . ALA A 1 385 ? 21.134 -23.259 -5.012 1.00 82.12 385 ALA A N 1
ATOM 2860 C CA . ALA A 1 385 ? 22.526 -22.873 -4.816 1.00 82.12 385 ALA A CA 1
ATOM 2861 C C . ALA A 1 385 ? 22.640 -21.479 -4.181 1.00 82.12 385 ALA A C 1
ATOM 2863 O O . ALA A 1 385 ? 23.432 -21.300 -3.260 1.00 82.12 385 ALA A O 1
ATOM 2864 N N . ALA A 1 386 ? 21.806 -20.518 -4.597 1.00 86.31 386 ALA A N 1
ATOM 2865 C CA . ALA A 1 386 ? 21.787 -19.181 -4.006 1.00 86.31 386 ALA A CA 1
ATOM 2866 C C . ALA A 1 386 ? 21.498 -19.232 -2.496 1.00 86.31 386 ALA A C 1
ATOM 2868 O O . ALA A 1 386 ? 22.263 -18.677 -1.710 1.00 86.31 386 ALA A O 1
ATOM 2869 N N . LEU A 1 387 ? 20.453 -19.951 -2.072 1.00 93.25 387 LEU A N 1
ATOM 2870 C CA . LEU A 1 387 ? 20.119 -20.111 -0.654 1.00 93.25 387 LEU A CA 1
ATOM 2871 C C . LEU A 1 387 ? 21.228 -20.830 0.131 1.00 93.25 387 LEU A C 1
ATOM 2873 O O . LEU A 1 387 ? 21.515 -20.457 1.270 1.00 93.25 387 LEU A O 1
ATOM 2877 N N . ALA A 1 388 ? 21.869 -21.841 -0.463 1.00 91.62 388 ALA A N 1
ATOM 2878 C CA . ALA A 1 388 ? 23.009 -22.516 0.153 1.00 91.62 388 ALA A CA 1
ATOM 2879 C C . ALA A 1 388 ? 24.184 -21.547 0.378 1.00 91.62 388 ALA A C 1
ATOM 2881 O O . ALA A 1 388 ? 24.735 -21.518 1.477 1.00 91.62 388 ALA A O 1
ATOM 2882 N N . SER A 1 389 ? 24.498 -20.701 -0.610 1.00 90.62 389 SER A N 1
ATOM 2883 C CA . SER A 1 389 ? 25.518 -19.653 -0.485 1.00 90.62 389 SER A CA 1
ATOM 2884 C C . SER A 1 389 ? 25.161 -18.597 0.558 1.00 90.62 389 SER A C 1
ATOM 2886 O O . SER A 1 389 ? 26.046 -18.090 1.235 1.00 90.62 389 SER A O 1
ATOM 2888 N N . VAL A 1 390 ? 23.877 -18.267 0.744 1.00 94.31 390 VAL A N 1
ATOM 2889 C CA . VAL A 1 390 ? 23.468 -17.367 1.837 1.00 94.31 390 VAL A CA 1
ATOM 2890 C C . VAL A 1 390 ? 23.787 -17.986 3.196 1.00 94.31 390 VAL A C 1
ATOM 2892 O O . VAL A 1 390 ? 24.348 -17.326 4.066 1.00 94.31 390 VAL A O 1
ATOM 2895 N N . ARG A 1 391 ? 23.468 -19.270 3.372 1.00 93.94 391 ARG A N 1
ATOM 2896 C CA . ARG A 1 391 ? 23.694 -19.994 4.631 1.00 93.94 391 ARG A CA 1
ATOM 2897 C C . ARG A 1 391 ? 25.167 -20.302 4.909 1.00 93.94 391 ARG A C 1
ATOM 2899 O O . ARG A 1 391 ? 25.490 -20.654 6.040 1.00 93.94 391 ARG A O 1
ATOM 2906 N N . SER A 1 392 ? 26.051 -20.157 3.921 1.00 90.12 392 SER A N 1
ATOM 2907 C CA . SER A 1 392 ? 27.502 -20.275 4.103 1.00 90.12 392 SER A CA 1
ATOM 2908 C C . SER A 1 392 ? 28.191 -18.959 4.472 1.00 90.12 392 SER A C 1
ATOM 2910 O O . SER A 1 392 ? 29.389 -18.973 4.746 1.00 90.12 392 SER A O 1
ATOM 2912 N N . ILE A 1 393 ? 27.477 -17.826 4.496 1.00 89.19 393 ILE A N 1
ATOM 2913 C CA . ILE A 1 393 ? 28.054 -16.529 4.877 1.00 89.19 393 ILE A CA 1
ATOM 2914 C C . ILE A 1 393 ? 28.447 -16.560 6.359 1.00 89.19 393 ILE A C 1
ATOM 2916 O O . ILE A 1 393 ? 27.596 -16.663 7.241 1.00 89.19 393 ILE A O 1
ATOM 2920 N N . THR A 1 394 ? 29.748 -16.438 6.630 1.00 88.00 394 THR A N 1
ATOM 2921 C CA . THR A 1 394 ? 30.323 -16.483 7.985 1.00 88.00 394 THR A CA 1
ATOM 2922 C C . THR A 1 394 ? 30.530 -15.101 8.607 1.00 88.00 394 THR A C 1
ATOM 2924 O O . THR A 1 394 ? 30.454 -14.973 9.827 1.00 88.00 394 THR A O 1
ATOM 2927 N N . ASP A 1 395 ? 30.731 -14.060 7.792 1.00 90.94 395 ASP A N 1
ATOM 2928 C CA . ASP A 1 395 ? 30.825 -12.659 8.226 1.00 90.94 395 ASP A CA 1
ATOM 2929 C C . ASP A 1 395 ? 29.826 -11.776 7.450 1.00 90.94 395 ASP A C 1
ATOM 2931 O O . ASP A 1 395 ? 30.171 -11.234 6.395 1.00 90.94 395 ASP A O 1
ATOM 2935 N N . PRO A 1 396 ? 28.582 -11.624 7.944 1.00 92.62 396 PRO A N 1
ATOM 2936 C CA . PRO A 1 396 ? 27.571 -10.739 7.364 1.00 92.62 396 PRO A CA 1
ATOM 2937 C C . PRO A 1 396 ? 27.982 -9.268 7.221 1.00 92.62 396 PRO A C 1
ATOM 2939 O O . PRO A 1 396 ? 27.453 -8.573 6.351 1.00 92.62 396 PRO A O 1
ATOM 2942 N N . ALA A 1 397 ? 28.911 -8.770 8.045 1.00 92.75 397 ALA A N 1
ATOM 2943 C CA . ALA A 1 397 ? 29.320 -7.367 8.012 1.00 92.75 397 ALA A CA 1
ATOM 2944 C C . ALA A 1 397 ? 30.127 -7.026 6.748 1.00 92.75 397 ALA A C 1
ATOM 2946 O O . ALA A 1 397 ? 30.155 -5.866 6.332 1.00 92.75 397 ALA A O 1
ATOM 2947 N N . ALA A 1 398 ? 30.727 -8.036 6.110 1.00 89.06 398 ALA A N 1
ATOM 2948 C CA . ALA A 1 398 ? 31.455 -7.904 4.852 1.00 89.06 398 ALA A CA 1
ATOM 2949 C C . ALA A 1 398 ? 30.555 -7.879 3.600 1.00 89.06 398 ALA A C 1
ATOM 2951 O O . ALA A 1 398 ? 31.063 -7.661 2.497 1.00 89.06 398 ALA A O 1
ATOM 2952 N N . LEU A 1 399 ? 29.240 -8.093 3.735 1.00 92.50 399 LEU A N 1
ATOM 2953 C CA . LEU A 1 399 ? 28.310 -7.948 2.615 1.00 92.50 399 LEU A CA 1
ATOM 2954 C C . LEU A 1 399 ? 28.190 -6.480 2.200 1.00 92.50 399 LEU A C 1
ATOM 2956 O O . LEU A 1 399 ? 28.044 -5.588 3.037 1.00 92.50 399 LEU A O 1
ATOM 2960 N N . ASP A 1 400 ? 28.184 -6.238 0.891 1.00 92.19 400 ASP A N 1
ATOM 2961 C CA . ASP A 1 400 ? 27.736 -4.958 0.354 1.00 92.19 400 ASP A CA 1
ATOM 2962 C C . ASP A 1 400 ? 26.201 -4.869 0.331 1.00 92.19 400 ASP A C 1
ATOM 2964 O O . ASP A 1 400 ? 25.487 -5.858 0.510 1.00 92.19 400 ASP A O 1
ATOM 2968 N N . GLY A 1 401 ? 25.675 -3.660 0.126 1.00 91.00 401 GLY A N 1
ATOM 2969 C CA . GLY A 1 401 ? 24.232 -3.398 0.115 1.00 91.00 401 GLY A CA 1
ATOM 2970 C C . GLY A 1 401 ? 23.427 -4.289 -0.846 1.00 91.00 401 GLY A C 1
ATOM 2971 O O . GLY A 1 401 ? 22.449 -4.907 -0.414 1.00 91.00 401 GLY A O 1
ATOM 2972 N N . PRO A 1 402 ? 23.826 -4.412 -2.129 1.00 87.81 402 PRO A N 1
ATOM 2973 C CA . PRO A 1 402 ? 23.174 -5.320 -3.070 1.00 87.81 402 PRO A CA 1
ATOM 2974 C C . PRO A 1 402 ? 23.255 -6.790 -2.645 1.00 87.81 402 PRO A C 1
ATOM 2976 O O . PRO A 1 402 ? 22.260 -7.503 -2.749 1.00 87.81 402 PRO A O 1
ATOM 2979 N N . GLY A 1 403 ? 24.410 -7.244 -2.144 1.00 90.94 403 GLY A N 1
ATOM 2980 C CA . GLY A 1 403 ? 24.608 -8.604 -1.646 1.00 90.94 403 GLY A CA 1
ATOM 2981 C C . GLY A 1 403 ? 23.709 -8.931 -0.459 1.00 90.94 403 GLY A C 1
ATOM 2982 O O . GLY A 1 403 ? 23.049 -9.969 -0.460 1.00 90.94 403 GLY A O 1
ATOM 2983 N N . LEU A 1 404 ? 23.604 -8.011 0.504 1.00 94.88 404 LEU A N 1
ATOM 2984 C CA . LEU A 1 404 ? 22.671 -8.123 1.624 1.00 94.88 404 LEU A CA 1
ATOM 2985 C C . LEU A 1 404 ? 21.218 -8.191 1.136 1.00 94.88 404 LEU A C 1
ATOM 2987 O O . LEU A 1 404 ? 20.456 -9.038 1.595 1.00 94.88 404 LEU A O 1
ATOM 2991 N N . GLY A 1 405 ? 20.841 -7.342 0.174 1.00 90.69 405 GLY A N 1
ATOM 2992 C CA . GLY A 1 405 ? 19.518 -7.377 -0.450 1.00 90.69 405 GLY A CA 1
ATOM 2993 C C . GLY A 1 405 ? 19.202 -8.731 -1.090 1.00 90.69 405 GLY A C 1
ATOM 2994 O O . GLY A 1 405 ? 18.151 -9.298 -0.809 1.00 90.69 405 GLY A O 1
ATOM 2995 N N . MET A 1 406 ? 20.123 -9.281 -1.889 1.00 88.81 406 MET A N 1
ATOM 2996 C CA . MET A 1 406 ? 19.964 -10.604 -2.510 1.00 88.81 406 MET A CA 1
ATOM 2997 C C . MET A 1 406 ? 19.820 -11.714 -1.465 1.00 88.81 406 MET A C 1
ATOM 2999 O O . MET A 1 406 ? 18.962 -12.580 -1.606 1.00 88.81 406 MET A O 1
ATOM 3003 N N . ALA A 1 407 ? 20.636 -11.685 -0.411 1.00 94.25 407 ALA A N 1
ATOM 3004 C CA . ALA A 1 407 ? 20.609 -12.704 0.630 1.00 94.25 407 ALA A CA 1
ATOM 3005 C C . ALA A 1 407 ? 19.302 -12.674 1.441 1.00 94.25 407 ALA A C 1
ATOM 3007 O O . ALA A 1 407 ? 18.682 -13.714 1.665 1.00 94.25 407 ALA A O 1
ATOM 3008 N N . LEU A 1 408 ? 18.842 -11.480 1.825 1.00 93.50 408 LEU A N 1
ATOM 3009 C CA . LEU A 1 408 ? 17.559 -11.298 2.509 1.00 93.50 408 LEU A CA 1
ATOM 3010 C C . LEU A 1 408 ? 16.374 -11.710 1.632 1.00 93.50 408 LEU A C 1
ATOM 3012 O O . LEU A 1 408 ? 15.401 -12.246 2.154 1.00 93.50 408 LEU A O 1
ATOM 3016 N N . GLU A 1 409 ? 16.456 -11.495 0.318 1.00 89.19 409 GLU A N 1
ATOM 3017 C CA . GLU A 1 409 ? 15.454 -11.970 -0.637 1.00 89.19 409 GLU A CA 1
ATOM 3018 C C . GLU A 1 409 ? 15.340 -13.502 -0.628 1.00 89.19 409 GLU A C 1
ATOM 3020 O O . GLU A 1 409 ? 14.236 -14.028 -0.506 1.00 89.19 409 GLU A O 1
ATOM 3025 N N . GLU A 1 410 ? 16.464 -14.226 -0.711 1.00 90.94 410 GLU A N 1
ATOM 3026 C CA . GLU A 1 410 ? 16.459 -15.698 -0.683 1.00 90.94 410 GLU A CA 1
ATOM 3027 C C . GLU A 1 410 ? 15.872 -16.240 0.621 1.00 90.94 410 GLU A C 1
ATOM 3029 O O . GLU A 1 410 ? 15.017 -17.127 0.600 1.00 90.94 410 GLU A O 1
ATOM 3034 N N . LEU A 1 411 ? 16.274 -15.672 1.763 1.00 92.94 411 LEU A N 1
ATOM 3035 C CA . LEU A 1 411 ? 15.712 -16.046 3.063 1.00 92.94 411 LEU A CA 1
ATOM 3036 C C . LEU A 1 411 ? 14.222 -15.713 3.140 1.00 92.94 411 LEU A C 1
ATOM 3038 O O . LEU A 1 411 ? 13.445 -16.478 3.711 1.00 92.94 411 LEU A O 1
ATOM 3042 N N . ALA A 1 412 ? 13.802 -14.600 2.535 1.00 86.88 412 ALA A N 1
ATOM 3043 C CA . ALA A 1 412 ? 12.405 -14.223 2.507 1.00 86.88 412 ALA A CA 1
ATOM 3044 C C . ALA A 1 412 ? 11.555 -15.177 1.658 1.00 86.88 412 ALA A C 1
ATOM 3046 O O . ALA A 1 412 ? 10.434 -15.490 2.061 1.00 86.88 412 ALA A O 1
ATOM 3047 N N . ILE A 1 413 ? 12.070 -15.651 0.524 1.00 84.56 413 ILE A N 1
ATOM 3048 C CA . ILE A 1 413 ? 11.413 -16.650 -0.330 1.00 84.56 413 ILE A CA 1
ATOM 3049 C C . ILE A 1 413 ? 11.353 -18.012 0.373 1.00 84.56 413 ILE A C 1
ATOM 3051 O O . ILE A 1 413 ? 10.337 -18.700 0.283 1.00 84.56 413 ILE A O 1
ATOM 3055 N N . ALA A 1 414 ? 12.407 -18.376 1.107 1.00 88.94 414 ALA A N 1
ATOM 3056 C CA . ALA A 1 414 ? 12.494 -19.612 1.885 1.00 88.94 414 ALA A CA 1
ATOM 3057 C C . ALA A 1 414 ? 11.693 -19.589 3.204 1.00 88.94 414 ALA A C 1
ATOM 3059 O O . ALA A 1 414 ? 11.761 -20.548 3.968 1.00 88.94 414 ALA A O 1
ATOM 3060 N N . ASP A 1 415 ? 10.968 -18.499 3.480 1.00 88.06 415 ASP A N 1
ATOM 3061 C CA . ASP A 1 415 ? 10.219 -18.259 4.721 1.00 88.06 415 ASP A CA 1
ATOM 3062 C C . ASP A 1 415 ? 11.073 -18.346 6.005 1.00 88.06 415 ASP A C 1
ATOM 3064 O O . ASP A 1 415 ? 10.602 -18.649 7.099 1.00 88.06 415 ASP A O 1
ATOM 3068 N N . ALA A 1 416 ? 12.363 -18.027 5.889 1.00 92.44 416 ALA A N 1
ATOM 3069 C CA . ALA A 1 416 ? 13.341 -18.074 6.970 1.00 92.44 416 ALA A CA 1
ATOM 3070 C C . ALA A 1 416 ? 13.422 -16.727 7.717 1.00 92.44 416 ALA A C 1
ATOM 3072 O O . ALA A 1 416 ? 14.473 -16.087 7.793 1.00 92.44 416 ALA A O 1
ATOM 3073 N N . ALA A 1 417 ? 12.292 -16.267 8.266 1.00 90.56 417 ALA A N 1
ATOM 3074 C CA . ALA A 1 417 ? 12.157 -14.920 8.833 1.00 90.56 417 ALA A CA 1
ATOM 3075 C C . ALA A 1 417 ? 13.150 -14.618 9.977 1.00 90.56 417 ALA A C 1
ATOM 3077 O O . ALA A 1 417 ? 13.695 -13.515 10.057 1.00 90.56 417 ALA A O 1
ATOM 3078 N N . THR A 1 418 ? 13.431 -15.605 10.833 1.00 91.19 418 THR A N 1
ATOM 3079 C CA . THR A 1 418 ? 14.420 -15.479 11.916 1.00 91.19 418 THR A CA 1
ATOM 3080 C C . THR A 1 418 ? 15.846 -15.372 11.376 1.00 91.19 418 THR A C 1
ATOM 3082 O O . THR A 1 418 ? 16.582 -14.493 11.816 1.00 91.19 418 THR A O 1
ATOM 3085 N N . GLU A 1 419 ? 16.221 -16.202 10.392 1.00 95.00 419 GLU A N 1
ATOM 3086 C CA . GLU A 1 419 ? 17.538 -16.124 9.734 1.00 95.00 419 GLU A CA 1
ATOM 3087 C C . GLU A 1 419 ? 17.733 -14.739 9.096 1.00 95.00 419 GLU A C 1
ATOM 3089 O O . GLU A 1 419 ? 18.774 -14.111 9.279 1.00 95.00 419 GLU A O 1
ATOM 3094 N N . ALA A 1 420 ? 16.704 -14.217 8.418 1.00 94.94 420 ALA A N 1
ATOM 3095 C CA . ALA A 1 420 ? 16.743 -12.897 7.792 1.00 94.94 420 ALA A CA 1
ATOM 3096 C C . ALA A 1 420 ? 16.910 -11.764 8.817 1.00 94.94 420 ALA A C 1
ATOM 3098 O O . ALA A 1 420 ? 17.695 -10.841 8.599 1.00 94.94 420 ALA A O 1
ATOM 3099 N N . ALA A 1 421 ? 16.205 -11.836 9.950 1.00 93.12 421 ALA A N 1
ATOM 3100 C CA . ALA A 1 421 ? 16.332 -10.849 11.019 1.00 93.12 421 ALA A CA 1
ATOM 3101 C C . ALA A 1 421 ? 17.738 -10.856 11.647 1.00 93.12 421 ALA A C 1
ATOM 3103 O O . ALA A 1 421 ? 18.280 -9.788 11.938 1.00 93.12 421 ALA A O 1
ATOM 3104 N N . THR A 1 422 ? 18.342 -12.036 11.817 1.00 94.62 422 THR A N 1
ATOM 3105 C CA . THR A 1 422 ? 19.725 -12.177 12.295 1.00 94.62 422 THR A CA 1
ATOM 3106 C C . THR A 1 422 ? 20.725 -11.632 11.278 1.00 94.62 422 THR A C 1
ATOM 3108 O O . THR A 1 422 ? 21.565 -10.813 11.641 1.00 94.62 422 THR A O 1
ATOM 3111 N N . LEU A 1 423 ? 20.599 -12.015 10.003 1.00 96.62 423 LEU A N 1
ATOM 3112 C CA . LEU A 1 423 ? 21.453 -11.519 8.920 1.00 96.62 423 LEU A CA 1
ATOM 3113 C C . LEU A 1 423 ? 21.420 -9.988 8.834 1.00 96.62 423 LEU A C 1
ATOM 3115 O O . LEU A 1 423 ? 22.467 -9.353 8.744 1.00 96.62 423 LEU A O 1
ATOM 3119 N N . TRP A 1 424 ? 20.226 -9.396 8.913 1.00 96.75 424 TRP A N 1
ATOM 3120 C CA . TRP A 1 424 ? 20.050 -7.947 8.937 1.00 96.75 424 TRP A CA 1
ATOM 3121 C C . TRP A 1 424 ? 20.781 -7.301 10.118 1.00 96.75 424 TRP A C 1
ATOM 3123 O O . TRP A 1 424 ? 21.553 -6.368 9.913 1.00 96.75 424 TRP A O 1
ATOM 3133 N N . ALA A 1 425 ? 20.579 -7.808 11.338 1.00 95.38 425 ALA A N 1
ATOM 3134 C CA . ALA A 1 425 ? 21.189 -7.252 12.546 1.00 95.38 425 ALA A CA 1
ATOM 3135 C C . ALA A 1 425 ? 22.725 -7.364 12.560 1.00 95.38 425 ALA A C 1
ATOM 3137 O O . ALA A 1 425 ? 23.389 -6.529 13.170 1.00 95.38 425 ALA A O 1
ATOM 3138 N N . SER A 1 426 ? 23.284 -8.377 11.892 1.00 96.19 426 SER A N 1
ATOM 3139 C CA . SER A 1 426 ? 24.731 -8.598 11.783 1.00 96.19 426 SER A CA 1
ATOM 3140 C C . SER A 1 426 ? 25.391 -7.870 10.607 1.00 96.19 426 SER A C 1
ATOM 3142 O O . SER A 1 426 ? 26.618 -7.864 10.513 1.00 96.19 426 SER A O 1
ATOM 3144 N N . ALA A 1 427 ? 24.616 -7.274 9.699 1.00 96.62 427 ALA A N 1
ATOM 3145 C CA . ALA A 1 427 ? 25.154 -6.563 8.546 1.00 96.62 427 ALA A CA 1
ATOM 3146 C C . ALA A 1 427 ? 25.727 -5.183 8.912 1.00 96.62 427 ALA A C 1
ATOM 3148 O O . ALA A 1 427 ? 25.362 -4.575 9.919 1.00 96.62 427 ALA A O 1
ATOM 3149 N N . SER A 1 428 ? 26.612 -4.653 8.061 1.00 95.81 428 SER A N 1
ATOM 3150 C CA . SER A 1 428 ? 27.184 -3.321 8.275 1.00 95.81 428 SER A CA 1
ATOM 3151 C C . SER A 1 428 ? 26.130 -2.211 8.109 1.00 95.81 428 SER A C 1
ATOM 3153 O O . SER A 1 428 ? 25.250 -2.328 7.249 1.00 95.81 428 SER A O 1
ATOM 3155 N N . PRO A 1 429 ? 26.245 -1.078 8.836 1.00 94.75 429 PRO A N 1
ATOM 3156 C CA . PRO A 1 429 ? 25.337 0.059 8.663 1.00 94.75 429 PRO A CA 1
ATOM 3157 C C . PRO A 1 429 ? 25.269 0.554 7.214 1.00 94.75 429 PRO A C 1
ATOM 3159 O O . PRO A 1 429 ? 24.201 0.896 6.724 1.00 94.75 429 PRO A O 1
ATOM 3162 N N . SER A 1 430 ? 26.395 0.529 6.489 1.00 94.31 430 SER A N 1
ATOM 3163 C CA . SER A 1 430 ? 26.425 0.934 5.080 1.00 94.31 430 SER A CA 1
ATOM 3164 C C . SER A 1 430 ? 25.619 -0.004 4.179 1.00 94.31 430 SER A C 1
ATOM 3166 O O . SER A 1 430 ? 24.969 0.475 3.253 1.00 94.31 430 SER A O 1
ATOM 3168 N N . ALA A 1 431 ? 25.644 -1.318 4.422 1.00 94.31 431 ALA A N 1
ATOM 3169 C CA . ALA A 1 431 ? 24.830 -2.266 3.664 1.00 94.31 431 ALA A CA 1
ATOM 3170 C C . ALA A 1 431 ? 23.336 -2.117 3.993 1.00 94.31 431 ALA A C 1
ATOM 3172 O O . ALA A 1 431 ? 22.494 -2.196 3.098 1.00 94.31 431 ALA A O 1
ATOM 3173 N N . GLN A 1 432 ? 23.012 -1.819 5.255 1.00 94.94 432 GLN A N 1
ATOM 3174 C CA . GLN A 1 432 ? 21.650 -1.533 5.715 1.00 94.94 432 GLN A CA 1
ATOM 3175 C C . GLN A 1 432 ? 21.053 -0.244 5.111 1.00 94.94 432 GLN A C 1
ATOM 3177 O O . GLN A 1 432 ? 19.832 -0.071 5.105 1.00 94.94 432 GLN A O 1
ATOM 3182 N N . GLU A 1 433 ? 21.861 0.667 4.560 1.00 91.06 433 GLU A N 1
ATOM 3183 C CA . GLU A 1 433 ? 21.343 1.820 3.806 1.00 91.06 433 GLU A CA 1
ATOM 3184 C C . GLU A 1 433 ? 20.763 1.436 2.435 1.00 91.06 433 GLU A C 1
ATOM 3186 O O . GLU A 1 433 ? 20.002 2.210 1.856 1.00 91.06 433 GLU A O 1
ATOM 3191 N N . HIS A 1 434 ? 21.056 0.239 1.918 1.00 89.12 434 HIS A N 1
ATOM 3192 C CA . HIS A 1 434 ? 20.566 -0.182 0.610 1.00 89.12 434 HIS A CA 1
ATOM 3193 C C . HIS A 1 434 ? 19.056 -0.464 0.624 1.00 89.12 434 HIS A C 1
ATOM 3195 O O . HIS A 1 434 ? 18.564 -1.287 1.400 1.00 89.12 434 HIS A O 1
ATOM 3201 N N . TYR A 1 435 ? 18.319 0.171 -0.294 1.00 83.19 435 TYR A N 1
ATOM 3202 C CA . TYR A 1 435 ? 16.852 0.133 -0.344 1.00 83.19 435 TYR A CA 1
ATOM 3203 C C . TYR A 1 435 ? 16.288 -1.299 -0.349 1.00 83.19 435 TYR A C 1
ATOM 3205 O O . TYR A 1 435 ? 15.401 -1.619 0.440 1.00 83.19 435 TYR A O 1
ATOM 3213 N N . ALA A 1 436 ? 16.835 -2.191 -1.186 1.00 82.62 436 ALA A N 1
ATOM 3214 C CA . ALA A 1 436 ? 16.322 -3.555 -1.314 1.00 82.62 436 ALA A CA 1
ATOM 3215 C C . ALA A 1 436 ? 16.528 -4.354 -0.021 1.00 82.62 436 ALA A C 1
ATOM 3217 O O . ALA A 1 436 ? 15.650 -5.108 0.389 1.00 82.62 436 ALA A O 1
ATOM 3218 N N . ALA A 1 437 ? 17.660 -4.139 0.662 1.00 90.62 437 ALA A N 1
ATOM 3219 C CA . ALA A 1 437 ? 17.949 -4.806 1.924 1.00 90.62 437 ALA A CA 1
ATOM 3220 C C . ALA A 1 437 ? 16.933 -4.400 3.000 1.00 90.62 437 ALA A C 1
ATOM 3222 O O . ALA A 1 437 ? 16.380 -5.266 3.674 1.00 90.62 437 ALA A O 1
ATOM 3223 N N . ARG A 1 438 ? 16.602 -3.104 3.096 1.00 89.62 438 ARG A N 1
ATOM 3224 C CA . ARG A 1 438 ? 15.562 -2.619 4.019 1.00 89.62 438 ARG A CA 1
ATOM 3225 C C . ARG A 1 438 ? 14.206 -3.242 3.747 1.00 89.62 438 ARG A C 1
ATOM 3227 O O . ARG A 1 438 ? 13.563 -3.716 4.680 1.00 89.62 438 ARG A O 1
ATOM 3234 N N . VAL A 1 439 ? 13.782 -3.254 2.483 1.00 84.94 439 VAL A N 1
ATOM 3235 C CA . VAL A 1 439 ? 12.478 -3.795 2.078 1.00 84.94 439 VAL A CA 1
ATOM 3236 C C . VAL A 1 439 ? 12.361 -5.273 2.464 1.00 84.94 439 VAL A C 1
ATOM 3238 O O . VAL A 1 439 ? 11.383 -5.660 3.107 1.00 84.94 439 VAL A O 1
ATOM 3241 N N . TYR A 1 440 ? 13.370 -6.093 2.155 1.00 87.75 440 TYR A N 1
ATOM 3242 C CA . TYR A 1 440 ? 13.337 -7.529 2.460 1.00 87.75 440 TYR A CA 1
ATOM 3243 C C . TYR A 1 440 ? 13.505 -7.851 3.949 1.00 87.75 440 TYR A C 1
ATOM 3245 O O . TYR A 1 440 ? 12.841 -8.764 4.457 1.00 87.75 440 TYR A O 1
ATOM 3253 N N . ALA A 1 441 ? 14.328 -7.088 4.675 1.00 91.50 441 ALA A N 1
ATOM 3254 C CA . ALA A 1 441 ? 14.431 -7.208 6.128 1.00 91.50 441 ALA A CA 1
ATOM 3255 C C . ALA A 1 441 ? 13.088 -6.895 6.798 1.00 91.50 441 ALA A C 1
ATOM 3257 O O . ALA A 1 441 ? 12.602 -7.676 7.616 1.00 91.50 441 ALA A O 1
ATOM 3258 N N . ARG A 1 442 ? 12.447 -5.791 6.397 1.00 89.50 442 ARG A N 1
ATOM 3259 C CA . ARG A 1 442 ? 11.156 -5.354 6.935 1.00 89.50 442 ARG A CA 1
ATOM 3260 C C . ARG A 1 442 ? 10.057 -6.388 6.704 1.00 89.50 442 ARG A C 1
ATOM 3262 O O . ARG A 1 442 ? 9.353 -6.734 7.649 1.00 89.50 442 ARG A O 1
ATOM 3269 N N . ALA A 1 443 ? 9.950 -6.924 5.486 1.00 84.25 443 ALA A N 1
ATOM 3270 C CA . ALA A 1 443 ? 8.982 -7.972 5.153 1.00 84.25 443 ALA A CA 1
ATOM 3271 C C . ALA A 1 443 ? 9.184 -9.245 5.996 1.00 84.25 443 ALA A C 1
ATOM 3273 O O . ALA A 1 443 ? 8.224 -9.868 6.450 1.00 84.25 443 ALA A O 1
ATOM 3274 N N . SER A 1 444 ? 10.438 -9.622 6.255 1.00 88.56 444 SER A N 1
ATOM 3275 C CA . SER A 1 444 ? 10.752 -10.787 7.085 1.00 88.56 444 SER A CA 1
ATOM 3276 C C . SER A 1 444 ? 10.446 -10.554 8.564 1.00 88.56 444 SER A C 1
ATOM 3278 O O . SER A 1 444 ? 9.803 -11.394 9.184 1.00 88.56 444 SER A O 1
ATOM 3280 N N . ILE A 1 445 ? 10.809 -9.393 9.116 1.00 92.25 445 ILE A N 1
ATOM 3281 C CA . ILE A 1 445 ? 10.500 -9.030 10.508 1.00 92.25 445 ILE A CA 1
ATOM 3282 C C . ILE A 1 445 ? 8.984 -8.957 10.737 1.00 92.25 445 ILE A C 1
ATOM 3284 O O . ILE A 1 445 ? 8.487 -9.470 11.740 1.00 92.25 445 ILE A O 1
ATOM 3288 N N . ALA A 1 446 ? 8.246 -8.387 9.782 1.00 89.50 446 ALA A N 1
ATOM 3289 C CA . ALA A 1 446 ? 6.788 -8.373 9.774 1.00 89.50 446 ALA A CA 1
ATOM 3290 C C . ALA A 1 446 ? 6.189 -9.782 9.912 1.00 89.50 446 ALA A C 1
ATOM 3292 O O . ALA A 1 446 ? 5.303 -9.989 10.734 1.00 89.50 446 ALA A O 1
ATOM 3293 N N . ARG A 1 447 ? 6.708 -10.781 9.189 1.00 86.19 447 ARG A N 1
ATOM 3294 C CA . ARG A 1 447 ? 6.240 -12.169 9.342 1.00 86.19 447 ARG A CA 1
ATOM 3295 C C . ARG A 1 447 ? 6.504 -12.741 10.724 1.00 86.19 447 ARG A C 1
ATOM 3297 O O . ARG A 1 447 ? 5.624 -13.394 11.274 1.00 86.19 447 ARG A O 1
ATOM 3304 N N . SER A 1 448 ? 7.673 -12.478 11.306 1.00 90.44 448 SER A N 1
ATOM 3305 C CA . SER A 1 448 ? 7.952 -12.906 12.682 1.00 90.44 448 SER A CA 1
ATOM 3306 C C . SER A 1 448 ? 6.959 -12.288 13.673 1.00 90.44 448 SER A C 1
ATOM 3308 O O . SER A 1 448 ? 6.563 -12.945 14.631 1.00 90.44 448 SER A O 1
ATOM 3310 N N . MET A 1 449 ? 6.526 -11.047 13.432 1.00 93.31 449 MET A N 1
ATOM 3311 C CA . MET A 1 449 ? 5.503 -10.379 14.240 1.00 93.31 449 MET A CA 1
ATOM 3312 C C . MET A 1 449 ? 4.111 -10.969 14.014 1.00 93.31 449 MET A C 1
ATOM 3314 O O . MET A 1 449 ? 3.415 -11.217 14.992 1.00 93.31 449 MET A O 1
ATOM 3318 N N . ASP A 1 450 ? 3.709 -11.247 12.771 1.00 90.62 450 ASP A N 1
ATOM 3319 C CA . ASP A 1 450 ? 2.442 -11.941 12.495 1.00 90.62 450 ASP A CA 1
ATOM 3320 C C . ASP A 1 450 ? 2.415 -13.330 13.150 1.00 90.62 450 ASP A C 1
ATOM 3322 O O . ASP A 1 450 ? 1.425 -13.675 13.789 1.00 90.62 450 ASP A O 1
ATOM 3326 N N . ALA A 1 451 ? 3.508 -14.098 13.071 1.00 91.44 451 ALA A N 1
ATOM 3327 C CA . ALA A 1 451 ? 3.621 -15.404 13.721 1.00 91.44 451 ALA A CA 1
ATOM 3328 C C . ALA A 1 451 ? 3.520 -15.300 15.253 1.00 91.44 451 ALA A C 1
ATOM 3330 O O . ALA A 1 451 ? 2.789 -16.070 15.874 1.00 91.44 451 ALA A O 1
ATOM 3331 N N . ALA A 1 452 ? 4.199 -14.320 15.859 1.00 94.56 452 ALA A N 1
ATOM 3332 C CA . ALA A 1 452 ? 4.106 -14.056 17.294 1.00 94.56 452 ALA A CA 1
ATOM 3333 C C . ALA A 1 452 ? 2.678 -13.673 17.715 1.00 94.56 452 ALA A C 1
ATOM 3335 O O . ALA A 1 452 ? 2.145 -14.216 18.678 1.00 94.56 452 ALA A O 1
ATOM 3336 N N . LEU A 1 453 ? 2.025 -12.785 16.964 1.00 94.69 453 LEU A N 1
ATOM 3337 C CA . LEU A 1 453 ? 0.660 -12.339 17.249 1.00 94.69 453 LEU A CA 1
ATOM 3338 C C . LEU A 1 453 ? -0.382 -13.439 17.027 1.00 94.69 453 LEU A C 1
ATOM 3340 O O . LEU A 1 453 ? -1.363 -13.488 17.763 1.00 94.69 453 LEU A O 1
ATOM 3344 N N . ALA A 1 454 ? -0.175 -14.326 16.051 1.00 93.25 454 ALA A N 1
ATOM 3345 C CA . ALA A 1 454 ? -1.014 -15.506 15.842 1.00 93.25 454 ALA A CA 1
ATOM 3346 C C . ALA A 1 454 ? -0.889 -16.518 16.995 1.00 93.25 454 ALA A C 1
ATOM 3348 O O . ALA A 1 454 ? -1.842 -17.237 17.282 1.00 93.25 454 ALA A O 1
ATOM 3349 N N . ALA A 1 455 ? 0.261 -16.544 17.672 1.00 94.50 455 ALA A N 1
ATOM 3350 C CA . ALA A 1 455 ? 0.481 -17.300 18.902 1.00 94.50 455 ALA A CA 1
ATOM 3351 C C . ALA A 1 455 ? 0.059 -16.533 20.175 1.00 94.50 455 ALA A C 1
ATOM 3353 O O . ALA A 1 455 ? 0.327 -17.006 21.278 1.00 94.50 455 ALA A O 1
ATOM 3354 N N . ASP A 1 456 ? -0.567 -15.354 20.033 1.00 93.38 456 ASP A N 1
ATOM 3355 C CA . ASP A 1 456 ? -0.905 -14.429 21.124 1.00 93.38 456 ASP A CA 1
ATOM 3356 C C . ASP A 1 456 ? 0.305 -14.056 22.019 1.00 93.38 456 ASP A C 1
ATOM 3358 O O . ASP A 1 456 ? 0.165 -13.675 23.183 1.00 93.38 456 ASP A O 1
ATOM 3362 N N . ASP A 1 457 ? 1.518 -14.094 21.462 1.00 94.06 457 ASP A N 1
ATOM 3363 C CA . ASP A 1 457 ? 2.751 -13.692 22.135 1.00 94.06 457 ASP A CA 1
ATOM 3364 C C . ASP A 1 457 ? 3.085 -12.224 21.829 1.00 94.06 457 ASP A C 1
ATOM 3366 O O . ASP A 1 457 ? 3.894 -11.879 20.958 1.00 94.06 457 ASP A O 1
ATOM 3370 N N . SER A 1 458 ? 2.456 -11.323 22.587 1.00 93.31 458 SER A N 1
ATOM 3371 C CA . SER A 1 458 ? 2.724 -9.885 22.490 1.00 93.31 458 SER A CA 1
ATOM 3372 C C . SER A 1 458 ? 4.182 -9.527 22.812 1.00 93.31 458 SER A C 1
ATOM 3374 O O . SER A 1 458 ? 4.680 -8.522 22.310 1.00 93.31 458 SER A O 1
ATOM 3376 N N . ALA A 1 459 ? 4.886 -10.319 23.631 1.00 94.00 459 ALA A N 1
ATOM 3377 C CA . ALA A 1 459 ? 6.271 -10.037 24.011 1.00 94.00 459 ALA A CA 1
ATOM 3378 C C . ALA A 1 459 ? 7.243 -10.335 22.862 1.00 94.00 459 ALA A C 1
ATOM 3380 O O . ALA A 1 459 ? 8.097 -9.502 22.543 1.00 94.00 459 ALA A O 1
ATOM 3381 N N . ALA A 1 460 ? 7.068 -11.470 22.182 1.00 94.88 460 ALA A N 1
ATOM 3382 C CA . ALA A 1 460 ? 7.808 -11.780 20.964 1.00 94.88 460 ALA A CA 1
ATOM 3383 C C . ALA A 1 460 ? 7.513 -10.763 19.849 1.00 94.88 460 ALA A C 1
ATOM 3385 O O . ALA A 1 460 ? 8.439 -10.326 19.158 1.00 94.88 460 ALA A O 1
ATOM 3386 N N . ALA A 1 461 ? 6.258 -10.317 19.720 1.00 96.25 461 ALA A N 1
ATOM 3387 C CA . ALA A 1 461 ? 5.887 -9.273 18.768 1.00 96.25 461 ALA A CA 1
ATOM 3388 C C . ALA A 1 461 ? 6.569 -7.927 19.086 1.00 96.25 461 ALA A C 1
ATOM 3390 O O . ALA A 1 461 ? 7.126 -7.306 18.182 1.00 96.25 461 ALA A O 1
ATOM 3391 N N . MET A 1 462 ? 6.613 -7.507 20.359 1.00 96.56 462 MET A N 1
ATOM 3392 C CA . MET A 1 462 ? 7.354 -6.311 20.794 1.00 96.56 462 MET A CA 1
ATOM 3393 C C . MET A 1 462 ? 8.858 -6.433 20.505 1.00 96.56 462 MET A C 1
ATOM 3395 O O . MET A 1 462 ? 9.439 -5.518 19.926 1.00 96.56 462 MET A O 1
ATOM 3399 N N . SER A 1 463 ? 9.485 -7.576 20.811 1.00 94.75 463 SER A N 1
ATOM 3400 C CA . SER A 1 463 ? 10.906 -7.814 20.502 1.00 94.75 463 SER A CA 1
ATOM 3401 C C . SER A 1 463 ? 11.199 -7.750 18.999 1.00 94.75 463 SER A C 1
ATOM 3403 O O . SER A 1 463 ? 12.218 -7.205 18.571 1.00 94.75 463 SER A O 1
ATOM 3405 N N . ALA A 1 464 ? 10.314 -8.293 18.164 1.00 94.94 464 ALA A N 1
ATOM 3406 C CA . ALA A 1 464 ? 10.455 -8.182 16.719 1.00 94.94 464 ALA A CA 1
ATOM 3407 C C . ALA A 1 464 ? 10.212 -6.744 16.222 1.00 94.94 464 ALA A C 1
ATOM 3409 O O . ALA A 1 464 ? 10.924 -6.292 15.326 1.00 94.94 464 ALA A O 1
ATOM 3410 N N . CYS A 1 465 ? 9.313 -5.988 16.859 1.00 95.88 465 CYS A N 1
ATOM 3411 C CA . CYS A 1 465 ? 9.098 -4.570 16.570 1.00 95.88 465 CYS A CA 1
ATOM 3412 C C . CYS A 1 465 ? 10.342 -3.709 16.869 1.00 95.88 465 CYS A C 1
ATOM 3414 O O . CYS A 1 465 ? 10.596 -2.731 16.170 1.00 95.88 465 CYS A O 1
ATOM 3416 N N . GLU A 1 466 ? 11.178 -4.084 17.842 1.00 94.00 466 GLU A N 1
ATOM 3417 C CA . GLU A 1 466 ? 12.461 -3.399 18.069 1.00 94.00 466 GLU A CA 1
ATOM 3418 C C . GLU A 1 466 ? 13.398 -3.533 16.867 1.00 94.00 466 GLU A C 1
ATOM 3420 O O . GLU A 1 466 ? 13.998 -2.556 16.419 1.00 94.00 466 GLU A O 1
ATOM 3425 N N . ARG A 1 467 ? 13.472 -4.738 16.288 1.00 93.38 467 ARG A N 1
ATOM 3426 C CA . ARG A 1 467 ? 14.225 -4.967 15.048 1.00 93.38 467 ARG A CA 1
ATOM 3427 C C . ARG A 1 467 ? 13.604 -4.208 13.886 1.00 93.38 467 ARG A C 1
ATOM 3429 O O . ARG A 1 467 ? 14.338 -3.693 13.046 1.00 93.38 467 ARG A O 1
ATOM 3436 N N . LEU A 1 468 ? 12.278 -4.088 13.849 1.00 93.88 468 LEU A N 1
ATOM 3437 C CA . LEU A 1 468 ? 11.584 -3.351 12.801 1.00 93.88 468 LEU A CA 1
ATOM 3438 C C . LEU A 1 468 ? 12.058 -1.890 12.724 1.00 93.88 468 LEU A C 1
ATOM 3440 O O . LEU A 1 468 ? 12.344 -1.428 11.619 1.00 93.88 468 LEU A O 1
ATOM 3444 N N . PHE A 1 469 ? 12.217 -1.191 13.854 1.00 94.31 469 PHE A N 1
ATOM 3445 C CA . PHE A 1 469 ? 12.688 0.205 13.876 1.00 94.31 469 PHE A CA 1
ATOM 3446 C C . PHE A 1 469 ? 14.033 0.398 13.164 1.00 94.31 469 PHE A C 1
ATOM 3448 O O . PHE A 1 469 ? 14.239 1.399 12.479 1.00 94.31 469 PHE A O 1
ATOM 3455 N N . THR A 1 470 ? 14.922 -0.597 13.227 1.00 93.12 470 THR A N 1
ATOM 3456 C CA . THR A 1 470 ? 16.235 -0.532 12.562 1.00 93.12 470 THR A CA 1
ATOM 3457 C C . THR A 1 470 ? 16.139 -0.505 11.031 1.00 93.12 470 THR A C 1
ATOM 3459 O O . THR A 1 470 ? 17.045 -0.013 10.368 1.00 93.12 470 THR A O 1
ATOM 3462 N N . THR A 1 471 ? 15.014 -0.949 10.454 1.00 91.88 471 THR A N 1
ATOM 3463 C CA . THR A 1 471 ? 14.750 -0.896 9.001 1.00 91.88 471 THR A CA 1
ATOM 3464 C C . THR A 1 471 ? 14.241 0.468 8.516 1.00 91.88 471 THR A C 1
ATOM 3466 O O . THR A 1 471 ? 13.916 0.614 7.333 1.00 91.88 471 THR A O 1
ATOM 3469 N N . LYS A 1 472 ? 14.150 1.453 9.424 1.00 90.88 472 LYS A N 1
ATOM 3470 C CA . LYS A 1 472 ? 13.616 2.805 9.192 1.00 90.88 472 LYS A CA 1
ATOM 3471 C C . LYS A 1 472 ? 12.240 2.780 8.492 1.00 90.88 472 LYS A C 1
ATOM 3473 O O . LYS A 1 472 ? 12.109 3.317 7.396 1.00 90.88 472 LYS A O 1
ATOM 3478 N N . PRO A 1 473 ? 11.231 2.091 9.061 1.00 89.00 473 PRO A N 1
ATOM 3479 C CA . PRO A 1 473 ? 9.906 1.971 8.457 1.00 89.00 473 PRO A CA 1
ATOM 3480 C C . PRO A 1 473 ? 9.138 3.303 8.415 1.00 89.00 473 PRO A C 1
ATOM 3482 O O . PRO A 1 473 ? 9.301 4.134 9.314 1.00 89.00 473 PRO A O 1
ATOM 3485 N N . PRO A 1 474 ? 8.221 3.472 7.447 1.00 86.00 474 PRO A N 1
ATOM 3486 C CA . PRO A 1 474 ? 7.230 4.544 7.462 1.00 86.00 474 PRO A CA 1
ATOM 3487 C C . PRO A 1 474 ? 6.383 4.532 8.735 1.00 86.00 474 PRO A C 1
ATOM 3489 O O . PRO A 1 474 ? 6.099 3.473 9.303 1.00 86.00 474 PRO A O 1
ATOM 3492 N N . GLU A 1 475 ? 5.933 5.707 9.173 1.00 85.12 475 GLU A N 1
ATOM 3493 C CA . GLU A 1 475 ? 5.179 5.842 10.422 1.00 85.12 475 GLU A CA 1
ATOM 3494 C C . GLU A 1 475 ? 3.865 5.049 10.421 1.00 85.12 475 GLU A C 1
ATOM 3496 O O . GLU A 1 475 ? 3.557 4.343 11.383 1.00 85.12 475 GLU A O 1
ATOM 3501 N N . ASN A 1 476 ? 3.123 5.079 9.315 1.00 80.56 476 ASN A N 1
ATOM 3502 C CA . ASN A 1 476 ? 1.871 4.336 9.183 1.00 80.56 476 ASN A CA 1
ATOM 3503 C C . ASN A 1 476 ? 2.064 2.807 9.219 1.00 80.56 476 ASN A C 1
ATOM 3505 O O . ASN A 1 476 ? 1.170 2.082 9.659 1.00 80.56 476 ASN A O 1
ATOM 3509 N N . PHE A 1 477 ? 3.233 2.300 8.815 1.00 85.75 477 PHE A N 1
ATOM 3510 C CA . PHE A 1 477 ? 3.563 0.886 8.970 1.00 85.75 477 PHE A CA 1
ATOM 3511 C C . PHE A 1 477 ? 3.765 0.519 10.437 1.00 85.75 477 PHE A C 1
ATOM 3513 O O . PHE A 1 477 ? 3.222 -0.482 10.901 1.00 85.75 477 PHE A O 1
ATOM 3520 N N . VAL A 1 478 ? 4.505 1.345 11.183 1.00 90.81 478 VAL A N 1
ATOM 3521 C CA . VAL A 1 478 ? 4.692 1.154 12.628 1.00 90.81 478 VAL A CA 1
ATOM 3522 C C . VAL A 1 478 ? 3.350 1.197 13.351 1.00 90.81 478 VAL A C 1
ATOM 3524 O O . VAL A 1 478 ? 3.065 0.298 14.140 1.00 90.81 478 VAL A O 1
ATOM 3527 N N . ALA A 1 479 ? 2.505 2.182 13.037 1.00 87.44 479 ALA A N 1
ATOM 3528 C CA . ALA A 1 479 ? 1.173 2.328 13.616 1.00 87.44 479 ALA A CA 1
ATOM 3529 C C . ALA A 1 479 ? 0.347 1.040 13.512 1.00 87.44 479 ALA A C 1
ATOM 3531 O O . ALA A 1 479 ? -0.107 0.517 14.526 1.00 87.44 479 ALA A O 1
ATOM 3532 N N . ARG A 1 480 ? 0.253 0.465 12.307 1.00 86.62 480 ARG A N 1
ATOM 3533 C CA . ARG A 1 480 ? -0.459 -0.798 12.062 1.00 86.62 480 ARG A CA 1
ATOM 3534 C C . ARG A 1 480 ? 0.009 -1.926 12.985 1.00 86.62 480 ARG A C 1
ATOM 3536 O O . ARG A 1 480 ? -0.801 -2.723 13.459 1.00 86.62 480 ARG A O 1
ATOM 3543 N N . TRP A 1 481 ? 1.317 -2.055 13.189 1.00 92.00 481 TRP A N 1
ATOM 3544 C CA . TRP A 1 481 ? 1.863 -3.122 14.026 1.00 92.00 481 TRP A CA 1
ATOM 3545 C C . TRP A 1 481 ? 1.648 -2.872 15.506 1.00 92.00 481 TRP A C 1
ATOM 3547 O O . TRP A 1 481 ? 1.308 -3.808 16.227 1.00 92.00 481 TRP A O 1
ATOM 3557 N N . LEU A 1 482 ? 1.781 -1.626 15.947 1.00 94.19 482 LEU A N 1
ATOM 3558 C CA . LEU A 1 482 ? 1.460 -1.247 17.314 1.00 94.19 482 LEU A CA 1
ATOM 3559 C C . LEU A 1 482 ? -0.023 -1.464 17.634 1.00 94.19 482 LEU A C 1
ATOM 3561 O O . LEU A 1 482 ? -0.320 -1.978 18.708 1.00 94.19 482 LEU A O 1
ATOM 3565 N N . ASP A 1 483 ? -0.935 -1.193 16.697 1.00 90.25 483 ASP A N 1
ATOM 3566 C CA . ASP A 1 483 ? -2.364 -1.484 16.862 1.00 90.25 483 ASP A CA 1
ATOM 3567 C C . ASP A 1 483 ? -2.611 -2.990 17.044 1.00 90.25 483 ASP A C 1
ATOM 3569 O O . ASP A 1 483 ? -3.329 -3.409 17.956 1.00 90.25 483 ASP A O 1
ATOM 3573 N N . LYS A 1 484 ? -1.962 -3.834 16.229 1.00 92.94 484 LYS A N 1
ATOM 3574 C CA . LYS A 1 484 ? -2.040 -5.298 16.371 1.00 92.94 484 LYS A CA 1
ATOM 3575 C C . LYS A 1 484 ? -1.466 -5.791 17.705 1.00 92.94 484 LYS A C 1
ATOM 3577 O O . LYS A 1 484 ? -2.072 -6.651 18.348 1.00 92.94 484 LYS A O 1
ATOM 3582 N N . ILE A 1 485 ? -0.314 -5.257 18.120 1.00 96.50 485 ILE A N 1
ATOM 3583 C CA . ILE A 1 485 ? 0.325 -5.579 19.404 1.00 96.50 485 ILE A CA 1
ATOM 3584 C C . ILE A 1 485 ? -0.579 -5.147 20.560 1.00 96.50 485 ILE A C 1
ATOM 3586 O O . ILE A 1 485 ? -0.807 -5.940 21.469 1.00 96.50 485 ILE A O 1
ATOM 3590 N N . GLY A 1 486 ? -1.149 -3.942 20.502 1.00 94.69 486 GLY A N 1
ATOM 3591 C CA . GLY A 1 486 ? -2.108 -3.428 21.479 1.00 94.69 486 GLY A CA 1
ATOM 3592 C C . GLY A 1 486 ? -3.349 -4.309 21.591 1.00 94.69 486 GLY A C 1
ATOM 3593 O O . GLY A 1 486 ? -3.729 -4.703 22.693 1.00 94.69 486 GLY A O 1
ATOM 3594 N N . ALA A 1 487 ? -3.927 -4.714 20.458 1.00 93.06 487 ALA A N 1
ATOM 3595 C CA . ALA A 1 487 ? -5.063 -5.630 20.430 1.00 93.06 487 ALA A CA 1
ATOM 3596 C C . ALA A 1 487 ? -4.727 -7.003 21.039 1.00 93.06 487 ALA A C 1
ATOM 3598 O O . ALA A 1 487 ? -5.530 -7.542 21.801 1.00 93.06 487 ALA A O 1
ATOM 3599 N N . SER A 1 488 ? -3.554 -7.570 20.733 1.00 95.31 488 SER A N 1
ATOM 3600 C CA . SER A 1 488 ? -3.088 -8.817 21.355 1.00 95.31 488 SER A CA 1
ATOM 3601 C C . SER A 1 488 ? -2.892 -8.644 22.860 1.00 95.31 488 SER A C 1
ATOM 3603 O O . SER A 1 488 ? -3.473 -9.404 23.630 1.00 95.31 488 SER A O 1
ATOM 3605 N N . ALA A 1 489 ? -2.199 -7.586 23.289 1.00 95.19 489 ALA A N 1
ATOM 3606 C CA . ALA A 1 489 ? -1.952 -7.296 24.697 1.00 95.19 489 ALA A CA 1
ATOM 3607 C C . ALA A 1 489 ? -3.243 -7.078 25.501 1.00 95.19 489 ALA A C 1
ATOM 3609 O O . ALA A 1 489 ? -3.351 -7.508 26.650 1.00 95.19 489 ALA A O 1
ATOM 3610 N N . LYS A 1 490 ? -4.263 -6.458 24.897 1.00 93.19 490 LYS A N 1
ATOM 3611 C CA . LYS A 1 490 ? -5.599 -6.339 25.490 1.00 93.19 490 LYS A CA 1
ATOM 3612 C C . LYS A 1 490 ? -6.241 -7.708 25.702 1.00 93.19 490 LYS A C 1
ATOM 3614 O O . LYS A 1 490 ? -6.702 -7.997 26.805 1.00 93.19 490 LYS A O 1
ATOM 3619 N N . ARG A 1 491 ? -6.257 -8.562 24.671 1.00 93.44 491 ARG A N 1
ATOM 3620 C CA . ARG A 1 491 ? -6.841 -9.915 24.754 1.00 93.44 491 ARG A CA 1
ATOM 3621 C C . ARG A 1 491 ? -6.126 -10.789 25.785 1.00 93.44 491 ARG A C 1
ATOM 3623 O O . ARG A 1 491 ? -6.789 -11.498 26.538 1.00 93.44 491 ARG A O 1
ATOM 3630 N N . THR A 1 492 ? -4.799 -10.709 25.852 1.00 93.44 492 THR A N 1
ATOM 3631 C CA . THR A 1 492 ? -3.957 -11.519 26.750 1.00 93.44 492 THR A CA 1
ATOM 3632 C C . THR A 1 492 ? -3.725 -10.886 28.122 1.00 93.44 492 THR A C 1
ATOM 3634 O O . THR A 1 492 ? -3.067 -11.486 28.970 1.00 93.44 492 THR A O 1
ATOM 3637 N N . LYS A 1 493 ? -4.310 -9.708 28.383 1.00 93.19 493 LYS A N 1
ATOM 3638 C CA . LYS A 1 493 ? -4.196 -8.954 29.645 1.00 93.19 493 LYS A CA 1
ATOM 3639 C C . LYS A 1 493 ? -2.755 -8.542 29.991 1.00 93.19 493 LYS A C 1
ATOM 3641 O O . LYS A 1 493 ? -2.392 -8.475 31.164 1.00 93.19 493 LYS A O 1
ATOM 3646 N N . THR A 1 494 ? -1.945 -8.222 28.984 1.00 94.44 494 THR A N 1
ATOM 3647 C CA . THR A 1 494 ? -0.546 -7.776 29.117 1.00 94.44 494 THR A CA 1
ATOM 3648 C C . THR A 1 494 ? -0.343 -6.283 28.814 1.00 94.44 494 THR A C 1
ATOM 3650 O O . THR A 1 494 ? 0.793 -5.837 28.645 1.00 94.44 494 THR A O 1
ATOM 3653 N N . LEU A 1 495 ? -1.413 -5.473 28.806 1.00 93.25 495 LEU A N 1
ATOM 3654 C CA . LEU A 1 495 ? -1.343 -4.012 28.609 1.00 93.25 495 LEU A CA 1
ATOM 3655 C C . LEU A 1 495 ? -0.311 -3.293 29.512 1.00 93.25 495 LEU A C 1
ATOM 3657 O O . LEU A 1 495 ? 0.421 -2.454 28.979 1.00 93.25 495 LEU A O 1
ATOM 3661 N N . PRO A 1 496 ? -0.115 -3.661 30.799 1.00 92.62 496 PRO A N 1
ATOM 3662 C CA . PRO A 1 496 ? 0.925 -3.035 31.620 1.00 92.62 496 PRO A CA 1
ATOM 3663 C C . PRO A 1 496 ? 2.347 -3.272 31.092 1.00 92.62 496 PRO A C 1
ATOM 3665 O O . PRO A 1 496 ? 3.189 -2.374 31.145 1.00 92.62 496 PRO A O 1
ATOM 3668 N N . ALA A 1 497 ? 2.619 -4.464 30.548 1.00 95.12 497 ALA A N 1
ATOM 3669 C CA . ALA A 1 497 ? 3.913 -4.787 29.951 1.00 95.12 497 ALA A CA 1
ATOM 3670 C C . ALA A 1 497 ? 4.135 -3.992 28.656 1.00 95.12 497 ALA A C 1
ATOM 3672 O O . ALA A 1 497 ? 5.218 -3.443 28.452 1.00 95.12 497 ALA A O 1
ATOM 3673 N N . LEU A 1 498 ? 3.090 -3.859 27.830 1.00 96.19 498 LEU A N 1
ATOM 3674 C CA . LEU A 1 498 ? 3.119 -3.009 26.641 1.00 96.19 498 LEU A CA 1
ATOM 3675 C C . LEU A 1 498 ? 3.400 -1.545 27.003 1.00 96.19 498 LEU A C 1
ATOM 3677 O O . LEU A 1 498 ? 4.264 -0.922 26.394 1.00 96.19 498 LEU A O 1
ATOM 3681 N N . ARG A 1 499 ? 2.728 -0.994 28.020 1.00 93.31 499 ARG A N 1
ATOM 3682 C CA . ARG A 1 499 ? 2.956 0.388 28.476 1.00 93.31 499 ARG A CA 1
ATOM 3683 C C . ARG A 1 499 ? 4.390 0.614 28.949 1.00 93.31 499 ARG A C 1
ATOM 3685 O O . ARG A 1 499 ? 4.993 1.623 28.588 1.00 93.31 499 ARG A O 1
ATOM 3692 N N . ALA A 1 500 ? 4.946 -0.318 29.723 1.00 95.06 500 ALA A N 1
ATOM 3693 C CA . ALA A 1 500 ? 6.332 -0.235 30.175 1.00 95.06 500 ALA A CA 1
ATOM 3694 C C . ALA A 1 500 ? 7.317 -0.248 28.994 1.00 95.06 500 ALA A C 1
ATOM 3696 O O . ALA A 1 500 ? 8.250 0.555 28.963 1.00 95.06 500 ALA A O 1
ATOM 3697 N N . TRP A 1 501 ? 7.074 -1.108 28.000 1.00 97.12 501 TRP A N 1
ATOM 3698 C CA . TRP A 1 501 ? 7.866 -1.162 26.773 1.00 97.12 501 TRP A CA 1
ATOM 3699 C C . TRP A 1 501 ? 7.756 0.138 25.957 1.00 97.12 501 TRP A C 1
ATOM 3701 O O . TRP A 1 501 ? 8.771 0.724 25.583 1.00 97.12 501 TRP A O 1
ATOM 3711 N N . LEU A 1 502 ? 6.539 0.653 25.755 1.00 95.44 502 LEU A N 1
ATOM 3712 C CA . LEU A 1 502 ? 6.295 1.909 25.037 1.00 95.44 502 LEU A CA 1
ATOM 3713 C C . LEU A 1 502 ? 6.974 3.100 25.717 1.00 95.44 502 LEU A C 1
ATOM 3715 O O . LEU A 1 502 ? 7.599 3.905 25.035 1.00 95.44 502 LEU A O 1
ATOM 3719 N N . ALA A 1 503 ? 6.903 3.207 27.047 1.00 93.00 503 ALA A N 1
ATOM 3720 C CA . ALA A 1 503 ? 7.525 4.301 27.790 1.00 93.00 503 ALA A CA 1
ATOM 3721 C C . ALA A 1 503 ? 9.045 4.371 27.562 1.00 93.00 503 ALA A C 1
ATOM 3723 O O . ALA A 1 503 ? 9.589 5.457 27.362 1.00 93.00 503 ALA A O 1
ATOM 3724 N N . GLN A 1 504 ? 9.719 3.217 27.520 1.00 95.62 504 GLN A N 1
ATOM 3725 C CA . GLN A 1 504 ? 11.151 3.150 27.213 1.00 95.62 504 GLN A CA 1
ATOM 3726 C C . GLN A 1 504 ? 11.443 3.641 25.789 1.00 95.62 504 GLN A C 1
ATOM 3728 O O . GLN A 1 504 ? 12.362 4.431 25.592 1.00 95.62 504 GLN A O 1
ATOM 3733 N N . ARG A 1 505 ? 10.629 3.244 24.801 1.00 95.50 505 ARG A N 1
ATOM 3734 C CA . ARG A 1 505 ? 10.806 3.644 23.391 1.00 95.50 505 ARG A CA 1
ATOM 3735 C C . ARG A 1 505 ? 10.396 5.085 23.105 1.00 95.50 505 ARG A C 1
ATOM 3737 O O . ARG A 1 505 ? 10.939 5.716 22.208 1.00 95.50 505 ARG A O 1
ATOM 3744 N N . ILE A 1 506 ? 9.480 5.655 23.874 1.00 92.31 506 ILE A N 1
ATOM 3745 C CA . ILE A 1 506 ? 9.160 7.084 23.777 1.00 92.31 506 ILE A CA 1
ATOM 3746 C C . ILE A 1 506 ? 10.363 7.930 24.226 1.00 92.31 506 ILE A C 1
ATOM 3748 O O . ILE A 1 506 ? 10.637 8.968 23.621 1.00 92.31 506 ILE A O 1
ATOM 3752 N N . ALA A 1 507 ? 11.091 7.480 25.254 1.00 92.56 507 ALA A N 1
ATOM 3753 C CA . ALA A 1 507 ? 12.269 8.166 25.785 1.00 92.56 507 ALA A CA 1
ATOM 3754 C C . ALA A 1 507 ? 13.559 7.928 24.973 1.00 92.56 507 ALA A C 1
ATOM 3756 O O . ALA A 1 507 ? 14.496 8.714 25.082 1.00 92.56 507 ALA A O 1
ATOM 3757 N N . ASP A 1 508 ? 13.612 6.862 24.174 1.00 94.75 508 ASP A N 1
ATOM 3758 C CA . ASP A 1 508 ? 14.768 6.491 23.355 1.00 94.75 508 ASP A CA 1
ATOM 3759 C C . ASP A 1 508 ? 14.870 7.372 22.093 1.00 94.75 508 ASP A C 1
ATOM 3761 O O . ASP A 1 508 ? 13.879 7.657 21.412 1.00 94.75 508 ASP A O 1
ATOM 3765 N N . GLU A 1 509 ? 16.083 7.826 21.778 1.00 94.06 509 GLU A N 1
ATOM 3766 C CA . GLU A 1 509 ? 16.342 8.677 20.615 1.00 94.06 509 GLU A CA 1
ATOM 3767 C C . GLU A 1 509 ? 16.406 7.866 19.314 1.00 94.06 509 GLU A C 1
ATOM 3769 O O . GLU A 1 509 ? 16.076 8.382 18.247 1.00 94.06 509 GLU A O 1
ATOM 3774 N N . ALA A 1 510 ? 16.714 6.566 19.392 1.00 92.06 510 ALA A N 1
ATOM 3775 C CA . ALA A 1 510 ? 16.676 5.671 18.235 1.00 92.06 510 ALA A CA 1
ATOM 3776 C C . ALA A 1 510 ? 15.261 5.523 17.643 1.00 92.06 510 ALA A C 1
ATOM 3778 O O . ALA A 1 510 ? 15.106 5.193 16.467 1.00 92.06 510 ALA A O 1
ATOM 3779 N N . THR A 1 511 ? 14.227 5.790 18.443 1.00 94.44 511 THR A N 1
ATOM 3780 C CA . THR A 1 511 ? 12.810 5.709 18.064 1.00 94.44 511 THR A CA 1
ATOM 3781 C C . THR A 1 511 ? 12.125 7.075 17.996 1.00 94.44 511 THR A C 1
ATOM 3783 O O . THR A 1 511 ? 10.899 7.143 17.881 1.00 94.44 511 THR A O 1
ATOM 3786 N N . ALA A 1 512 ? 12.898 8.170 17.992 1.00 92.00 512 ALA A N 1
ATOM 3787 C CA . ALA A 1 512 ? 12.376 9.536 17.953 1.00 92.00 512 ALA A CA 1
ATOM 3788 C C . ALA A 1 512 ? 11.423 9.785 16.768 1.00 92.00 512 ALA A C 1
ATOM 3790 O O . ALA A 1 512 ? 10.411 10.468 16.933 1.00 92.00 512 ALA A O 1
ATOM 3791 N N . ALA A 1 513 ? 11.694 9.171 15.610 1.00 90.44 513 ALA A N 1
ATOM 3792 C CA . ALA A 1 513 ? 10.871 9.284 14.402 1.00 90.44 513 ALA A CA 1
ATOM 3793 C C . ALA A 1 513 ? 9.432 8.753 14.569 1.00 90.44 513 ALA A C 1
ATOM 3795 O O . ALA A 1 513 ? 8.542 9.198 13.857 1.00 90.44 513 ALA A O 1
ATOM 3796 N N . TRP A 1 514 ? 9.185 7.840 15.517 1.00 92.44 514 TRP A N 1
ATOM 3797 C CA . TRP A 1 514 ? 7.864 7.238 15.763 1.00 92.44 514 TRP A CA 1
ATOM 3798 C C . TRP A 1 514 ? 7.291 7.602 17.132 1.00 92.44 514 TRP A C 1
ATOM 3800 O O . TRP A 1 514 ? 6.304 7.011 17.572 1.00 92.44 514 TRP A O 1
ATOM 3810 N N . ARG A 1 515 ? 7.901 8.570 17.829 1.00 89.69 515 ARG A N 1
ATOM 3811 C CA . ARG A 1 515 ? 7.538 8.957 19.200 1.00 89.69 515 ARG A CA 1
ATOM 3812 C C . ARG A 1 515 ? 6.054 9.317 19.324 1.00 89.69 515 ARG A C 1
ATOM 3814 O O . ARG A 1 515 ? 5.424 8.960 20.316 1.00 89.69 515 ARG A O 1
ATOM 3821 N N . GLN A 1 516 ? 5.486 9.952 18.297 1.00 84.25 516 GLN A N 1
ATOM 3822 C CA . GLN A 1 516 ? 4.064 10.305 18.241 1.00 84.25 516 GLN A CA 1
ATOM 3823 C C . GLN A 1 516 ? 3.163 9.065 18.190 1.00 84.25 516 GLN A C 1
ATOM 3825 O O . GLN A 1 516 ? 2.275 8.895 19.024 1.00 84.25 516 GLN A O 1
ATOM 3830 N N . THR A 1 517 ? 3.440 8.160 17.253 1.00 87.12 517 THR A N 1
ATOM 3831 C CA . THR A 1 517 ? 2.721 6.892 17.089 1.00 87.12 517 THR A CA 1
ATOM 3832 C C . THR A 1 517 ? 2.853 5.970 18.316 1.00 87.12 517 THR A C 1
ATOM 3834 O O . THR A 1 517 ? 1.873 5.351 18.744 1.00 87.12 517 THR A O 1
ATOM 3837 N N . LEU A 1 518 ? 4.025 5.934 18.959 1.00 91.88 518 LEU A N 1
ATOM 3838 C CA . LEU A 1 518 ? 4.240 5.220 20.224 1.00 91.88 518 LEU A CA 1
ATOM 3839 C C . LEU A 1 518 ? 3.407 5.821 21.370 1.00 91.88 518 LEU A C 1
ATOM 3841 O O . LEU A 1 518 ? 2.753 5.081 22.109 1.00 91.88 518 LEU A O 1
ATOM 3845 N N . ALA A 1 519 ? 3.383 7.152 21.498 1.00 87.44 519 ALA A N 1
ATOM 3846 C CA . ALA A 1 519 ? 2.582 7.849 22.506 1.00 87.44 519 ALA A CA 1
ATOM 3847 C C . ALA A 1 519 ? 1.076 7.610 22.308 1.00 87.44 519 ALA A C 1
ATOM 3849 O O . ALA A 1 519 ? 0.374 7.304 23.272 1.00 87.44 519 ALA A O 1
ATOM 3850 N N . ALA A 1 520 ? 0.595 7.651 21.061 1.00 85.19 520 ALA A N 1
ATOM 3851 C CA . ALA A 1 520 ? -0.797 7.349 20.729 1.00 85.19 520 ALA A CA 1
ATOM 3852 C C . ALA A 1 520 ? -1.192 5.913 21.124 1.00 85.19 520 ALA A C 1
ATOM 3854 O O . ALA A 1 520 ? -2.258 5.694 21.700 1.00 85.19 520 ALA A O 1
ATOM 3855 N N . THR A 1 521 ? -0.307 4.939 20.888 1.00 89.94 521 THR A N 1
ATOM 3856 C CA . THR A 1 521 ? -0.519 3.539 21.301 1.00 89.94 521 THR A CA 1
ATOM 3857 C C . THR A 1 521 ? -0.528 3.396 22.827 1.00 89.94 521 THR A C 1
ATOM 3859 O O . THR A 1 521 ? -1.327 2.647 23.386 1.00 89.94 521 THR A O 1
ATOM 3862 N N . SER A 1 522 ? 0.327 4.140 23.533 1.00 90.75 522 SER A N 1
ATOM 3863 C CA . SER A 1 522 ? 0.368 4.123 25.002 1.00 90.75 522 SER A CA 1
ATOM 3864 C C . SER A 1 522 ? -0.928 4.672 25.604 1.00 90.75 522 SER A C 1
ATOM 3866 O O . SER A 1 522 ? -1.534 4.049 26.476 1.00 90.75 522 SER A O 1
ATOM 3868 N N . ALA A 1 523 ? -1.409 5.796 25.071 1.00 87.00 523 ALA A N 1
ATOM 3869 C CA . ALA A 1 523 ? -2.686 6.394 25.440 1.00 87.00 523 ALA A CA 1
ATOM 3870 C C . ALA A 1 523 ? -3.872 5.450 25.171 1.00 87.00 523 ALA A C 1
ATOM 3872 O O . ALA A 1 523 ? -4.763 5.325 26.011 1.00 87.00 523 ALA A O 1
ATOM 3873 N N . ARG A 1 524 ? -3.852 4.720 24.047 1.00 88.19 524 ARG A N 1
ATOM 3874 C CA . ARG A 1 524 ? -4.838 3.673 23.738 1.00 88.19 524 ARG A CA 1
ATOM 3875 C C . ARG A 1 524 ? -4.875 2.582 24.803 1.00 88.19 524 ARG A C 1
ATOM 3877 O O . ARG A 1 524 ? -5.949 2.232 25.284 1.00 88.19 524 ARG A O 1
ATOM 3884 N N . ALA A 1 525 ? -3.705 2.063 25.172 1.00 90.44 525 ALA A N 1
ATOM 3885 C CA . ALA A 1 525 ? -3.585 1.021 26.185 1.00 90.44 525 ALA A CA 1
ATOM 3886 C C . ALA A 1 525 ? -4.122 1.493 27.548 1.00 90.44 525 ALA A C 1
ATOM 3888 O O . ALA A 1 525 ? -4.793 0.727 28.234 1.00 90.44 525 ALA A O 1
ATOM 3889 N N . ILE A 1 526 ? -3.892 2.762 27.910 1.00 87.94 526 ILE A N 1
ATOM 3890 C CA . ILE A 1 526 ? -4.475 3.380 29.113 1.00 87.94 526 ILE A CA 1
ATOM 3891 C C . ILE A 1 526 ? -6.004 3.413 29.023 1.00 87.94 526 ILE A C 1
ATOM 3893 O O . ILE A 1 526 ? -6.672 2.998 29.969 1.00 87.94 526 ILE A O 1
ATOM 3897 N N . ALA A 1 527 ? -6.566 3.854 27.893 1.00 84.06 527 ALA A N 1
ATOM 3898 C CA . ALA A 1 527 ? -8.016 3.873 27.691 1.00 84.06 527 ALA A CA 1
ATOM 3899 C C . ALA A 1 527 ? -8.629 2.471 27.847 1.00 84.06 527 ALA A C 1
ATOM 3901 O O . ALA A 1 527 ? -9.627 2.301 28.545 1.00 84.06 527 ALA A O 1
ATOM 3902 N N . ASP A 1 528 ? -7.998 1.455 27.257 1.00 86.38 528 ASP A N 1
ATOM 3903 C CA . ASP A 1 528 ? -8.447 0.065 27.350 1.00 86.38 528 ASP A CA 1
ATOM 3904 C C . ASP A 1 528 ? -8.378 -0.491 28.784 1.00 86.38 528 ASP A C 1
ATOM 3906 O O . ASP A 1 528 ? -9.291 -1.202 29.211 1.00 86.38 528 ASP A O 1
ATOM 3910 N N . GLU A 1 529 ? -7.331 -0.159 29.547 1.00 85.56 529 GLU A N 1
ATOM 3911 C CA . GLU A 1 529 ? -7.214 -0.531 30.964 1.00 85.56 529 GLU A CA 1
ATOM 3912 C C . GLU A 1 529 ? -8.296 0.131 31.825 1.00 85.56 529 GLU A C 1
ATOM 3914 O O . GLU A 1 529 ? -8.865 -0.521 32.704 1.00 85.56 529 GLU A O 1
ATOM 3919 N N . LEU A 1 530 ? -8.575 1.415 31.587 1.00 81.06 530 LEU A N 1
ATOM 3920 C CA . LEU A 1 530 ? -9.595 2.166 32.320 1.00 81.06 530 LEU A CA 1
ATOM 3921 C C . LEU A 1 530 ? -10.995 1.632 32.029 1.00 81.06 530 LEU A C 1
ATOM 3923 O O . LEU A 1 530 ? -11.751 1.377 32.967 1.00 81.06 530 LEU A O 1
ATOM 3927 N N . ALA A 1 531 ? -11.307 1.379 30.756 1.00 79.94 531 ALA A N 1
ATOM 3928 C CA . ALA A 1 531 ? -12.593 0.834 30.330 1.00 79.94 531 ALA A CA 1
ATOM 3929 C C . ALA A 1 531 ? -12.883 -0.557 30.926 1.00 79.94 531 ALA A C 1
ATOM 3931 O O . ALA A 1 531 ? -14.044 -0.927 31.102 1.00 79.94 531 ALA A O 1
ATOM 3932 N N . ALA A 1 532 ? -11.841 -1.333 31.246 1.00 81.31 532 ALA A N 1
ATOM 3933 C CA . ALA A 1 532 ? -11.972 -2.659 31.846 1.00 81.31 532 ALA A CA 1
ATOM 3934 C C . ALA A 1 532 ? -12.194 -2.644 33.374 1.00 81.31 532 ALA A C 1
ATOM 3936 O O . ALA A 1 532 ? -12.526 -3.687 33.941 1.00 81.31 532 ALA A O 1
ATOM 3937 N N . LYS A 1 533 ? -11.997 -1.506 34.054 1.00 76.44 533 LYS A N 1
ATOM 3938 C CA . LYS A 1 533 ? -12.116 -1.374 35.517 1.00 76.44 533 LYS A CA 1
ATOM 3939 C C . LYS A 1 533 ? -13.451 -0.747 35.918 1.00 76.44 533 LYS A C 1
ATOM 3941 O O . LYS A 1 533 ? -13.944 0.158 35.256 1.00 76.44 533 LYS A O 1
ATOM 3946 N N . ASP A 1 534 ? -14.006 -1.181 37.050 1.00 69.81 534 ASP A N 1
ATOM 3947 C CA . ASP A 1 534 ? -15.235 -0.589 37.603 1.00 69.81 534 ASP A CA 1
ATOM 3948 C C . ASP A 1 534 ? -14.990 0.705 38.395 1.00 69.81 534 ASP A C 1
ATOM 3950 O O . ASP A 1 534 ? -15.892 1.533 38.516 1.00 69.81 534 ASP A O 1
ATOM 3954 N N . THR A 1 535 ? -13.785 0.888 38.941 1.00 70.88 535 THR A N 1
ATOM 3955 C CA . THR A 1 535 ? -13.368 2.086 39.683 1.00 70.88 535 THR A CA 1
ATOM 3956 C C . THR A 1 535 ? -11.923 2.444 39.354 1.00 70.88 535 THR A C 1
ATOM 3958 O O . THR A 1 535 ? -11.128 1.566 39.006 1.00 70.88 535 THR A O 1
ATOM 3961 N N . TRP A 1 536 ? -11.577 3.730 39.487 1.00 71.00 536 TRP A N 1
ATOM 3962 C CA . TRP A 1 536 ? -10.225 4.232 39.222 1.00 71.00 536 TRP A CA 1
ATOM 3963 C C . TRP A 1 536 ? -9.612 4.930 40.424 1.00 71.00 536 TRP A C 1
ATOM 3965 O O . TRP A 1 536 ? -10.298 5.592 41.207 1.00 71.00 536 TRP A O 1
ATOM 3975 N N . LYS A 1 537 ? -8.292 4.814 40.521 1.00 79.75 537 LYS A N 1
ATOM 3976 C CA . LYS A 1 537 ? -7.447 5.545 41.463 1.00 79.75 537 LYS A CA 1
ATOM 3977 C C . LYS A 1 537 ? -7.067 6.908 40.889 1.00 79.75 537 LYS A C 1
ATOM 3979 O O . LYS A 1 537 ? -6.970 7.075 39.677 1.00 79.75 537 LYS A O 1
ATOM 3984 N N . GLU A 1 538 ? -6.734 7.844 41.770 1.00 75.38 538 GLU A N 1
ATOM 3985 C CA . GLU A 1 538 ? -6.242 9.175 41.390 1.00 75.38 538 GLU A CA 1
ATOM 3986 C C . GLU A 1 538 ? -5.022 9.110 40.455 1.00 75.38 538 GLU A C 1
ATOM 3988 O O . GLU A 1 538 ? -4.949 9.817 39.456 1.00 75.38 538 GLU A O 1
ATOM 3993 N N . SER A 1 539 ? -4.103 8.174 40.709 1.00 79.44 539 SER A N 1
ATOM 3994 C CA . SER A 1 539 ? -2.940 7.942 39.846 1.00 79.44 539 SER A CA 1
ATOM 3995 C C . SER A 1 539 ? -3.316 7.517 38.422 1.00 79.44 539 SER A C 1
ATOM 3997 O O . SER A 1 539 ? -2.621 7.858 37.477 1.00 79.44 539 SER A O 1
ATOM 3999 N N . GLU A 1 540 ? -4.416 6.781 38.250 1.00 80.31 540 GLU A N 1
ATOM 4000 C CA . GLU A 1 540 ? -4.870 6.303 36.937 1.00 80.31 540 GLU A CA 1
ATOM 4001 C C . GLU A 1 540 ? -5.541 7.434 36.142 1.00 80.31 540 GLU A C 1
ATOM 4003 O O . GLU A 1 540 ? -5.386 7.514 34.924 1.00 80.31 540 GLU A O 1
ATOM 4008 N N . ARG A 1 541 ? -6.217 8.360 36.838 1.00 73.75 541 ARG A N 1
ATOM 4009 C CA . ARG A 1 541 ? -6.726 9.606 36.244 1.00 73.75 541 ARG A CA 1
ATOM 4010 C C . ARG A 1 541 ? -5.580 10.521 35.820 1.00 73.75 541 ARG A C 1
ATOM 4012 O O . ARG A 1 541 ? -5.586 11.022 34.700 1.00 73.75 541 ARG A O 1
ATOM 4019 N N . ALA A 1 542 ? -4.567 10.678 36.671 1.00 77.50 542 ALA A N 1
ATOM 4020 C CA . ALA A 1 542 ? -3.367 11.450 36.357 1.00 77.50 542 ALA A CA 1
ATOM 4021 C C . ALA A 1 542 ? -2.597 10.873 35.152 1.00 77.50 542 ALA A C 1
ATOM 4023 O O . ALA A 1 542 ? -2.138 11.634 34.295 1.00 77.50 542 ALA A O 1
ATOM 4024 N N . ASP A 1 543 ? -2.505 9.544 35.042 1.00 79.75 543 ASP A N 1
ATOM 4025 C CA . ASP A 1 543 ? -1.931 8.858 33.878 1.00 79.75 543 ASP A CA 1
ATOM 4026 C C . ASP A 1 543 ? -2.717 9.167 32.594 1.00 79.75 543 ASP A C 1
ATOM 4028 O O . ASP A 1 543 ? -2.115 9.491 31.570 1.00 79.75 543 ASP A O 1
ATOM 4032 N N . ALA A 1 544 ? -4.054 9.121 32.638 1.00 78.25 544 ALA A N 1
ATOM 4033 C CA . ALA A 1 544 ? -4.903 9.466 31.496 1.00 78.25 544 ALA A CA 1
ATOM 4034 C C . ALA A 1 544 ? -4.771 10.939 31.090 1.00 78.25 544 ALA A C 1
ATOM 4036 O O . ALA A 1 544 ? -4.633 11.239 29.905 1.00 78.25 544 ALA A O 1
ATOM 4037 N N . LEU A 1 545 ? -4.736 11.862 32.054 1.00 75.69 545 LEU A N 1
ATOM 4038 C CA . LEU A 1 545 ? -4.487 13.283 31.792 1.00 75.69 545 LEU A CA 1
ATOM 4039 C C . LEU A 1 545 ? -3.101 13.508 31.171 1.00 75.69 545 LEU A C 1
ATOM 4041 O O . LEU A 1 545 ? -2.955 14.282 30.223 1.00 75.69 545 LEU A O 1
ATOM 4045 N N . THR A 1 546 ? -2.085 12.797 31.662 1.00 80.06 546 THR A N 1
ATOM 4046 C CA . THR A 1 546 ? -0.731 12.826 31.092 1.00 80.06 546 THR A CA 1
ATOM 4047 C C . THR A 1 546 ? -0.715 12.262 29.672 1.00 80.06 546 THR A C 1
ATOM 4049 O O . THR A 1 546 ? -0.048 12.811 28.795 1.00 80.06 546 THR A O 1
ATOM 4052 N N . ALA A 1 547 ? -1.481 11.205 29.402 1.00 78.00 547 ALA A N 1
ATOM 4053 C CA . ALA A 1 547 ? -1.627 10.648 28.064 1.00 78.00 547 ALA A CA 1
ATOM 4054 C C . ALA A 1 547 ? -2.276 11.655 27.103 1.00 78.00 547 ALA A C 1
ATOM 4056 O O . ALA A 1 547 ? -1.714 11.913 26.045 1.00 78.00 547 ALA A O 1
ATOM 4057 N N . ILE A 1 548 ? -3.371 12.318 27.496 1.00 74.25 548 ILE A N 1
ATOM 4058 C CA . ILE A 1 548 ? -3.995 13.387 26.690 1.00 74.25 548 ILE A CA 1
ATOM 4059 C C . ILE A 1 548 ? -2.988 14.510 26.400 1.00 74.25 548 ILE A C 1
ATOM 4061 O O . ILE A 1 548 ? -2.946 15.026 25.285 1.00 74.25 548 ILE A O 1
ATOM 4065 N N . ALA A 1 549 ? -2.144 14.865 27.375 1.00 71.12 549 ALA A N 1
ATOM 4066 C CA . ALA A 1 549 ? -1.143 15.920 27.210 1.00 71.12 549 ALA A CA 1
ATOM 4067 C C . ALA A 1 549 ? 0.009 15.533 26.275 1.00 71.12 549 ALA A C 1
ATOM 4069 O O . ALA A 1 549 ? 0.591 16.401 25.628 1.00 71.12 549 ALA A O 1
ATOM 4070 N N . THR A 1 550 ? 0.368 14.249 26.238 1.00 69.94 550 THR A N 1
ATOM 4071 C CA . THR A 1 550 ? 1.481 13.742 25.426 1.00 69.94 550 THR A CA 1
ATOM 4072 C C . THR A 1 550 ? 1.057 13.327 24.025 1.00 69.94 550 THR A C 1
ATOM 4074 O O . THR A 1 550 ? 1.932 13.161 23.178 1.00 69.94 550 THR A O 1
ATOM 4077 N N . VAL A 1 551 ? -0.249 13.208 23.752 1.00 67.94 551 VAL A N 1
ATOM 4078 C CA . VAL A 1 551 ? -0.781 13.014 22.400 1.00 67.94 551 VAL A CA 1
ATOM 4079 C C . VAL A 1 551 ? -0.500 14.277 21.570 1.00 67.94 551 VAL A C 1
ATOM 4081 O O . VAL A 1 551 ? -1.108 15.329 21.807 1.00 67.94 551 VAL A O 1
ATOM 4084 N N . PRO A 1 552 ? 0.438 14.212 20.610 1.00 59.91 552 PRO A N 1
ATOM 4085 C CA . PRO A 1 552 ? 0.821 15.373 19.828 1.00 59.91 552 PRO A CA 1
ATOM 4086 C C . PRO A 1 552 ? -0.327 15.762 18.897 1.00 59.91 552 PRO A C 1
ATOM 4088 O O . PRO A 1 552 ? -0.932 14.922 18.236 1.00 59.91 552 PRO A O 1
ATOM 4091 N N . PHE A 1 553 ? -0.624 17.058 18.834 1.00 57.25 553 PHE A N 1
ATOM 4092 C CA . PHE A 1 553 ? -1.571 17.580 17.860 1.00 57.25 553 PHE A CA 1
ATOM 4093 C C . PHE A 1 553 ? -0.868 17.690 16.505 1.00 57.25 553 PHE A C 1
ATOM 4095 O O . PHE A 1 553 ? -0.063 18.599 16.296 1.00 57.25 553 PHE A O 1
ATOM 4102 N N . SER A 1 554 ? -1.152 16.759 15.593 1.00 55.47 554 SER A N 1
ATOM 4103 C CA . SER A 1 554 ? -0.770 16.906 14.189 1.00 55.47 554 SER A CA 1
ATOM 4104 C C . SER A 1 554 ? -1.880 17.623 13.423 1.00 55.47 554 SER A C 1
ATOM 4106 O O . SER A 1 554 ? -3.041 17.213 13.467 1.00 55.47 554 SER A O 1
ATOM 4108 N N . LEU A 1 555 ? -1.512 18.673 12.686 1.00 48.31 555 LEU A N 1
ATOM 4109 C CA . LEU A 1 555 ? -2.400 19.315 11.712 1.00 48.31 555 LEU A CA 1
ATOM 4110 C C . LEU A 1 555 ? -2.700 18.400 10.512 1.00 48.31 555 LEU A C 1
ATOM 4112 O O . LEU A 1 555 ? -3.675 18.642 9.805 1.00 48.31 555 LEU A O 1
ATOM 4116 N N . GLU A 1 556 ? -1.882 17.366 10.287 1.00 45.75 556 GLU A N 1
ATOM 4117 C CA . GLU A 1 556 ? -1.995 16.453 9.144 1.00 45.75 556 GLU A CA 1
ATOM 4118 C C . GLU A 1 556 ? -3.003 15.316 9.393 1.00 45.75 556 GLU A C 1
ATOM 4120 O O . GLU A 1 556 ? -3.727 14.940 8.475 1.00 45.75 556 GLU A O 1
ATOM 4125 N N . GLU A 1 557 ? -3.135 14.825 10.635 1.00 54.25 557 GLU A N 1
ATOM 4126 C CA . GLU A 1 557 ? -4.093 13.764 11.015 1.00 54.25 557 GLU A CA 1
ATOM 4127 C C . GLU A 1 557 ? -4.970 14.137 12.235 1.00 54.25 557 GLU A C 1
ATOM 4129 O O . GLU A 1 557 ? -5.055 13.382 13.210 1.00 54.25 557 GLU A O 1
ATOM 4134 N N . PRO A 1 558 ? -5.682 15.280 12.225 1.00 54.31 558 PRO A N 1
ATOM 4135 C CA . PRO A 1 558 ? -6.401 15.770 13.405 1.00 54.31 558 PRO A CA 1
ATOM 4136 C C . PRO A 1 558 ? -7.474 14.789 13.906 1.00 54.31 558 PRO A C 1
ATOM 4138 O O . PRO A 1 558 ? -7.750 14.714 15.103 1.00 54.31 558 PRO A O 1
ATOM 4141 N N . GLN A 1 559 ? -8.062 13.999 13.005 1.00 60.31 559 GLN A N 1
ATOM 4142 C CA . GLN A 1 559 ? -9.136 13.052 13.313 1.00 60.31 559 GLN A CA 1
ATOM 4143 C C . GLN A 1 559 ? -8.661 11.870 14.167 1.00 60.31 559 GLN A C 1
ATOM 4145 O O . GLN A 1 559 ? -9.353 11.493 15.112 1.00 60.31 559 GLN A O 1
ATOM 4150 N N . ARG A 1 560 ? -7.471 11.323 13.887 1.00 62.62 560 ARG A N 1
ATOM 4151 C CA . ARG A 1 560 ? -6.911 10.174 14.617 1.00 62.62 560 ARG A CA 1
ATOM 4152 C C . ARG A 1 560 ? -6.686 10.508 16.091 1.00 62.62 560 ARG A C 1
ATOM 4154 O O . ARG A 1 560 ? -7.013 9.721 16.975 1.00 62.62 560 ARG A O 1
ATOM 4161 N N . PHE A 1 561 ? -6.181 11.711 16.349 1.00 63.84 561 PHE A N 1
ATOM 4162 C CA . PHE A 1 561 ? -5.898 12.190 17.699 1.00 63.84 561 PHE A CA 1
ATOM 4163 C C . PHE A 1 561 ? -7.152 12.671 18.431 1.00 63.84 561 PHE A C 1
ATOM 4165 O O . PHE A 1 561 ? -7.307 12.401 19.621 1.00 63.84 561 PHE A O 1
ATOM 4172 N N . THR A 1 562 ? -8.086 13.306 17.718 1.00 64.44 562 THR A N 1
ATOM 4173 C CA . THR A 1 562 ? -9.393 13.680 18.281 1.00 64.44 562 THR A CA 1
ATOM 4174 C C . THR A 1 562 ? -10.189 12.447 18.712 1.00 64.44 562 THR A C 1
ATOM 4176 O O . THR A 1 562 ? -10.766 12.448 19.798 1.00 64.44 562 THR A O 1
ATOM 4179 N N . GLY A 1 563 ? -10.162 11.373 17.911 1.00 70.19 563 GLY A N 1
ATOM 4180 C CA . GLY A 1 563 ? -10.771 10.088 18.262 1.00 70.19 563 GLY A CA 1
ATOM 4181 C C . GLY A 1 563 ? -10.211 9.518 19.566 1.00 70.19 563 GLY A C 1
ATOM 4182 O O . GLY A 1 563 ? -10.982 9.217 20.471 1.00 70.19 563 GLY A O 1
ATOM 4183 N N . LEU A 1 564 ? -8.881 9.495 19.707 1.00 72.69 564 LEU A N 1
ATOM 4184 C CA . LEU A 1 564 ? -8.194 8.969 20.891 1.00 72.69 564 LEU A CA 1
ATOM 4185 C C . LEU A 1 564 ? -8.542 9.717 22.186 1.00 72.69 564 LEU A C 1
ATOM 4187 O O . LEU A 1 564 ? -8.760 9.085 23.220 1.00 72.69 564 LEU A O 1
ATOM 4191 N N . VAL A 1 565 ? -8.609 11.053 22.145 1.00 72.75 565 VAL A N 1
ATOM 4192 C CA . VAL A 1 565 ? -9.071 11.849 23.296 1.00 72.75 565 VAL A CA 1
ATOM 4193 C C . VAL A 1 565 ? -10.524 11.505 23.622 1.00 72.75 565 VAL A C 1
ATOM 4195 O O . VAL A 1 565 ? -10.856 11.305 24.789 1.00 72.75 565 VAL A O 1
ATOM 4198 N N . GLY A 1 566 ? -11.373 11.370 22.598 1.00 72.56 566 GLY A N 1
ATOM 4199 C CA . GLY A 1 566 ? -12.743 10.890 22.755 1.00 72.56 566 GLY A CA 1
ATOM 4200 C C . GLY A 1 566 ? -12.806 9.522 23.432 1.00 72.56 566 GLY A C 1
ATOM 4201 O O . GLY A 1 566 ? -13.563 9.349 24.375 1.00 72.56 566 GLY A O 1
ATOM 4202 N N . GLU A 1 567 ? -11.976 8.565 23.033 1.00 76.81 567 GLU A N 1
ATOM 4203 C CA . GLU A 1 567 ? -11.990 7.210 23.593 1.00 76.81 567 GLU A CA 1
ATOM 4204 C C . GLU A 1 567 ? -11.468 7.149 25.028 1.00 76.81 567 GLU A C 1
ATOM 4206 O O . GLU A 1 567 ? -11.995 6.376 25.824 1.00 76.81 567 GLU A O 1
ATOM 4211 N N . LEU A 1 568 ? -10.502 7.996 25.392 1.00 75.62 568 LEU A N 1
ATOM 4212 C CA . LEU A 1 568 ? -10.115 8.190 26.791 1.00 75.62 568 LEU A CA 1
ATOM 4213 C C . LEU A 1 568 ? -11.277 8.760 27.611 1.00 75.62 568 LEU A C 1
ATOM 4215 O O . LEU A 1 568 ? -11.542 8.272 28.705 1.00 75.62 568 LEU A O 1
ATOM 4219 N N . ILE A 1 569 ? -12.006 9.744 27.077 1.00 73.94 569 ILE A N 1
ATOM 4220 C CA . ILE A 1 569 ? -13.185 10.315 27.741 1.00 73.94 569 ILE A CA 1
ATOM 4221 C C . ILE A 1 569 ? -14.311 9.278 27.857 1.00 73.94 569 ILE A C 1
ATOM 4223 O O . ILE A 1 569 ? -14.909 9.170 28.920 1.00 73.94 569 ILE A O 1
ATOM 4227 N N . GLU A 1 570 ? -14.590 8.491 26.817 1.00 72.38 570 GLU A N 1
ATOM 4228 C CA . GLU A 1 570 ? -15.620 7.440 26.833 1.00 72.38 570 GLU A CA 1
ATOM 4229 C C . GLU A 1 570 ? -15.259 6.292 27.780 1.00 72.38 570 GLU A C 1
ATOM 4231 O O . GLU A 1 570 ? -16.112 5.830 28.542 1.00 72.38 570 GLU A O 1
ATOM 4236 N N . ALA A 1 571 ? -13.992 5.864 27.793 1.00 73.38 571 ALA A N 1
ATOM 4237 C CA . ALA A 1 571 ? -13.482 4.932 28.793 1.00 73.38 571 ALA A CA 1
ATOM 4238 C C . ALA A 1 571 ? -13.692 5.505 30.199 1.00 73.38 571 ALA A C 1
ATOM 4240 O O . ALA A 1 571 ? -14.180 4.798 31.084 1.00 73.38 571 ALA A O 1
ATOM 4241 N N . CYS A 1 572 ? -13.435 6.809 30.360 1.00 66.62 572 CYS A N 1
ATOM 4242 C CA . CYS A 1 572 ? -13.722 7.548 31.579 1.00 66.62 572 CYS A CA 1
ATOM 4243 C C . CYS A 1 572 ? -15.235 7.731 31.866 1.00 66.62 572 CYS A C 1
ATOM 4245 O O . CYS A 1 572 ? -15.632 8.029 32.993 1.00 66.62 572 CYS A O 1
ATOM 4247 N N . ALA A 1 573 ? -16.112 7.580 30.872 1.00 64.31 573 ALA A N 1
ATOM 4248 C CA . ALA A 1 573 ? -17.542 7.854 30.999 1.00 64.31 573 ALA A CA 1
ATOM 4249 C C . ALA A 1 573 ? -18.386 6.623 31.312 1.00 64.31 573 ALA A C 1
ATOM 4251 O O . ALA A 1 573 ? -19.461 6.735 31.911 1.00 64.31 573 ALA A O 1
ATOM 4252 N N . ALA A 1 574 ? -17.892 5.444 30.937 1.00 62.06 574 ALA A N 1
ATOM 4253 C CA . ALA A 1 574 ? -18.593 4.177 31.091 1.00 62.06 574 ALA A CA 1
ATOM 4254 C C . ALA A 1 574 ? -18.929 3.824 32.555 1.00 62.06 574 ALA A C 1
ATOM 4256 O O . ALA A 1 574 ? -19.751 2.934 32.789 1.00 62.06 574 ALA A O 1
ATOM 4257 N N . LYS A 1 575 ? -18.319 4.491 33.551 1.00 60.94 575 LYS A N 1
ATOM 4258 C CA . LYS A 1 575 ? -18.426 4.135 34.975 1.00 60.94 575 LYS A CA 1
ATOM 4259 C C . LYS A 1 575 ? -18.540 5.376 35.892 1.00 60.94 575 LYS A C 1
ATOM 4261 O O . LYS A 1 575 ? -17.566 5.904 36.412 1.00 60.94 575 LYS A O 1
ATOM 4266 N N . SER A 1 576 ? -19.795 5.764 36.156 1.00 58.59 576 SER A N 1
ATOM 4267 C CA . SER A 1 576 ? -20.287 6.825 37.070 1.00 58.59 576 SER A CA 1
ATOM 4268 C C . SER A 1 576 ? -20.049 8.294 36.659 1.00 58.59 576 SER A C 1
ATOM 4270 O O . SER A 1 576 ? -18.963 8.692 36.257 1.00 58.59 576 SER A O 1
ATOM 4272 N N . ALA A 1 577 ? -21.087 9.131 36.806 1.00 61.06 577 ALA A N 1
ATOM 4273 C CA . ALA A 1 577 ? -21.075 10.539 36.391 1.00 61.06 577 ALA A CA 1
ATOM 4274 C C . ALA A 1 577 ? -20.127 11.468 37.189 1.00 61.06 577 ALA A C 1
ATOM 4276 O O . ALA A 1 577 ? -19.460 12.282 36.552 1.00 61.06 577 ALA A O 1
ATOM 4277 N N . PRO A 1 578 ? -20.002 11.358 38.531 1.00 64.50 578 PRO A N 1
ATOM 4278 C CA . PRO A 1 578 ? -19.177 12.292 39.306 1.00 64.50 578 PRO A CA 1
ATOM 4279 C C . PRO A 1 578 ? -17.673 12.173 39.029 1.00 64.50 578 PRO A C 1
ATOM 4281 O O . PRO A 1 578 ? -16.977 13.180 38.993 1.00 64.50 578 PRO A O 1
ATOM 4284 N N . ALA A 1 579 ? -17.167 10.953 38.809 1.00 66.12 579 ALA A N 1
ATOM 4285 C CA . ALA A 1 579 ? -15.751 10.719 38.511 1.00 66.12 579 ALA A CA 1
ATOM 4286 C C . ALA A 1 579 ? -15.336 11.286 37.143 1.00 66.12 579 ALA A C 1
ATOM 4288 O O . ALA A 1 579 ? -14.199 11.714 36.965 1.00 66.12 579 ALA A O 1
ATOM 4289 N N . LEU A 1 580 ? -16.268 11.292 36.191 1.00 70.62 580 LEU A N 1
ATOM 4290 C CA . LEU A 1 580 ? -16.063 11.825 34.851 1.00 70.62 580 LEU A CA 1
ATOM 4291 C C . LEU A 1 580 ? -16.087 13.355 34.823 1.00 70.62 580 LEU A C 1
ATOM 4293 O O . LEU A 1 580 ? -15.275 13.957 34.129 1.00 70.62 580 LEU A O 1
ATOM 4297 N N . ASP A 1 581 ? -17.007 13.980 35.560 1.00 75.06 581 ASP A N 1
ATOM 4298 C CA . ASP A 1 581 ? -17.111 15.442 35.590 1.00 75.06 581 ASP A CA 1
ATOM 4299 C C . ASP A 1 581 ? -15.853 16.057 36.232 1.00 75.06 581 ASP A C 1
ATOM 4301 O O . ASP A 1 581 ? -15.270 16.976 35.662 1.00 75.06 581 ASP A O 1
ATOM 4305 N N . ASP A 1 582 ? -15.362 15.458 37.324 1.00 75.50 582 ASP A N 1
ATOM 4306 C CA . ASP A 1 582 ? -14.080 15.796 37.961 1.00 75.50 582 ASP A CA 1
ATOM 4307 C C . ASP A 1 582 ? -12.888 15.615 36.999 1.00 75.50 582 ASP A C 1
ATOM 4309 O O . ASP A 1 582 ? -12.062 16.511 36.844 1.00 75.50 582 ASP A O 1
ATOM 4313 N N . PHE A 1 583 ? -12.835 14.502 36.258 1.00 76.44 583 PHE A N 1
ATOM 4314 C CA . PHE A 1 583 ? -11.801 14.281 35.241 1.00 76.44 583 PHE A CA 1
ATOM 4315 C C . PHE A 1 583 ? -11.817 15.346 34.132 1.00 76.44 583 PHE A C 1
ATOM 4317 O O . PHE A 1 583 ? -10.761 15.842 33.736 1.00 76.44 583 PHE A O 1
ATOM 4324 N N . LEU A 1 584 ? -13.000 15.707 33.621 1.00 80.19 584 LEU A N 1
ATOM 4325 C CA . LEU A 1 584 ? -13.143 16.729 32.583 1.00 80.19 584 LEU A CA 1
ATOM 4326 C C . LEU A 1 584 ? -12.744 18.114 33.099 1.00 80.19 584 LEU A C 1
ATOM 4328 O O . LEU A 1 584 ? -12.089 18.858 32.370 1.00 80.19 584 LEU A O 1
ATOM 4332 N N . ASP A 1 585 ? -13.102 18.455 34.336 1.00 83.38 585 ASP A N 1
ATOM 4333 C CA . ASP A 1 585 ? -12.705 19.720 34.955 1.00 83.38 585 ASP A CA 1
ATOM 4334 C C . ASP A 1 585 ? -11.178 19.789 35.127 1.00 83.38 585 ASP A C 1
ATOM 4336 O O . ASP A 1 585 ? -10.557 20.740 34.649 1.00 83.38 585 ASP A O 1
ATOM 4340 N N . GLN A 1 586 ? -10.547 18.735 35.655 1.00 80.25 586 GLN A N 1
ATOM 4341 C CA . GLN A 1 586 ? -9.084 18.642 35.754 1.00 80.25 586 GLN A CA 1
ATOM 4342 C C . GLN A 1 586 ? -8.394 18.721 34.381 1.00 80.25 586 GLN A C 1
ATOM 4344 O O . GLN A 1 586 ? -7.358 19.375 34.229 1.00 80.25 586 GLN A O 1
ATOM 4349 N N . ALA A 1 587 ? -8.968 18.094 33.349 1.00 78.75 587 ALA A N 1
ATOM 4350 C CA . ALA A 1 587 ? -8.450 18.180 31.987 1.00 78.75 587 ALA A CA 1
ATOM 4351 C C . ALA A 1 587 ? -8.528 19.619 31.446 1.00 78.75 587 ALA A C 1
ATOM 4353 O O . ALA A 1 587 ? -7.553 20.133 30.897 1.00 78.75 587 ALA A O 1
ATOM 4354 N N . LEU A 1 588 ? -9.656 20.306 31.638 1.00 83.88 588 LEU A N 1
ATOM 4355 C CA . LEU A 1 588 ? -9.833 21.696 31.211 1.00 83.88 588 LEU A CA 1
ATOM 4356 C C . LEU A 1 588 ? -8.928 22.671 31.977 1.00 83.88 588 LEU A C 1
ATOM 4358 O O . LEU A 1 588 ? -8.471 23.650 31.388 1.00 83.88 588 LEU A O 1
ATOM 4362 N N . GLU A 1 589 ? -8.641 22.421 33.254 1.00 84.06 589 GLU A N 1
ATOM 4363 C CA . GLU A 1 589 ? -7.655 23.191 34.023 1.00 84.06 589 GLU A CA 1
ATOM 4364 C C . GLU A 1 589 ? -6.232 22.968 33.503 1.00 84.06 589 GLU A C 1
ATOM 4366 O O . GLU A 1 589 ? -5.441 23.909 33.394 1.00 84.06 589 GLU A O 1
ATOM 4371 N N . ARG A 1 590 ? -5.907 21.726 33.126 1.00 79.62 590 ARG A N 1
ATOM 4372 C CA . ARG A 1 590 ? -4.587 21.360 32.608 1.00 79.62 590 ARG A CA 1
ATOM 4373 C C . ARG A 1 590 ? -4.295 21.957 31.228 1.00 79.62 590 ARG A C 1
ATOM 4375 O O . ARG A 1 590 ? -3.130 22.245 30.944 1.00 79.62 590 ARG A O 1
ATOM 4382 N N . PHE A 1 591 ? -5.318 22.157 30.391 1.00 78.25 591 PHE A N 1
ATOM 4383 C CA . PHE A 1 591 ? -5.200 22.705 29.033 1.00 78.25 591 PHE A CA 1
ATOM 4384 C C . PHE A 1 591 ? -5.883 24.087 28.913 1.00 78.25 591 PHE A C 1
ATOM 4386 O O . PHE A 1 591 ? -7.067 24.171 28.563 1.00 78.25 591 PHE A O 1
ATOM 4393 N N . PRO A 1 592 ? -5.168 25.202 29.174 1.00 75.38 592 PRO A N 1
ATOM 4394 C CA . PRO A 1 592 ? -5.725 26.548 29.032 1.00 75.38 592 PRO A CA 1
ATOM 4395 C C . PRO A 1 592 ? -5.905 26.945 27.558 1.00 75.38 592 PRO A C 1
ATOM 4397 O O . PRO A 1 592 ? -5.169 26.492 26.685 1.00 75.38 592 PRO A O 1
ATOM 4400 N N . ALA A 1 593 ? -6.873 27.819 27.269 1.00 73.25 593 ALA A N 1
ATOM 4401 C CA . ALA A 1 593 ? -7.070 28.359 25.924 1.00 73.25 593 ALA A CA 1
ATOM 4402 C C . ALA A 1 593 ? -5.965 29.378 25.546 1.00 73.25 593 ALA A C 1
ATOM 4404 O O . ALA A 1 593 ? -5.545 30.147 26.414 1.00 73.25 593 ALA A O 1
ATOM 4405 N N . PRO A 1 594 ? -5.542 29.455 24.266 1.00 73.31 594 PRO A N 1
ATOM 4406 C CA . PRO A 1 594 ? -5.962 28.623 23.137 1.00 73.31 594 PRO A CA 1
ATOM 4407 C C . PRO A 1 594 ? -5.177 27.301 23.080 1.00 73.31 594 PRO A C 1
ATOM 4409 O O . PRO A 1 594 ? -3.960 27.295 22.914 1.00 73.31 594 PRO A O 1
ATOM 4412 N N . ASN A 1 595 ? -5.880 26.171 23.174 1.00 70.06 595 ASN A N 1
ATOM 4413 C CA . ASN A 1 595 ? -5.294 24.840 23.044 1.00 70.06 595 ASN A CA 1
ATOM 4414 C C . ASN A 1 595 ? -6.270 23.926 22.266 1.00 70.06 595 ASN A C 1
ATOM 4416 O O . ASN A 1 595 ? -7.432 23.823 22.663 1.00 70.06 595 ASN A O 1
ATOM 4420 N N . PRO A 1 596 ? -5.848 23.280 21.162 1.00 70.44 596 PRO A N 1
ATOM 4421 C CA . PRO A 1 596 ? -6.726 22.413 20.372 1.00 70.44 596 PRO A CA 1
ATOM 4422 C C . PRO A 1 596 ? -7.321 21.236 21.159 1.00 70.44 596 PRO A C 1
ATOM 4424 O O . PRO A 1 596 ? -8.497 20.922 20.986 1.00 70.44 596 PRO A O 1
ATOM 4427 N N . GLN A 1 597 ? -6.556 20.618 22.066 1.00 73.06 597 GLN A N 1
ATOM 4428 C CA . GLN A 1 597 ? -7.040 19.544 22.939 1.00 73.06 597 GLN A CA 1
ATOM 4429 C C . GLN A 1 597 ? -8.141 20.039 23.880 1.00 73.06 597 GLN A C 1
ATOM 4431 O O . GLN A 1 597 ? -9.116 19.324 24.106 1.00 73.06 597 GLN A O 1
ATOM 4436 N N . ARG A 1 598 ? -8.047 21.282 24.370 1.00 81.12 598 ARG A N 1
ATOM 4437 C CA . ARG A 1 598 ? -9.117 21.899 25.167 1.00 81.12 598 ARG A CA 1
ATOM 4438 C C . ARG A 1 598 ? -10.436 21.944 24.395 1.00 81.12 598 ARG A C 1
ATOM 4440 O O . ARG A 1 598 ? -11.451 21.529 24.939 1.00 81.12 598 ARG A O 1
ATOM 4447 N N . ALA A 1 599 ? -10.418 22.389 23.137 1.00 78.94 599 ALA A N 1
ATOM 4448 C CA . ALA A 1 599 ? -11.629 22.465 22.314 1.00 78.94 599 ALA A CA 1
ATOM 4449 C C . ALA A 1 599 ? -12.282 21.083 22.122 1.00 78.94 599 ALA A C 1
ATOM 4451 O O . ALA A 1 599 ? -13.504 20.962 22.155 1.00 78.94 599 ALA A O 1
ATOM 4452 N N . ILE A 1 600 ? -11.470 20.030 21.985 1.00 74.88 600 ILE A N 1
ATOM 4453 C CA . ILE A 1 600 ? -11.951 18.643 21.905 1.00 74.88 600 ILE A CA 1
ATOM 4454 C C . ILE A 1 600 ? -12.607 18.216 23.223 1.00 74.88 600 ILE A C 1
ATOM 4456 O O . ILE A 1 600 ? -13.692 17.642 23.203 1.00 74.88 600 ILE A O 1
ATOM 4460 N N . ILE A 1 601 ? -11.988 18.522 24.367 1.00 78.00 601 ILE A N 1
ATOM 4461 C CA . ILE A 1 601 ? -12.543 18.212 25.694 1.00 78.00 601 ILE A CA 1
ATOM 4462 C C . ILE A 1 601 ? -13.851 18.985 25.934 1.00 78.00 601 ILE A C 1
ATOM 4464 O O . ILE A 1 601 ? -14.817 18.415 26.437 1.00 78.00 601 ILE A O 1
ATOM 4468 N N . GLU A 1 602 ? -13.922 20.261 25.543 1.00 84.56 602 GLU A N 1
ATOM 4469 C CA . GLU A 1 602 ? -15.137 21.087 25.629 1.00 84.56 602 GLU A CA 1
ATOM 4470 C C . GLU A 1 602 ? -16.267 20.530 24.750 1.00 84.56 602 GLU A C 1
ATOM 4472 O O . GLU A 1 602 ? -17.416 20.429 25.199 1.00 84.56 602 GLU A O 1
ATOM 4477 N N . GLN A 1 603 ? -15.943 20.105 23.524 1.00 79.62 603 GLN A N 1
ATOM 4478 C CA . GLN A 1 603 ? -16.897 19.447 22.635 1.00 79.62 603 GLN A CA 1
ATOM 4479 C C . GLN A 1 603 ? -17.373 18.117 23.227 1.00 79.62 603 GLN A C 1
ATOM 4481 O O . GLN A 1 603 ? -18.576 17.883 23.306 1.00 79.62 603 GLN A O 1
ATOM 4486 N N . ALA A 1 604 ? -16.462 17.280 23.726 1.00 75.38 604 ALA A N 1
ATOM 4487 C CA . ALA A 1 604 ? -16.803 16.006 24.350 1.00 75.38 604 ALA A CA 1
ATOM 4488 C C . ALA A 1 604 ? -17.671 16.185 25.607 1.00 75.38 604 ALA A C 1
ATOM 4490 O O . ALA A 1 604 ? -18.646 15.457 25.787 1.00 75.38 604 ALA A O 1
ATOM 4491 N N . ARG A 1 605 ? -17.388 17.192 26.447 1.00 80.50 605 ARG A N 1
ATOM 4492 C CA . ARG A 1 605 ? -18.234 17.562 27.596 1.00 80.50 605 ARG A CA 1
ATOM 4493 C C . ARG A 1 605 ? -19.641 17.947 27.146 1.00 80.50 605 ARG A C 1
ATOM 4495 O O . ARG A 1 605 ? -20.619 17.528 27.764 1.00 80.50 605 ARG A O 1
ATOM 4502 N N . THR A 1 606 ? -19.746 18.715 26.065 1.00 81.56 606 THR A N 1
ATOM 4503 C CA . THR A 1 606 ? -21.028 19.125 25.474 1.00 81.56 606 THR A CA 1
ATOM 4504 C C . THR A 1 606 ? -21.799 17.922 24.928 1.00 81.56 606 THR A C 1
ATOM 4506 O O . THR A 1 606 ? -22.980 17.748 25.238 1.00 81.56 606 THR A O 1
ATOM 4509 N N . ASP A 1 607 ? -21.128 17.052 24.174 1.00 77.06 607 ASP A N 1
ATOM 4510 C CA . ASP A 1 607 ? -21.713 15.840 23.600 1.00 77.06 607 ASP A CA 1
ATOM 4511 C C . ASP A 1 607 ? -22.189 14.883 24.693 1.00 77.06 607 ASP A C 1
ATOM 4513 O O . ASP A 1 607 ? -23.303 14.365 24.626 1.00 77.06 607 ASP A O 1
ATOM 4517 N N . LEU A 1 608 ? -21.386 14.688 25.738 1.00 75.81 608 LEU A N 1
ATOM 4518 C CA . LEU A 1 608 ? -21.732 13.892 26.909 1.00 75.81 608 LEU A CA 1
ATOM 4519 C C . LEU A 1 608 ? -22.932 14.479 27.662 1.00 75.81 608 LEU A C 1
ATOM 4521 O O . LEU A 1 608 ? -23.859 13.740 27.997 1.00 75.81 608 LEU A O 1
ATOM 4525 N N . ALA A 1 609 ? -22.944 15.791 27.914 1.00 79.19 609 ALA A N 1
ATOM 4526 C CA . ALA A 1 609 ? -24.071 16.463 28.554 1.00 79.19 609 ALA A CA 1
ATOM 4527 C C . ALA A 1 609 ? -25.355 16.257 27.742 1.00 79.19 609 ALA A C 1
ATOM 4529 O O . ALA A 1 609 ? -26.389 15.899 28.306 1.00 79.19 609 ALA A O 1
ATOM 4530 N N . LYS A 1 610 ? -25.275 16.370 26.408 1.00 78.44 610 LYS A N 1
ATOM 4531 C CA . LYS A 1 610 ? -26.387 16.052 25.508 1.00 78.44 610 LYS A CA 1
ATOM 4532 C C . LYS A 1 610 ? -26.786 14.579 25.615 1.00 78.44 610 LYS A C 1
ATOM 4534 O O . LYS A 1 610 ? -27.971 14.286 25.756 1.00 78.44 610 LYS A O 1
ATOM 4539 N N . ARG A 1 611 ? -25.832 13.642 25.608 1.00 78.69 611 ARG A N 1
ATOM 4540 C CA . ARG A 1 611 ? -26.106 12.198 25.726 1.00 78.69 611 ARG A CA 1
ATOM 4541 C C . ARG A 1 611 ? -26.823 11.836 27.024 1.00 78.69 611 ARG A C 1
ATOM 4543 O O . ARG A 1 611 ? -27.760 11.044 26.976 1.00 78.69 611 ARG A O 1
ATOM 4550 N N . ARG A 1 612 ? -26.435 12.451 28.147 1.00 79.75 612 ARG A N 1
ATOM 4551 C CA . ARG A 1 612 ? -27.077 12.287 29.465 1.00 79.75 612 ARG A CA 1
ATOM 4552 C C . ARG A 1 612 ? -28.541 12.740 29.490 1.00 79.75 612 ARG A C 1
ATOM 4554 O O . ARG A 1 612 ? -29.273 12.333 30.383 1.00 79.75 612 ARG A O 1
ATOM 4561 N N . THR A 1 613 ? -28.988 13.539 28.514 1.00 83.56 613 THR A N 1
ATOM 4562 C CA . THR A 1 613 ? -30.409 13.908 28.386 1.00 83.56 613 THR A CA 1
ATOM 4563 C C . THR A 1 613 ? -31.269 12.826 27.733 1.00 83.56 613 THR A C 1
ATOM 4565 O O . THR A 1 613 ? -32.489 12.881 27.867 1.00 83.56 613 THR A O 1
ATOM 4568 N N . PHE A 1 614 ? -30.678 11.843 27.041 1.00 88.94 614 PHE A N 1
ATOM 4569 C CA . PHE A 1 614 ? -31.436 10.740 26.449 1.00 88.94 614 PHE A CA 1
ATOM 4570 C C . PHE A 1 614 ? -31.638 9.623 27.454 1.00 88.94 614 PHE A C 1
ATOM 4572 O O . PHE A 1 614 ? -30.684 9.082 28.016 1.00 88.94 614 PHE A O 1
ATOM 4579 N N . PHE A 1 615 ? -32.894 9.240 27.618 1.00 90.69 615 PHE A N 1
ATOM 4580 C CA . PHE A 1 615 ? -33.274 8.134 28.470 1.00 90.69 615 PHE A CA 1
ATOM 4581 C C . PHE A 1 615 ? -32.938 6.802 27.794 1.00 90.69 615 PHE A C 1
ATOM 4583 O O . PHE A 1 615 ? -33.276 6.596 26.626 1.00 90.69 615 PHE A O 1
ATOM 4590 N N . LYS A 1 616 ? -32.283 5.893 28.526 1.00 92.00 616 LYS A N 1
ATOM 4591 C CA . LYS A 1 616 ? -31.878 4.571 28.013 1.00 92.00 616 LYS A CA 1
ATOM 4592 C C . LYS A 1 616 ? -32.472 3.396 28.789 1.00 92.00 616 LYS A C 1
ATOM 4594 O O . LYS A 1 616 ? -32.425 2.275 28.303 1.00 92.00 616 LYS A O 1
ATOM 4599 N N . ASP A 1 617 ? -33.068 3.627 29.953 1.00 92.38 617 ASP A N 1
ATOM 4600 C CA . ASP A 1 617 ? -33.619 2.581 30.820 1.00 92.38 617 ASP A CA 1
ATOM 4601 C C . ASP A 1 617 ? -35.009 2.087 30.361 1.00 92.38 617 ASP A C 1
ATOM 4603 O O . ASP A 1 617 ? -36.016 2.219 31.051 1.00 92.38 617 ASP A O 1
ATOM 4607 N N . TRP A 1 618 ? -35.084 1.549 29.145 1.00 94.12 618 TRP A N 1
ATOM 4608 C CA . TRP A 1 618 ? -36.325 1.083 28.515 1.00 94.12 618 TRP A CA 1
ATOM 4609 C C . TRP A 1 618 ? -36.658 -0.370 28.875 1.00 94.12 618 TRP A C 1
ATOM 4611 O O . TRP A 1 618 ? -35.761 -1.207 28.991 1.00 94.12 618 TRP A O 1
ATOM 4621 N N . LEU A 1 619 ? -37.952 -0.699 28.953 1.00 93.75 619 LEU A N 1
ATOM 4622 C CA . LEU A 1 619 ? -38.407 -2.073 28.718 1.00 93.75 619 LEU A CA 1
ATOM 4623 C C . LEU A 1 619 ? -38.424 -2.326 27.210 1.00 93.75 619 LEU A C 1
ATOM 4625 O O . LEU A 1 619 ? -39.000 -1.526 26.481 1.00 93.75 619 LEU A O 1
ATOM 4629 N N . ILE A 1 620 ? -37.832 -3.426 26.748 1.00 94.56 620 ILE A N 1
ATOM 4630 C CA . ILE A 1 620 ? -37.698 -3.780 25.330 1.00 94.56 620 ILE A CA 1
ATOM 4631 C C . ILE A 1 620 ? -38.418 -5.097 25.021 1.00 94.56 620 ILE A C 1
ATOM 4633 O O . ILE A 1 620 ? -38.209 -6.095 25.711 1.00 94.56 620 ILE A O 1
ATOM 4637 N N . LEU A 1 621 ? -39.217 -5.111 23.954 1.00 92.38 621 LEU A N 1
ATOM 4638 C CA . LEU A 1 621 ? -39.876 -6.291 23.385 1.00 92.38 621 LEU A CA 1
ATOM 4639 C C . LEU A 1 621 ? -39.515 -6.419 21.898 1.00 92.38 621 LEU A C 1
ATOM 4641 O O . LEU A 1 621 ? -39.863 -5.553 21.099 1.00 92.38 621 LEU A O 1
ATOM 4645 N N . GLY A 1 622 ? -38.841 -7.500 21.510 1.00 90.75 622 GLY A N 1
ATOM 4646 C CA . GLY A 1 622 ? -38.422 -7.753 20.129 1.00 90.75 622 GLY A CA 1
ATOM 4647 C C . GLY A 1 622 ? -37.297 -8.791 20.035 1.00 90.75 622 GLY A C 1
ATOM 4648 O O . GLY A 1 622 ? -36.868 -9.299 21.071 1.00 90.75 622 GLY A O 1
ATOM 4649 N N . PRO A 1 623 ? -36.807 -9.109 18.821 1.00 91.38 623 PRO A N 1
ATOM 4650 C CA . PRO A 1 623 ? -37.314 -8.641 17.530 1.00 91.38 623 PRO A CA 1
ATOM 4651 C C . PRO A 1 623 ? -38.619 -9.362 17.146 1.00 91.38 623 PRO A C 1
ATOM 4653 O O . PRO A 1 623 ? -38.802 -10.536 17.456 1.00 91.38 623 PRO A O 1
ATOM 4656 N N . LEU A 1 624 ? -39.526 -8.668 16.460 1.00 88.75 624 LEU A N 1
ATOM 4657 C CA . LEU A 1 624 ? -40.791 -9.205 15.945 1.00 88.75 624 LEU A CA 1
ATOM 4658 C C . LEU A 1 624 ? -40.826 -9.065 14.419 1.00 88.75 624 LEU A C 1
ATOM 4660 O O . LEU A 1 624 ? -40.372 -8.054 13.894 1.00 88.75 624 LEU A O 1
ATOM 4664 N N . ALA A 1 625 ? -41.364 -10.054 13.705 1.00 84.25 625 ALA A N 1
ATOM 4665 C CA . ALA A 1 625 ? -41.513 -9.976 12.250 1.00 84.25 625 ALA A CA 1
ATOM 4666 C C . ALA A 1 625 ? -42.516 -8.878 11.849 1.00 84.25 625 ALA A C 1
ATOM 4668 O O . ALA A 1 625 ? -43.553 -8.726 12.500 1.00 84.25 625 ALA A O 1
ATOM 4669 N N . LEU A 1 626 ? -42.231 -8.139 10.769 1.00 76.94 626 LEU A N 1
ATOM 4670 C CA . LEU A 1 626 ? -43.125 -7.083 10.268 1.00 76.94 626 LEU A CA 1
ATOM 4671 C C . LEU A 1 626 ? -44.449 -7.630 9.695 1.00 76.94 626 LEU A C 1
ATOM 4673 O O . LEU A 1 626 ? -45.460 -6.927 9.725 1.00 76.94 626 LEU A O 1
ATOM 4677 N N . ASP A 1 627 ? -44.442 -8.860 9.166 1.00 62.41 627 ASP A N 1
ATOM 4678 C CA . ASP A 1 627 ? -45.531 -9.500 8.408 1.00 62.41 627 ASP A CA 1
ATOM 4679 C C . ASP A 1 627 ? -46.421 -10.444 9.235 1.00 62.41 627 ASP A C 1
ATOM 4681 O O . ASP A 1 627 ? -47.503 -10.833 8.781 1.00 62.41 627 ASP A O 1
ATOM 4685 N N . ALA A 1 628 ? -46.032 -10.762 10.473 1.00 53.66 628 ALA A N 1
ATOM 4686 C CA . ALA A 1 628 ? -46.931 -11.380 11.432 1.00 53.66 628 ALA A CA 1
ATOM 4687 C C . ALA A 1 628 ? -48.068 -10.384 11.693 1.00 53.66 628 ALA A C 1
ATOM 4689 O O . ALA A 1 628 ? -47.900 -9.409 12.427 1.00 53.66 628 ALA A O 1
ATOM 4690 N N . ALA A 1 629 ? -49.220 -10.628 11.059 1.00 38.25 629 ALA A N 1
ATOM 4691 C CA . ALA A 1 629 ? -50.402 -9.767 10.930 1.00 38.25 629 ALA A CA 1
ATOM 4692 C C . ALA A 1 629 ? -51.076 -9.322 12.252 1.00 38.25 629 ALA A C 1
ATOM 4694 O O . ALA A 1 629 ? -52.217 -8.862 12.254 1.00 38.25 629 ALA A O 1
ATOM 4695 N N . GLN A 1 630 ? -50.368 -9.422 13.374 1.00 47.00 630 GLN A N 1
ATOM 4696 C CA . GLN A 1 630 ? -50.815 -9.081 14.710 1.00 47.00 630 GLN A CA 1
ATOM 4697 C C . GLN A 1 630 ? -49.818 -8.265 15.537 1.00 47.00 630 GLN A C 1
ATOM 4699 O O . GLN A 1 630 ? -50.240 -7.794 16.581 1.00 47.00 630 GLN A O 1
ATOM 4704 N N . ALA A 1 631 ? -48.575 -8.000 15.103 1.00 54.44 631 ALA A N 1
ATOM 4705 C CA . ALA A 1 631 ? -47.676 -7.067 15.808 1.00 54.44 631 ALA A CA 1
ATOM 4706 C C . ALA A 1 631 ? -48.091 -5.597 15.568 1.00 54.44 631 ALA A C 1
ATOM 4708 O O . ALA A 1 631 ? -47.361 -4.768 15.015 1.00 54.44 631 ALA A O 1
ATOM 4709 N N . ARG A 1 632 ? -49.329 -5.274 15.935 1.00 65.50 632 ARG A N 1
ATOM 4710 C CA . ARG A 1 632 ? -49.858 -3.917 16.010 1.00 65.50 632 ARG A CA 1
ATOM 4711 C C . ARG A 1 632 ? -49.936 -3.514 17.474 1.00 65.50 632 ARG A C 1
ATOM 4713 O O . ARG A 1 632 ? -49.858 -4.355 18.366 1.00 65.50 632 ARG A O 1
ATOM 4720 N N . TRP A 1 633 ? -50.074 -2.218 17.712 1.00 75.75 633 TRP A N 1
ATOM 4721 C CA . TRP A 1 633 ? -50.250 -1.657 19.048 1.00 75.75 633 TRP A CA 1
ATOM 4722 C C . TRP A 1 633 ? -51.240 -2.464 19.903 1.00 75.75 633 TRP A C 1
ATOM 4724 O O . TRP A 1 633 ? -50.978 -2.691 21.074 1.00 75.75 633 TRP A O 1
ATOM 4734 N N . GLU A 1 634 ? -52.304 -3.006 19.306 1.00 75.62 634 GLU A N 1
ATOM 4735 C CA . GLU A 1 634 ? -53.334 -3.797 19.981 1.00 75.62 634 GLU A CA 1
ATOM 4736 C C . GLU A 1 634 ? -52.839 -5.118 20.601 1.00 75.62 634 GLU A C 1
ATOM 4738 O O . GLU A 1 634 ? -53.433 -5.575 21.574 1.00 75.62 634 GLU A O 1
ATOM 4743 N N . SER A 1 635 ? -51.767 -5.741 20.091 1.00 73.31 635 SER A N 1
ATOM 4744 C CA . SER A 1 635 ? -51.189 -6.947 20.717 1.00 73.31 635 SER A CA 1
ATOM 4745 C C . SER A 1 635 ? -50.264 -6.618 21.884 1.00 73.31 635 SER A C 1
ATOM 4747 O O . SER A 1 635 ? -50.052 -7.442 22.768 1.00 73.31 635 SER A O 1
ATOM 4749 N N . VAL A 1 636 ? -49.676 -5.425 21.853 1.00 79.56 636 VAL A N 1
ATOM 4750 C CA . VAL A 1 636 ? -48.768 -4.908 22.881 1.00 79.56 636 VAL A CA 1
ATOM 4751 C C . VAL A 1 636 ? -49.546 -4.213 24.001 1.00 79.56 636 VAL A C 1
ATOM 4753 O O . VAL A 1 636 ? -49.160 -4.258 25.170 1.00 79.56 636 VAL A O 1
ATOM 4756 N N . ALA A 1 637 ? -50.661 -3.589 23.641 1.00 79.38 637 ALA A N 1
ATOM 4757 C CA . ALA A 1 637 ? -51.515 -2.806 24.505 1.00 79.38 637 ALA A CA 1
ATOM 4758 C C . ALA A 1 637 ? -53.004 -3.067 24.189 1.00 79.38 637 ALA A C 1
ATOM 4760 O O . ALA A 1 637 ? -53.671 -2.214 23.587 1.00 79.38 637 ALA A O 1
ATOM 4761 N N . PRO A 1 638 ? -53.544 -4.248 24.550 1.00 73.06 638 PRO A N 1
ATOM 4762 C CA . PRO A 1 638 ? -54.958 -4.552 24.358 1.00 73.06 638 PRO A CA 1
ATOM 4763 C C . PRO A 1 638 ? -55.829 -3.512 25.073 1.00 73.06 638 PRO A C 1
ATOM 4765 O O . PRO A 1 638 ? -55.507 -3.054 26.169 1.00 73.06 638 PRO A O 1
ATOM 4768 N N . GLU A 1 639 ? -56.912 -3.086 24.416 1.00 74.31 639 GLU A N 1
ATOM 4769 C CA . GLU A 1 639 ? -57.793 -2.003 24.896 1.00 74.31 639 GLU A CA 1
ATOM 4770 C C . GLU A 1 639 ? -57.058 -0.668 25.161 1.00 74.31 639 GLU A C 1
ATOM 4772 O O . GLU A 1 639 ? -57.522 0.174 25.930 1.00 74.31 639 GLU A O 1
ATOM 4777 N N . GLY A 1 640 ? -55.898 -0.463 24.526 1.00 70.56 640 GLY A N 1
ATOM 4778 C CA . GLY A 1 640 ? -55.080 0.742 24.668 1.00 70.56 640 GLY A CA 1
ATOM 4779 C C . GLY A 1 640 ? -54.222 0.786 25.935 1.00 70.56 640 GLY A C 1
ATOM 4780 O O . GLY A 1 640 ? -53.570 1.800 26.177 1.00 70.56 640 GLY A O 1
ATOM 4781 N N . LYS A 1 641 ? -54.183 -0.286 26.737 1.00 77.94 641 LYS A N 1
ATOM 4782 C CA . LYS A 1 641 ? -53.376 -0.363 27.964 1.00 77.94 641 LYS A CA 1
ATOM 4783 C C . LYS A 1 641 ? -52.163 -1.258 27.761 1.00 77.94 641 LYS A C 1
ATOM 4785 O O . LYS A 1 641 ? -52.325 -2.428 27.433 1.00 77.94 641 LYS A O 1
ATOM 4790 N N . LEU A 1 642 ? -50.963 -0.722 27.994 1.00 83.06 642 LEU A N 1
ATOM 4791 C CA . LEU A 1 642 ? -49.705 -1.463 27.870 1.00 83.06 642 LEU A CA 1
ATOM 4792 C C . LEU A 1 642 ? -49.731 -2.749 28.714 1.00 83.06 642 LEU A C 1
ATOM 4794 O O . LEU A 1 642 ? -49.915 -2.695 29.929 1.00 83.06 642 LEU A O 1
ATOM 4798 N N . SER A 1 643 ? -49.502 -3.891 28.065 1.00 84.44 643 SER A N 1
ATOM 4799 C CA . SER A 1 643 ? -49.431 -5.202 28.708 1.00 84.44 643 SER A CA 1
ATOM 4800 C C . SER A 1 643 ? -47.976 -5.665 28.814 1.00 84.44 643 SER A C 1
ATOM 4802 O O . SER A 1 643 ? -47.358 -6.082 27.830 1.00 84.44 643 SER A O 1
ATOM 4804 N N . ILE A 1 644 ? -47.415 -5.599 30.025 1.00 82.94 644 ILE A N 1
ATOM 4805 C CA . ILE A 1 644 ? -46.034 -6.011 30.316 1.00 82.94 644 ILE A CA 1
ATOM 4806 C C . ILE A 1 644 ? -46.031 -7.474 30.778 1.00 82.94 644 ILE A C 1
ATOM 4808 O O . ILE A 1 644 ? -46.371 -7.765 31.920 1.00 82.94 644 ILE A O 1
ATOM 4812 N N . GLY A 1 645 ? -45.649 -8.389 29.884 1.00 82.50 645 GLY A N 1
ATOM 4813 C CA . GLY A 1 645 ? -45.427 -9.813 30.183 1.00 82.50 645 GLY A CA 1
ATOM 4814 C C . GLY A 1 645 ? -43.947 -10.224 30.186 1.00 82.50 645 GLY A C 1
ATOM 4815 O O . GLY A 1 645 ? -43.059 -9.392 29.998 1.00 82.50 645 GLY A O 1
ATOM 4816 N N . ASP A 1 646 ? -43.681 -11.526 30.329 1.00 82.62 646 ASP A N 1
ATOM 4817 C CA . ASP A 1 646 ? -42.322 -12.088 30.465 1.00 82.62 646 ASP A CA 1
ATOM 4818 C C . ASP A 1 646 ? -41.395 -11.837 29.265 1.00 82.62 646 ASP A C 1
ATOM 4820 O O . ASP A 1 646 ? -40.174 -11.817 29.421 1.00 82.62 646 ASP A O 1
ATOM 4824 N N . ALA A 1 647 ? -41.962 -11.605 28.077 1.00 85.00 647 ALA A N 1
ATOM 4825 C CA . ALA A 1 647 ? -41.211 -11.321 26.853 1.00 85.00 647 ALA A CA 1
ATOM 4826 C C . ALA A 1 647 ? -40.528 -9.938 26.848 1.00 85.00 647 ALA A C 1
ATOM 4828 O O . ALA A 1 647 ? -39.634 -9.699 26.038 1.00 85.00 647 ALA A O 1
ATOM 4829 N N . TRP A 1 648 ? -40.927 -9.022 27.738 1.00 90.50 648 TRP A N 1
ATOM 4830 C CA . TRP A 1 648 ? -40.281 -7.717 27.879 1.00 90.50 648 TRP A CA 1
ATOM 4831 C C . TRP A 1 648 ? -39.018 -7.828 28.715 1.00 90.50 648 TRP A C 1
ATOM 4833 O O . TRP A 1 648 ? -39.064 -8.302 29.844 1.00 90.50 648 TRP A O 1
ATOM 4843 N N . THR A 1 649 ? -37.900 -7.303 28.240 1.00 92.31 649 THR A N 1
ATOM 4844 C CA . THR A 1 649 ? -36.632 -7.288 28.979 1.00 92.31 649 THR A CA 1
ATOM 4845 C C . THR A 1 649 ? -36.285 -5.874 29.426 1.00 92.31 649 THR A C 1
ATOM 4847 O O . THR A 1 649 ? -36.631 -4.911 28.753 1.00 92.31 649 THR A O 1
ATOM 4850 N N . ARG A 1 650 ? -35.597 -5.726 30.564 1.00 92.88 650 ARG A N 1
ATOM 4851 C CA . ARG A 1 650 ? -34.999 -4.453 30.997 1.00 92.88 650 ARG A CA 1
ATOM 4852 C C . ARG A 1 650 ? -33.477 -4.570 30.876 1.00 92.88 650 ARG A C 1
ATOM 4854 O O . ARG A 1 650 ? -32.829 -4.972 31.839 1.00 92.88 650 ARG A O 1
ATOM 4861 N N . PRO A 1 651 ? -32.905 -4.318 29.690 1.00 89.31 651 PRO A N 1
ATOM 4862 C CA . PRO A 1 651 ? -31.484 -4.558 29.435 1.00 89.31 651 PRO A CA 1
ATOM 4863 C C . PRO A 1 651 ? -30.553 -3.510 30.060 1.00 89.31 651 PRO A C 1
ATOM 4865 O O . PRO A 1 651 ? -29.343 -3.717 30.102 1.00 89.31 651 PRO A O 1
ATOM 4868 N N . PHE A 1 652 ? -31.095 -2.390 30.541 1.00 89.12 652 PHE A N 1
ATOM 4869 C CA . PHE A 1 652 ? -30.324 -1.271 31.079 1.00 89.12 652 PHE A CA 1
ATOM 4870 C C . PHE A 1 652 ? -30.705 -0.972 32.536 1.00 89.12 652 PHE A C 1
ATOM 4872 O O . PHE A 1 652 ? -31.684 -1.492 33.064 1.00 89.12 652 PHE A O 1
ATOM 4879 N N . THR A 1 653 ? -29.897 -0.151 33.207 1.00 84.50 653 THR A N 1
ATOM 4880 C CA . THR A 1 653 ? -30.159 0.321 34.574 1.00 84.50 653 THR A CA 1
ATOM 4881 C C . THR A 1 653 ? -30.650 1.767 34.555 1.00 84.50 653 THR A C 1
ATOM 4883 O O . THR A 1 653 ? -30.434 2.485 33.582 1.00 84.50 653 THR A O 1
ATOM 4886 N N . ALA A 1 654 ? -31.226 2.239 35.664 1.00 80.88 654 ALA A N 1
ATOM 4887 C CA . ALA A 1 654 ? -31.720 3.617 35.797 1.00 80.88 654 ALA A CA 1
ATOM 4888 C C . ALA A 1 654 ? -30.648 4.709 35.611 1.00 80.88 654 ALA A C 1
ATOM 4890 O O . ALA A 1 654 ? -30.985 5.863 35.368 1.00 80.88 654 ALA A O 1
ATOM 4891 N N . ALA A 1 655 ? -29.363 4.361 35.720 1.00 74.00 655 ALA A N 1
ATOM 4892 C CA . ALA A 1 655 ? -28.253 5.281 35.482 1.00 74.00 655 ALA A CA 1
ATOM 4893 C C . ALA A 1 655 ? -27.811 5.337 34.004 1.00 74.00 655 ALA A C 1
ATOM 4895 O O . ALA A 1 655 ? -26.932 6.127 33.663 1.00 74.00 655 ALA A O 1
ATOM 4896 N N . ALA A 1 656 ? -28.367 4.488 33.133 1.00 80.38 656 ALA A N 1
ATOM 4897 C CA . ALA A 1 656 ? -27.997 4.429 31.725 1.00 80.38 656 ALA A CA 1
ATOM 4898 C C . ALA A 1 656 ? -28.606 5.593 30.926 1.00 80.38 656 ALA A C 1
ATOM 4900 O O . ALA A 1 656 ? -29.761 5.972 31.120 1.00 80.38 656 ALA A O 1
ATOM 4901 N N . TYR A 1 657 ? -27.846 6.101 29.956 1.00 86.69 657 TYR A N 1
ATOM 4902 C CA . TYR A 1 657 ? -28.247 7.195 29.070 1.00 86.69 657 TYR A CA 1
ATOM 4903 C C . TYR A 1 657 ? -27.729 6.984 27.639 1.00 86.69 657 TYR A C 1
ATOM 4905 O O . TYR A 1 657 ? -26.841 6.162 27.396 1.00 86.69 657 TYR A O 1
ATOM 4913 N N . GLY A 1 658 ? -28.274 7.734 26.682 1.00 88.25 658 GLY A N 1
ATOM 4914 C CA . GLY A 1 658 ? -27.854 7.707 25.277 1.00 88.25 658 GLY A CA 1
ATOM 4915 C C . GLY A 1 658 ? -28.699 6.801 24.374 1.00 88.25 658 GLY A C 1
ATOM 4916 O O . GLY A 1 658 ? -29.837 6.467 24.688 1.00 88.25 658 GLY A O 1
ATOM 4917 N N . VAL A 1 659 ? -28.132 6.429 23.223 1.00 90.81 659 VAL A N 1
ATOM 4918 C CA . VAL A 1 659 ? -28.799 5.613 22.193 1.00 90.81 659 VAL A CA 1
ATOM 4919 C C . VAL A 1 659 ? -28.884 4.147 22.636 1.00 90.81 659 VAL A C 1
ATOM 4921 O O . VAL A 1 659 ? -27.934 3.599 23.213 1.00 90.81 659 VAL A O 1
ATOM 4924 N N . VAL A 1 660 ? -30.024 3.515 22.367 1.00 94.62 660 VAL A N 1
ATOM 4925 C CA . VAL A 1 660 ? -30.231 2.066 22.432 1.00 94.62 660 VAL A CA 1
ATOM 4926 C C . VAL A 1 660 ? -29.859 1.477 21.074 1.00 94.62 660 VAL A C 1
ATOM 4928 O O . VAL A 1 660 ? -30.528 1.754 20.082 1.00 94.62 660 VAL A O 1
ATOM 4931 N N . ASP A 1 661 ? -28.806 0.664 21.043 1.00 94.31 661 ASP A N 1
ATOM 4932 C CA . ASP A 1 661 ? -28.434 -0.142 19.879 1.00 94.31 661 ASP A CA 1
ATOM 4933 C C . ASP A 1 661 ? -29.228 -1.454 19.919 1.00 94.31 661 ASP A C 1
ATOM 4935 O O . ASP A 1 661 ? -28.943 -2.360 20.709 1.00 94.31 661 ASP A O 1
ATOM 4939 N N . LEU A 1 662 ? -30.287 -1.517 19.113 1.00 94.88 662 LEU A N 1
ATOM 4940 C CA . LEU A 1 662 ? -31.161 -2.681 19.041 1.00 94.88 662 LEU A CA 1
ATOM 4941 C C . LEU A 1 662 ? -30.505 -3.821 18.255 1.00 94.88 662 LEU A C 1
ATOM 4943 O O . LEU A 1 662 ? -30.782 -4.976 18.561 1.00 94.88 662 LEU A O 1
ATOM 4947 N N . ALA A 1 663 ? -29.606 -3.536 17.307 1.00 91.44 663 ALA A N 1
ATOM 4948 C CA . ALA A 1 663 ? -28.875 -4.571 16.576 1.00 91.44 663 ALA A CA 1
ATOM 4949 C C . ALA A 1 663 ? -27.900 -5.317 17.497 1.00 91.44 663 ALA A C 1
ATOM 4951 O O . ALA A 1 663 ? -27.833 -6.546 17.465 1.00 91.44 663 ALA A O 1
ATOM 4952 N N . ALA A 1 664 ? -27.193 -4.596 18.369 1.00 90.56 664 ALA A N 1
ATOM 4953 C CA . ALA A 1 664 ? -26.340 -5.207 19.383 1.00 90.56 664 ALA A CA 1
ATOM 4954 C C . ALA A 1 664 ? -27.153 -5.995 20.424 1.00 90.56 664 ALA A C 1
ATOM 4956 O O . ALA A 1 664 ? -26.722 -7.060 20.865 1.00 90.56 664 ALA A O 1
ATOM 4957 N N . LEU A 1 665 ? -28.330 -5.488 20.812 1.00 92.69 665 LEU A N 1
ATOM 4958 C CA . LEU A 1 665 ? -29.174 -6.102 21.841 1.00 92.69 665 LEU A CA 1
ATOM 4959 C C . LEU A 1 665 ? -29.943 -7.339 21.344 1.00 92.69 665 LEU A C 1
ATOM 4961 O O . LEU A 1 665 ? -30.068 -8.321 22.071 1.00 92.69 665 LEU A O 1
ATOM 4965 N N . LEU A 1 666 ? -30.495 -7.274 20.133 1.00 92.25 666 LEU A N 1
ATOM 4966 C CA . LEU A 1 666 ? -31.455 -8.242 19.586 1.00 92.25 666 LEU A CA 1
ATOM 4967 C C . LEU A 1 666 ? -30.897 -9.027 18.384 1.00 92.25 666 LEU A C 1
ATOM 4969 O O . LEU A 1 666 ? -31.567 -9.913 17.845 1.00 92.25 666 LEU A O 1
ATOM 4973 N N . GLY A 1 667 ? -29.660 -8.728 17.986 1.00 90.69 667 GLY A N 1
ATOM 4974 C CA . GLY A 1 667 ? -28.986 -9.285 16.822 1.00 90.69 667 GLY A CA 1
ATOM 4975 C C . GLY A 1 667 ? -29.255 -8.497 15.538 1.00 90.69 667 GLY A C 1
ATOM 4976 O O . GLY A 1 667 ? -30.307 -7.887 15.352 1.00 90.69 667 GLY A O 1
ATOM 4977 N N . GLN A 1 668 ? -28.300 -8.569 14.612 1.00 89.50 668 GLN A N 1
ATOM 4978 C CA . GLN A 1 668 ? -28.403 -7.977 13.280 1.00 89.50 668 GLN A CA 1
ATOM 4979 C C . GLN A 1 668 ? -29.514 -8.674 12.470 1.00 89.50 668 GLN A C 1
ATOM 4981 O O . GLN A 1 668 ? -29.380 -9.846 12.101 1.00 89.50 668 GLN A O 1
ATOM 4986 N N . LYS A 1 669 ? -30.620 -7.972 12.206 1.00 88.38 669 LYS A N 1
ATOM 4987 C CA . LYS A 1 669 ? -31.806 -8.476 11.489 1.00 88.38 669 LYS A CA 1
ATOM 4988 C C . LYS A 1 669 ? -32.299 -7.436 10.480 1.00 88.38 669 LYS A C 1
ATOM 4990 O O . LYS A 1 669 ? -32.009 -6.258 10.630 1.00 88.38 669 LYS A O 1
ATOM 4995 N N . ALA A 1 670 ? -33.036 -7.889 9.472 1.00 88.31 670 ALA A N 1
ATOM 4996 C CA . ALA A 1 670 ? -33.756 -7.054 8.513 1.00 88.31 670 ALA A CA 1
ATOM 4997 C C . ALA A 1 670 ? -35.242 -7.435 8.547 1.00 88.31 670 ALA A C 1
ATOM 4999 O O . ALA A 1 670 ? -35.569 -8.550 8.962 1.00 88.31 670 ALA A O 1
ATOM 5000 N N . ASP A 1 671 ? -36.112 -6.520 8.130 1.00 88.06 671 ASP A N 1
ATOM 5001 C CA . ASP A 1 671 ? -37.565 -6.705 8.043 1.00 88.06 671 ASP A CA 1
ATOM 5002 C C . ASP A 1 671 ? -38.237 -7.109 9.376 1.00 88.06 671 ASP A C 1
ATOM 5004 O O . ASP A 1 671 ? -39.124 -7.969 9.435 1.00 88.06 671 ASP A O 1
ATOM 5008 N N . VAL A 1 672 ? -37.821 -6.469 10.475 1.00 91.50 672 VAL A N 1
ATOM 5009 C CA . VAL A 1 672 ? -38.346 -6.696 11.839 1.00 91.50 672 VAL A CA 1
ATOM 5010 C C . VAL A 1 672 ? -38.731 -5.385 12.535 1.00 91.50 672 VAL A C 1
ATOM 5012 O O . VAL A 1 672 ? -38.460 -4.300 12.034 1.00 91.50 672 VAL A O 1
ATOM 5015 N N . CYS A 1 673 ? -39.360 -5.457 13.708 1.00 92.56 673 CYS A N 1
ATOM 5016 C CA . CYS A 1 673 ? -39.557 -4.317 14.603 1.00 92.56 673 CYS A CA 1
ATOM 5017 C C . CYS A 1 673 ? -39.331 -4.680 16.080 1.00 92.56 673 CYS A C 1
ATOM 5019 O O . CYS A 1 673 ? -39.363 -5.851 16.463 1.00 92.56 673 CYS A O 1
ATOM 5021 N N . ALA A 1 674 ? -39.151 -3.668 16.927 1.00 94.19 674 ALA A N 1
ATOM 5022 C CA . ALA A 1 674 ? -39.086 -3.795 18.382 1.00 94.19 674 ALA A CA 1
ATOM 5023 C C . ALA A 1 674 ? -39.886 -2.678 19.059 1.00 94.19 674 ALA A C 1
ATOM 5025 O O . ALA A 1 674 ? -40.055 -1.596 18.499 1.00 94.19 674 ALA A O 1
ATOM 5026 N N . PHE A 1 675 ? -40.365 -2.935 20.273 1.00 94.12 675 PHE A N 1
ATOM 5027 C CA . PHE A 1 675 ? -41.047 -1.962 21.117 1.00 94.12 675 PHE A CA 1
ATOM 5028 C C . PHE A 1 675 ? -40.170 -1.581 22.309 1.00 94.12 675 PHE A C 1
ATOM 5030 O O . PHE A 1 675 ? -39.537 -2.443 22.915 1.00 94.12 675 PHE A O 1
ATOM 5037 N N . ALA A 1 676 ? -40.173 -0.299 22.661 1.00 95.00 676 ALA A N 1
ATOM 5038 C CA . ALA A 1 676 ? -39.511 0.267 23.825 1.00 95.00 676 ALA A CA 1
ATOM 5039 C C . ALA A 1 676 ? -40.534 1.035 24.673 1.00 95.00 676 ALA A C 1
ATOM 5041 O O . ALA A 1 676 ? -41.190 1.939 24.161 1.00 95.00 676 ALA A O 1
ATOM 5042 N N . ALA A 1 677 ? -40.686 0.690 25.953 1.00 94.31 677 ALA A N 1
ATOM 5043 C CA . ALA A 1 677 ? -41.663 1.301 26.854 1.00 94.31 677 ALA A CA 1
ATOM 5044 C C . ALA A 1 677 ? -41.017 1.939 28.093 1.00 94.31 677 ALA A C 1
ATOM 5046 O O . ALA A 1 677 ? -40.071 1.391 28.670 1.00 94.31 677 ALA A O 1
ATOM 5047 N N . CYS A 1 678 ? -41.550 3.089 28.508 1.00 94.69 678 CYS A N 1
ATOM 5048 C CA . CYS A 1 678 ? -41.203 3.770 29.751 1.00 94.69 678 CYS A CA 1
ATOM 5049 C C . CYS A 1 678 ? -42.389 4.536 30.357 1.00 94.69 678 CYS A C 1
ATOM 5051 O O . CYS A 1 678 ? -43.428 4.725 29.723 1.00 94.69 678 CYS A O 1
ATOM 5053 N N . THR A 1 679 ? -42.221 4.964 31.603 1.00 93.88 679 THR A N 1
ATOM 5054 C CA . THR A 1 679 ? -43.138 5.849 32.317 1.00 93.88 679 THR A CA 1
ATOM 5055 C C . THR A 1 679 ? -42.564 7.263 32.333 1.00 93.88 679 THR A C 1
ATOM 5057 O O . THR A 1 679 ? -41.398 7.460 32.670 1.00 93.88 679 THR A O 1
ATOM 5060 N N . VAL A 1 680 ? -43.390 8.250 32.001 1.00 93.94 680 VAL A N 1
ATOM 5061 C CA . VAL A 1 680 ? -43.112 9.679 32.153 1.00 93.94 680 VAL A CA 1
ATOM 5062 C C . VAL A 1 680 ? -43.792 10.148 33.442 1.00 93.94 680 VAL A C 1
ATOM 5064 O O . VAL A 1 680 ? -45.014 10.258 33.496 1.00 93.94 680 VAL A O 1
ATOM 5067 N N . GLU A 1 681 ? -43.022 10.381 34.498 1.00 94.44 681 GLU A N 1
ATOM 5068 C CA . GLU A 1 681 ? -43.491 10.932 35.772 1.00 94.44 681 GLU A CA 1
ATOM 5069 C C . GLU A 1 681 ? -43.434 12.463 35.729 1.00 94.44 681 GLU A C 1
ATOM 5071 O O . GLU A 1 681 ? -42.408 13.045 35.373 1.00 94.44 681 GLU A O 1
ATOM 5076 N N . VAL A 1 682 ? -44.539 13.114 36.085 1.00 95.44 682 VAL A N 1
ATOM 5077 C CA . VAL A 1 682 ? -44.760 14.549 35.889 1.00 95.44 682 VAL A CA 1
ATOM 5078 C C . VAL A 1 682 ? -45.285 15.176 37.182 1.00 95.44 682 VAL A C 1
ATOM 5080 O O . VAL A 1 682 ? -46.333 14.789 37.700 1.00 95.44 682 VAL A O 1
ATOM 5083 N N . GLU A 1 683 ? -44.553 16.149 37.725 1.00 94.44 683 GLU A N 1
ATOM 5084 C CA . GLU A 1 683 ? -44.838 16.764 39.032 1.00 94.44 683 GLU A CA 1
ATOM 5085 C C . GLU A 1 683 ? -45.936 17.839 38.979 1.00 94.44 683 GLU A C 1
ATOM 5087 O O . GLU A 1 683 ? -46.659 18.039 39.963 1.00 94.44 683 GLU A O 1
ATOM 5092 N N . LEU A 1 684 ? -46.066 18.517 37.837 1.00 92.94 684 LEU A N 1
ATOM 5093 C CA . LEU A 1 684 ? -47.000 19.611 37.558 1.00 92.94 684 LEU A CA 1
ATOM 5094 C C . LEU A 1 684 ? -47.452 19.536 36.096 1.00 92.94 684 LEU A C 1
ATOM 5096 O O . LEU A 1 684 ? -46.714 19.018 35.267 1.00 92.94 684 LEU A O 1
ATOM 5100 N N . ASP A 1 685 ? -48.617 20.089 35.766 1.00 94.44 685 ASP A N 1
ATOM 5101 C CA . ASP A 1 685 ? -49.066 20.181 34.372 1.00 94.44 685 ASP A CA 1
ATOM 5102 C C . ASP A 1 685 ? -48.038 20.957 33.528 1.00 94.44 685 ASP A C 1
ATOM 5104 O O . ASP A 1 685 ? -47.670 22.087 33.863 1.00 94.44 685 ASP A O 1
ATOM 5108 N N . VAL A 1 686 ? -47.570 20.358 32.430 1.00 95.44 686 VAL A N 1
ATOM 5109 C CA . VAL A 1 686 ? -46.503 20.907 31.580 1.00 95.44 686 VAL A CA 1
ATOM 5110 C C . VAL A 1 686 ? -46.804 20.748 30.093 1.00 95.44 686 VAL A C 1
ATOM 5112 O O . VAL A 1 686 ? -47.461 19.807 29.645 1.00 95.44 686 VAL A O 1
ATOM 5115 N N . GLN A 1 687 ? -46.261 21.672 29.303 1.00 95.81 687 GLN A N 1
ATOM 5116 C CA . GLN A 1 687 ? -46.164 21.556 27.850 1.00 95.81 687 GLN A CA 1
ATOM 5117 C C . GLN A 1 687 ? -44.697 21.395 27.464 1.00 95.81 687 GLN A C 1
ATOM 5119 O O . GLN A 1 687 ? -43.820 22.011 28.069 1.00 95.81 687 GLN A O 1
ATOM 5124 N N . GLY A 1 688 ? -44.434 20.576 26.451 1.00 95.19 688 GLY A N 1
ATOM 5125 C CA . GLY A 1 688 ? -43.080 20.337 25.975 1.00 95.19 688 GLY A CA 1
ATOM 5126 C C . GLY A 1 688 ? -43.053 19.551 24.674 1.00 95.19 688 GLY A C 1
ATOM 5127 O O . GLY A 1 688 ? -44.028 19.512 23.921 1.00 95.19 688 GLY A O 1
ATOM 5128 N N . PHE A 1 689 ? -41.920 18.910 24.420 1.00 97.12 689 PHE A N 1
ATOM 5129 C CA . PHE A 1 689 ? -41.670 18.110 23.233 1.00 97.12 689 PHE A CA 1
ATOM 5130 C C . PHE A 1 689 ? -41.125 16.735 23.612 1.00 97.12 689 PHE A C 1
ATOM 5132 O O . PHE A 1 689 ? -40.238 16.617 24.456 1.00 97.12 689 PHE A O 1
ATOM 5139 N N . LEU A 1 690 ? -41.628 15.701 22.944 1.00 96.88 690 LEU A N 1
ATOM 5140 C CA . LEU A 1 690 ? -40.963 14.411 22.838 1.00 96.88 690 LEU A CA 1
ATOM 5141 C C . LEU A 1 690 ? -40.050 14.457 21.610 1.00 96.88 690 LEU A C 1
ATOM 5143 O O . LEU A 1 690 ? -40.529 14.617 20.485 1.00 96.88 690 LEU A O 1
ATOM 5147 N N . LEU A 1 691 ? -38.744 14.342 21.836 1.00 96.81 691 LEU A N 1
ATOM 5148 C CA . LEU A 1 691 ? -37.727 14.334 20.786 1.00 96.81 691 LEU A CA 1
ATOM 5149 C C . LEU A 1 691 ? -37.233 12.901 20.592 1.00 96.81 691 LEU A C 1
ATOM 5151 O O . LEU A 1 691 ? -36.830 12.264 21.568 1.00 96.81 691 LEU A O 1
ATOM 5155 N N . ILE A 1 692 ? -37.288 12.393 19.360 1.00 97.12 692 ILE A N 1
ATOM 5156 C CA . ILE A 1 692 ? -37.035 10.982 19.036 1.00 97.12 692 ILE A CA 1
ATOM 5157 C C . ILE A 1 692 ? -36.018 10.881 17.897 1.00 97.12 692 ILE A C 1
ATOM 5159 O O . ILE A 1 692 ? -36.066 11.649 16.938 1.00 97.12 692 ILE A O 1
ATOM 5163 N N . GLY A 1 693 ? -35.113 9.914 18.000 1.00 96.31 693 GLY A N 1
ATOM 5164 C CA . GLY A 1 693 ? -34.309 9.396 16.899 1.00 96.31 693 GLY A CA 1
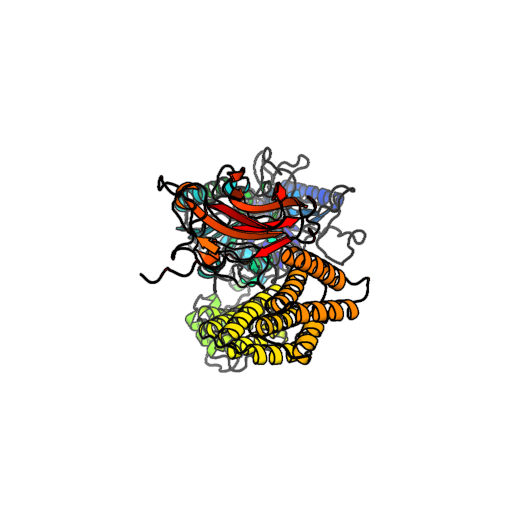ATOM 5165 C C . GLY A 1 693 ? -34.568 7.907 16.715 1.00 96.31 693 GLY A C 1
ATOM 5166 O O . GLY A 1 693 ? -34.738 7.187 17.705 1.00 96.31 693 GLY A O 1
ATOM 5167 N N . SER A 1 694 ? -34.582 7.436 15.470 1.00 97.12 694 SER A N 1
ATOM 5168 C CA . SER A 1 694 ? -34.774 6.016 15.166 1.00 97.12 694 SER A CA 1
ATOM 5169 C C . SER A 1 694 ? -34.018 5.580 13.918 1.00 97.12 694 SER A C 1
ATOM 5171 O O . SER A 1 694 ? -33.812 6.372 12.999 1.00 97.12 694 SER A O 1
ATOM 5173 N N . ASP A 1 695 ? -33.639 4.311 13.915 1.00 96.06 695 ASP A N 1
ATOM 5174 C CA . ASP A 1 695 ? -33.162 3.543 12.771 1.00 96.06 695 ASP A CA 1
ATOM 5175 C C . ASP A 1 695 ? -34.009 2.278 12.758 1.00 96.06 695 ASP A C 1
ATOM 5177 O O . ASP A 1 695 ? -33.942 1.561 13.750 1.00 96.06 695 ASP A O 1
ATOM 5181 N N . ASP A 1 696 ? -34.889 1.999 11.804 1.00 93.31 696 ASP A N 1
ATOM 5182 C CA . ASP A 1 696 ? -35.393 2.843 10.718 1.00 93.31 696 ASP A CA 1
ATOM 5183 C C . ASP A 1 696 ? -36.608 3.676 11.197 1.00 93.31 696 ASP A C 1
ATOM 5185 O O . ASP A 1 696 ? -36.453 4.715 11.846 1.00 93.31 696 ASP A O 1
ATOM 5189 N N . GLY A 1 697 ? -37.837 3.243 10.890 1.00 92.94 697 GLY A N 1
ATOM 5190 C CA . GLY A 1 697 ? -39.077 3.982 11.150 1.00 92.94 697 GLY A CA 1
ATOM 5191 C C . GLY A 1 697 ? -39.514 3.951 12.616 1.00 92.94 697 GLY A C 1
ATOM 5192 O O . GLY A 1 697 ? -39.126 3.060 13.368 1.00 92.94 697 GLY A O 1
ATOM 5193 N N . VAL A 1 698 ? -40.355 4.906 13.031 1.00 96.12 698 VAL A N 1
ATOM 5194 C CA . VAL A 1 698 ? -40.867 4.988 14.409 1.00 96.12 698 VAL A CA 1
ATOM 5195 C C . VAL A 1 698 ? -42.367 5.259 14.485 1.00 96.12 698 VAL A C 1
ATOM 5197 O O . VAL A 1 698 ? -42.927 6.023 13.702 1.00 96.12 698 VAL A O 1
ATOM 5200 N N . THR A 1 699 ? -43.036 4.661 15.467 1.00 95.31 699 THR A N 1
ATOM 5201 C CA . THR A 1 699 ? -44.384 5.056 15.908 1.00 95.31 699 THR A CA 1
ATOM 5202 C C . THR A 1 699 ? -44.377 5.259 17.421 1.00 95.31 699 THR A C 1
ATOM 5204 O O . THR A 1 699 ? -43.793 4.444 18.130 1.00 95.31 699 THR A O 1
ATOM 5207 N N . ALA A 1 700 ? -45.000 6.328 17.920 1.00 95.69 700 ALA A N 1
ATOM 5208 C CA . ALA A 1 700 ? -45.032 6.671 19.340 1.00 95.69 700 ALA A CA 1
ATOM 5209 C C . ALA A 1 700 ? -46.468 6.756 19.874 1.00 95.69 700 ALA A C 1
ATOM 5211 O O . ALA A 1 700 ? -47.321 7.436 19.294 1.00 95.69 700 ALA A O 1
ATOM 5212 N N . TRP A 1 701 ? -46.701 6.125 21.024 1.00 95.00 701 TRP A N 1
ATOM 5213 C CA . TRP A 1 701 ? -47.951 6.185 21.778 1.00 95.00 701 TRP A CA 1
ATOM 5214 C C . TRP A 1 701 ? -47.715 6.777 23.161 1.00 95.00 701 TRP A C 1
ATOM 5216 O O . TRP A 1 701 ? -46.767 6.396 23.845 1.00 95.00 701 TRP A O 1
ATOM 5226 N N . LEU A 1 702 ? -48.608 7.672 23.575 1.00 94.25 702 LEU A N 1
ATOM 5227 C CA . LEU A 1 702 ? -48.655 8.251 24.913 1.00 94.25 702 LEU A CA 1
ATOM 5228 C C . LEU A 1 702 ? -50.032 7.957 25.515 1.00 94.25 702 LEU A C 1
ATOM 5230 O O . LEU A 1 702 ? -51.051 8.311 24.922 1.00 94.25 702 LEU A O 1
ATOM 5234 N N . ASP A 1 703 ? -50.060 7.254 26.646 1.00 91.69 703 ASP A N 1
ATOM 5235 C CA . ASP A 1 703 ? -51.279 6.767 27.316 1.00 91.69 703 ASP A CA 1
ATOM 5236 C C . ASP A 1 703 ? -52.253 6.040 26.384 1.00 91.69 703 ASP A C 1
ATOM 5238 O O . ASP A 1 703 ? -53.464 6.263 26.398 1.00 91.69 703 ASP A O 1
ATOM 5242 N N . GLY A 1 704 ? -51.722 5.185 25.510 1.00 88.62 704 GLY A N 1
ATOM 5243 C CA . GLY A 1 704 ? -52.549 4.429 24.569 1.00 88.62 704 GLY A CA 1
ATOM 5244 C C . GLY A 1 704 ? -52.924 5.169 23.293 1.00 88.62 704 GLY A C 1
ATOM 5245 O O . GLY A 1 704 ? -53.362 4.527 22.338 1.00 88.62 704 GLY A O 1
ATOM 5246 N N . LYS A 1 705 ? -52.714 6.487 23.230 1.00 91.00 705 LYS A N 1
ATOM 5247 C CA . LYS A 1 705 ? -53.005 7.297 22.048 1.00 91.00 705 LYS A CA 1
ATOM 5248 C C . LYS A 1 705 ? -51.769 7.428 21.168 1.00 91.00 705 LYS A C 1
ATOM 5250 O O . LYS A 1 705 ? -50.724 7.874 21.629 1.00 91.00 705 LYS A O 1
ATOM 5255 N N . GLU A 1 706 ? -51.902 7.098 19.885 1.00 93.69 706 GLU A N 1
ATOM 5256 C CA . GLU A 1 706 ? -50.857 7.377 18.895 1.00 93.69 706 GLU A CA 1
ATOM 5257 C C . GLU A 1 706 ? -50.673 8.893 18.766 1.00 93.69 706 GLU A C 1
ATOM 5259 O O . GLU A 1 706 ? -51.610 9.616 18.417 1.00 93.69 706 GLU A O 1
ATOM 5264 N N . ILE A 1 707 ? -49.472 9.372 19.083 1.00 96.06 707 ILE A N 1
ATOM 5265 C CA . ILE A 1 707 ? -49.109 10.791 18.992 1.00 96.06 707 ILE A CA 1
ATOM 5266 C C . ILE A 1 707 ? -48.192 11.075 17.801 1.00 96.06 707 ILE A C 1
ATOM 5268 O O . ILE A 1 707 ? -48.084 12.227 17.383 1.00 96.06 707 ILE A O 1
ATOM 5272 N N . TRP A 1 708 ? -47.538 10.047 17.248 1.00 97.25 708 TRP A N 1
ATOM 5273 C CA . TRP A 1 708 ? -46.621 10.197 16.122 1.00 97.25 708 TRP A CA 1
ATOM 5274 C C . TRP A 1 708 ? -46.412 8.899 15.346 1.00 97.25 708 TRP A C 1
ATOM 5276 O O . TRP A 1 708 ? -46.351 7.823 15.938 1.00 97.25 708 TRP A O 1
ATOM 5286 N N . ARG A 1 709 ? -46.222 9.014 14.028 1.00 95.62 709 ARG A N 1
ATOM 5287 C CA . ARG A 1 709 ? -45.869 7.909 13.131 1.00 95.62 709 ARG A CA 1
ATOM 5288 C C . ARG A 1 709 ? -45.026 8.422 11.969 1.00 95.62 709 ARG A C 1
ATOM 5290 O O . ARG A 1 709 ? -45.462 9.308 11.240 1.00 95.62 709 ARG A O 1
ATOM 5297 N N . ASN A 1 710 ? -43.857 7.824 11.770 1.00 95.69 710 ASN A N 1
ATOM 5298 C CA . ASN A 1 710 ? -42.941 8.147 10.685 1.00 95.69 710 ASN A CA 1
ATOM 5299 C C . ASN A 1 710 ? -42.227 6.877 10.165 1.00 95.69 710 ASN A C 1
ATOM 5301 O O . ASN A 1 710 ? -41.212 6.468 10.732 1.00 95.69 710 ASN A O 1
ATOM 5305 N N . PRO A 1 711 ? -42.748 6.222 9.109 1.00 90.69 711 PRO A N 1
ATOM 5306 C CA . PRO A 1 711 ? -42.173 5.003 8.536 1.00 90.69 711 PRO A CA 1
ATOM 5307 C C . PRO A 1 711 ? -41.036 5.331 7.546 1.00 90.69 711 PRO A C 1
ATOM 5309 O O . PRO A 1 711 ? -41.165 5.116 6.341 1.00 90.69 711 PRO A O 1
ATOM 5312 N N . ALA A 1 712 ? -39.943 5.918 8.040 1.00 89.12 712 ALA A N 1
ATOM 5313 C CA . ALA A 1 712 ? -38.788 6.321 7.233 1.00 89.12 712 ALA A CA 1
ATOM 5314 C C . ALA A 1 712 ? -37.673 5.261 7.238 1.00 89.12 712 ALA A C 1
ATOM 5316 O O . ALA A 1 712 ? -37.410 4.675 8.277 1.00 89.12 712 ALA A O 1
ATOM 5317 N N . MET A 1 713 ? -36.981 5.087 6.105 1.00 87.50 713 MET A N 1
ATOM 5318 C CA . MET A 1 713 ? -35.731 4.316 6.002 1.00 87.50 713 MET A CA 1
ATOM 5319 C C . MET A 1 713 ? -34.540 5.255 6.242 1.00 87.50 713 MET A C 1
ATOM 5321 O O . MET A 1 713 ? -34.272 6.120 5.399 1.00 87.50 713 MET A O 1
ATOM 5325 N N . ARG A 1 714 ? -33.876 5.166 7.395 1.00 92.06 714 ARG A N 1
ATOM 5326 C CA . ARG A 1 714 ? -32.853 6.125 7.847 1.00 92.06 714 ARG A CA 1
ATOM 5327 C C . ARG A 1 714 ? -32.027 5.568 9.004 1.00 92.06 714 ARG A C 1
ATOM 5329 O O . ARG A 1 714 ? -32.527 4.791 9.790 1.00 92.06 714 ARG A O 1
ATOM 5336 N N . GLY A 1 715 ? -30.823 6.109 9.190 1.00 91.81 715 GLY A N 1
ATOM 5337 C CA . GLY A 1 715 ? -30.044 5.885 10.410 1.00 91.81 715 GLY A CA 1
ATOM 5338 C C . GLY A 1 715 ? -30.521 6.720 11.605 1.00 91.81 715 GLY A C 1
ATOM 5339 O O . GLY A 1 715 ? -31.061 7.822 11.431 1.00 91.81 715 GLY A O 1
ATOM 5340 N N . VAL A 1 716 ? -30.230 6.241 12.819 1.00 93.50 716 VAL A N 1
ATOM 5341 C CA . VAL A 1 716 ? -30.582 6.921 14.076 1.00 93.50 716 VAL A CA 1
ATOM 5342 C C . VAL A 1 716 ? -29.800 8.223 14.201 1.00 93.50 716 VAL A C 1
ATOM 5344 O O . VAL A 1 716 ? -28.570 8.237 14.242 1.00 93.50 716 VAL A O 1
ATOM 5347 N N . GLN A 1 717 ? -30.516 9.343 14.298 1.00 91.12 717 GLN A N 1
ATOM 5348 C CA . GLN A 1 717 ? -29.930 10.613 14.721 1.00 91.12 717 GLN A CA 1
ATOM 5349 C C . GLN A 1 717 ? -30.785 11.245 15.825 1.00 91.12 717 GLN A C 1
ATOM 5351 O O . GLN A 1 717 ? -32.011 11.142 15.783 1.00 91.12 717 GLN A O 1
ATOM 5356 N N . PRO A 1 718 ? -30.173 11.910 16.819 1.00 91.12 718 PRO A N 1
ATOM 5357 C CA . PRO A 1 718 ? -30.920 12.591 17.867 1.00 91.12 718 PRO A CA 1
ATOM 5358 C C . PRO A 1 718 ? -31.911 13.633 17.338 1.00 91.12 718 PRO A C 1
ATOM 5360 O O . PRO A 1 718 ? -31.568 14.422 16.460 1.00 91.12 718 PRO A O 1
ATOM 5363 N N . ASP A 1 719 ? -33.097 13.682 17.950 1.00 93.25 719 ASP A N 1
ATOM 5364 C CA . ASP A 1 719 ? -34.109 14.733 17.760 1.00 93.25 719 ASP A CA 1
ATOM 5365 C C . ASP A 1 719 ? -34.655 14.872 16.314 1.00 93.25 719 ASP A C 1
ATOM 5367 O O . ASP A 1 719 ? -35.145 15.943 15.936 1.00 93.25 719 ASP A O 1
ATOM 5371 N N . GLN A 1 720 ? -34.574 13.803 15.505 1.00 94.56 720 GLN A N 1
ATOM 5372 C CA . GLN A 1 720 ? -35.085 13.746 14.125 1.00 94.56 720 GLN A CA 1
ATOM 5373 C C . GLN A 1 720 ? -36.598 13.968 14.043 1.00 94.56 720 GLN A C 1
ATOM 5375 O O . GLN A 1 720 ? -37.070 14.642 13.127 1.00 94.56 720 GLN A O 1
ATOM 5380 N N . ASP A 1 721 ? -37.352 13.401 14.986 1.00 96.81 721 ASP A N 1
ATOM 5381 C CA . ASP A 1 721 ? -38.773 13.679 15.163 1.00 96.81 721 ASP A CA 1
ATOM 5382 C C . ASP A 1 721 ? -38.990 14.522 16.413 1.00 96.81 721 ASP A C 1
ATOM 5384 O O . ASP A 1 721 ? -38.373 14.299 17.457 1.00 96.81 721 ASP A O 1
ATOM 5388 N N . GLN A 1 722 ? -39.895 15.493 16.304 1.00 97.31 722 GLN A N 1
ATOM 5389 C CA . GLN A 1 722 ? -40.158 16.473 17.352 1.00 97.31 722 GLN A CA 1
ATOM 5390 C C . GLN A 1 722 ? -41.665 16.629 17.516 1.00 97.31 722 GLN A C 1
ATOM 5392 O O . GLN A 1 722 ? -42.333 17.275 16.706 1.00 97.31 722 GLN A O 1
ATOM 5397 N N . VAL A 1 723 ? -42.203 16.018 18.565 1.00 97.25 723 VAL A N 1
ATOM 5398 C CA . VAL A 1 723 ? -43.646 15.889 18.781 1.00 97.25 723 VAL A CA 1
ATOM 5399 C C . VAL A 1 723 ? -44.037 16.771 19.955 1.00 97.25 723 VAL A C 1
ATOM 5401 O O . VAL A 1 723 ? -43.543 16.573 21.060 1.00 97.25 723 VAL A O 1
ATOM 5404 N N . ALA A 1 724 ? -44.908 17.756 19.735 1.00 97.06 724 ALA A N 1
ATOM 5405 C CA . ALA A 1 724 ? -45.437 18.560 20.834 1.00 97.06 724 ALA A CA 1
ATOM 5406 C C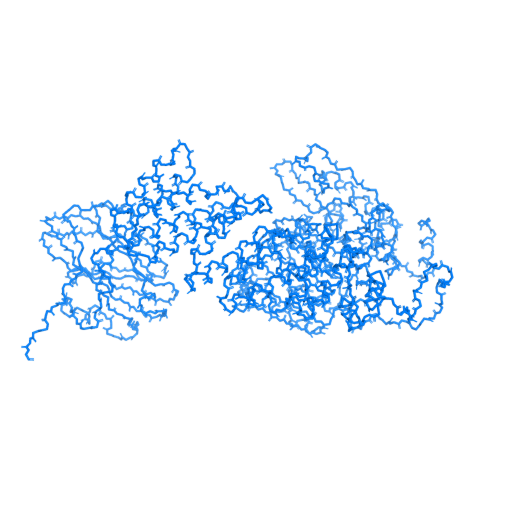 . ALA A 1 724 ? -46.325 17.687 21.733 1.00 97.06 724 ALA A C 1
ATOM 5408 O O . ALA A 1 724 ? -47.212 16.988 21.240 1.00 97.06 724 ALA A O 1
ATOM 5409 N N . ILE A 1 725 ? -46.095 17.742 23.043 1.00 96.12 725 ILE A N 1
ATOM 5410 C CA . ILE A 1 725 ? -46.841 16.981 24.046 1.00 96.12 725 ILE A CA 1
ATOM 5411 C C . ILE A 1 725 ? -47.350 17.909 25.150 1.00 96.12 725 ILE A C 1
ATOM 5413 O O . ILE A 1 725 ? -46.736 18.922 25.486 1.00 96.12 725 ILE A O 1
ATOM 5417 N N . THR A 1 726 ? -48.496 17.559 25.721 1.00 95.56 726 THR A N 1
ATOM 5418 C CA . THR A 1 726 ? -49.041 18.185 26.929 1.00 95.56 726 THR A CA 1
ATOM 5419 C C . THR A 1 726 ? -49.259 17.075 27.938 1.00 95.56 726 THR A C 1
ATOM 5421 O O . THR A 1 726 ? -49.942 16.100 27.628 1.00 95.56 726 THR A O 1
ATOM 5424 N N . LEU A 1 727 ? -48.641 17.208 29.106 1.00 94.75 727 LEU A N 1
ATOM 5425 C CA . LEU A 1 727 ? -48.668 16.207 30.162 1.00 94.75 727 LEU A CA 1
ATOM 5426 C C . LEU A 1 727 ? -49.328 16.817 31.394 1.00 94.75 727 LEU A C 1
ATOM 5428 O O . LEU A 1 727 ? -48.981 17.926 31.799 1.00 94.75 727 LEU A O 1
ATOM 5432 N N . ALA A 1 728 ? -50.286 16.100 31.970 1.00 95.94 728 ALA A N 1
ATOM 5433 C CA . ALA A 1 728 ? -50.868 16.478 33.249 1.00 95.94 728 ALA A CA 1
ATOM 5434 C C . ALA A 1 728 ? -49.955 15.999 34.386 1.00 95.94 728 ALA A C 1
ATOM 5436 O O . ALA A 1 728 ? -49.109 15.127 34.200 1.00 95.94 728 ALA A O 1
ATOM 5437 N N . LYS A 1 729 ? -50.139 16.524 35.594 1.00 96.12 729 LYS A N 1
ATOM 5438 C CA . LYS A 1 729 ? -49.512 15.953 36.785 1.00 96.12 729 LYS A CA 1
ATOM 5439 C C . LYS A 1 729 ? -49.904 14.475 36.928 1.00 96.12 729 LYS A C 1
ATOM 5441 O O . LYS A 1 729 ? -51.088 14.157 37.050 1.00 96.12 729 LYS A O 1
ATOM 5446 N N . GLY A 1 730 ? -48.918 13.584 37.000 1.00 94.56 730 GLY A N 1
ATOM 5447 C CA . GLY A 1 730 ? -49.143 12.144 37.1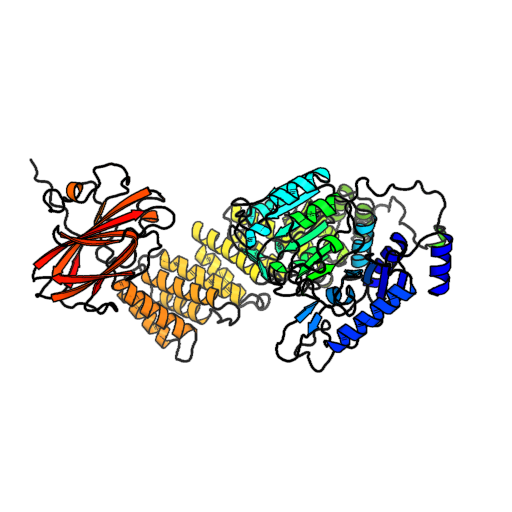24 1.00 94.56 730 GLY A CA 1
ATOM 5448 C C . GLY A 1 730 ? -48.096 11.297 36.407 1.00 94.56 730 GLY A C 1
ATOM 5449 O O . GLY A 1 730 ? -47.016 11.768 36.069 1.00 94.56 730 GLY A O 1
ATOM 5450 N N . ALA A 1 731 ? -48.414 10.018 36.216 1.00 92.75 731 ALA A N 1
ATOM 5451 C CA . ALA A 1 731 ? -47.591 9.077 35.466 1.00 92.75 731 ALA A CA 1
ATOM 5452 C C . ALA A 1 731 ? -48.250 8.789 34.114 1.00 92.75 731 ALA A C 1
ATOM 5454 O O . ALA A 1 731 ? -49.419 8.406 34.073 1.00 92.75 731 ALA A O 1
ATOM 5455 N N . HIS A 1 732 ? -47.487 8.937 33.036 1.00 93.69 732 HIS A N 1
ATOM 5456 C CA . HIS A 1 732 ? -47.922 8.661 31.672 1.00 93.69 732 HIS A CA 1
ATOM 5457 C C . HIS A 1 732 ? -47.119 7.507 31.078 1.00 93.69 732 HIS A C 1
ATOM 5459 O O . HIS A 1 732 ? -45.925 7.376 31.336 1.00 93.69 732 HIS A O 1
ATOM 5465 N N . THR A 1 733 ? -47.746 6.669 30.264 1.00 93.38 733 THR A N 1
ATOM 5466 C CA . THR A 1 733 ? -47.066 5.554 29.592 1.00 93.38 733 THR A CA 1
ATOM 5467 C C . THR A 1 733 ? -46.623 5.981 28.202 1.00 93.38 733 THR A C 1
ATOM 5469 O O . THR A 1 733 ? -47.465 6.305 27.368 1.00 93.38 733 THR A O 1
ATOM 5472 N N . LEU A 1 734 ? -45.319 5.939 27.935 1.00 94.94 734 LEU A N 1
ATOM 5473 C CA . LEU A 1 734 ? -44.740 6.196 26.620 1.00 94.94 734 LEU A CA 1
ATOM 5474 C C . LEU A 1 734 ? -44.245 4.887 26.007 1.00 94.94 734 LEU A C 1
ATOM 5476 O O . LEU A 1 734 ? -43.454 4.167 26.618 1.00 94.94 734 LEU A O 1
ATOM 5480 N N . VAL A 1 735 ? -44.665 4.604 24.776 1.00 94.69 735 VAL A N 1
ATOM 5481 C CA . VAL A 1 735 ? -44.182 3.447 24.016 1.00 94.69 735 VAL A CA 1
ATOM 5482 C C . VAL A 1 735 ? -43.758 3.861 22.620 1.00 94.69 735 VAL A C 1
ATOM 5484 O O . VAL A 1 735 ? -44.479 4.579 21.931 1.00 94.69 735 VAL A O 1
ATOM 5487 N N . LEU A 1 736 ? -42.598 3.372 22.198 1.00 95.75 736 LEU A N 1
ATOM 5488 C CA . LEU A 1 736 ? -42.042 3.545 20.866 1.00 95.75 736 LEU A CA 1
ATOM 5489 C C . LEU A 1 736 ? -41.985 2.187 20.171 1.00 95.75 736 LEU A C 1
ATOM 5491 O O . LEU A 1 736 ? -41.468 1.231 20.738 1.00 95.75 736 LEU A O 1
ATOM 5495 N N . ARG A 1 737 ? -42.481 2.097 18.940 1.00 94.31 737 ARG A N 1
ATOM 5496 C CA . ARG A 1 737 ? -42.191 0.995 18.015 1.00 94.31 737 ARG A CA 1
ATOM 5497 C C . ARG A 1 737 ? -41.128 1.465 17.040 1.00 94.31 737 ARG A C 1
ATOM 5499 O O . ARG A 1 737 ? -41.308 2.528 16.457 1.00 94.31 737 ARG A O 1
ATOM 5506 N N . VAL A 1 738 ? -40.090 0.664 16.843 1.00 95.69 738 VAL A N 1
ATOM 5507 C CA . VAL A 1 738 ? -38.964 0.941 15.947 1.00 95.69 738 VAL A CA 1
ATOM 5508 C C . VAL A 1 738 ? -38.880 -0.162 14.901 1.00 95.69 738 VAL A C 1
ATOM 5510 O O . VAL A 1 738 ? -38.690 -1.329 15.250 1.00 95.69 738 VAL A O 1
ATOM 5513 N N . ASP A 1 739 ? -39.055 0.203 13.638 1.00 93.31 739 ASP A N 1
ATOM 5514 C CA . ASP A 1 739 ? -38.999 -0.705 12.490 1.00 93.31 739 ASP A CA 1
ATOM 5515 C C . ASP A 1 739 ? -37.551 -0.859 11.989 1.00 93.31 739 ASP A C 1
ATOM 5517 O O . ASP A 1 739 ? -36.705 -0.025 12.283 1.00 93.31 739 ASP A O 1
ATOM 5521 N N . GLN A 1 740 ? -37.250 -1.929 11.257 1.00 92.56 740 GLN A N 1
ATOM 5522 C CA . GLN A 1 740 ? -35.930 -2.242 10.705 1.00 92.56 740 GLN A CA 1
ATOM 5523 C C . GLN A 1 740 ? -36.087 -2.799 9.292 1.00 92.56 740 GLN A C 1
ATOM 5525 O O . GLN A 1 740 ? -36.705 -3.850 9.130 1.00 92.56 740 GLN A O 1
ATOM 5530 N N . GLY A 1 741 ? -35.516 -2.139 8.287 1.00 85.19 741 GLY A N 1
ATOM 5531 C CA . GLY A 1 741 ? -35.497 -2.611 6.901 1.00 85.19 741 GLY A CA 1
ATOM 5532 C C . GLY A 1 741 ? -34.123 -3.108 6.425 1.00 85.19 741 GLY A C 1
ATOM 5533 O O . GLY A 1 741 ? -34.066 -4.016 5.602 1.00 85.19 741 GLY A O 1
ATOM 5534 N N . GLY A 1 742 ? -33.011 -2.596 6.956 1.00 81.19 742 GLY A N 1
ATOM 5535 C CA . GLY A 1 742 ? -31.679 -3.213 6.852 1.00 81.19 742 GLY A CA 1
ATOM 5536 C C . GLY A 1 742 ? -30.531 -2.272 7.255 1.00 81.19 742 GLY A C 1
ATOM 5537 O O . GLY A 1 742 ? -30.537 -1.101 6.899 1.00 81.19 742 GLY A O 1
ATOM 5538 N N . GLY A 1 743 ? -29.475 -2.788 7.897 1.00 89.00 743 GLY A N 1
ATOM 5539 C CA . GLY A 1 743 ? -28.306 -1.982 8.294 1.00 89.00 743 GLY A CA 1
ATOM 5540 C C . GLY A 1 743 ? -28.263 -1.712 9.800 1.00 89.00 743 GLY A C 1
ATOM 5541 O O . GLY A 1 743 ? -28.396 -2.651 10.576 1.00 89.00 743 GLY A O 1
ATOM 5542 N N . GLY A 1 744 ? -28.003 -0.476 10.233 1.00 88.44 744 GLY A N 1
ATOM 5543 C CA . GLY A 1 744 ? -28.041 -0.129 11.666 1.00 88.44 744 GLY A CA 1
ATOM 5544 C C . GLY A 1 744 ? -29.440 -0.331 12.259 1.00 88.44 744 GLY A C 1
ATOM 5545 O O . GLY A 1 744 ? -30.399 -0.399 11.509 1.00 88.44 744 GLY A O 1
ATOM 5546 N N . TRP A 1 745 ? -29.578 -0.481 13.584 1.00 96.12 745 TRP A N 1
ATOM 5547 C CA . TRP A 1 745 ? -30.893 -0.578 14.240 1.00 96.12 745 TRP A CA 1
ATOM 5548 C C . TRP A 1 745 ? -30.865 0.035 15.640 1.00 96.12 745 TRP A C 1
ATOM 5550 O O . TRP A 1 745 ? -30.064 -0.385 16.478 1.00 96.12 745 TRP A O 1
ATOM 5560 N N . GLY A 1 746 ? -31.744 0.992 15.947 1.00 96.56 746 GLY A N 1
ATOM 5561 C CA . GLY A 1 746 ? -31.696 1.645 17.255 1.00 96.56 746 GLY A CA 1
ATOM 5562 C C . GLY A 1 746 ? -32.680 2.784 17.485 1.00 96.56 746 GLY A C 1
ATOM 5563 O O . GLY A 1 746 ? -33.410 3.202 16.589 1.00 96.56 746 GLY A O 1
ATOM 5564 N N . LEU A 1 747 ? -32.684 3.297 18.719 1.00 96.81 747 LEU A N 1
ATOM 5565 C CA . LEU A 1 747 ? -33.491 4.454 19.115 1.00 96.81 747 LEU A CA 1
ATOM 5566 C C . LEU A 1 747 ? -32.811 5.355 20.147 1.00 96.81 747 LEU A C 1
ATOM 5568 O O . LEU A 1 747 ? -31.977 4.917 20.938 1.00 96.81 747 LEU A O 1
ATOM 5572 N N . CYS A 1 748 ? -33.245 6.607 20.214 1.00 95.69 748 CYS A N 1
ATOM 5573 C CA . CYS A 1 748 ? -33.044 7.472 21.372 1.00 95.69 748 CYS A CA 1
ATOM 5574 C C . CYS A 1 748 ? -34.258 8.382 21.565 1.00 95.69 748 CYS A C 1
ATOM 5576 O O . CYS A 1 748 ? -34.900 8.775 20.593 1.00 95.69 748 CYS A O 1
ATOM 5578 N N . ALA A 1 749 ? -34.584 8.726 22.812 1.00 95.06 749 ALA A N 1
ATOM 5579 C CA . ALA A 1 749 ? -35.613 9.724 23.076 1.00 95.06 749 ALA A CA 1
ATOM 5580 C C . ALA A 1 749 ? -35.364 10.505 24.370 1.00 95.06 749 ALA A C 1
ATOM 5582 O O . ALA A 1 749 ? -34.703 10.025 25.298 1.00 95.06 749 ALA A O 1
ATOM 5583 N N . ARG A 1 750 ? -35.901 11.726 24.409 1.00 94.06 750 ARG A N 1
ATOM 5584 C CA . ARG A 1 750 ? -35.914 12.613 25.577 1.00 94.06 750 ARG A CA 1
ATOM 5585 C C . ARG A 1 750 ? -37.164 13.485 25.585 1.00 94.06 750 ARG A C 1
ATOM 5587 O O . ARG A 1 750 ? -37.743 13.752 24.533 1.00 94.06 750 ARG A O 1
ATOM 5594 N N . VAL A 1 751 ? -37.548 13.950 26.770 1.00 94.00 751 VAL A N 1
ATOM 5595 C CA . VAL A 1 751 ? -38.583 14.977 26.932 1.00 94.00 751 VAL A CA 1
ATOM 5596 C C . VAL A 1 751 ? -37.904 16.318 27.198 1.00 94.00 751 VAL A C 1
ATOM 5598 O O . VAL A 1 751 ? -36.997 16.399 28.025 1.00 94.00 751 VAL A O 1
ATOM 5601 N N . ALA A 1 752 ? -38.330 17.357 26.484 1.00 93.38 752 ALA A N 1
ATOM 5602 C CA . ALA A 1 752 ? -37.702 18.672 26.498 1.00 93.38 752 ALA A CA 1
ATOM 5603 C C . ALA A 1 752 ? -38.727 19.810 26.572 1.00 93.38 752 ALA A C 1
ATOM 5605 O O . ALA A 1 752 ? -39.875 19.659 26.157 1.00 93.38 752 ALA A O 1
ATOM 5606 N N . ALA A 1 753 ? -38.305 20.964 27.084 1.00 92.00 753 ALA A N 1
ATOM 5607 C CA . ALA A 1 753 ? -39.107 22.184 27.119 1.00 92.00 753 ALA A CA 1
ATOM 5608 C C . ALA A 1 753 ? -39.242 22.833 25.732 1.00 92.00 753 ALA A C 1
ATOM 5610 O O . ALA A 1 753 ? -40.233 23.503 25.451 1.00 92.00 753 ALA A O 1
ATOM 5611 N N . ASP A 1 754 ? -38.269 22.608 24.848 1.00 91.56 754 ASP A N 1
ATOM 5612 C CA . ASP A 1 754 ? -38.260 23.134 23.488 1.00 91.56 754 ASP A CA 1
ATOM 5613 C C . ASP A 1 754 ? -37.692 22.129 22.472 1.00 91.56 754 ASP A C 1
ATOM 5615 O O . ASP A 1 754 ? -37.211 21.045 22.806 1.00 91.56 754 ASP A O 1
ATOM 5619 N N . ARG A 1 755 ? -37.744 22.519 21.196 1.00 90.75 755 ARG A N 1
ATOM 5620 C CA . ARG A 1 755 ? -37.221 21.746 20.060 1.00 90.75 755 ARG A CA 1
ATOM 5621 C C . ARG A 1 755 ? -35.693 21.666 20.008 1.00 90.75 755 ARG A C 1
ATOM 5623 O O . ARG A 1 755 ? -35.162 20.828 19.285 1.00 90.75 755 ARG A O 1
ATOM 5630 N N . ALA A 1 756 ? -34.987 22.527 20.743 1.00 84.31 756 ALA A N 1
ATOM 5631 C CA . ALA A 1 756 ? -33.532 22.469 20.870 1.00 84.31 756 ALA A CA 1
ATOM 5632 C C . ALA A 1 756 ? -33.093 21.441 21.931 1.00 84.31 756 ALA A C 1
ATOM 5634 O O . ALA A 1 756 ? -31.925 21.041 21.978 1.00 84.31 756 ALA A O 1
ATOM 5635 N N . GLY A 1 757 ? -34.033 20.964 22.750 1.00 85.38 757 GLY A N 1
ATOM 5636 C CA . GLY A 1 757 ? -33.791 19.956 23.767 1.00 85.38 757 GLY A CA 1
ATOM 5637 C C . GLY A 1 757 ? -33.451 20.519 25.137 1.00 85.38 757 GLY A C 1
ATOM 5638 O O . GLY A 1 757 ? -32.739 19.851 25.888 1.00 85.38 757 GLY A O 1
ATOM 5639 N N . ALA A 1 758 ? -33.908 21.733 25.456 1.00 85.94 758 ALA A N 1
ATOM 5640 C CA . ALA A 1 758 ? -33.784 22.278 26.802 1.00 85.94 758 ALA A CA 1
ATOM 5641 C C . ALA A 1 758 ? -34.472 21.350 27.831 1.00 85.94 758 ALA A C 1
ATOM 5643 O O . ALA A 1 758 ? -35.549 20.824 27.536 1.00 85.94 758 ALA A O 1
ATOM 5644 N N . PRO A 1 759 ? -33.896 21.132 29.031 1.00 85.12 759 PRO A N 1
ATOM 5645 C CA . PRO A 1 759 ? -34.517 20.299 30.062 1.00 85.12 759 PRO A CA 1
ATOM 5646 C C . PRO A 1 759 ? -35.932 20.774 30.411 1.00 85.12 759 PRO A C 1
ATOM 5648 O O . PRO A 1 759 ? -36.159 21.977 30.524 1.00 85.12 759 PRO A O 1
ATOM 5651 N N . LEU A 1 760 ? -36.867 19.840 30.619 1.00 88.81 760 LEU A N 1
ATOM 5652 C CA . LEU A 1 760 ? -38.215 20.136 31.113 1.00 88.81 760 LEU A CA 1
ATOM 5653 C C . LEU A 1 760 ? -38.284 19.871 32.630 1.00 88.81 760 LEU A C 1
ATOM 5655 O O . LEU A 1 760 ? -38.271 18.706 33.034 1.00 88.81 760 LEU A O 1
ATOM 5659 N N . PRO A 1 761 ? -38.322 20.909 33.489 1.00 87.19 761 PRO A N 1
ATOM 5660 C CA . PRO A 1 761 ? -38.347 20.725 34.939 1.00 87.19 761 PRO A CA 1
ATOM 5661 C C . PRO A 1 761 ? -39.586 19.953 35.405 1.00 87.19 761 PRO A C 1
ATOM 5663 O O . PRO A 1 761 ? -40.672 20.123 34.857 1.00 87.19 761 PRO A O 1
ATOM 5666 N N . GLY A 1 762 ? -39.428 19.126 36.442 1.00 88.50 762 GLY A N 1
ATOM 5667 C CA . GLY A 1 762 ? -40.531 18.355 37.024 1.00 88.50 762 GLY A CA 1
ATOM 5668 C C . GLY A 1 762 ? -40.982 17.150 36.192 1.00 88.50 762 GLY A C 1
ATOM 5669 O O . GLY A 1 762 ? -41.988 16.537 36.537 1.00 88.50 762 GLY A O 1
ATOM 5670 N N . VAL A 1 763 ? -40.256 16.794 35.124 1.00 90.81 763 VAL A N 1
ATOM 5671 C CA . VAL A 1 763 ? -40.518 15.596 34.313 1.00 90.81 763 VAL A CA 1
ATOM 5672 C C . VAL A 1 763 ? -39.356 14.618 34.409 1.00 90.81 763 VAL A C 1
ATOM 5674 O O . VAL A 1 763 ? -38.195 14.990 34.234 1.00 90.81 763 VAL A O 1
ATOM 5677 N N . ARG A 1 764 ? -39.664 13.347 34.671 1.00 89.69 764 ARG A N 1
ATOM 5678 C CA . ARG A 1 764 ? -38.689 12.255 34.740 1.00 89.69 764 ARG A CA 1
ATOM 5679 C C . ARG A 1 764 ? -39.165 11.048 33.950 1.00 89.69 764 ARG A C 1
ATOM 5681 O O . ARG A 1 764 ? -40.319 10.655 34.033 1.00 89.69 764 ARG A O 1
ATOM 5688 N N . LEU A 1 765 ? -38.253 10.446 33.196 1.00 90.88 765 LEU A N 1
ATOM 5689 C CA . LEU A 1 765 ? -38.482 9.167 32.532 1.00 90.88 765 LEU A CA 1
ATOM 5690 C C . LEU A 1 765 ? -37.985 8.049 33.451 1.00 90.88 765 LEU A C 1
ATOM 5692 O O . LEU A 1 765 ? -36.899 8.155 34.025 1.00 90.88 765 LEU A O 1
ATOM 5696 N N . ARG A 1 766 ? -38.771 6.985 33.594 1.00 91.19 766 ARG A N 1
ATOM 5697 C CA . ARG A 1 766 ? -38.460 5.825 34.431 1.00 91.19 766 ARG A CA 1
ATOM 5698 C C . ARG A 1 766 ? -38.862 4.543 33.713 1.00 91.19 766 ARG A C 1
ATOM 5700 O O . ARG A 1 766 ? -39.884 4.499 33.035 1.00 91.19 766 ARG A O 1
ATOM 5707 N N . CYS A 1 767 ? -38.088 3.475 33.881 1.00 87.75 767 CYS A N 1
ATOM 5708 C CA . CYS A 1 767 ? -38.512 2.157 33.424 1.00 87.75 767 CYS A CA 1
ATOM 5709 C C . CYS A 1 767 ? -39.749 1.693 34.221 1.00 87.75 767 CYS A C 1
ATOM 5711 O O . CYS A 1 767 ? -39.724 1.809 35.451 1.00 87.75 767 CYS A O 1
ATOM 5713 N N . PRO A 1 768 ? -40.808 1.158 33.591 1.00 82.25 768 PRO A N 1
ATOM 5714 C CA . PRO A 1 768 ? -41.991 0.693 34.301 1.00 82.25 768 PRO A CA 1
ATOM 5715 C C . PRO A 1 768 ? -41.650 -0.544 35.144 1.00 82.25 768 PRO A C 1
ATOM 5717 O O . PRO A 1 768 ? -40.866 -1.398 34.721 1.00 82.25 768 PRO A O 1
ATOM 5720 N N . ASP A 1 769 ? -42.248 -0.668 36.328 1.00 70.88 769 ASP A N 1
ATOM 5721 C CA . ASP A 1 769 ? -42.104 -1.877 37.141 1.00 70.88 769 ASP A CA 1
ATOM 5722 C C . ASP A 1 769 ? -42.894 -3.026 36.483 1.00 70.88 769 ASP A C 1
ATOM 5724 O O . ASP A 1 769 ? -44.027 -2.831 36.033 1.00 70.88 769 ASP A O 1
ATOM 5728 N N . ARG A 1 770 ? -42.324 -4.241 36.416 1.00 63.34 770 ARG A N 1
ATOM 5729 C CA . ARG A 1 770 ? -43.111 -5.426 36.032 1.00 63.34 770 ARG A CA 1
ATOM 5730 C C . ARG A 1 770 ? -44.196 -5.610 37.092 1.00 63.34 770 ARG A C 1
ATOM 5732 O O . ARG A 1 770 ? -43.868 -5.705 38.275 1.00 63.34 770 ARG A O 1
ATOM 5739 N N . ALA A 1 771 ? -45.465 -5.663 36.689 1.00 51.59 771 ALA A N 1
ATOM 5740 C CA . ALA A 1 771 ? -46.526 -6.051 37.609 1.00 51.59 771 ALA A CA 1
ATOM 5741 C C . ALA A 1 771 ? -46.150 -7.412 38.213 1.00 51.59 771 ALA A C 1
ATOM 5743 O O . ALA A 1 771 ? -45.838 -8.348 37.475 1.00 51.59 771 ALA A O 1
ATOM 5744 N N . ALA A 1 772 ? -46.109 -7.504 39.545 1.00 37.06 772 ALA A N 1
ATOM 5745 C CA . ALA A 1 772 ? -45.905 -8.779 40.213 1.00 37.06 772 ALA A CA 1
ATOM 5746 C C . ALA A 1 772 ? -46.983 -9.743 39.705 1.00 37.06 772 ALA A C 1
ATOM 5748 O O . ALA A 1 772 ? -48.171 -9.421 39.761 1.00 37.06 772 ALA A O 1
ATOM 5749 N N . SER A 1 773 ? -46.566 -10.888 39.168 1.00 35.91 773 SER A N 1
ATOM 5750 C CA . SER A 1 773 ? -47.475 -11.974 38.823 1.00 35.91 773 SER A CA 1
ATOM 5751 C C . SER A 1 773 ? -48.326 -12.288 40.054 1.00 35.91 773 SER A C 1
ATOM 5753 O O . SER A 1 773 ? -47.777 -12.658 41.093 1.00 35.91 773 SER A O 1
ATOM 5755 N N . ASP A 1 774 ? -49.639 -12.087 39.944 1.00 29.92 774 ASP A N 1
ATOM 5756 C CA . ASP A 1 774 ? -50.623 -12.505 40.942 1.00 29.92 774 ASP A CA 1
ATOM 5757 C C . ASP A 1 774 ? -50.394 -14.000 41.238 1.00 29.92 774 ASP A C 1
ATOM 5759 O O . ASP A 1 774 ? -50.486 -14.808 40.308 1.00 29.92 774 ASP A O 1
ATOM 5763 N N . PRO A 1 775 ? -50.008 -14.392 42.468 1.00 32.00 775 PRO A N 1
ATOM 5764 C CA . PRO A 1 775 ? -49.788 -15.788 42.799 1.00 32.00 775 PRO A CA 1
ATOM 5765 C C . PRO A 1 775 ? -51.157 -16.456 42.948 1.00 32.00 775 PRO A C 1
ATOM 5767 O O . PRO A 1 775 ? -51.758 -16.430 44.023 1.00 32.00 775 PRO A O 1
ATOM 5770 N N . ARG A 1 776 ? -51.658 -17.041 41.861 1.00 29.98 776 ARG A N 1
ATOM 5771 C CA . ARG A 1 776 ? -52.804 -17.952 41.885 1.00 29.98 776 ARG A CA 1
ATOM 5772 C C . ARG A 1 776 ? -52.446 -19.309 41.318 1.00 29.98 776 ARG A C 1
ATOM 5774 O O . ARG A 1 776 ? -51.830 -19.348 40.231 1.00 29.98 776 ARG A O 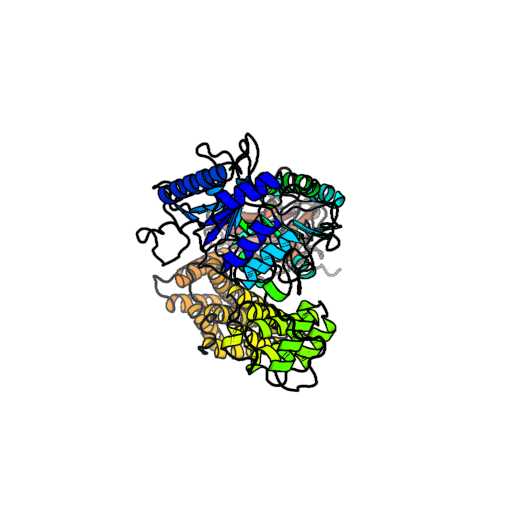1
#

Sequence (776 aa):
ADRTTALARLRALGIVPPGVVFTDWTSGEAAGGLALAAGRFQGLETLARPPVGAENNPGGIDHYMSRDGARAWAAEVHRLLGSWGALTDGGLSAATLAGAYPFRYFGQPAGNNTYCTDDLLGRDGLGIRVAAVGRLSGDAARSAYQAASALFLQPEAALMFNTYNPDSKSEFGRYRMAAGAERLRARLTVDLTQGGEANIEAFRARVGPWNRWPLVLMNSSGYPTAWSIGGGDGTTDDFPVGDPCAIHIVHSGSAAEPYDSDTLAGRALWGGAYVYVGSISEPYLSAFQRPDYIAPRLAAGAPFIATCRRRLGQASAGPWRLIAFGDPLFCVRRKPAQRVSAAAVLVDAAETGVALPAQGVTDGSDTKHSLEQLRSARWLGDRAAALASVRSITDPAALDGPGLGMALEELAIADAATEAATLWASASPSAQEHYAARVYARASIARSMDAALAADDSAAAMSACERLFTTKPPENFVARWLDKIGASAKRTKTLPALRAWLAQRIADEATAAWRQTLAATSARAIADELAAKDTWKESERADALTAIATVPFSLEEPQRFTGLVGELIEACAAKSAPALDDFLDQALERFPAPNPQRAIIEQARTDLAKRRTFFKDWLILGPLALDAAQARWESVAPEGKLSIGDAWTRPFTAAAYGVVDLAALLGQKADVCAFAACTVEVELDVQGFLLIGSDDGVTAWLDGKEIWRNPAMRGVQPDQDQVAITLAKGAHTLVLRVDQGGGGWGLCARVAADRAGAPLPGVRLRCPDRAASDPR